Protein AF-A0A651GZD9-F1 (afdb_monomer)

Nearest PDB structures (foldseek):
  6je4-assembly2_E  TM=5.347E-01  e=6.891E-27  Neisseria meningitidis 8013
  6jdq-assembly1_A  TM=5.242E-01  e=1.307E-25  Neisseria meningitidis 8013
  6je9-assembly1_A  TM=5.170E-01  e=2.790E-25  Neisseria meningitidis 8013
  8hnw-assembly1_A  TM=6.959E-01  e=3.694E-13  Haemophilus parainfluenzae
  5vgb-assembly1_A  TM=7.397E-01  e=1.882E-05  Neisseria meningitidis

Foldseek 3Di:
DFWEWEWEFALFKIWIWIKDDDPDPPDDIDTPDIDMDGFDDDQQKWFADPVGDIDGDRPVSVSVLLVTAIDSCPVVVVVVVVVVVVVLLVVLLVVLVVLCVVLVLDDPPQDLDQDDDPSQCVLLVLLQCLLPAADRSSSVSNVLNVLLVAQFDDDLDLDDDPAFADQAPPLVVVVVCVVVVHALLLVVLVCVVVVQPDGGQDALVRLLVLLVLLLVQQCVVVVPQSDPVLVVQLRLFFLQSLQCCCCPVSNEHADDQDDDPSSSSSVLSVLSNCSNPHHDDSNSNSNNSSVSSLSSVSLDGNSSQQNVVLSVCVVVVHAPSNVVVVQCVVPVPDDPPPNGHHSVSSLVSLVSSLVNNVVPDVSSDPVSSCCSRDVRRNDDDDDDDPQVVFDAAPFDPPFGFAACLQLLNQLLLLLQLQLPKWKAFPPPGIDHDDLVLSVVVSVQLQQDQWDAQQVSCVSVVNNDPRGMDIPDGIRGGNPNLNLVVVLLQVVCSVVPDDLPPPPRSVVSLVVSLVVCVVVVWARQLSPSDFDLLDPCSCVRSVNVLSCLLVPDSDLVVQLVCRCVPTVDDSVSSNSSSSGDDDRDGDNHHSVLSSLLVVVSSVSDHRCVSQVNSVHHPVPDDDPVCLVVDDFDLAFDQDDPPPDPRRSLSSSLNSVRVVVNCQCPDPPNHFGQEYEYAAADPPDDDPVSVVVVVVVVVVVVVVLVVVQVCCCPVSVHPDADPQNSLLVLQCVLLVQAFLQQRHHNRPRCSPPPQKDWAQQQPSVQQVDPDSLRIHIHGPVLRVVCPRFHLLVSSVVVDDPVSSVVSLVSLVVLCPDPPDRSHDVSSSVSNVAGSVRRPPPSDPSSNVVSNVSRVVSQVSVSSRYSHYHYDYVVVVVVVCVVVVVVVVVCVVVVVVVVD

Mean predicted aligned error: 14.82 Å

Sequence (897 aa):
MKKILGLDLGSGSIGWAFVHEAETDSEQSRIVKSGVRVIHYGDNVVKKDAKGKISESREPIKDFEKGMGLSMNAGRTKMRGARRNLQRFKLRRQNLIDVLKKNGIITDNALLVEQGSGSTFETLKLRSQSATEPISLNDFARVLLMLNKKRGYKSNRRAQGEEAGTAIDAMGIAKLLYEQNTTPGAYSFDELKKGRKRLPDFYRSDLQNELERIWNFQSKNYPEHLTPENFEKITGATTKATDYIFRNEIGTEQAEIKGDSKAKRLKLYELRKRGLDEKLLLTEVASIMVDINRQIGSSSGYLGEISDRSKKLYFNNQTVGQYLYEQVKMNPHARLKKQVFYRQDYLDEFERVWSVQQKVHPQLTAELKEELRDVIIFYQRRLKSQKHLISECEFEKYHKAIPKPSPLYQEFRILQNLNNIVISTKEKGEFILGDDDRAYLNRWLRHVDGISDAEFLKLLGYEKKDQAKIKFKKIEGNRTFAAITDRCLKVLEYEGYDLSSISNPIERHVEIIKHFDHLGFETEMLRFEIDFSDNDFDKHPTYQFWHMLYSAEDIEKLKARLVEKYRFNDMAASVFAGTTFESTHGSLSAKAIRKILPNMYDGHIYDKACVLAGYNHSSSMTAEEIKNKALKNNLDLLPKNSLRNPIVEKILNQMINQINAILDHPEMGRPDEIRIEMMRELKSSADERKKMTEGIAKATEENEKIRKKLKSDFGMKKVSKNDIIRYKLWEESGHTSIYSGKPIQRADIFSPKYDIDHIIPQAKLFDDSFSNKVLCERSWNEEKSNDTAIEFLERKLSDSEFESFKARVEKHLKSKENNKMSKTKCRKLLMYSKDIPDDFIDRQLRESQYIARKAHGILNEVVRNVTPTIGRITDRLRDDWQIVDVMKELNWEKYDA

Radius of gyration: 33.98 Å; Cα contacts (8 Å, |Δi|>4): 1166; chains: 1; bounding box: 96×76×106 Å

Solvent-accessible surface area (backbone atoms only — not comparable to full-atom values): 50037 Å² total; per-residue (Å²): 106,47,38,34,35,41,38,40,74,53,92,47,34,36,40,38,36,36,30,38,39,47,81,47,97,88,47,78,61,44,79,76,48,70,52,71,51,75,58,84,84,68,79,69,31,21,30,25,50,97,90,64,54,76,45,82,29,94,48,56,55,60,43,44,44,55,55,33,49,66,30,67,53,55,59,57,48,53,52,49,50,54,51,50,53,52,51,51,50,50,53,41,51,49,53,50,52,53,53,34,38,77,61,68,44,38,62,96,82,58,79,74,67,83,69,75,91,86,33,81,62,44,68,39,47,48,36,31,43,30,55,80,42,77,67,54,54,53,55,48,50,38,34,51,54,46,41,54,74,56,50,49,51,73,87,89,69,83,61,87,56,92,85,40,49,64,76,69,89,37,66,71,56,54,50,50,29,60,78,66,73,44,39,67,37,36,51,48,29,56,42,44,73,75,65,46,86,76,77,82,75,68,54,43,64,52,42,49,49,41,51,50,49,27,46,64,44,46,20,76,80,34,60,92,54,50,36,73,69,59,46,59,65,42,59,92,26,32,37,51,50,33,47,45,44,30,45,74,73,51,66,40,54,62,53,86,72,71,73,55,79,64,52,34,53,48,51,50,21,45,48,46,40,43,29,52,83,46,93,69,55,70,27,47,50,41,41,42,54,23,50,44,25,44,55,32,55,69,36,57,34,69,36,22,56,23,44,44,50,53,50,51,28,60,76,69,74,40,36,62,36,36,59,54,33,53,47,37,74,77,34,80,82,54,79,66,80,87,72,62,46,42,29,62,52,46,49,54,31,50,53,42,24,48,62,46,37,40,78,79,37,82,77,61,41,72,66,58,47,48,46,48,45,58,65,43,46,68,47,70,84,76,82,79,84,63,69,86,73,53,53,59,14,80,86,42,82,96,36,53,30,30,50,44,52,37,67,69,47,33,52,51,51,34,43,52,50,56,42,65,44,50,42,38,31,85,86,77,42,75,45,68,76,51,71,67,59,46,54,52,50,54,60,56,28,46,54,26,56,49,44,43,41,67,56,52,38,41,76,73,73,42,84,51,80,84,54,51,47,59,90,53,72,58,49,67,24,18,54,51,48,25,54,51,48,53,42,50,53,51,44,37,50,74,77,71,49,82,67,83,82,51,81,50,52,67,63,38,49,53,52,49,46,55,54,39,44,74,71,60,27,66,50,66,53,69,50,85,80,74,60,68,84,49,90,61,38,70,71,37,51,30,48,42,49,52,47,51,65,69,68,56,87,53,60,67,66,44,26,55,47,34,29,72,76,34,49,35,52,74,67,46,16,52,52,53,58,66,56,74,74,67,89,52,60,53,62,44,18,64,71,54,45,55,53,26,44,62,42,32,74,75,52,36,38,63,68,59,13,27,46,77,51,75,39,74,85,80,76,70,74,50,75,66,53,53,72,69,50,84,61,44,90,66,69,80,74,75,60,92,80,74,47,98,46,68,64,55,49,50,51,53,37,51,47,39,53,53,50,38,55,40,42,71,30,93,90,66,31,75,48,63,32,39,39,35,54,31,50,84,78,88,74,69,50,74,64,55,51,48,54,50,52,52,50,52,51,51,53,50,53,51,51,50,53,48,47,50,46,40,34,69,80,64,64,38,93,71,78,52,75,64,57,54,50,47,52,52,38,32,63,35,48,72,36,24,19,69,77,82,62,45,74,51,52,90,38,44,65,86,36,86,62,35,37,82,36,47,33,42,22,51,96,77,58,50,47,87,50,74,57,33,49,41,48,33,51,31,69,56,48,66,70,36,61,82,40,26,41,37,57,36,39,61,73,71,43,54,73,70,57,36,52,52,36,50,51,56,43,48,53,57,57,69,54,91,64,91,63,68,51,55,60,69,27,37,51,42,47,70,34,43,78,90,66,56,67,89,71,53,56,85,50,35,39,60,54,43,32,53,46,37,58,53,47,51,62,58,50,51,42,60,28,84,40,69,46,78,42,44,54,72,58,57,53,48,51,36,56,79,65,44,50,61,58,56,55,45,62,79,41,38,80,74,74,78,110

Structure (mmCIF, N/CA/C/O backbone):
data_AF-A0A651GZD9-F1
#
_entry.id   AF-A0A651GZD9-F1
#
loop_
_atom_site.group_PDB
_atom_site.id
_atom_site.type_symbol
_atom_site.label_atom_id
_atom_site.label_alt_id
_atom_site.label_comp_id
_atom_site.label_asym_id
_atom_site.label_entity_id
_atom_site.label_seq_id
_atom_site.pdbx_PDB_ins_code
_atom_site.Cartn_x
_atom_site.Cartn_y
_atom_site.Cartn_z
_atom_site.occupancy
_atom_site.B_iso_or_equiv
_atom_site.auth_seq_id
_atom_site.auth_comp_id
_atom_site.auth_asym_id
_atom_site.auth_atom_id
_atom_site.pdbx_PDB_model_num
ATOM 1 N N . MET A 1 1 ? 11.936 3.324 -56.854 1.00 84.25 1 MET A N 1
ATOM 2 C CA . MET A 1 1 ? 11.084 4.133 -55.957 1.00 84.25 1 MET A CA 1
ATOM 3 C C . MET A 1 1 ? 10.497 3.273 -54.857 1.00 84.25 1 MET A C 1
ATOM 5 O O . MET A 1 1 ? 9.678 2.390 -55.114 1.00 84.25 1 MET A O 1
ATOM 9 N N . LYS A 1 2 ? 10.872 3.590 -53.626 1.00 91.56 2 LYS A N 1
ATOM 10 C CA . LYS A 1 2 ? 10.474 2.893 -52.409 1.00 91.56 2 LYS A CA 1
ATOM 11 C C . LYS A 1 2 ? 9.108 3.363 -51.914 1.00 91.56 2 LYS A C 1
ATOM 13 O O . LYS A 1 2 ? 8.854 4.566 -51.844 1.00 91.56 2 LYS A O 1
ATOM 18 N N . LYS A 1 3 ? 8.225 2.441 -51.527 1.00 94.44 3 LYS A N 1
ATOM 19 C CA . LYS A 1 3 ? 6.908 2.765 -50.958 1.00 94.44 3 LYS A CA 1
ATOM 20 C C . LYS A 1 3 ? 7.006 2.983 -49.455 1.00 94.44 3 LYS A C 1
ATOM 22 O O . LYS A 1 3 ? 7.332 2.062 -48.705 1.00 94.44 3 LYS A O 1
ATOM 27 N N . ILE A 1 4 ? 6.667 4.183 -49.002 1.00 94.62 4 ILE A N 1
ATOM 28 C CA . ILE A 1 4 ? 6.784 4.579 -47.600 1.00 94.62 4 ILE A CA 1
ATOM 29 C C . ILE A 1 4 ? 5.435 5.008 -47.062 1.00 94.62 4 ILE A C 1
ATOM 31 O O . ILE A 1 4 ? 4.770 5.869 -47.631 1.00 94.62 4 ILE A O 1
ATOM 35 N N . LEU A 1 5 ? 5.066 4.446 -45.915 1.00 95.56 5 LEU A N 1
ATOM 36 C CA . LEU A 1 5 ? 3.935 4.921 -45.134 1.00 95.56 5 LEU A CA 1
ATOM 37 C C . LEU A 1 5 ? 4.439 5.673 -43.900 1.00 95.56 5 LEU A C 1
ATOM 39 O O . LEU A 1 5 ? 4.995 5.073 -42.982 1.00 95.56 5 LEU A O 1
ATOM 43 N N . GLY A 1 6 ? 4.231 6.986 -43.874 1.00 93.12 6 GLY A N 1
ATOM 44 C CA . GLY A 1 6 ? 4.411 7.818 -42.689 1.00 93.12 6 GLY A CA 1
ATOM 45 C C . GLY A 1 6 ? 3.177 7.765 -41.790 1.00 93.12 6 GLY A C 1
ATOM 46 O O . GLY A 1 6 ? 2.056 7.874 -42.288 1.00 93.12 6 GLY A O 1
ATOM 47 N N . LEU A 1 7 ? 3.379 7.610 -40.480 1.00 91.56 7 LEU A N 1
ATOM 48 C CA . LEU A 1 7 ? 2.330 7.600 -39.460 1.00 91.56 7 LEU A CA 1
ATOM 49 C C . LEU A 1 7 ? 2.661 8.564 -38.320 1.00 91.56 7 LEU A C 1
ATOM 51 O O . LEU A 1 7 ? 3.723 8.465 -37.699 1.00 91.56 7 LEU A O 1
ATOM 55 N N . ASP A 1 8 ? 1.688 9.404 -37.990 1.00 87.12 8 ASP A N 1
ATOM 56 C CA . ASP A 1 8 ? 1.659 10.221 -36.782 1.00 87.12 8 ASP A CA 1
ATOM 57 C C . ASP A 1 8 ? 0.515 9.738 -35.878 1.00 87.12 8 ASP A C 1
ATOM 59 O O . ASP A 1 8 ? -0.667 9.847 -36.221 1.00 87.12 8 ASP A O 1
ATOM 63 N N . LEU A 1 9 ? 0.869 9.121 -34.746 1.00 81.25 9 LEU A N 1
ATOM 64 C CA . LEU A 1 9 ? -0.090 8.547 -33.802 1.00 81.25 9 LEU A CA 1
ATOM 65 C C . LEU A 1 9 ? -0.361 9.524 -32.658 1.00 81.25 9 LEU A C 1
ATOM 67 O O . LEU A 1 9 ? 0.319 9.514 -31.629 1.00 81.25 9 LEU A O 1
ATOM 71 N N . GLY A 1 10 ? -1.419 10.310 -32.821 1.00 72.56 10 GLY A N 1
ATOM 72 C CA . GLY A 1 10 ? -1.960 11.173 -31.786 1.00 72.56 10 GLY A CA 1
ATOM 73 C C . GLY A 1 10 ? -2.940 10.458 -30.855 1.00 72.56 10 GLY A C 1
ATOM 74 O O . GLY A 1 10 ? -3.396 9.333 -31.077 1.00 72.56 10 GLY A O 1
ATOM 75 N N . SER A 1 11 ? -3.311 11.158 -29.784 1.00 65.50 11 SER A N 1
ATOM 76 C CA . SER A 1 11 ? -4.310 10.666 -28.837 1.00 65.50 11 SER A CA 1
ATOM 77 C C . SER A 1 11 ? -5.741 10.765 -29.387 1.00 65.50 11 SER A C 1
ATOM 79 O O . SER A 1 11 ? -6.591 9.944 -29.054 1.00 65.50 11 SER A O 1
ATOM 81 N N . GLY A 1 12 ? -6.015 11.737 -30.260 1.00 71.19 12 GLY A N 1
ATOM 82 C CA . GLY A 1 12 ? -7.325 11.975 -30.877 1.00 71.19 12 GLY A CA 1
ATOM 83 C C . GLY A 1 12 ? -7.382 11.696 -32.379 1.00 71.19 12 GLY A C 1
ATOM 84 O O . GLY A 1 12 ? -8.465 11.724 -32.964 1.00 71.19 12 GLY A O 1
ATOM 85 N N . SER A 1 13 ? -6.245 11.424 -33.012 1.00 81.31 13 SER A N 1
ATOM 86 C CA . SER A 1 13 ? -6.130 11.318 -34.464 1.00 81.31 13 SER A CA 1
ATOM 87 C C . SER A 1 13 ? -4.950 10.445 -34.877 1.00 81.31 13 SER A C 1
ATOM 89 O O . SER A 1 13 ? -3.998 10.261 -34.124 1.00 81.31 13 SER A O 1
ATOM 91 N N . ILE A 1 14 ? -5.024 9.908 -36.091 1.00 88.31 14 ILE A N 1
ATOM 92 C CA . ILE A 1 14 ? -3.914 9.233 -36.761 1.00 88.31 14 ILE A CA 1
ATOM 93 C C . ILE A 1 14 ? -3.698 9.939 -38.094 1.00 88.31 14 ILE A C 1
ATOM 95 O O . ILE A 1 14 ? -4.534 9.818 -38.994 1.00 88.31 14 ILE A O 1
ATOM 99 N N . GLY A 1 15 ? -2.612 10.698 -38.197 1.00 90.69 15 GLY A N 1
ATOM 100 C CA . GLY A 1 15 ? -2.147 11.257 -39.460 1.00 90.69 15 GLY A CA 1
ATOM 101 C C . GLY A 1 15 ? -1.406 10.187 -40.253 1.00 90.69 15 GLY A C 1
ATOM 102 O O . GLY A 1 15 ? -0.636 9.413 -39.682 1.00 90.69 15 GLY A O 1
ATOM 103 N N . TRP A 1 16 ? -1.645 10.110 -41.558 1.00 94.56 16 TRP A N 1
ATOM 104 C CA . TRP A 1 16 ? -0.930 9.180 -42.423 1.00 94.56 16 TRP A CA 1
ATOM 105 C C . TRP A 1 16 ? -0.635 9.788 -43.793 1.00 94.56 16 TRP A C 1
ATOM 107 O O . TRP A 1 16 ? -1.418 10.579 -44.323 1.00 94.56 16 TRP A O 1
ATOM 117 N N . ALA A 1 17 ? 0.498 9.399 -44.371 1.00 95.38 17 ALA A N 1
ATOM 118 C CA . ALA A 1 17 ? 0.895 9.779 -45.722 1.00 95.38 17 ALA A CA 1
ATOM 119 C C . ALA A 1 17 ? 1.605 8.612 -46.409 1.00 95.38 17 ALA A C 1
ATOM 121 O O . ALA A 1 17 ? 2.551 8.049 -45.862 1.00 95.38 17 ALA A O 1
ATOM 122 N N . PHE A 1 18 ? 1.151 8.255 -47.606 1.00 96.38 18 PHE A N 1
ATOM 123 C CA . PHE A 1 18 ? 1.779 7.257 -48.459 1.00 96.38 18 PHE A CA 1
ATOM 124 C C . PHE A 1 18 ? 2.588 7.964 -49.548 1.00 96.38 18 PHE A C 1
ATOM 126 O O . PHE A 1 18 ? 2.049 8.764 -50.317 1.00 96.38 18 PHE A O 1
ATOM 133 N N . VAL A 1 19 ? 3.886 7.687 -49.594 1.00 95.44 19 VAL A N 1
ATOM 134 C CA . VAL A 1 19 ? 4.875 8.398 -50.408 1.00 95.44 19 VAL A CA 1
ATOM 135 C C . VAL A 1 19 ? 5.661 7.385 -51.228 1.00 95.44 19 VAL A C 1
ATOM 137 O O . VAL A 1 19 ? 6.044 6.331 -50.723 1.00 95.44 19 VAL A O 1
ATOM 140 N N . HIS A 1 20 ? 5.910 7.700 -52.494 1.00 94.56 20 HIS A N 1
ATOM 141 C CA . HIS A 1 20 ? 6.949 7.034 -53.268 1.00 94.56 20 HIS A CA 1
ATOM 142 C C . HIS A 1 20 ? 8.226 7.859 -53.112 1.00 94.56 20 HIS A C 1
ATOM 144 O O . HIS A 1 20 ? 8.269 9.002 -53.564 1.00 94.56 20 HIS A O 1
ATOM 150 N N . GLU A 1 21 ? 9.227 7.305 -52.434 1.00 92.50 21 GLU A N 1
ATOM 151 C CA . GLU A 1 21 ? 10.532 7.929 -52.203 1.00 92.50 21 GLU A CA 1
ATOM 152 C C . GLU A 1 21 ? 11.502 7.505 -53.312 1.00 92.50 21 GLU A C 1
ATOM 154 O O . GLU A 1 21 ? 11.583 6.324 -53.662 1.00 92.50 21 GLU A O 1
ATOM 159 N N . ALA A 1 22 ? 12.194 8.480 -53.896 1.00 90.56 22 ALA A N 1
ATOM 160 C CA . ALA A 1 22 ? 13.250 8.250 -54.872 1.00 90.56 22 ALA A CA 1
ATOM 161 C C . ALA A 1 22 ? 14.435 7.510 -54.230 1.00 90.56 22 ALA A C 1
ATOM 163 O O . ALA A 1 22 ? 14.873 7.869 -53.138 1.00 90.56 22 ALA A O 1
ATOM 164 N N . GLU A 1 23 ? 14.955 6.490 -54.911 1.00 88.38 23 GLU A N 1
ATOM 165 C CA . GLU A 1 23 ? 16.151 5.745 -54.478 1.00 88.38 23 GLU A CA 1
ATOM 166 C C . GLU A 1 23 ? 17.400 6.115 -55.289 1.00 88.38 23 GLU A C 1
ATOM 168 O O . GLU A 1 23 ? 18.517 5.791 -54.889 1.00 88.38 23 GLU A O 1
ATOM 173 N N . THR A 1 24 ? 17.215 6.809 -56.412 1.00 85.69 24 THR A N 1
ATOM 174 C CA . THR A 1 24 ? 18.276 7.282 -57.304 1.00 85.69 24 THR A CA 1
ATOM 175 C C . THR A 1 24 ? 18.050 8.745 -57.667 1.00 85.69 24 THR A C 1
ATOM 177 O O . THR A 1 24 ? 16.915 9.218 -57.678 1.00 85.69 24 THR A O 1
ATOM 180 N N . ASP A 1 25 ? 19.115 9.450 -58.051 1.00 82.00 25 ASP A N 1
ATOM 181 C CA . ASP A 1 25 ? 19.055 10.870 -58.448 1.00 82.00 25 ASP A CA 1
ATOM 182 C C . ASP A 1 25 ? 18.204 11.123 -59.714 1.00 82.00 25 ASP A C 1
ATOM 184 O O . ASP A 1 25 ? 17.868 12.261 -60.033 1.00 82.00 25 ASP A O 1
ATOM 188 N N . SER A 1 26 ? 17.848 10.061 -60.443 1.00 84.56 26 SER A N 1
ATOM 189 C CA . SER A 1 26 ? 16.961 10.080 -61.613 1.00 84.56 26 SER A CA 1
ATOM 190 C C . SER A 1 26 ? 15.469 9.938 -61.280 1.00 84.56 26 SER A C 1
ATOM 192 O O . SER A 1 26 ? 14.630 10.106 -62.166 1.00 84.56 26 SER A O 1
ATOM 194 N N . GLU A 1 27 ? 15.118 9.606 -60.035 1.00 88.56 27 GLU A N 1
ATOM 195 C CA . GLU A 1 27 ? 13.737 9.464 -59.571 1.00 88.56 27 GLU A CA 1
ATOM 196 C C . GLU A 1 27 ? 13.289 10.722 -58.805 1.00 88.56 27 GLU A C 1
ATOM 198 O O . GLU A 1 27 ? 14.070 11.338 -58.084 1.00 88.56 27 GLU A O 1
ATOM 203 N N . GLN A 1 28 ? 12.006 11.092 -58.903 1.00 89.06 28 GLN A N 1
ATOM 204 C CA . GLN A 1 28 ? 11.438 12.205 -58.133 1.00 89.06 28 GLN A CA 1
ATOM 205 C C . GLN A 1 28 ? 10.409 11.699 -57.122 1.00 89.06 28 GLN A C 1
ATOM 207 O O . GLN A 1 28 ? 9.405 11.089 -57.493 1.00 89.06 28 GLN A O 1
ATOM 212 N N . SER A 1 29 ? 10.642 11.983 -55.839 1.00 91.25 29 SER A N 1
ATOM 213 C CA . SER A 1 29 ? 9.718 11.628 -54.759 1.00 91.25 29 SER A CA 1
ATOM 214 C C . SER A 1 29 ? 8.343 12.275 -54.949 1.00 91.25 29 SER A C 1
ATOM 216 O O . SER A 1 29 ? 8.246 13.448 -55.308 1.00 91.25 29 SER A O 1
ATOM 218 N N . ARG A 1 30 ? 7.267 11.534 -54.657 1.00 93.00 30 ARG A N 1
ATOM 219 C CA . ARG A 1 30 ? 5.888 12.045 -54.744 1.00 93.00 30 ARG A CA 1
ATOM 220 C C . ARG A 1 30 ? 4.987 11.528 -53.632 1.00 93.00 30 ARG A C 1
ATOM 222 O O . ARG A 1 30 ? 5.067 10.365 -53.236 1.00 93.00 30 ARG A O 1
ATOM 229 N N . ILE A 1 31 ? 4.074 12.382 -53.179 1.00 93.31 31 ILE A N 1
ATOM 230 C CA . ILE A 1 31 ? 2.993 11.995 -52.270 1.00 93.31 31 ILE A CA 1
ATOM 231 C C . ILE A 1 31 ? 1.899 11.328 -53.106 1.00 93.31 31 ILE A C 1
ATOM 233 O O . ILE A 1 31 ? 1.374 11.930 -54.037 1.00 93.31 31 ILE A O 1
ATOM 237 N N . VAL A 1 32 ? 1.566 10.078 -52.787 1.00 94.56 32 VAL A N 1
ATOM 238 C CA . VAL A 1 32 ? 0.479 9.342 -53.450 1.00 94.56 32 VAL A CA 1
ATOM 239 C C . VAL A 1 32 ? -0.855 9.731 -52.830 1.00 94.56 32 VAL A C 1
ATOM 241 O O . VAL A 1 32 ? -1.799 10.076 -53.534 1.00 94.56 32 VAL A O 1
ATOM 244 N N . LYS A 1 33 ? -0.939 9.670 -51.498 1.00 95.06 33 LYS A N 1
ATOM 245 C CA . LYS A 1 33 ? -2.155 9.995 -50.752 1.00 95.06 33 LYS A CA 1
ATOM 246 C C . LYS A 1 33 ? -1.811 10.344 -49.313 1.00 95.06 33 LYS A C 1
ATOM 248 O O . LYS A 1 33 ? -0.841 9.828 -48.763 1.00 95.06 33 LYS A O 1
ATOM 253 N N . SER A 1 34 ? -2.619 11.184 -48.690 1.00 94.12 34 SER A N 1
ATOM 254 C CA . SER A 1 34 ? -2.513 11.504 -47.269 1.00 94.12 34 SER A CA 1
ATOM 255 C C . SER A 1 34 ? -3.900 11.665 -46.661 1.00 94.12 34 SER A C 1
ATOM 257 O O . SER A 1 34 ? -4.896 11.838 -47.369 1.00 94.12 34 SER A O 1
ATOM 259 N N . GLY A 1 35 ? -3.984 11.562 -45.340 1.00 93.25 35 GLY A N 1
ATOM 260 C CA . GLY A 1 35 ? -5.243 11.727 -44.635 1.00 93.25 35 GLY A CA 1
ATOM 261 C C . GLY A 1 35 ? -5.088 11.718 -43.124 1.00 93.25 35 GLY A C 1
ATOM 262 O O . GLY A 1 35 ? -4.020 11.448 -42.576 1.00 93.25 35 GLY A O 1
ATOM 263 N N . VAL A 1 36 ? -6.197 12.005 -42.445 1.00 92.06 36 VAL A N 1
ATOM 264 C CA . VAL A 1 36 ? -6.279 11.978 -40.984 1.00 92.06 36 VAL A CA 1
ATOM 265 C C . VAL A 1 36 ? -7.487 11.154 -40.567 1.00 92.06 36 VAL A C 1
ATOM 267 O O . VAL A 1 36 ? -8.620 11.423 -40.964 1.00 92.06 36 VAL A O 1
ATOM 270 N N . ARG A 1 37 ? -7.257 10.146 -39.729 1.00 89.44 37 ARG A N 1
ATOM 271 C CA . ARG A 1 37 ? -8.310 9.353 -39.095 1.00 89.44 37 ARG A CA 1
ATOM 272 C C . ARG A 1 37 ? -8.589 9.919 -37.707 1.00 89.44 37 ARG A C 1
ATOM 274 O O . ARG A 1 37 ? -7.774 9.755 -36.805 1.00 89.44 37 ARG A O 1
ATOM 281 N N . VAL A 1 38 ? -9.743 10.554 -37.517 1.00 86.12 38 VAL A N 1
ATOM 282 C CA . VAL A 1 38 ? -10.168 11.080 -36.207 1.00 86.12 38 VAL A CA 1
ATOM 283 C C . VAL A 1 38 ? -10.740 9.956 -35.336 1.00 86.12 38 VAL A C 1
ATOM 285 O O . VAL A 1 38 ? -11.534 9.135 -35.798 1.00 86.12 38 VAL A O 1
ATOM 288 N N . ILE A 1 39 ? -10.344 9.910 -34.063 1.00 79.62 39 ILE A N 1
ATOM 289 C CA . ILE A 1 39 ? -10.751 8.880 -33.103 1.00 79.62 39 ILE A CA 1
ATOM 290 C C . ILE A 1 39 ? -11.783 9.455 -32.132 1.00 79.62 39 ILE A C 1
ATOM 292 O O . ILE A 1 39 ? -11.467 10.258 -31.259 1.00 79.62 39 ILE A O 1
ATOM 296 N N . HIS A 1 40 ? -13.025 8.979 -32.224 1.00 75.62 40 HIS A N 1
ATOM 297 C CA . HIS A 1 40 ? -14.091 9.384 -31.306 1.00 75.62 40 HIS A CA 1
ATOM 298 C C . HIS A 1 40 ? -14.182 8.455 -30.088 1.00 75.62 40 HIS A C 1
ATOM 300 O O . HIS A 1 40 ? -14.348 7.243 -30.248 1.00 75.62 40 HIS A O 1
ATOM 306 N N . TYR A 1 41 ? -14.137 8.988 -28.862 1.00 68.44 41 TYR A N 1
ATOM 307 C CA . TYR A 1 41 ? -14.113 8.191 -27.622 1.00 68.44 41 TYR A CA 1
ATOM 308 C C . TYR A 1 41 ? -15.488 7.883 -27.005 1.00 68.44 41 TYR A C 1
ATOM 310 O O . TYR A 1 41 ? -15.585 6.908 -26.257 1.00 68.44 41 TYR A O 1
ATOM 318 N N . GLY A 1 42 ? -16.544 8.594 -27.413 1.00 66.12 42 GLY A N 1
ATOM 319 C CA . GLY A 1 42 ? -17.913 8.446 -26.895 1.00 66.12 42 GLY A CA 1
ATOM 320 C C . GLY A 1 42 ? -18.131 9.127 -25.537 1.00 66.12 42 GLY A C 1
ATOM 321 O O . GLY A 1 42 ? -17.170 9.482 -24.862 1.00 66.12 42 GLY A O 1
ATOM 322 N N . ASP A 1 43 ? -19.393 9.243 -25.111 1.00 63.31 43 ASP A N 1
ATOM 323 C CA . ASP A 1 43 ? -19.787 10.081 -23.955 1.00 63.31 43 ASP A CA 1
ATOM 324 C C . ASP A 1 43 ? -19.692 9.372 -22.592 1.00 63.31 43 ASP A C 1
ATOM 326 O O . ASP A 1 43 ? -19.863 9.969 -21.534 1.00 63.31 43 ASP A O 1
ATOM 330 N N . ASN A 1 44 ? -19.413 8.067 -22.587 1.00 64.62 44 ASN A N 1
ATOM 331 C CA . ASN A 1 44 ? -19.464 7.224 -21.385 1.00 64.62 44 ASN A CA 1
ATOM 332 C C . ASN A 1 44 ? -18.097 7.040 -20.697 1.00 64.62 44 ASN A C 1
ATOM 334 O O . ASN A 1 44 ? -17.867 6.039 -20.005 1.00 64.62 44 ASN A O 1
ATOM 338 N N . VAL A 1 45 ? -17.159 7.966 -20.903 1.00 68.50 45 VAL A N 1
ATOM 339 C CA . VAL A 1 45 ? -15.829 7.901 -20.289 1.00 68.50 45 VAL A CA 1
ATOM 340 C C . VAL A 1 45 ? -15.861 8.595 -18.926 1.00 68.50 45 VAL A C 1
ATOM 342 O O . VAL A 1 45 ? -16.381 9.697 -18.777 1.00 68.50 45 VAL A O 1
ATOM 345 N N . VAL A 1 46 ? -15.294 7.958 -17.898 1.00 71.62 46 VAL A N 1
ATOM 346 C CA . VAL A 1 46 ? -15.049 8.615 -16.606 1.00 71.62 46 VAL A CA 1
ATOM 347 C C . VAL A 1 46 ? -13.562 8.847 -16.405 1.00 71.62 46 VAL A C 1
ATOM 349 O O . VAL A 1 46 ? -12.739 8.011 -16.787 1.00 71.62 46 VAL A O 1
ATOM 352 N N . LYS A 1 47 ? -13.223 9.959 -15.762 1.00 65.75 47 LYS A N 1
ATOM 353 C CA . LYS A 1 47 ? -11.857 10.329 -15.409 1.00 65.75 47 LYS A CA 1
ATOM 354 C C . LYS A 1 47 ? -11.565 10.061 -13.945 1.00 65.75 47 LYS A C 1
ATOM 356 O O . LYS A 1 47 ? -12.443 10.159 -13.086 1.00 65.75 47 LYS A O 1
ATOM 361 N N . LYS A 1 48 ? -10.320 9.676 -13.684 1.00 60.91 48 LYS A N 1
ATOM 362 C CA . LYS A 1 48 ? -9.777 9.411 -12.358 1.00 60.91 48 LYS A CA 1
ATOM 363 C C . LYS A 1 48 ? -8.612 10.359 -12.095 1.00 60.91 48 LYS A C 1
ATOM 365 O O . LYS A 1 48 ? -7.632 10.337 -12.841 1.00 60.91 48 LYS A O 1
ATOM 370 N N . ASP A 1 49 ? -8.719 11.160 -11.040 1.00 58.91 49 ASP A N 1
ATOM 371 C CA . ASP A 1 49 ? -7.630 12.037 -10.592 1.00 58.91 49 ASP A CA 1
ATOM 372 C C . ASP A 1 49 ? -6.542 11.260 -9.819 1.00 58.91 49 ASP A C 1
ATOM 374 O O . ASP A 1 49 ? -6.678 10.058 -9.549 1.00 58.91 49 ASP A O 1
ATOM 378 N N . ALA A 1 50 ? -5.446 11.931 -9.444 1.00 45.75 50 ALA A N 1
ATOM 379 C CA . ALA A 1 50 ? -4.357 11.293 -8.698 1.00 45.75 50 ALA A CA 1
ATOM 380 C C . ALA A 1 50 ? -4.768 10.837 -7.284 1.00 45.75 50 ALA A C 1
ATOM 382 O O . ALA A 1 50 ? -4.184 9.892 -6.755 1.00 45.75 50 ALA A O 1
ATOM 383 N N . LYS A 1 51 ? -5.801 11.458 -6.691 1.00 46.91 51 LYS A N 1
ATOM 384 C CA . LYS A 1 51 ? -6.396 11.065 -5.398 1.00 46.91 51 LYS A CA 1
ATOM 385 C C . LYS A 1 51 ? -7.386 9.894 -5.547 1.00 46.91 51 LYS A C 1
ATOM 387 O O . LYS A 1 51 ? -7.911 9.374 -4.566 1.00 46.91 51 LYS A O 1
ATOM 392 N N . GLY A 1 52 ? -7.627 9.437 -6.776 1.00 52.97 52 GLY A N 1
ATOM 393 C CA . GLY A 1 52 ? -8.485 8.311 -7.112 1.00 52.97 52 GLY A CA 1
ATOM 394 C C . GLY A 1 52 ? -9.982 8.616 -7.167 1.00 52.97 52 GLY A C 1
ATOM 395 O O . GLY A 1 52 ? -10.778 7.673 -7.262 1.00 52.97 52 GLY A O 1
ATOM 396 N N . LYS A 1 53 ? -10.379 9.892 -7.138 1.00 63.53 53 LYS A N 1
ATOM 397 C CA . LYS A 1 53 ? -11.768 10.330 -7.310 1.00 63.53 53 LYS A CA 1
ATOM 398 C C . LYS A 1 53 ? -12.192 10.101 -8.757 1.00 63.53 53 LYS A C 1
ATOM 400 O O . LYS A 1 53 ? -11.443 10.383 -9.683 1.00 63.53 53 LYS A O 1
ATOM 405 N N . ILE A 1 54 ? -13.401 9.573 -8.934 1.00 68.50 54 ILE A N 1
ATOM 406 C CA . ILE A 1 54 ? -13.980 9.265 -10.247 1.00 68.50 54 ILE A CA 1
ATOM 407 C C . ILE A 1 54 ? -15.077 10.285 -10.551 1.00 68.50 54 ILE A C 1
ATOM 409 O O . ILE A 1 54 ? -16.018 10.398 -9.757 1.00 68.50 54 ILE A O 1
ATOM 413 N N . SER A 1 55 ? -14.983 10.956 -11.697 1.00 72.75 55 SER A N 1
ATOM 414 C CA . SER A 1 55 ? -15.988 11.882 -12.238 1.00 72.75 55 SER A CA 1
ATOM 415 C C . SER A 1 55 ? -16.201 11.658 -13.737 1.00 72.75 55 SER A C 1
ATOM 417 O O . SER A 1 55 ? -15.439 10.942 -14.381 1.00 72.75 55 SER A O 1
ATOM 419 N N . GLU A 1 56 ? -17.267 12.223 -14.294 1.00 75.75 56 GLU A N 1
ATOM 420 C CA . GLU A 1 56 ? -17.537 12.162 -15.734 1.00 75.75 56 GLU A CA 1
ATOM 421 C C . GLU A 1 56 ? -16.493 12.949 -16.538 1.00 75.75 56 GLU A C 1
ATOM 423 O O . GLU A 1 56 ? -15.952 13.958 -16.073 1.00 75.75 56 GLU A O 1
ATOM 428 N N . SER A 1 57 ? -16.199 12.460 -17.743 1.00 69.81 57 SER A N 1
ATOM 429 C CA . SER A 1 57 ? -15.330 13.109 -18.719 1.00 69.81 57 SER A CA 1
ATOM 430 C C . SER A 1 57 ? -16.179 13.578 -19.896 1.00 69.81 57 SER A C 1
ATOM 432 O O . SER A 1 57 ? -16.723 12.757 -20.626 1.00 69.81 57 SER A O 1
ATOM 434 N N . ARG A 1 58 ? -16.317 14.901 -20.052 1.00 73.06 58 ARG A N 1
ATOM 435 C CA . ARG A 1 58 ? -17.023 15.515 -21.192 1.00 73.06 58 ARG A CA 1
ATOM 436 C C . ARG A 1 58 ? -16.122 15.676 -22.416 1.00 73.06 58 ARG A C 1
ATOM 438 O O . ARG A 1 58 ? -16.615 15.724 -23.531 1.00 73.06 58 ARG A O 1
ATOM 445 N N . GLU A 1 59 ? -14.809 15.721 -22.204 1.00 70.75 59 GLU A N 1
ATOM 446 C CA . GLU A 1 59 ? -13.804 15.828 -23.262 1.00 70.75 59 GLU A CA 1
ATOM 447 C C . GLU A 1 59 ? -12.729 14.755 -23.035 1.00 70.75 59 GLU A C 1
ATOM 449 O O . GLU A 1 59 ? -11.665 15.057 -22.493 1.00 70.75 59 GLU A O 1
ATOM 454 N N . PRO A 1 60 ? -12.988 13.484 -23.400 1.00 67.88 60 PRO A N 1
ATOM 455 C CA . PRO A 1 60 ? -12.090 12.373 -23.088 1.00 67.88 60 PRO A CA 1
ATOM 456 C C . PRO A 1 60 ? -10.695 12.532 -23.677 1.00 67.88 60 PRO A C 1
ATOM 458 O O . PRO A 1 60 ? -9.737 12.132 -23.037 1.00 67.88 60 PRO A O 1
ATOM 461 N N . ILE A 1 61 ? -10.568 13.140 -24.857 1.00 65.75 61 ILE A N 1
ATOM 462 C CA . ILE A 1 61 ? -9.266 13.423 -25.475 1.00 65.75 61 ILE A CA 1
ATOM 463 C C . ILE A 1 61 ? -8.495 14.390 -24.584 1.00 65.75 61 ILE A C 1
ATOM 465 O O . ILE A 1 61 ? -7.460 14.021 -24.043 1.00 65.75 61 ILE A O 1
ATOM 469 N N . LYS A 1 62 ? -9.067 15.564 -24.296 1.00 63.22 62 LYS A N 1
ATOM 470 C CA . LYS A 1 62 ? -8.417 16.534 -23.413 1.00 63.22 62 LYS A CA 1
ATOM 471 C C . LYS A 1 62 ? -8.110 15.912 -22.062 1.00 63.22 62 LYS A C 1
ATOM 473 O O . LYS A 1 62 ? -6.985 15.994 -21.607 1.00 63.22 62 LYS A O 1
ATOM 478 N N . ASP A 1 63 ? -9.064 15.235 -21.429 1.00 60.84 63 ASP A N 1
ATOM 479 C CA . ASP A 1 63 ? -8.862 14.597 -20.128 1.00 60.84 63 ASP A CA 1
ATOM 480 C C . ASP A 1 63 ? -7.760 13.506 -20.157 1.00 60.84 63 ASP A C 1
ATOM 482 O O . ASP A 1 63 ? -7.080 13.308 -19.147 1.00 60.84 63 ASP A O 1
ATOM 486 N N . PHE A 1 64 ? -7.555 12.834 -21.295 1.00 59.22 64 PHE A N 1
ATOM 487 C CA . PHE A 1 64 ? -6.500 11.840 -21.519 1.00 59.22 64 PHE A CA 1
ATOM 488 C C . PHE A 1 64 ? -5.127 12.485 -21.671 1.00 59.22 64 PHE A C 1
ATOM 490 O O . PHE A 1 64 ? -4.156 12.012 -21.094 1.00 59.22 64 PHE A O 1
ATOM 497 N N . GLU A 1 65 ? -5.050 13.575 -22.425 1.00 53.75 65 GLU A N 1
ATOM 498 C CA . GLU A 1 65 ? -3.816 14.321 -22.705 1.00 53.75 65 GLU A CA 1
ATOM 499 C C . GLU A 1 65 ? -3.301 15.027 -21.453 1.00 53.75 65 GLU A C 1
ATOM 501 O O . GLU A 1 65 ? -2.119 15.012 -21.123 1.00 53.75 65 GLU A O 1
ATOM 506 N N . LYS A 1 66 ? -4.258 15.498 -20.665 1.00 51.94 66 LYS A N 1
ATOM 507 C CA . LYS A 1 66 ? -4.145 15.901 -19.270 1.00 51.94 66 LYS A CA 1
ATOM 508 C C . LYS A 1 66 ? -3.697 14.739 -18.350 1.00 51.94 66 LYS A C 1
ATOM 510 O O . LYS A 1 66 ? -3.351 14.891 -17.181 1.00 51.94 66 LYS A O 1
ATOM 515 N N . GLY A 1 67 ? -3.677 13.511 -18.848 1.00 49.75 67 GLY A N 1
ATOM 516 C CA . GLY A 1 67 ? -3.248 12.323 -18.125 1.00 49.75 67 GLY A CA 1
ATOM 517 C C . GLY A 1 67 ? -4.203 11.896 -17.018 1.00 49.75 67 GLY A C 1
ATOM 518 O O . GLY A 1 67 ? -3.846 11.121 -16.132 1.00 49.75 67 GLY A O 1
ATOM 519 N N . MET A 1 68 ? -5.445 12.360 -16.990 1.00 54.53 68 MET A N 1
ATOM 520 C CA . MET A 1 68 ? -6.381 11.728 -16.071 1.00 54.53 68 MET A CA 1
ATOM 521 C C . MET A 1 68 ? -6.546 10.259 -16.457 1.00 54.53 68 MET A C 1
ATOM 523 O O . MET A 1 68 ? -6.588 9.892 -17.629 1.00 54.53 68 MET A O 1
ATOM 527 N N . GLY A 1 69 ? -6.602 9.389 -15.448 1.00 57.12 69 GLY A N 1
ATOM 528 C CA . GLY A 1 69 ? -6.808 7.972 -15.694 1.00 57.12 69 GLY A CA 1
ATOM 529 C C . GLY A 1 69 ? -8.211 7.786 -16.246 1.00 57.12 69 GLY A C 1
ATOM 530 O O . GLY A 1 69 ? -9.178 7.853 -15.489 1.00 57.12 69 GLY A O 1
ATOM 531 N N . LEU A 1 70 ? -8.339 7.577 -17.549 1.00 61.50 70 LEU A N 1
ATOM 532 C CA . LEU A 1 70 ? -9.644 7.396 -18.157 1.00 61.50 70 LEU A CA 1
ATOM 533 C C . LEU A 1 70 ? -10.056 5.941 -18.113 1.00 61.50 70 LEU A C 1
ATOM 535 O O . LEU A 1 70 ? -9.279 5.007 -18.316 1.00 61.50 70 LEU A O 1
ATOM 539 N N . SER A 1 71 ? -11.327 5.741 -17.815 1.00 63.62 71 SER A N 1
ATOM 540 C CA . SER A 1 71 ? -11.908 4.421 -17.782 1.00 63.62 71 SER A CA 1
ATOM 541 C C . SER A 1 71 ? -13.326 4.488 -18.297 1.00 63.62 71 SER A C 1
ATOM 543 O O . SER A 1 71 ? -14.178 5.146 -17.717 1.00 63.62 71 SER A O 1
ATOM 545 N N . MET A 1 72 ? -13.619 3.707 -19.329 1.00 66.00 72 MET A N 1
ATOM 546 C CA . MET A 1 72 ? -15.004 3.478 -19.750 1.00 66.00 72 MET A CA 1
ATOM 547 C C . MET A 1 72 ? -15.774 2.631 -18.717 1.00 66.00 72 MET A C 1
ATOM 549 O O . MET A 1 72 ? -16.998 2.638 -18.646 1.00 66.00 72 MET A O 1
ATOM 553 N N . ASN A 1 73 ? -15.053 1.869 -17.884 1.00 68.69 73 ASN A N 1
ATOM 554 C CA . ASN A 1 73 ? -15.632 0.832 -17.030 1.00 68.69 73 ASN A CA 1
ATOM 555 C C . ASN A 1 73 ? -15.650 1.183 -15.537 1.00 68.69 73 ASN A C 1
ATOM 557 O O . ASN A 1 73 ? -16.360 0.514 -14.779 1.00 68.69 73 ASN A O 1
ATOM 561 N N . ALA A 1 74 ? -14.894 2.183 -15.074 1.00 65.62 74 ALA A N 1
ATOM 562 C CA . ALA A 1 74 ? -14.790 2.493 -13.647 1.00 65.62 74 ALA A CA 1
ATOM 563 C C . ALA A 1 74 ? -16.111 3.027 -13.074 1.00 65.62 74 ALA A C 1
ATOM 565 O O . ALA A 1 74 ? -16.564 2.530 -12.039 1.00 65.62 74 ALA A O 1
ATOM 566 N N . GLY A 1 75 ? -16.782 3.947 -13.778 1.00 68.44 75 GLY A N 1
ATOM 567 C CA . GLY A 1 75 ? -18.108 4.453 -13.404 1.00 68.44 75 GLY A CA 1
ATOM 568 C C . GLY A 1 75 ? -19.138 3.323 -13.351 1.00 68.44 75 GLY A C 1
ATOM 569 O O . GLY A 1 75 ? -19.768 3.082 -12.315 1.00 68.44 75 GLY A O 1
ATOM 570 N N . ARG A 1 76 ? -19.197 2.512 -14.418 1.00 76.88 76 ARG A N 1
ATOM 571 C CA . ARG A 1 76 ? -20.017 1.291 -14.475 1.00 76.88 76 ARG A CA 1
ATOM 572 C C . ARG A 1 76 ? -19.719 0.342 -13.312 1.00 76.88 76 ARG A C 1
ATOM 574 O O . ARG A 1 76 ? -20.644 -0.217 -12.725 1.00 76.88 76 ARG A O 1
ATOM 581 N N . THR A 1 77 ? -18.449 0.155 -12.953 1.00 75.69 77 THR A N 1
ATOM 582 C CA . THR A 1 77 ? -18.013 -0.740 -11.871 1.00 75.69 77 THR A CA 1
ATOM 583 C C . THR A 1 77 ? -18.415 -0.218 -10.496 1.00 75.69 77 THR A C 1
ATOM 585 O O . THR A 1 77 ? -18.951 -0.999 -9.706 1.00 75.69 77 THR A O 1
ATOM 588 N N . LYS A 1 78 ? -18.235 1.082 -10.229 1.00 75.06 78 LYS A N 1
ATOM 589 C CA . LYS A 1 78 ? -18.680 1.754 -8.997 1.00 75.06 78 LYS A CA 1
ATOM 590 C C . LYS A 1 78 ? -20.187 1.586 -8.810 1.00 75.06 78 LYS A C 1
ATOM 592 O O . LYS A 1 78 ? -20.630 1.070 -7.783 1.00 75.06 78 LYS A O 1
ATOM 597 N N . MET A 1 79 ? -20.966 1.914 -9.840 1.00 82.62 79 MET A N 1
ATOM 598 C CA . MET A 1 79 ? -22.426 1.808 -9.795 1.00 82.62 79 MET A CA 1
ATOM 599 C C . MET A 1 79 ? -22.901 0.353 -9.706 1.00 82.62 79 MET A C 1
ATOM 601 O O . MET A 1 79 ? -23.818 0.042 -8.949 1.00 82.62 79 MET A O 1
ATOM 605 N N . ARG A 1 80 ? -22.232 -0.584 -10.391 1.00 87.62 80 ARG A N 1
ATOM 606 C CA . ARG A 1 80 ? -22.478 -2.027 -10.236 1.00 87.62 80 ARG A CA 1
ATOM 607 C C . ARG A 1 80 ? -22.203 -2.500 -8.807 1.00 87.62 80 ARG A C 1
ATOM 609 O O . ARG A 1 80 ? -22.952 -3.329 -8.298 1.00 87.62 80 ARG A O 1
ATOM 616 N N . GLY A 1 81 ? -21.153 -1.993 -8.162 1.00 84.81 81 GLY A N 1
ATOM 617 C CA . GLY A 1 81 ? -20.852 -2.257 -6.755 1.00 84.81 81 GLY A CA 1
ATOM 618 C C . GLY A 1 81 ? -21.971 -1.778 -5.829 1.00 84.81 81 GLY A C 1
ATOM 619 O O . GLY A 1 81 ? -22.477 -2.565 -5.030 1.00 84.81 81 GLY A O 1
ATOM 620 N N . ALA A 1 82 ? -22.418 -0.530 -5.999 1.00 86.44 82 ALA A N 1
ATOM 621 C CA . ALA A 1 82 ? -23.529 0.044 -5.239 1.00 86.44 82 ALA A CA 1
ATOM 622 C C . ALA A 1 82 ? -24.833 -0.755 -5.421 1.00 86.44 82 ALA A C 1
ATOM 624 O O . ALA A 1 82 ? -25.446 -1.159 -4.432 1.00 86.44 82 ALA A O 1
ATOM 625 N N . ARG A 1 83 ? -25.201 -1.085 -6.668 1.00 93.94 83 ARG A N 1
ATOM 626 C CA . ARG A 1 83 ? -26.382 -1.912 -6.976 1.00 93.94 83 ARG A CA 1
ATOM 627 C C . ARG A 1 83 ? -26.304 -3.298 -6.343 1.00 93.94 83 ARG A C 1
ATOM 629 O O . ARG A 1 83 ? -27.268 -3.738 -5.730 1.00 93.94 83 ARG A O 1
ATOM 636 N N . ARG A 1 84 ? -25.149 -3.971 -6.424 1.00 92.06 84 ARG A N 1
ATOM 637 C CA . ARG A 1 84 ? -24.937 -5.277 -5.773 1.00 92.06 84 ARG A CA 1
ATOM 638 C C . ARG A 1 84 ? -25.085 -5.187 -4.258 1.00 92.06 84 ARG A C 1
ATOM 640 O O . ARG A 1 84 ? -25.671 -6.082 -3.662 1.00 92.06 84 ARG A O 1
ATOM 647 N N . ASN A 1 85 ? -24.556 -4.138 -3.631 1.00 89.56 85 ASN A N 1
ATOM 648 C CA . ASN A 1 85 ? -24.686 -3.944 -2.187 1.00 89.56 85 ASN A CA 1
ATOM 649 C C . ASN A 1 85 ? -26.148 -3.722 -1.782 1.00 89.56 85 ASN A C 1
ATOM 651 O O . ASN A 1 85 ? -26.607 -4.359 -0.836 1.00 89.56 85 ASN A O 1
ATOM 655 N N . LEU A 1 86 ? -26.884 -2.898 -2.535 1.00 93.31 86 LEU A N 1
ATOM 656 C CA . LEU A 1 86 ? -28.315 -2.682 -2.329 1.00 93.31 86 LEU A CA 1
ATOM 657 C C . LEU A 1 86 ? -29.117 -3.976 -2.517 1.00 93.31 86 LEU A C 1
ATOM 659 O O . LEU A 1 86 ? -29.897 -4.338 -1.644 1.00 93.31 86 LEU A O 1
ATOM 663 N N . GLN A 1 87 ? -28.889 -4.707 -3.610 1.00 94.88 87 GLN A N 1
ATOM 664 C CA . GLN A 1 87 ? -29.570 -5.974 -3.888 1.00 94.88 87 GLN A CA 1
ATOM 665 C C . GLN A 1 87 ? -29.298 -7.012 -2.794 1.00 94.88 87 GLN A C 1
ATOM 667 O O . GLN A 1 87 ? -30.221 -7.653 -2.311 1.00 94.88 87 GLN A O 1
ATOM 672 N N . ARG A 1 88 ? -28.043 -7.150 -2.349 1.00 92.44 88 ARG A N 1
ATOM 673 C CA . ARG A 1 88 ? -27.677 -8.062 -1.251 1.00 92.44 88 ARG A CA 1
ATOM 674 C C . ARG A 1 88 ? -28.317 -7.665 0.073 1.00 92.44 88 ARG A C 1
ATOM 676 O O . ARG A 1 88 ? -28.660 -8.545 0.849 1.00 92.44 88 ARG A O 1
ATOM 683 N N . PHE A 1 89 ? -28.441 -6.368 0.350 1.00 93.12 89 PHE A N 1
ATOM 684 C CA . PHE A 1 89 ? -29.175 -5.889 1.519 1.00 93.12 89 PHE A CA 1
ATOM 685 C C . PHE A 1 89 ? -30.660 -6.253 1.423 1.00 93.12 89 PHE A C 1
ATOM 687 O O . PHE A 1 89 ? -31.179 -6.826 2.371 1.00 93.12 89 PHE A O 1
ATOM 694 N N . LYS A 1 90 ? -31.309 -6.006 0.275 1.00 94.94 90 LYS A N 1
ATOM 695 C CA . LYS A 1 90 ? -32.715 -6.372 0.043 1.00 94.94 90 LYS A CA 1
ATOM 696 C C . LYS A 1 90 ? -32.952 -7.875 0.204 1.00 94.94 90 LYS A C 1
ATOM 698 O O . LYS A 1 90 ? -33.799 -8.252 0.996 1.00 94.94 90 LYS A O 1
ATOM 703 N N . LEU A 1 91 ? -32.153 -8.715 -0.460 1.00 94.94 91 LEU A N 1
ATOM 704 C CA . LEU A 1 91 ? -32.250 -10.177 -0.355 1.00 94.94 91 LEU A CA 1
ATOM 705 C C . LEU A 1 91 ? -32.058 -10.664 1.083 1.00 94.94 91 LEU A C 1
ATOM 707 O O . LEU A 1 91 ? -32.834 -11.474 1.567 1.00 94.94 91 LEU A O 1
ATOM 711 N N . ARG A 1 92 ? -31.047 -10.143 1.789 1.00 94.69 92 ARG A N 1
ATOM 712 C CA . ARG A 1 92 ? -30.805 -10.507 3.190 1.00 94.69 92 ARG A CA 1
ATOM 713 C C . ARG A 1 92 ? -31.953 -10.062 4.100 1.00 94.69 92 ARG A C 1
ATOM 715 O O . ARG A 1 92 ? -32.273 -10.762 5.051 1.00 94.69 92 ARG A O 1
ATOM 722 N N . ARG A 1 93 ? -32.530 -8.883 3.858 1.00 94.75 93 ARG A N 1
ATOM 723 C CA . ARG A 1 93 ? -33.666 -8.370 4.634 1.00 94.75 93 ARG A CA 1
ATOM 724 C C . ARG A 1 93 ? -34.934 -9.175 4.360 1.00 94.75 93 ARG A C 1
ATOM 726 O O . ARG A 1 93 ? -35.639 -9.473 5.309 1.00 94.75 93 ARG A O 1
ATOM 733 N N . GLN A 1 94 ? -35.179 -9.546 3.105 1.00 95.31 94 GLN A N 1
ATOM 734 C CA . GLN A 1 94 ? -36.296 -10.407 2.725 1.00 95.31 94 GLN A CA 1
ATOM 735 C C . GLN A 1 94 ? -36.169 -11.777 3.391 1.00 95.31 94 GLN A C 1
ATOM 737 O O . GLN A 1 94 ? -37.060 -12.158 4.132 1.00 95.31 94 GLN A O 1
ATOM 742 N N . ASN A 1 95 ? -35.010 -12.431 3.257 1.00 96.38 95 ASN A N 1
ATOM 743 C CA . ASN A 1 95 ? -34.767 -13.729 3.887 1.00 96.38 95 ASN A CA 1
ATOM 744 C C . ASN A 1 95 ? -34.942 -13.678 5.413 1.00 96.38 95 ASN A C 1
ATOM 746 O O . ASN A 1 95 ? -35.504 -14.587 6.005 1.00 96.38 95 ASN A O 1
ATOM 750 N N . LEU A 1 96 ? -34.494 -12.590 6.055 1.00 96.56 96 LEU A N 1
ATOM 751 C CA . LEU A 1 96 ? -34.738 -12.378 7.481 1.00 96.56 96 LEU A CA 1
ATOM 752 C C . LEU A 1 96 ? -36.242 -12.336 7.792 1.00 96.56 96 LEU A C 1
ATOM 754 O O . LEU A 1 96 ? -36.681 -13.009 8.710 1.00 96.56 96 LEU A O 1
ATOM 758 N N . ILE A 1 97 ? -37.028 -11.566 7.037 1.00 95.50 97 ILE A N 1
ATOM 759 C CA . ILE A 1 97 ? -38.483 -11.472 7.235 1.00 95.50 97 ILE A CA 1
ATOM 760 C C . ILE A 1 97 ? -39.151 -12.835 7.016 1.00 95.50 97 ILE A C 1
ATOM 762 O O . ILE A 1 97 ? -39.977 -13.231 7.831 1.00 95.50 97 ILE A O 1
ATOM 766 N N . ASP A 1 98 ? -38.770 -13.563 5.967 1.00 95.62 98 ASP A N 1
ATOM 767 C CA . ASP A 1 98 ? -39.349 -14.868 5.632 1.00 95.62 98 ASP A CA 1
ATOM 768 C C . ASP A 1 98 ? -39.078 -15.902 6.735 1.00 95.62 98 ASP A C 1
ATOM 770 O O . ASP A 1 98 ? -39.994 -16.598 7.172 1.00 95.62 98 ASP A O 1
ATOM 774 N N . VAL A 1 99 ? -37.844 -15.955 7.251 1.00 96.56 99 VAL A N 1
ATOM 775 C CA . VAL A 1 99 ? -37.476 -16.838 8.370 1.00 96.56 99 VAL A CA 1
ATOM 776 C C . VAL A 1 99 ? -38.203 -16.443 9.656 1.00 96.56 99 VAL A C 1
ATOM 778 O O . VAL A 1 99 ? -38.678 -17.320 10.377 1.00 96.56 99 VAL A O 1
ATOM 781 N N . LEU A 1 100 ? -38.361 -15.145 9.937 1.00 95.94 100 LEU A N 1
ATOM 782 C CA . LEU A 1 100 ? -39.120 -14.685 11.105 1.00 95.94 100 LEU A CA 1
ATOM 783 C C . LEU A 1 100 ? -40.608 -15.059 11.009 1.00 95.94 100 LEU A C 1
ATOM 785 O O . LEU A 1 100 ? -41.183 -15.478 12.010 1.00 95.94 100 LEU A O 1
ATOM 789 N N . LYS A 1 101 ? -41.220 -14.970 9.821 1.00 95.06 101 LYS A N 1
ATOM 790 C CA . LYS A 1 101 ? -42.604 -15.420 9.584 1.00 95.06 101 LYS A CA 1
ATOM 791 C C . LYS A 1 101 ? -42.747 -16.930 9.737 1.00 95.06 101 LYS A C 1
ATOM 793 O O . LYS A 1 101 ? -43.628 -17.394 10.452 1.00 95.06 101 LYS A O 1
ATOM 798 N N . LYS A 1 102 ? -41.849 -17.698 9.109 1.00 95.06 102 LYS A N 1
ATOM 799 C CA . LYS A 1 102 ? -41.854 -19.169 9.148 1.00 95.06 102 LYS A CA 1
ATOM 800 C C . LYS A 1 102 ? -41.786 -19.714 10.577 1.00 95.06 102 LYS A C 1
ATOM 802 O O . LYS A 1 102 ? -42.416 -20.722 10.868 1.00 95.06 102 LYS A O 1
ATOM 807 N N . ASN A 1 103 ? -41.043 -19.042 11.454 1.00 94.44 103 ASN A N 1
ATOM 808 C CA . ASN A 1 103 ? -40.891 -19.425 12.859 1.00 94.44 103 ASN A CA 1
ATOM 809 C C . ASN A 1 103 ? -41.910 -18.739 13.791 1.00 94.44 103 ASN A C 1
ATOM 811 O O . ASN A 1 103 ? -41.741 -18.765 15.007 1.00 94.44 103 ASN A O 1
ATOM 815 N N . GLY A 1 104 ? -42.951 -18.095 13.246 1.00 92.06 104 GLY A N 1
ATOM 816 C CA . GLY A 1 104 ? -44.027 -17.488 14.035 1.00 92.06 104 GLY A CA 1
ATOM 817 C C . GLY A 1 104 ? -43.607 -16.284 14.887 1.00 92.06 104 GLY A C 1
ATOM 818 O O . GLY A 1 104 ? -44.317 -15.929 15.822 1.00 92.06 104 GLY A O 1
ATOM 819 N N . ILE A 1 105 ? -42.469 -15.647 14.587 1.00 93.38 105 ILE A N 1
ATOM 820 C CA . ILE A 1 105 ? -41.993 -14.456 15.310 1.00 93.38 105 ILE A CA 1
ATOM 821 C C . ILE A 1 105 ? -42.801 -13.217 14.907 1.00 93.38 105 ILE A C 1
ATOM 823 O O . ILE A 1 105 ? -43.052 -12.339 15.728 1.00 93.38 105 ILE A O 1
ATOM 827 N N . ILE A 1 106 ? -43.210 -13.134 13.639 1.00 94.19 106 ILE A N 1
ATOM 828 C CA . ILE A 1 106 ? -44.029 -12.039 13.109 1.00 94.19 106 ILE A CA 1
ATOM 829 C C . ILE A 1 106 ? -45.133 -12.574 12.202 1.00 94.19 106 ILE A C 1
ATOM 831 O O . ILE A 1 106 ? -44.979 -13.615 11.565 1.00 94.19 106 ILE A O 1
ATOM 835 N N . THR A 1 107 ? -46.223 -11.819 12.098 1.00 91.31 107 THR A N 1
ATOM 836 C CA . THR A 1 107 ? -47.317 -12.073 11.153 1.00 91.31 107 THR A CA 1
ATOM 837 C C . THR A 1 107 ? -47.142 -11.257 9.868 1.00 91.31 107 THR A C 1
ATOM 839 O O . THR A 1 107 ? -46.293 -10.364 9.786 1.00 91.31 107 THR A O 1
ATOM 842 N N . ASP A 1 108 ? -47.959 -11.528 8.846 1.00 86.19 108 ASP A N 1
ATOM 843 C CA . ASP A 1 108 ? -47.929 -10.772 7.585 1.00 86.19 108 ASP A CA 1
ATOM 844 C C . ASP A 1 108 ? -48.258 -9.282 7.751 1.00 86.19 108 ASP A C 1
ATOM 846 O O . ASP A 1 108 ? -47.727 -8.455 7.010 1.00 86.19 108 ASP A O 1
ATOM 850 N N . ASN A 1 109 ? -49.052 -8.943 8.770 1.00 85.31 109 ASN A N 1
ATOM 851 C CA . ASN A 1 109 ? -49.479 -7.577 9.082 1.00 85.31 109 ASN A CA 1
ATOM 852 C C . ASN A 1 109 ? -48.600 -6.896 10.147 1.00 85.31 109 ASN A C 1
ATOM 854 O O . ASN A 1 109 ? -48.953 -5.829 10.650 1.00 85.31 109 ASN A O 1
ATOM 858 N N . ALA A 1 110 ? -47.47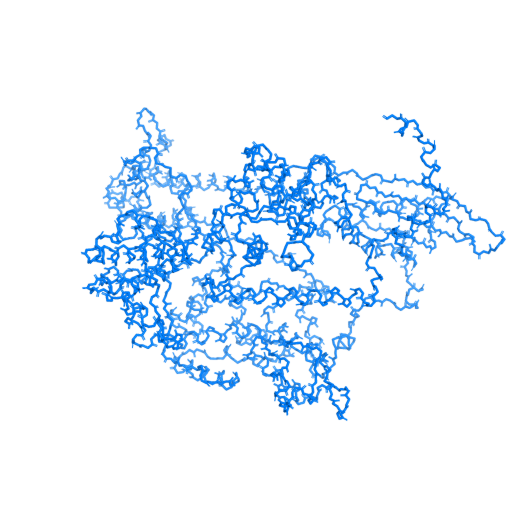0 -7.502 10.529 1.00 84.31 110 ALA A N 1
ATOM 859 C CA . ALA A 1 110 ? -46.597 -6.947 11.556 1.00 84.31 110 ALA A CA 1
ATOM 860 C C . ALA A 1 110 ? -46.024 -5.581 11.139 1.00 84.31 110 ALA A C 1
ATOM 862 O O . ALA A 1 110 ? -45.453 -5.412 10.057 1.00 84.31 110 ALA A O 1
ATOM 863 N N . LEU A 1 111 ? -46.125 -4.593 12.031 1.00 83.56 111 LEU A N 1
ATOM 864 C CA . LEU A 1 111 ? -45.604 -3.250 11.796 1.00 83.56 111 LEU A CA 1
ATOM 865 C C . LEU A 1 111 ? -44.092 -3.206 12.073 1.00 83.56 111 LEU A C 1
ATOM 867 O O . LEU A 1 111 ? -43.661 -3.096 13.218 1.00 83.56 111 LEU A O 1
ATOM 871 N N . LEU A 1 112 ? -43.268 -3.270 11.025 1.00 84.50 112 LEU A N 1
ATOM 872 C CA . LEU A 1 112 ? -41.801 -3.404 11.131 1.00 84.50 112 LEU A CA 1
ATOM 873 C C . LEU A 1 112 ? -41.019 -2.078 11.036 1.00 84.50 112 LEU A C 1
ATOM 875 O O . LEU A 1 112 ? -39.798 -2.086 10.843 1.00 84.50 112 LEU A O 1
ATOM 879 N N . VAL A 1 113 ? -41.712 -0.942 11.107 1.00 83.69 113 VAL A N 1
ATOM 880 C CA . VAL A 1 113 ? -41.143 0.409 10.984 1.00 83.69 113 VAL A CA 1
ATOM 881 C C . VAL A 1 113 ? -41.714 1.333 12.058 1.00 83.69 113 VAL A C 1
ATOM 883 O O . VAL A 1 113 ? -42.814 1.093 12.548 1.00 83.69 113 VAL A O 1
ATOM 886 N N . GLU A 1 114 ? -40.965 2.385 12.387 1.00 84.50 114 GLU A N 1
ATOM 887 C CA . GLU A 1 114 ? -41.414 3.480 13.260 1.00 84.50 114 GLU A CA 1
ATOM 888 C C . GLU A 1 114 ? -42.592 4.209 12.585 1.00 84.50 114 GLU A C 1
ATOM 890 O O . GLU A 1 114 ? -42.506 4.544 11.399 1.00 84.50 114 GLU A O 1
ATOM 895 N N . GLN A 1 115 ? -43.692 4.422 13.310 1.00 79.94 115 GLN A N 1
ATOM 896 C CA . GLN A 1 115 ? -44.904 5.090 12.817 1.00 79.94 115 GLN A CA 1
ATOM 897 C C . GLN A 1 115 ? -45.479 6.018 13.889 1.00 79.94 115 GLN A C 1
ATOM 899 O O . GLN A 1 115 ? -45.466 5.688 15.072 1.00 79.94 115 GLN A O 1
ATOM 904 N N . GLY A 1 116 ? -46.056 7.138 13.450 1.00 79.12 116 GLY A N 1
ATOM 905 C CA . GLY A 1 116 ? -46.754 8.090 14.316 1.00 79.12 116 GLY A CA 1
ATOM 906 C C . GLY A 1 116 ? -45.882 9.221 14.874 1.00 79.12 116 GLY A C 1
ATOM 907 O O . GLY A 1 116 ? -44.669 9.288 14.678 1.00 79.12 116 GLY A O 1
ATOM 908 N N . SER A 1 117 ? -46.531 10.159 15.562 1.00 73.69 117 SER A N 1
ATOM 909 C CA . SER A 1 117 ? -45.873 11.273 16.248 1.00 73.69 117 SER A CA 1
ATOM 910 C C . SER A 1 117 ? -45.142 10.777 17.499 1.00 73.69 117 SER A C 1
ATOM 912 O O . SER A 1 117 ? -45.755 10.151 18.359 1.00 73.69 117 SER A O 1
ATOM 914 N N . GLY A 1 118 ? -43.846 11.078 17.621 1.00 73.31 118 GLY A N 1
ATOM 915 C CA . GLY A 1 118 ? -43.035 10.695 18.787 1.00 73.31 118 GLY A CA 1
ATOM 916 C C . GLY A 1 118 ? -42.301 9.353 18.665 1.00 73.31 118 GLY A C 1
ATOM 917 O O . GLY A 1 118 ? -41.610 8.963 19.601 1.00 73.31 118 GLY A O 1
ATOM 918 N N . SER A 1 119 ? -42.371 8.677 17.512 1.00 83.31 119 SER A N 1
ATOM 919 C CA . SER A 1 119 ? -41.628 7.432 17.251 1.00 83.31 119 SER A CA 1
ATOM 920 C C . SER A 1 119 ? -40.140 7.653 16.934 1.00 83.31 119 SER A C 1
ATOM 922 O O . SER A 1 119 ? -39.406 6.703 16.660 1.00 83.31 119 SER A O 1
ATOM 924 N N . THR A 1 120 ? -39.671 8.905 16.930 1.00 83.69 120 THR A N 1
ATOM 925 C CA . THR A 1 120 ? -38.281 9.251 16.621 1.00 83.69 120 THR A CA 1
ATOM 926 C C . THR A 1 120 ? -37.339 8.526 17.583 1.00 83.69 120 THR A C 1
ATOM 928 O O . THR A 1 120 ? -37.394 8.735 18.792 1.00 83.69 120 THR A O 1
ATOM 931 N N . PHE A 1 121 ? -36.448 7.693 17.037 1.00 89.12 121 PHE A N 1
ATOM 932 C CA . PHE A 1 121 ? -35.491 6.861 17.785 1.00 89.12 121 PHE A CA 1
ATOM 933 C C . PHE A 1 121 ? -36.091 5.661 18.536 1.00 89.12 121 PHE A C 1
ATOM 935 O O . PHE A 1 121 ? -35.361 5.000 19.280 1.00 89.12 121 PHE A O 1
ATOM 942 N N . GLU A 1 122 ? -37.364 5.321 18.317 1.00 91.00 122 GLU A N 1
ATOM 943 C CA . GLU A 1 122 ? -38.027 4.164 18.934 1.00 91.00 122 GLU A CA 1
ATOM 944 C C . GLU A 1 122 ? -37.229 2.874 18.716 1.00 91.00 122 GLU A C 1
ATOM 946 O O . GLU A 1 122 ? -36.945 2.149 19.667 1.00 91.00 122 GLU A O 1
ATOM 951 N N . THR A 1 123 ? -36.742 2.610 17.501 1.00 91.25 123 THR A N 1
ATOM 952 C CA . THR A 1 123 ? -35.986 1.376 17.246 1.00 91.25 123 THR A CA 1
ATOM 953 C C . THR A 1 123 ? -34.637 1.361 17.968 1.00 91.25 123 THR A C 1
ATOM 955 O O . THR A 1 123 ? -34.101 0.300 18.287 1.00 91.25 123 THR A O 1
ATOM 958 N N . LEU A 1 124 ? -34.055 2.535 18.227 1.00 92.31 124 LEU A N 1
ATOM 959 C CA . LEU A 1 124 ? -32.817 2.650 18.995 1.00 92.31 124 LEU A CA 1
ATOM 960 C C . LEU A 1 124 ? -33.070 2.398 20.485 1.00 92.31 124 LEU A C 1
ATOM 962 O O . LEU A 1 124 ? -32.296 1.681 21.118 1.00 92.31 124 LEU A O 1
ATOM 966 N N . LYS A 1 125 ? -34.188 2.917 21.005 1.00 94.44 125 LYS A N 1
ATOM 967 C CA . LYS A 1 125 ? -34.687 2.620 22.350 1.00 94.44 125 LYS A CA 1
ATOM 968 C C . LYS A 1 125 ? -34.933 1.120 22.521 1.00 94.44 125 LYS A C 1
ATOM 970 O O . LYS A 1 125 ? -34.406 0.535 23.460 1.00 94.44 125 LYS A O 1
ATOM 975 N N . LEU A 1 126 ? -35.636 0.487 21.580 1.00 95.56 126 LEU A N 1
ATOM 976 C CA . LEU A 1 126 ? -35.916 -0.952 21.603 1.00 95.56 126 LEU A CA 1
ATOM 977 C C . LEU A 1 126 ? -34.634 -1.789 21.596 1.00 95.56 126 LEU A C 1
ATOM 979 O O . LEU A 1 126 ? -34.520 -2.728 22.376 1.00 95.56 126 LEU A O 1
ATOM 983 N N . ARG A 1 127 ? -33.629 -1.422 20.787 1.00 95.94 127 ARG A N 1
ATOM 984 C CA . ARG A 1 127 ? -32.308 -2.080 20.828 1.00 95.94 127 ARG A CA 1
ATOM 985 C C . ARG A 1 127 ? -31.689 -2.014 22.220 1.00 95.94 127 ARG A C 1
ATOM 987 O O . ARG A 1 127 ? -31.209 -3.028 22.714 1.00 95.94 127 ARG A O 1
ATOM 994 N N . SER A 1 128 ? -31.736 -0.843 22.855 1.00 96.50 128 SER A N 1
ATOM 995 C CA . SER A 1 128 ? -31.237 -0.658 24.218 1.00 96.50 128 SER A CA 1
ATOM 996 C C . SER A 1 128 ? -32.004 -1.504 25.239 1.00 96.50 128 SER A C 1
ATOM 998 O O . SER A 1 128 ? -31.375 -2.182 26.045 1.00 96.50 128 SER A O 1
ATOM 1000 N N . GLN A 1 129 ? -33.340 -1.478 25.198 1.00 96.75 129 GLN A N 1
ATOM 1001 C CA . GLN A 1 129 ? -34.212 -2.202 26.133 1.00 96.75 129 GLN A CA 1
ATOM 1002 C C . GLN A 1 129 ? -34.089 -3.721 25.980 1.00 96.75 129 GLN A C 1
ATOM 1004 O O . GLN A 1 129 ? -33.951 -4.432 26.967 1.00 96.75 129 GLN A O 1
ATOM 1009 N N . SER A 1 130 ? -34.035 -4.224 24.745 1.00 96.69 130 SER A N 1
ATOM 1010 C CA . SER A 1 130 ? -33.964 -5.662 24.446 1.00 96.69 130 SER A CA 1
ATOM 1011 C C . SER A 1 130 ? -32.714 -6.372 24.988 1.00 96.69 130 SER A C 1
ATOM 1013 O O . SER A 1 130 ? -32.677 -7.599 25.061 1.00 96.69 130 SER A O 1
ATOM 1015 N N . ALA A 1 131 ? -31.682 -5.611 25.367 1.00 95.31 131 ALA A N 1
ATOM 1016 C CA . ALA A 1 131 ? -30.453 -6.123 25.968 1.00 95.31 131 ALA A CA 1
ATOM 1017 C C . ALA A 1 131 ? -30.544 -6.310 27.496 1.00 95.31 131 ALA A C 1
ATOM 1019 O O . ALA A 1 131 ? -29.593 -6.819 28.103 1.00 95.31 131 ALA A O 1
ATOM 1020 N N . THR A 1 132 ? -31.638 -5.868 28.122 1.00 95.69 132 THR A N 1
ATOM 1021 C CA . THR A 1 132 ? -31.864 -5.928 29.577 1.00 95.69 132 THR A CA 1
ATOM 1022 C C . THR A 1 132 ? -33.230 -6.491 29.944 1.00 95.69 132 THR A C 1
ATOM 1024 O O . THR A 1 132 ? -33.338 -7.193 30.943 1.00 95.69 132 THR A O 1
ATOM 1027 N N . GLU A 1 133 ? -34.253 -6.222 29.137 1.00 95.94 133 GLU A N 1
ATOM 1028 C CA . GLU A 1 133 ? -35.649 -6.542 29.423 1.00 95.94 133 GLU A CA 1
ATOM 1029 C C . GLU A 1 133 ? -36.289 -7.311 28.254 1.00 95.94 133 GLU A C 1
ATOM 1031 O O . GLU A 1 133 ? -35.920 -7.093 27.090 1.00 95.94 133 GLU A O 1
ATOM 1036 N N . PRO A 1 134 ? -37.255 -8.207 28.525 1.00 95.81 134 PRO A N 1
ATOM 1037 C CA . PRO A 1 134 ? -38.064 -8.827 27.484 1.00 95.81 134 PRO A CA 1
ATOM 1038 C C . PRO A 1 134 ? -38.883 -7.782 26.721 1.00 95.81 134 PRO A C 1
ATOM 1040 O O . PRO A 1 134 ? -39.480 -6.887 27.313 1.00 95.81 134 PRO A O 1
ATOM 1043 N N . ILE A 1 135 ? -38.943 -7.923 25.402 1.00 96.19 135 ILE A N 1
ATOM 1044 C CA . ILE A 1 135 ? -39.778 -7.110 24.513 1.00 96.19 135 ILE A CA 1
ATOM 1045 C C . ILE A 1 135 ? -40.704 -8.013 23.695 1.00 96.19 135 ILE A C 1
ATOM 1047 O O . ILE A 1 135 ? -40.532 -9.233 23.668 1.00 96.19 135 ILE A O 1
ATOM 1051 N N . SER A 1 136 ? -41.701 -7.431 23.027 1.00 93.94 136 SER A N 1
ATOM 1052 C CA . SER A 1 136 ? -42.604 -8.198 22.162 1.00 93.94 136 SER A CA 1
ATOM 1053 C C . SER A 1 136 ? -41.842 -8.858 21.000 1.00 93.94 136 SER A C 1
ATOM 1055 O O . SER A 1 136 ? -40.823 -8.336 20.542 1.00 93.94 136 SER A O 1
ATOM 1057 N N . LEU A 1 137 ? -42.346 -9.978 20.466 1.00 93.69 137 LEU A N 1
ATOM 1058 C CA . LEU A 1 137 ? -41.739 -10.638 19.297 1.00 93.69 137 LEU A CA 1
ATOM 1059 C C . LEU A 1 137 ? -41.680 -9.713 18.064 1.00 93.69 137 LEU A C 1
ATOM 1061 O O . LEU A 1 137 ? -40.696 -9.720 17.320 1.00 93.69 137 LEU A O 1
ATOM 1065 N N . ASN A 1 138 ? -42.684 -8.847 17.894 1.00 92.38 138 ASN A N 1
ATOM 1066 C CA . ASN A 1 138 ? -42.701 -7.831 16.840 1.00 92.38 138 ASN A CA 1
ATOM 1067 C C . ASN A 1 138 ? -41.578 -6.797 17.021 1.00 92.38 138 ASN A C 1
ATOM 1069 O O . ASN A 1 138 ? -40.887 -6.457 16.058 1.00 92.38 138 ASN A O 1
ATOM 1073 N N . ASP A 1 139 ? -41.346 -6.322 18.245 1.00 93.38 139 ASP A N 1
ATOM 1074 C CA . ASP A 1 139 ? -40.254 -5.389 18.529 1.00 93.38 139 ASP A CA 1
ATOM 1075 C C . ASP A 1 139 ? -38.885 -6.063 18.424 1.00 93.38 139 ASP A C 1
ATOM 1077 O O . ASP A 1 139 ? -37.932 -5.469 17.911 1.00 93.38 139 ASP A O 1
ATOM 1081 N N . PHE A 1 140 ? -38.785 -7.332 18.823 1.00 95.19 140 PHE A N 1
ATOM 1082 C CA . PHE A 1 140 ? -37.582 -8.134 18.630 1.00 95.19 140 PHE A CA 1
ATOM 1083 C C . PHE A 1 140 ? -37.236 -8.248 17.139 1.00 95.19 140 PHE A C 1
ATOM 1085 O O . PHE A 1 140 ? -36.090 -8.020 16.741 1.00 95.19 140 PHE A O 1
ATOM 1092 N N . ALA A 1 141 ? -38.232 -8.467 16.276 1.00 95.31 141 ALA A N 1
ATOM 1093 C CA . ALA A 1 141 ? -38.036 -8.431 14.831 1.00 95.31 141 ALA A CA 1
ATOM 1094 C C . ALA A 1 141 ? -37.537 -7.059 14.334 1.00 95.31 141 ALA A C 1
ATOM 1096 O O . ALA A 1 141 ? -36.635 -7.006 13.490 1.00 95.31 141 ALA A O 1
ATOM 1097 N N . ARG A 1 142 ? -38.042 -5.938 14.873 1.00 94.81 142 ARG A N 1
ATOM 1098 C CA . ARG A 1 142 ? -37.532 -4.586 14.549 1.00 94.81 142 ARG A CA 1
ATOM 1099 C C . ARG A 1 142 ? -36.057 -4.424 14.937 1.00 94.81 142 ARG A C 1
ATOM 1101 O O . ARG A 1 142 ? -35.272 -3.892 14.143 1.00 94.81 142 ARG A O 1
ATOM 1108 N N . VAL A 1 143 ? -35.657 -4.937 16.103 1.00 95.94 143 VAL A N 1
ATOM 1109 C CA . VAL A 1 143 ? -34.256 -4.961 16.562 1.00 95.94 143 VAL A CA 1
ATOM 1110 C C . VAL A 1 143 ? -33.373 -5.750 15.589 1.00 95.94 143 VAL A C 1
ATOM 1112 O O . VAL A 1 143 ? -32.375 -5.217 15.086 1.00 95.94 143 VAL A O 1
ATOM 1115 N N . LEU A 1 144 ? -33.773 -6.972 15.221 1.00 96.12 144 LEU A N 1
ATOM 1116 C CA . LEU A 1 144 ? -33.041 -7.803 14.256 1.00 96.12 144 LEU A CA 1
ATOM 1117 C C . LEU A 1 144 ? -32.921 -7.137 12.878 1.00 96.12 144 LEU A C 1
ATOM 1119 O O . LEU A 1 144 ? -31.863 -7.179 12.240 1.00 96.12 144 LEU A O 1
ATOM 1123 N N . LEU A 1 145 ? -33.972 -6.456 12.416 1.00 94.88 145 LEU A N 1
ATOM 1124 C CA . LEU A 1 145 ? -33.962 -5.707 11.158 1.00 94.88 145 LEU A CA 1
ATOM 1125 C C . LEU A 1 145 ? -33.001 -4.513 11.184 1.00 94.88 145 LEU A C 1
ATOM 1127 O O . LEU A 1 145 ? -32.476 -4.125 10.128 1.00 94.88 145 LEU A O 1
ATOM 1131 N N . MET A 1 146 ? -32.743 -3.935 12.357 1.00 93.19 146 MET A N 1
ATOM 1132 C CA . MET A 1 146 ? -31.736 -2.891 12.523 1.00 93.19 146 MET A CA 1
ATOM 1133 C C . MET A 1 146 ? -30.318 -3.444 12.533 1.00 93.19 146 MET A C 1
ATOM 1135 O O . MET A 1 146 ? -29.472 -2.888 11.825 1.00 93.19 146 MET A O 1
ATOM 1139 N N . LEU A 1 147 ? -30.067 -4.566 13.211 1.00 93.88 147 LEU A N 1
ATOM 1140 C CA . LEU A 1 147 ? -28.784 -5.279 13.137 1.00 93.88 147 LEU A CA 1
ATOM 1141 C C . LEU A 1 147 ? -28.481 -5.728 11.697 1.00 93.88 147 LEU A C 1
ATOM 1143 O O . LEU A 1 147 ? -27.380 -5.537 11.181 1.00 93.88 147 LEU A O 1
ATOM 1147 N N . ASN A 1 148 ? -29.496 -6.192 10.964 1.00 94.50 148 ASN A N 1
ATOM 1148 C CA . ASN A 1 148 ? -29.398 -6.522 9.539 1.00 94.50 148 ASN A CA 1
ATOM 1149 C C . ASN A 1 148 ? -28.965 -5.326 8.665 1.00 94.50 148 ASN A C 1
ATOM 1151 O O . ASN A 1 148 ? -28.190 -5.482 7.706 1.00 94.50 148 ASN A O 1
ATOM 1155 N N . LYS A 1 149 ? -29.461 -4.123 8.991 1.00 91.25 149 LYS A N 1
ATOM 1156 C CA . LYS A 1 149 ? -29.127 -2.858 8.316 1.00 91.25 149 LYS A CA 1
ATOM 1157 C C . LYS A 1 149 ? -27.743 -2.343 8.722 1.00 91.25 149 LYS A C 1
ATOM 1159 O O . LYS A 1 149 ? -27.025 -1.801 7.877 1.00 91.25 149 LYS A O 1
ATOM 1164 N N . LYS A 1 150 ? -27.364 -2.495 9.992 1.00 90.38 150 LYS A N 1
ATOM 1165 C CA . LYS A 1 150 ? -26.132 -1.986 10.609 1.00 90.38 150 LYS A CA 1
ATOM 1166 C C . LYS A 1 150 ? -25.404 -3.133 11.319 1.00 90.38 150 LYS A C 1
ATOM 1168 O O . LYS A 1 150 ? -25.616 -3.365 12.492 1.00 90.38 150 LYS A O 1
ATOM 1173 N N . ARG A 1 151 ? -24.522 -3.825 10.592 1.00 90.19 151 ARG A N 1
ATOM 1174 C CA . ARG A 1 151 ? -23.832 -5.057 11.047 1.00 90.19 151 ARG A CA 1
ATOM 1175 C C . ARG A 1 151 ? -22.320 -4.911 11.270 1.00 90.19 151 ARG A C 1
ATOM 1177 O O . ARG A 1 151 ? -21.556 -5.857 11.062 1.00 90.19 151 ARG A O 1
ATOM 1184 N N . GLY A 1 152 ? -21.878 -3.688 11.547 1.00 89.38 152 GLY A N 1
ATOM 1185 C CA . GLY A 1 152 ? -20.476 -3.361 11.821 1.00 89.38 152 GLY A CA 1
ATOM 1186 C C . GLY A 1 152 ? -19.487 -3.517 10.659 1.00 89.38 152 GLY A C 1
ATOM 1187 O O . GLY A 1 152 ? -19.774 -4.080 9.590 1.00 89.38 152 GLY A O 1
ATOM 1188 N N . TYR A 1 153 ? -18.286 -2.988 10.887 1.00 86.00 153 TYR A N 1
ATOM 1189 C CA . TYR A 1 153 ? -17.127 -3.118 10.011 1.00 86.00 153 TYR A CA 1
ATOM 1190 C C . TYR A 1 153 ? -16.383 -4.430 10.297 1.00 86.00 153 TYR A C 1
ATOM 1192 O O . TYR A 1 153 ? -16.065 -4.740 11.440 1.00 86.00 153 TYR A O 1
ATOM 1200 N N . LYS A 1 154 ? -16.080 -5.200 9.247 1.00 80.62 154 LYS A N 1
ATOM 1201 C CA . LYS A 1 154 ? -15.189 -6.366 9.321 1.00 80.62 154 LYS A CA 1
ATOM 1202 C C . LYS A 1 154 ? -13.981 -6.085 8.442 1.00 80.62 154 LYS A C 1
ATOM 1204 O O . LYS A 1 154 ? -14.144 -5.865 7.239 1.00 80.62 154 LYS A O 1
ATOM 1209 N N . SER A 1 155 ? -12.795 -6.068 9.043 1.00 69.00 155 SER A N 1
ATOM 1210 C CA . SER A 1 155 ? -11.553 -5.933 8.288 1.00 69.00 155 SER A CA 1
ATOM 1211 C C . SER A 1 155 ? -11.350 -7.171 7.415 1.00 69.00 155 SER A C 1
ATOM 1213 O O . SER A 1 155 ? -11.469 -8.295 7.890 1.00 69.00 155 SER A O 1
ATOM 1215 N N . ASN A 1 156 ? -11.038 -6.958 6.136 1.00 61.28 156 ASN A N 1
ATOM 1216 C CA . ASN A 1 156 ? -10.615 -8.020 5.215 1.00 61.28 156 ASN A CA 1
ATOM 1217 C C . ASN A 1 156 ? -9.093 -7.966 4.954 1.00 61.28 156 ASN A C 1
ATOM 1219 O O . ASN A 1 156 ? -8.612 -8.581 4.005 1.00 61.28 156 ASN A O 1
ATOM 1223 N N . ARG A 1 157 ? -8.337 -7.145 5.699 1.00 54.62 157 ARG A N 1
ATOM 1224 C CA . ARG A 1 157 ? -6.904 -6.913 5.459 1.00 54.62 157 ARG A CA 1
ATOM 1225 C C . ARG A 1 157 ? -6.058 -7.820 6.353 1.00 54.62 157 ARG A C 1
ATOM 1227 O O . ARG A 1 157 ? -6.190 -7.747 7.567 1.00 54.62 157 ARG A O 1
ATOM 1234 N N . ARG A 1 158 ? -5.138 -8.582 5.747 1.00 48.62 158 ARG A N 1
ATOM 1235 C CA . ARG A 1 158 ? -3.989 -9.212 6.434 1.00 48.62 158 ARG A CA 1
ATOM 1236 C C . ARG A 1 158 ? -2.810 -8.253 6.613 1.00 48.62 158 ARG A C 1
ATOM 1238 O O . ARG A 1 158 ? -2.059 -8.360 7.570 1.00 48.62 158 ARG A O 1
ATOM 1245 N N . ALA A 1 159 ? -2.668 -7.292 5.696 1.00 38.12 159 ALA A N 1
ATOM 1246 C CA . ALA A 1 159 ? -1.593 -6.305 5.692 1.00 38.12 159 ALA A CA 1
ATOM 1247 C C . ALA A 1 159 ? -2.083 -4.907 6.108 1.00 38.12 159 ALA A C 1
ATOM 1249 O O . ALA A 1 159 ? -3.130 -4.427 5.661 1.00 38.12 159 ALA A O 1
ATOM 1250 N N . GLN A 1 160 ? -1.269 -4.236 6.924 1.00 42.38 160 GLN A N 1
ATOM 1251 C CA . GLN A 1 160 ? -1.444 -2.852 7.370 1.00 42.38 160 GLN A CA 1
ATOM 1252 C C . GLN A 1 160 ? -1.330 -1.881 6.178 1.00 42.38 160 GLN A C 1
ATOM 1254 O O . GLN A 1 160 ? -0.228 -1.565 5.714 1.00 42.38 160 GLN A O 1
ATOM 1259 N N . GLY A 1 161 ? -2.473 -1.428 5.656 1.00 35.97 161 GLY A N 1
ATOM 1260 C CA . GLY A 1 161 ? -2.524 -0.356 4.655 1.00 35.97 161 GLY A CA 1
ATOM 1261 C C . GLY A 1 161 ? -2.140 0.998 5.262 1.00 35.97 161 GLY A C 1
ATOM 1262 O O . GLY A 1 161 ? -2.439 1.246 6.426 1.00 35.97 161 GLY A O 1
ATOM 1263 N N . GLU A 1 162 ? -1.504 1.860 4.465 1.00 34.66 162 GLU A N 1
ATOM 1264 C CA . GLU A 1 162 ? -0.866 3.118 4.904 1.00 34.66 162 GLU A CA 1
ATOM 1265 C C . GLU A 1 162 ? -1.825 4.144 5.543 1.00 34.66 162 GLU A C 1
ATOM 1267 O O . GLU A 1 162 ? -1.386 4.955 6.345 1.00 34.66 162 GLU A O 1
ATOM 1272 N N . GLU A 1 163 ? -3.131 4.087 5.253 1.00 32.44 163 GLU A N 1
ATOM 1273 C CA . GLU A 1 163 ? -4.097 5.125 5.666 1.00 32.44 163 GLU A CA 1
ATOM 1274 C C . GLU A 1 163 ? -4.983 4.769 6.879 1.00 32.44 163 GLU A C 1
ATOM 1276 O O . GLU A 1 163 ? -5.755 5.608 7.332 1.00 32.44 163 GLU A O 1
ATOM 1281 N N . ALA A 1 164 ? -4.947 3.533 7.399 1.00 34.16 164 ALA A N 1
ATOM 1282 C CA . ALA A 1 164 ? -5.995 3.047 8.318 1.00 34.16 164 ALA A CA 1
ATOM 1283 C C . ALA A 1 164 ? -5.614 2.978 9.814 1.00 34.16 164 ALA A C 1
ATOM 1285 O O . ALA A 1 164 ? -6.499 2.741 10.640 1.00 34.16 164 ALA A O 1
ATOM 1286 N N . GLY A 1 165 ? -4.346 3.202 10.176 1.00 41.75 165 GLY A N 1
ATOM 1287 C CA . GLY A 1 165 ? -3.840 2.973 11.539 1.00 41.75 165 GLY A CA 1
ATOM 1288 C C . GLY A 1 165 ? -3.681 1.482 11.886 1.00 41.75 165 GLY A C 1
ATOM 1289 O O . GLY A 1 165 ? -4.029 0.604 11.091 1.00 41.75 165 GLY A O 1
ATOM 1290 N N . THR A 1 166 ? -3.118 1.186 13.060 1.00 41.84 166 THR A N 1
ATOM 1291 C CA . THR A 1 166 ? -2.925 -0.188 13.562 1.00 41.84 166 THR A CA 1
ATOM 1292 C C . THR A 1 166 ? -4.186 -0.637 14.301 1.00 41.84 166 THR A C 1
ATOM 1294 O O . THR A 1 166 ? -4.664 0.083 15.171 1.00 41.84 166 THR A O 1
ATOM 1297 N N . ALA A 1 167 ? -4.739 -1.808 13.971 1.00 40.59 167 ALA A N 1
ATOM 1298 C CA . ALA A 1 167 ? -5.749 -2.430 14.827 1.00 40.59 167 ALA A CA 1
ATOM 1299 C C . ALA A 1 167 ? -5.047 -2.918 16.102 1.00 40.59 167 ALA A C 1
ATOM 1301 O O . ALA A 1 167 ? -4.136 -3.742 16.015 1.00 40.59 167 ALA A O 1
ATOM 1302 N N . ILE A 1 168 ? -5.425 -2.364 17.252 1.00 48.25 168 ILE A N 1
ATOM 1303 C CA . ILE A 1 168 ? -4.921 -2.790 18.557 1.00 48.25 168 ILE A CA 1
ATOM 1304 C C . ILE A 1 168 ? -5.850 -3.903 19.035 1.00 48.25 168 ILE A C 1
ATOM 1306 O O . ILE A 1 168 ? -7.005 -3.641 19.359 1.00 48.25 168 ILE A O 1
ATOM 1310 N N . ASP A 1 169 ? -5.359 -5.139 19.020 1.00 50.47 169 ASP A N 1
ATOM 1311 C CA . ASP A 1 169 ? -6.038 -6.303 19.594 1.00 50.47 169 ASP A CA 1
ATOM 1312 C C . ASP A 1 169 ? -5.433 -6.596 20.975 1.00 50.47 169 ASP A C 1
ATOM 1314 O O . ASP A 1 169 ? -4.660 -7.531 21.162 1.00 50.47 169 ASP A O 1
ATOM 1318 N N . ALA A 1 170 ? -5.672 -5.682 21.921 1.00 59.12 170 ALA A N 1
ATOM 1319 C CA . ALA A 1 170 ? -5.078 -5.708 23.262 1.00 59.12 170 ALA A CA 1
ATOM 1320 C C . ALA A 1 170 ? -6.144 -5.716 24.368 1.00 59.12 170 ALA A C 1
ATOM 1322 O O . ALA A 1 170 ? -5.907 -5.204 25.462 1.00 59.12 170 ALA A O 1
ATOM 1323 N N . MET A 1 171 ? -7.341 -6.259 24.100 1.00 64.06 171 MET A N 1
ATOM 1324 C CA . MET A 1 171 ? -8.436 -6.275 25.084 1.00 64.06 171 MET A CA 1
ATOM 1325 C C . MET A 1 171 ? -8.023 -6.960 26.398 1.00 64.06 171 MET A C 1
ATOM 1327 O O . MET A 1 171 ? -8.358 -6.468 27.471 1.00 64.06 171 MET A O 1
ATOM 1331 N N . GLY A 1 172 ? -7.221 -8.031 26.327 1.00 63.41 172 GLY A N 1
ATOM 1332 C CA . GLY A 1 172 ? -6.693 -8.710 27.517 1.00 63.41 172 GLY A CA 1
ATOM 1333 C C . GLY A 1 172 ? -5.821 -7.811 28.401 1.00 63.41 172 GLY A C 1
ATOM 1334 O O . GLY A 1 172 ? -5.946 -7.841 29.620 1.00 63.41 172 GLY A O 1
ATOM 1335 N N . ILE A 1 173 ? -4.995 -6.949 27.799 1.00 71.81 173 ILE A N 1
ATOM 1336 C CA . ILE A 1 173 ? -4.176 -5.984 28.547 1.00 71.81 173 ILE A CA 1
ATOM 1337 C C . ILE A 1 173 ? -5.051 -4.885 29.127 1.00 71.81 173 ILE A C 1
ATOM 1339 O O . ILE A 1 173 ? -4.899 -4.564 30.296 1.00 71.81 173 ILE A O 1
ATOM 1343 N N . ALA A 1 174 ? -6.000 -4.348 28.356 1.00 70.06 174 ALA A N 1
ATOM 1344 C CA . ALA A 1 174 ? -6.922 -3.344 28.877 1.00 70.06 174 ALA A CA 1
ATOM 1345 C C . ALA A 1 174 ? -7.692 -3.867 30.102 1.00 70.06 174 ALA A C 1
ATOM 1347 O O . ALA A 1 174 ? -7.836 -3.143 31.084 1.00 70.06 174 ALA A O 1
ATOM 1348 N N . LYS A 1 175 ? -8.151 -5.129 30.069 1.00 66.69 175 LYS A N 1
ATOM 1349 C CA . LYS A 1 175 ? -8.818 -5.785 31.204 1.00 66.69 175 LYS A CA 1
ATOM 1350 C C . LYS A 1 175 ? -7.907 -5.831 32.431 1.00 66.69 175 LYS A C 1
ATOM 1352 O O . LYS A 1 175 ? -8.323 -5.410 33.504 1.00 66.69 175 LYS A O 1
ATOM 1357 N N . LEU A 1 176 ? -6.660 -6.259 32.246 1.00 71.38 176 LEU A N 1
ATOM 1358 C CA . LEU A 1 176 ? -5.666 -6.312 33.314 1.00 71.38 176 LEU A CA 1
ATOM 1359 C C . LEU A 1 176 ? -5.356 -4.923 33.896 1.00 71.38 176 LEU A C 1
ATOM 1361 O O . LEU A 1 176 ? -5.285 -4.786 35.114 1.00 71.38 176 LEU A O 1
ATOM 1365 N N . LEU A 1 177 ? -5.229 -3.892 33.050 1.00 76.12 177 LEU A N 1
ATOM 1366 C CA . LEU A 1 177 ? -5.035 -2.507 33.497 1.00 76.12 177 LEU A CA 1
ATOM 1367 C C . LEU A 1 177 ? -6.184 -2.049 34.405 1.00 76.12 177 LEU A C 1
ATOM 1369 O O . LEU A 1 177 ? -5.948 -1.486 35.472 1.00 76.12 177 LEU A O 1
ATOM 1373 N N . TYR A 1 178 ? -7.422 -2.335 34.001 1.00 73.19 178 TYR A N 1
ATOM 1374 C CA . TYR A 1 178 ? -8.621 -1.977 34.753 1.00 73.19 178 TYR A CA 1
ATOM 1375 C C . TYR A 1 178 ? -8.740 -2.742 36.080 1.00 73.19 178 TYR A C 1
ATOM 1377 O O . TYR A 1 178 ? -8.920 -2.123 37.123 1.00 73.19 178 TYR A O 1
ATOM 1385 N N . GLU A 1 179 ? -8.600 -4.073 36.062 1.00 69.50 179 GLU A N 1
ATOM 1386 C CA . GLU A 1 179 ? -8.726 -4.930 37.255 1.00 69.50 179 GLU A CA 1
ATOM 1387 C C . GLU A 1 179 ? -7.671 -4.617 38.317 1.00 69.50 179 GLU A C 1
ATOM 1389 O O . GLU A 1 179 ? -7.965 -4.621 39.509 1.00 69.50 179 GLU A O 1
ATOM 1394 N N . GLN A 1 180 ? -6.446 -4.313 37.889 1.00 78.62 180 GLN A N 1
ATOM 1395 C CA . GLN A 1 180 ? -5.345 -3.958 38.785 1.00 78.62 180 GLN A CA 1
ATOM 1396 C C . GLN A 1 180 ? -5.297 -2.455 39.103 1.00 78.62 180 GLN A C 1
ATOM 1398 O O . GLN A 1 180 ? -4.379 -2.011 39.789 1.00 78.62 180 GLN A O 1
ATOM 1403 N N . ASN A 1 181 ? -6.245 -1.663 38.582 1.00 78.69 181 ASN A N 1
ATOM 1404 C CA . ASN A 1 181 ? -6.271 -0.199 38.668 1.00 78.69 181 ASN A CA 1
ATOM 1405 C C . ASN A 1 181 ? -4.926 0.472 38.295 1.00 78.69 181 ASN A C 1
ATOM 1407 O O . ASN A 1 181 ? -4.541 1.516 38.836 1.00 78.69 181 ASN A O 1
ATOM 1411 N N . THR A 1 182 ? -4.199 -0.139 37.362 1.00 86.62 182 THR A N 1
ATOM 1412 C CA . THR A 1 182 ? -2.860 0.277 36.941 1.00 86.62 182 THR A CA 1
ATOM 1413 C C . THR A 1 182 ? -2.922 1.021 35.609 1.00 86.62 182 THR A C 1
ATOM 1415 O O . THR A 1 182 ? -3.843 0.846 34.811 1.00 86.62 182 THR A O 1
ATOM 1418 N N . THR A 1 183 ? -1.951 1.894 35.355 1.00 91.44 183 THR A N 1
ATOM 1419 C CA . THR A 1 183 ? -1.865 2.645 34.096 1.00 91.44 183 THR A CA 1
ATOM 1420 C C . THR A 1 183 ? -0.948 1.937 33.099 1.00 91.44 183 THR A C 1
ATOM 1422 O O . THR A 1 183 ? -0.084 1.154 33.508 1.00 91.44 183 THR A O 1
ATOM 1425 N N . PRO A 1 184 ? -1.060 2.224 31.787 1.00 91.25 184 PRO A N 1
ATOM 1426 C CA . PRO A 1 184 ? -0.112 1.736 30.793 1.00 91.25 184 PRO A CA 1
ATOM 1427 C C . PRO A 1 184 ? 1.349 1.931 31.190 1.00 91.25 184 PRO A C 1
ATOM 1429 O O . PRO A 1 184 ? 2.152 1.026 30.976 1.00 91.25 184 PRO A O 1
ATOM 1432 N N . GLY A 1 185 ? 1.711 3.073 31.783 1.00 91.94 185 GLY A N 1
ATOM 1433 C CA . GLY A 1 185 ? 3.085 3.333 32.190 1.00 91.94 185 GLY A CA 1
ATOM 1434 C C . GLY A 1 185 ? 3.534 2.542 33.407 1.00 91.94 185 GLY A C 1
ATOM 1435 O O . GLY A 1 185 ? 4.640 2.007 33.385 1.00 91.94 185 GLY A O 1
ATOM 1436 N N . ALA A 1 186 ? 2.677 2.405 34.422 1.00 91.00 186 ALA A N 1
ATOM 1437 C CA . ALA A 1 186 ? 2.974 1.591 35.597 1.00 91.00 186 ALA A CA 1
ATOM 1438 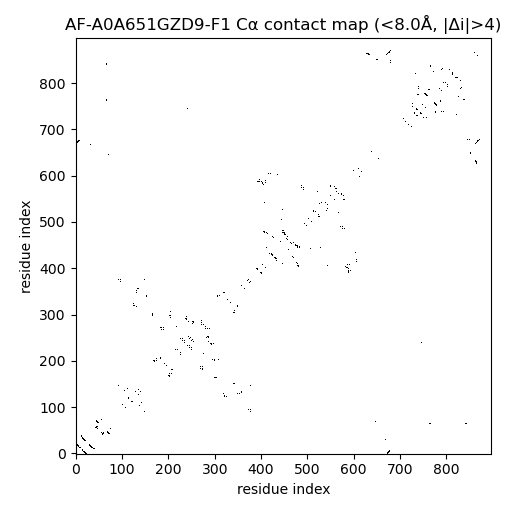C C . ALA A 1 186 ? 3.124 0.106 35.230 1.00 91.00 186 ALA A C 1
ATOM 1440 O O . ALA A 1 186 ? 4.139 -0.507 35.561 1.00 91.00 186 ALA A O 1
ATOM 1441 N N . TYR A 1 187 ? 2.186 -0.433 34.447 1.00 89.88 187 TYR A N 1
ATOM 1442 C CA . TYR A 1 187 ? 2.283 -1.784 33.892 1.00 89.88 187 TYR A CA 1
ATOM 1443 C C . TYR A 1 187 ? 3.555 -1.967 33.055 1.00 89.88 187 TYR A C 1
ATOM 1445 O O . TYR A 1 187 ? 4.297 -2.931 33.225 1.00 89.88 187 TYR A O 1
ATOM 1453 N N . SER A 1 188 ? 3.842 -1.010 32.170 1.00 90.81 188 SER A N 1
ATOM 1454 C CA . SER A 1 188 ? 5.031 -1.051 31.320 1.00 90.81 188 SER A CA 1
ATOM 1455 C C . SER A 1 188 ? 6.329 -1.060 32.121 1.00 90.81 188 SER A C 1
ATOM 1457 O O . SER A 1 188 ? 7.259 -1.774 31.756 1.00 90.81 188 SER A O 1
ATOM 1459 N N . PHE A 1 189 ? 6.407 -0.294 33.208 1.00 92.88 189 PHE A N 1
ATOM 1460 C CA . PHE A 1 189 ? 7.561 -0.307 34.100 1.00 92.88 189 PHE A CA 1
ATOM 1461 C C . PHE A 1 189 ? 7.758 -1.679 34.750 1.00 92.88 189 PHE A C 1
ATOM 1463 O O . PHE A 1 189 ? 8.869 -2.213 34.727 1.00 92.88 189 PHE A O 1
ATOM 1470 N N . ASP A 1 190 ? 6.683 -2.261 35.283 1.00 88.62 190 ASP A N 1
ATOM 1471 C CA . ASP A 1 190 ? 6.739 -3.552 35.971 1.00 88.62 190 ASP A CA 1
ATOM 1472 C C . ASP A 1 190 ? 7.134 -4.684 35.012 1.00 88.62 190 ASP A C 1
ATOM 1474 O O . ASP A 1 190 ? 7.965 -5.525 35.352 1.00 88.62 190 ASP A O 1
ATOM 1478 N N . GLU A 1 191 ? 6.630 -4.668 33.777 1.00 83.12 191 GLU A N 1
ATOM 1479 C CA . GLU A 1 191 ? 7.016 -5.639 32.748 1.00 83.12 191 GLU A CA 1
ATOM 1480 C C . GLU A 1 191 ? 8.469 -5.465 32.285 1.00 83.12 191 GLU A C 1
ATOM 1482 O O . GLU A 1 191 ? 9.191 -6.454 32.145 1.00 83.12 191 GLU A O 1
ATOM 1487 N N . LEU A 1 192 ? 8.939 -4.224 32.100 1.00 84.31 192 LEU A N 1
ATOM 1488 C CA . LEU A 1 192 ? 10.345 -3.966 31.770 1.00 84.31 192 LEU A CA 1
ATOM 1489 C C . LEU A 1 192 ? 11.281 -4.434 32.900 1.00 84.31 192 LEU A C 1
ATOM 1491 O O . LEU A 1 192 ? 12.346 -4.980 32.612 1.00 84.31 192 LEU A O 1
ATOM 1495 N N . LYS A 1 193 ? 10.886 -4.272 34.173 1.00 85.50 193 LYS A N 1
ATOM 1496 C CA . LYS A 1 193 ? 11.649 -4.765 35.335 1.00 85.50 193 LYS A CA 1
ATOM 1497 C C . LYS A 1 193 ? 11.746 -6.287 35.388 1.00 85.50 193 LYS A C 1
ATOM 1499 O O . LYS A 1 193 ? 12.784 -6.805 35.783 1.00 85.50 193 LYS A O 1
ATOM 1504 N N . LYS A 1 194 ? 10.707 -6.997 34.943 1.00 79.44 194 LYS A N 1
ATOM 1505 C CA . LYS A 1 194 ? 10.719 -8.462 34.788 1.00 79.44 194 LYS A CA 1
ATOM 1506 C C . LYS A 1 194 ? 11.567 -8.941 33.598 1.00 79.44 194 LYS A C 1
ATOM 1508 O O . LYS A 1 194 ? 11.566 -10.125 33.288 1.00 79.44 194 LYS A O 1
ATOM 1513 N N . GLY A 1 195 ? 12.268 -8.039 32.906 1.00 71.00 195 GLY A N 1
ATOM 1514 C CA . GLY A 1 195 ? 13.128 -8.363 31.765 1.00 71.00 195 GLY A CA 1
ATOM 1515 C C . GLY A 1 195 ? 12.401 -8.395 30.419 1.00 71.00 195 GLY A C 1
ATOM 1516 O O . GLY A 1 195 ? 13.023 -8.681 29.393 1.00 71.00 195 GLY A O 1
ATOM 1517 N N . ARG A 1 196 ? 11.104 -8.060 30.372 1.00 68.31 196 ARG A N 1
ATOM 1518 C CA . ARG A 1 196 ? 10.330 -8.072 29.128 1.00 68.31 196 ARG A CA 1
ATOM 1519 C C . ARG A 1 196 ? 10.753 -6.912 28.236 1.00 68.31 196 ARG A C 1
ATOM 1521 O O . ARG A 1 196 ? 10.553 -5.753 28.569 1.00 68.31 196 ARG A O 1
ATOM 1528 N N . LYS A 1 197 ? 11.319 -7.197 27.066 1.00 64.12 197 LYS A N 1
ATOM 1529 C CA . LYS A 1 197 ? 11.877 -6.162 26.172 1.00 64.12 197 LYS A CA 1
ATOM 1530 C C . LYS A 1 197 ? 10.821 -5.429 25.340 1.00 64.12 197 LYS A C 1
ATOM 1532 O O . LYS A 1 197 ? 10.932 -4.219 25.079 1.00 64.12 197 LYS A O 1
ATOM 1537 N N . ARG A 1 198 ? 9.771 -6.142 24.928 1.00 62.50 198 ARG A N 1
ATOM 1538 C CA . ARG A 1 198 ? 8.694 -5.609 24.093 1.00 62.50 198 ARG A CA 1
ATOM 1539 C C . ARG A 1 198 ? 7.423 -5.399 24.904 1.00 62.50 198 ARG A C 1
ATOM 1541 O O . ARG A 1 198 ? 6.893 -6.325 25.505 1.00 62.50 198 ARG A O 1
ATOM 1548 N N . LEU A 1 199 ? 6.926 -4.167 24.859 1.00 74.06 199 LEU A N 1
ATOM 1549 C CA . LEU A 1 199 ? 5.674 -3.777 25.497 1.00 74.06 199 LEU A CA 1
ATOM 1550 C C . LEU A 1 199 ? 4.529 -3.886 24.490 1.00 74.06 199 LEU A C 1
ATOM 1552 O O . LEU A 1 199 ? 4.774 -3.729 23.284 1.00 74.06 199 LEU A O 1
ATOM 1556 N N . PRO A 1 200 ? 3.306 -4.167 24.955 1.00 70.62 200 PRO A N 1
ATOM 1557 C CA . PRO A 1 200 ? 2.147 -4.162 24.085 1.00 70.62 200 PRO A CA 1
ATOM 1558 C C . PRO A 1 200 ? 1.767 -2.748 23.629 1.00 70.62 200 PRO A C 1
ATOM 1560 O O . PRO A 1 200 ? 2.240 -1.750 24.169 1.00 70.62 200 PRO A O 1
ATOM 1563 N N . ASP A 1 201 ? 0.893 -2.683 22.626 1.00 72.25 201 ASP A N 1
ATOM 1564 C CA . ASP A 1 201 ? 0.241 -1.436 22.231 1.00 72.25 201 ASP A CA 1
ATOM 1565 C C . ASP A 1 201 ? -0.977 -1.185 23.134 1.00 72.25 201 ASP A C 1
ATOM 1567 O O . ASP A 1 201 ? -1.718 -2.117 23.453 1.00 72.25 201 ASP A O 1
ATOM 1571 N N . PHE A 1 202 ? -1.183 0.070 23.537 1.00 80.25 202 PHE A N 1
ATOM 1572 C CA . PHE A 1 202 ? -2.258 0.478 24.446 1.00 80.25 202 PHE A CA 1
ATOM 1573 C C . PHE A 1 202 ? -3.341 1.261 23.710 1.00 80.25 202 PHE A C 1
ATOM 1575 O O . PHE A 1 202 ? -3.055 1.985 22.755 1.00 80.25 202 PHE A O 1
ATOM 1582 N N . TYR A 1 203 ? -4.586 1.152 24.173 1.00 77.31 203 TYR A N 1
ATOM 1583 C CA . TYR A 1 203 ? -5.673 1.957 23.628 1.00 77.31 203 TYR A CA 1
ATOM 1584 C C . TYR A 1 203 ? -5.431 3.442 23.902 1.00 77.31 203 TYR A C 1
ATOM 1586 O O . TYR A 1 203 ? -4.881 3.820 24.940 1.00 77.31 203 TYR A O 1
ATOM 1594 N N . ARG A 1 204 ? -5.892 4.306 22.991 1.00 81.19 204 ARG A N 1
ATOM 1595 C CA . ARG A 1 204 ? -5.760 5.761 23.147 1.00 81.19 204 ARG A CA 1
ATOM 1596 C C . ARG A 1 204 ? -6.420 6.225 24.440 1.00 81.19 204 ARG A C 1
ATOM 1598 O O . ARG A 1 204 ? -5.855 7.050 25.145 1.00 81.19 204 ARG A O 1
ATOM 1605 N N . SER A 1 205 ? -7.588 5.667 24.749 1.00 80.31 205 SER A N 1
ATOM 1606 C CA . SER A 1 205 ? -8.321 5.955 25.981 1.00 80.31 205 SER A CA 1
ATOM 1607 C C . SER A 1 205 ? -7.542 5.603 27.255 1.00 80.31 205 SER A C 1
ATOM 1609 O O . SER A 1 205 ? -7.623 6.363 28.211 1.00 80.31 205 SER A O 1
ATOM 1611 N N . ASP A 1 206 ? -6.758 4.512 27.282 1.00 84.31 206 ASP A N 1
ATOM 1612 C CA . ASP A 1 206 ? -5.922 4.173 28.455 1.00 84.31 206 ASP A CA 1
ATOM 1613 C C . ASP A 1 206 ? -4.797 5.182 28.650 1.00 84.31 206 ASP A C 1
ATOM 1615 O O . ASP A 1 206 ? -4.537 5.637 29.759 1.00 84.31 206 ASP A O 1
ATOM 1619 N N . LEU A 1 207 ? -4.132 5.542 27.553 1.00 89.56 207 LEU A N 1
ATOM 1620 C CA . LEU A 1 207 ? -3.046 6.515 27.577 1.00 89.56 207 LEU A CA 1
ATOM 1621 C C . LEU A 1 207 ? -3.557 7.908 27.957 1.00 89.56 207 LEU A C 1
ATOM 1623 O O . LEU A 1 207 ? -2.867 8.653 28.643 1.00 89.56 207 LEU A O 1
ATOM 1627 N N . GLN A 1 208 ? -4.770 8.259 27.531 1.00 88.00 208 GLN A N 1
ATOM 1628 C CA . GLN A 1 208 ? -5.398 9.525 27.883 1.00 88.00 208 GLN A CA 1
ATOM 1629 C C . GLN A 1 208 ? -5.837 9.550 29.354 1.00 88.00 208 GLN A C 1
ATOM 1631 O O . GLN A 1 208 ? -5.605 10.544 30.031 1.00 88.00 208 GLN A O 1
ATOM 1636 N N . ASN A 1 209 ? -6.344 8.434 29.887 1.00 86.62 209 ASN A N 1
ATOM 1637 C CA . ASN A 1 209 ? -6.606 8.299 31.320 1.00 86.62 209 ASN A CA 1
A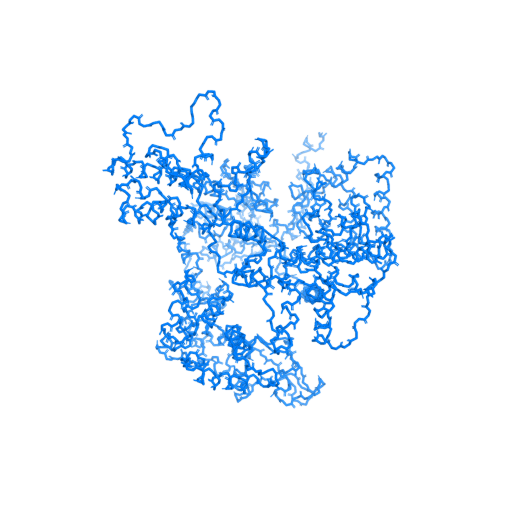TOM 1638 C C . ASN A 1 209 ? -5.318 8.393 32.158 1.00 86.62 209 ASN A C 1
ATOM 1640 O O . ASN A 1 209 ? -5.305 9.045 33.196 1.00 86.62 209 ASN A O 1
ATOM 1644 N N . GLU A 1 210 ? -4.218 7.788 31.700 1.00 94.25 210 GLU A N 1
ATOM 1645 C CA . GLU A 1 210 ? -2.907 7.937 32.339 1.00 94.25 210 GLU A CA 1
ATOM 1646 C C . GLU A 1 210 ? -2.443 9.399 32.361 1.00 94.25 210 GLU A C 1
ATOM 1648 O O . GLU A 1 210 ? -2.013 9.881 33.408 1.00 94.25 210 GLU A O 1
ATOM 1653 N N . LEU A 1 211 ? -2.570 10.103 31.228 1.00 93.50 211 LEU A N 1
ATOM 1654 C CA . LEU A 1 211 ? -2.281 11.537 31.113 1.00 93.50 211 LEU A CA 1
ATOM 1655 C C . LEU A 1 211 ? -3.073 12.342 32.152 1.00 93.50 211 LEU A C 1
ATOM 1657 O O . LEU A 1 211 ? -2.489 13.123 32.898 1.00 93.50 211 LEU A O 1
ATOM 1661 N N . GLU A 1 212 ? -4.386 12.112 32.223 1.00 93.31 212 GLU A N 1
ATOM 1662 C CA . GLU A 1 212 ? -5.304 12.775 33.154 1.00 93.31 212 GLU A CA 1
ATOM 1663 C C . GLU A 1 212 ? -4.958 12.482 34.618 1.00 93.31 212 GLU A C 1
ATOM 1665 O O . GLU A 1 212 ? -4.896 13.405 35.428 1.00 93.31 212 GLU A O 1
ATOM 1670 N N . ARG A 1 213 ? -4.695 11.219 34.979 1.00 93.62 213 ARG A N 1
ATOM 1671 C CA . ARG A 1 213 ? -4.359 10.830 36.360 1.00 93.62 213 ARG A CA 1
ATOM 1672 C C . ARG A 1 213 ? -3.074 11.495 36.836 1.00 93.62 213 ARG A C 1
ATOM 1674 O O . ARG A 1 213 ? -3.062 12.072 37.922 1.00 93.62 213 ARG A O 1
ATOM 1681 N N . ILE A 1 214 ? -2.024 11.445 36.017 1.00 95.50 214 ILE A N 1
ATOM 1682 C CA . ILE A 1 214 ? -0.743 12.076 36.348 1.00 95.50 214 ILE A CA 1
ATOM 1683 C C . ILE A 1 214 ? -0.930 13.593 36.430 1.00 95.50 214 ILE A C 1
ATOM 1685 O O . ILE A 1 214 ? -0.483 14.206 37.394 1.00 95.50 214 ILE A O 1
ATOM 1689 N N . TRP A 1 215 ? -1.643 14.210 35.482 1.00 94.38 215 TRP A N 1
ATOM 1690 C CA . TRP A 1 215 ? -1.888 15.652 35.519 1.00 94.38 215 TRP A CA 1
ATOM 1691 C C . TRP A 1 215 ? -2.632 16.077 36.785 1.00 94.38 215 TRP A C 1
ATOM 1693 O O . TRP A 1 215 ? -2.183 16.980 37.481 1.00 94.38 215 TRP A O 1
ATOM 1703 N N . ASN A 1 216 ? -3.729 15.396 37.121 1.00 93.44 216 ASN A N 1
ATOM 1704 C CA . ASN A 1 216 ? -4.562 15.717 38.280 1.00 93.44 216 ASN A CA 1
ATOM 1705 C C . ASN A 1 216 ? -3.826 15.560 39.615 1.00 93.44 216 ASN A C 1
ATOM 1707 O O . ASN A 1 216 ? -4.160 16.244 40.583 1.00 93.44 216 ASN A O 1
ATOM 1711 N N . PHE A 1 217 ? -2.854 14.650 39.701 1.00 95.50 217 PHE A N 1
ATOM 1712 C CA . PHE A 1 217 ? -2.013 14.532 40.888 1.00 95.50 217 PHE A CA 1
ATOM 1713 C C . PHE A 1 217 ? -0.947 15.634 40.929 1.00 95.50 217 PHE A C 1
ATOM 1715 O O . PHE A 1 217 ? -0.786 16.313 41.945 1.00 95.50 217 PHE A O 1
ATOM 1722 N N . GLN A 1 218 ? -0.233 15.857 39.822 1.00 95.75 218 GLN A N 1
ATOM 1723 C CA . GLN A 1 218 ? 0.841 16.851 39.775 1.00 95.75 218 GLN A CA 1
ATOM 1724 C C . GLN A 1 218 ? 0.306 18.288 39.884 1.00 95.75 218 GLN A C 1
ATOM 1726 O O . GLN A 1 218 ? 0.958 19.126 40.501 1.00 95.75 218 GLN A O 1
ATOM 1731 N N . SER A 1 219 ? -0.896 18.585 39.380 1.00 93.06 219 SER A N 1
ATOM 1732 C CA . SER A 1 219 ? -1.493 19.926 39.451 1.00 93.06 219 SER A CA 1
ATOM 1733 C C . SER A 1 219 ? -1.809 20.376 40.873 1.00 93.06 219 SER A C 1
ATOM 1735 O O . SER A 1 219 ? -1.675 21.556 41.179 1.00 93.06 219 SER A O 1
ATOM 1737 N N . LYS A 1 220 ? -2.105 19.442 41.785 1.00 93.12 220 LYS A N 1
ATOM 1738 C CA . LYS A 1 220 ? -2.225 19.738 43.224 1.00 93.12 220 LYS A CA 1
ATOM 1739 C C . LYS A 1 220 ? -0.909 20.232 43.826 1.00 93.12 220 LYS A C 1
ATOM 1741 O O . LYS A 1 220 ? -0.922 21.006 44.775 1.00 93.12 220 LYS A O 1
ATOM 1746 N N . ASN A 1 221 ? 0.218 19.781 43.276 1.00 90.88 221 ASN A N 1
ATOM 1747 C CA . ASN A 1 221 ? 1.558 20.156 43.720 1.00 90.88 221 ASN A CA 1
ATOM 1748 C C . ASN A 1 221 ? 2.096 21.414 43.012 1.00 90.88 221 ASN A C 1
ATOM 1750 O O . ASN A 1 221 ? 3.026 22.035 43.525 1.00 90.88 221 ASN A O 1
ATOM 1754 N N . TYR A 1 222 ? 1.525 21.774 41.855 1.00 91.00 222 TYR A N 1
ATOM 1755 C CA . TYR A 1 222 ? 1.934 22.899 41.005 1.00 91.00 222 TYR A CA 1
ATOM 1756 C C . TYR A 1 222 ? 0.723 23.690 40.457 1.00 91.00 222 TYR A C 1
ATOM 1758 O O . TYR A 1 222 ? 0.573 23.801 39.237 1.00 91.00 222 TYR A O 1
ATOM 1766 N N . PRO A 1 223 ? -0.153 24.247 41.316 1.00 87.69 223 PRO A N 1
ATOM 1767 C CA . PRO A 1 223 ? -1.423 24.845 40.885 1.00 87.69 223 PRO A CA 1
ATOM 1768 C C . PRO A 1 223 ? -1.257 26.097 40.010 1.00 87.69 223 PRO A C 1
ATOM 1770 O O . PRO A 1 223 ? -2.098 26.357 39.155 1.00 87.69 223 PRO A O 1
ATOM 1773 N N . GLU A 1 224 ? -0.162 26.842 40.180 1.00 85.88 224 GLU A N 1
ATOM 1774 C CA . GLU A 1 224 ? 0.143 28.048 39.391 1.00 85.88 224 GLU A CA 1
ATOM 1775 C C . GLU A 1 224 ? 0.650 27.726 37.975 1.00 85.88 224 GLU A C 1
ATOM 1777 O O . GLU A 1 224 ? 0.490 28.526 37.058 1.00 85.88 224 GLU A O 1
ATOM 1782 N N . HIS A 1 225 ? 1.228 26.537 37.777 1.00 86.88 225 HIS A N 1
ATOM 1783 C CA . HIS A 1 225 ? 1.834 26.124 36.508 1.00 86.88 225 HIS A CA 1
ATOM 1784 C C . HIS A 1 225 ? 0.927 25.170 35.711 1.00 86.88 225 HIS A C 1
ATOM 1786 O O . HIS A 1 225 ? 0.780 25.289 34.491 1.00 86.88 225 HIS A O 1
ATOM 1792 N N . LEU A 1 226 ? 0.303 24.205 36.392 1.00 90.44 226 LEU A N 1
ATOM 1793 C CA . LEU A 1 226 ? -0.491 23.133 35.788 1.00 90.44 226 LEU A CA 1
ATOM 1794 C C . LEU A 1 226 ? -1.992 23.437 35.889 1.00 90.44 226 LEU A C 1
ATOM 1796 O O . LEU A 1 226 ? -2.743 22.775 36.607 1.00 90.44 226 LEU A O 1
ATOM 1800 N N . THR A 1 227 ? -2.430 24.453 35.147 1.00 90.06 227 THR A N 1
ATOM 1801 C CA . THR A 1 227 ? -3.820 24.931 35.143 1.00 90.06 227 THR A CA 1
ATOM 1802 C C . THR A 1 227 ? -4.744 24.075 34.257 1.00 90.06 227 THR A C 1
ATOM 1804 O O . THR A 1 227 ? -4.277 23.415 33.322 1.00 90.06 227 THR A O 1
ATOM 1807 N N . PRO A 1 228 ? -6.075 24.097 34.479 1.00 88.44 228 PRO A N 1
ATOM 1808 C CA . PRO A 1 228 ? -7.035 23.426 33.597 1.00 88.44 228 PRO A CA 1
ATOM 1809 C C . PRO A 1 228 ? -6.950 23.875 32.129 1.00 88.44 228 PRO A C 1
ATOM 1811 O O . PRO A 1 228 ? -7.074 23.047 31.231 1.00 88.44 228 PRO A O 1
ATOM 1814 N N . GLU A 1 229 ? -6.672 25.159 31.878 1.00 87.62 229 GLU A N 1
ATOM 1815 C CA . GLU A 1 229 ? -6.511 25.703 30.523 1.00 87.62 229 GLU A CA 1
ATOM 1816 C C . GLU A 1 229 ? -5.305 25.076 29.803 1.00 87.62 229 GLU A C 1
ATOM 1818 O O . GLU A 1 229 ? -5.404 24.636 28.655 1.00 87.62 229 GLU A O 1
ATOM 1823 N N . ASN A 1 230 ? -4.170 24.959 30.501 1.00 87.25 230 ASN A N 1
ATOM 1824 C CA . ASN A 1 230 ? -2.976 24.306 29.964 1.00 87.25 230 ASN A CA 1
ATOM 1825 C C . ASN A 1 230 ? -3.230 22.816 29.705 1.00 87.25 230 ASN A C 1
ATOM 1827 O O . ASN A 1 230 ? -2.751 22.267 28.709 1.00 87.25 230 ASN A O 1
ATOM 1831 N N . PHE A 1 231 ? -4.030 22.164 30.553 1.00 89.44 231 PHE A N 1
ATOM 1832 C CA . PHE A 1 231 ? -4.398 20.767 30.352 1.00 89.44 231 PHE A CA 1
ATOM 1833 C C . PHE A 1 231 ? -5.257 20.551 29.107 1.00 89.44 231 PHE A C 1
ATOM 1835 O O . PHE A 1 231 ? -5.004 19.617 28.343 1.00 89.44 231 PHE A O 1
ATOM 1842 N N . GLU A 1 232 ? -6.240 21.419 28.862 1.00 86.06 232 GLU A N 1
ATOM 1843 C CA . GLU A 1 232 ? -7.089 21.348 27.671 1.00 86.06 232 GLU A CA 1
ATOM 1844 C C . GLU A 1 232 ? -6.257 21.498 26.388 1.00 86.06 232 GLU A C 1
ATOM 1846 O O . GLU A 1 232 ? -6.429 20.727 25.442 1.00 86.06 232 GLU A O 1
ATOM 1851 N N . LYS A 1 233 ? -5.267 22.404 26.391 1.00 83.50 233 LYS A N 1
ATOM 1852 C CA . LYS A 1 233 ? -4.314 22.575 25.280 1.00 83.50 233 LYS A CA 1
ATOM 1853 C C . LYS A 1 233 ? -3.401 21.361 25.081 1.00 83.50 233 LYS A C 1
ATOM 1855 O O . LYS A 1 233 ? -3.047 21.054 23.944 1.00 83.50 233 LYS A O 1
ATOM 1860 N N . ILE A 1 234 ? -3.004 20.674 26.157 1.00 83.19 234 ILE A N 1
ATOM 1861 C CA . ILE A 1 234 ? -2.133 19.482 26.118 1.00 83.19 234 ILE A CA 1
ATOM 1862 C C . ILE A 1 234 ? -2.907 18.220 25.714 1.00 83.19 234 ILE A C 1
ATOM 1864 O O . ILE A 1 234 ? -2.342 17.301 25.110 1.00 83.19 234 ILE A O 1
ATOM 1868 N N . THR A 1 235 ? -4.197 18.157 26.024 1.00 81.06 235 THR A N 1
ATOM 1869 C CA . THR A 1 235 ? -5.029 16.976 25.807 1.00 81.06 235 THR A CA 1
ATOM 1870 C C . THR A 1 235 ? -5.254 16.726 24.315 1.00 81.06 235 THR A C 1
ATOM 1872 O O . THR A 1 235 ? -5.872 17.512 23.604 1.00 81.06 235 THR A O 1
ATOM 1875 N N . GLY A 1 236 ? -4.743 15.600 23.804 1.00 69.62 236 GLY A N 1
ATOM 1876 C CA . GLY A 1 236 ? -4.793 15.292 22.369 1.00 69.62 236 GLY A CA 1
ATOM 1877 C C . GLY A 1 236 ? -3.829 16.126 21.517 1.00 69.62 236 GLY A C 1
ATOM 1878 O O . GLY A 1 236 ? -3.878 16.041 20.285 1.00 69.62 236 GLY A O 1
ATOM 1879 N N . ALA A 1 237 ? -2.942 16.891 22.157 1.00 76.19 237 ALA A N 1
ATOM 1880 C CA . ALA A 1 237 ? -1.842 17.559 21.494 1.00 76.19 237 ALA A CA 1
ATOM 1881 C C . ALA A 1 237 ? -0.798 16.551 21.015 1.00 76.19 237 ALA A C 1
ATOM 1883 O O . ALA A 1 237 ? -0.634 15.436 21.507 1.00 76.19 237 ALA A O 1
ATOM 1884 N N . THR A 1 238 ? -0.056 16.972 20.013 1.00 80.19 238 THR A N 1
ATOM 1885 C CA . THR A 1 238 ? 1.071 16.243 19.448 1.00 80.19 238 THR A CA 1
ATOM 1886 C C . THR A 1 238 ? 2.318 16.507 20.299 1.00 80.19 238 THR A C 1
ATOM 1888 O O . THR A 1 238 ? 2.435 17.557 20.923 1.00 80.19 238 THR A O 1
ATOM 1891 N N . THR A 1 239 ? 3.286 15.582 20.307 1.00 78.62 239 THR A N 1
ATOM 1892 C CA . THR A 1 239 ? 4.501 15.626 21.162 1.00 78.62 239 THR A CA 1
ATOM 1893 C C . THR A 1 239 ? 5.148 17.002 21.275 1.00 78.62 239 THR A C 1
ATOM 1895 O O . THR A 1 239 ? 5.573 17.407 22.348 1.00 78.62 239 THR A O 1
ATOM 1898 N N . LYS A 1 240 ? 5.230 17.727 20.158 1.00 75.31 240 LYS A N 1
ATOM 1899 C CA . LYS A 1 240 ? 5.928 19.016 20.092 1.00 75.31 240 LYS A CA 1
ATOM 1900 C C . LYS A 1 240 ? 5.042 20.192 20.462 1.00 75.31 240 LYS A C 1
ATOM 1902 O O . LYS A 1 240 ? 5.570 21.195 20.904 1.00 75.31 240 LYS A O 1
ATOM 1907 N N . ALA A 1 241 ? 3.728 20.067 20.292 1.00 77.88 241 ALA A N 1
ATOM 1908 C CA . ALA A 1 241 ? 2.788 21.039 20.827 1.00 77.88 241 ALA A CA 1
ATOM 1909 C C . ALA A 1 241 ? 2.772 20.937 22.357 1.00 77.88 241 ALA A C 1
ATOM 1911 O O . ALA A 1 241 ? 2.878 21.952 23.027 1.00 77.88 241 ALA A O 1
ATOM 1912 N N . THR A 1 242 ? 2.772 19.717 22.907 1.00 84.94 242 THR A N 1
ATOM 1913 C CA . THR A 1 242 ? 2.926 19.495 24.353 1.00 84.94 242 THR A CA 1
ATOM 1914 C C . THR A 1 242 ? 4.220 20.108 24.879 1.00 84.94 242 THR A C 1
ATOM 1916 O O . THR A 1 242 ? 4.190 20.902 25.807 1.00 84.94 242 THR A O 1
ATOM 1919 N N . ASP A 1 243 ? 5.347 19.806 24.238 1.00 88.62 243 ASP A N 1
ATOM 1920 C CA . ASP A 1 243 ? 6.656 20.365 24.588 1.00 88.62 243 ASP A CA 1
ATOM 1921 C C . ASP A 1 243 ? 6.706 21.901 24.455 1.00 88.62 243 ASP A C 1
ATOM 1923 O O . ASP A 1 243 ? 7.263 22.582 25.309 1.00 88.62 243 ASP A O 1
ATOM 1927 N N . TYR A 1 244 ? 6.073 22.467 23.422 1.00 86.44 244 TYR A N 1
ATOM 1928 C CA . TYR A 1 244 ? 5.954 23.916 23.244 1.00 86.44 244 TYR A CA 1
ATOM 1929 C C . TYR A 1 244 ? 5.167 24.578 24.380 1.00 86.44 244 TYR A C 1
ATOM 1931 O O . TYR A 1 244 ? 5.618 25.600 24.892 1.00 86.44 244 TYR A O 1
ATOM 1939 N N . ILE A 1 245 ? 4.030 23.999 24.782 1.00 86.75 245 ILE A N 1
ATOM 1940 C CA . ILE A 1 245 ? 3.203 24.505 25.889 1.00 86.75 245 ILE A CA 1
ATOM 1941 C C . ILE A 1 245 ? 4.010 24.472 27.189 1.00 86.75 245 ILE A C 1
ATOM 1943 O O . ILE A 1 245 ? 4.049 25.463 27.914 1.00 86.75 245 ILE A O 1
ATOM 1947 N N . PHE A 1 246 ? 4.730 23.375 27.454 1.00 91.25 246 PHE A N 1
ATOM 1948 C CA . PHE A 1 246 ? 5.588 23.292 28.634 1.00 91.25 246 PHE A CA 1
ATOM 1949 C C . PHE A 1 246 ? 6.667 24.379 28.643 1.00 91.25 246 PHE A C 1
ATOM 1951 O O . PHE A 1 246 ? 6.818 25.069 29.647 1.00 91.25 246 PHE A O 1
ATOM 1958 N N . ARG A 1 247 ? 7.350 24.604 27.515 1.00 89.81 247 ARG A N 1
ATOM 1959 C CA . ARG A 1 247 ? 8.437 25.587 27.438 1.00 89.81 247 ARG A CA 1
ATOM 1960 C C . ARG A 1 247 ? 7.979 27.040 27.480 1.00 89.81 247 ARG A C 1
ATOM 1962 O O . ARG A 1 247 ? 8.620 27.843 28.145 1.00 89.81 247 ARG A O 1
ATOM 1969 N N . ASN A 1 248 ? 6.906 27.381 26.771 1.00 86.31 248 ASN A N 1
ATOM 1970 C CA . ASN A 1 248 ? 6.529 28.781 26.542 1.00 86.31 248 ASN A CA 1
ATOM 1971 C C . ASN A 1 248 ? 5.356 29.261 27.402 1.00 86.31 248 ASN A C 1
ATOM 1973 O O . ASN A 1 248 ? 5.279 30.452 27.675 1.00 86.31 248 ASN A O 1
ATOM 1977 N N . GLU A 1 249 ? 4.452 28.370 27.817 1.00 88.12 249 GLU A N 1
ATOM 1978 C CA . GLU A 1 249 ? 3.276 28.745 28.621 1.00 88.12 249 GLU A CA 1
ATOM 1979 C C . GLU A 1 249 ? 3.447 28.343 30.092 1.00 88.12 249 GLU A C 1
ATOM 1981 O O . GLU A 1 249 ? 3.132 29.124 30.982 1.00 88.12 249 GLU A O 1
ATOM 1986 N N . ILE A 1 250 ? 3.986 27.149 30.364 1.00 89.38 250 ILE A N 1
ATOM 1987 C CA . ILE A 1 250 ? 4.198 26.645 31.737 1.00 89.38 250 ILE A CA 1
ATOM 1988 C C . ILE A 1 250 ? 5.562 27.096 32.298 1.00 89.38 250 ILE A C 1
ATOM 1990 O O . ILE A 1 250 ? 5.719 27.226 33.514 1.00 89.38 250 ILE A O 1
ATOM 1994 N N . GLY A 1 251 ? 6.537 27.360 31.420 1.00 88.38 251 GLY A N 1
ATOM 1995 C CA . GLY A 1 251 ? 7.868 27.862 31.771 1.00 88.38 251 GLY A CA 1
ATOM 1996 C C . GLY A 1 251 ? 8.866 26.782 32.206 1.00 88.38 251 GLY A C 1
ATOM 1997 O O . GLY A 1 251 ? 9.704 27.034 33.067 1.00 88.38 251 GLY A O 1
ATOM 1998 N N . THR A 1 252 ? 8.785 25.565 31.658 1.00 91.31 252 THR A N 1
ATOM 1999 C CA . THR A 1 252 ? 9.704 24.463 31.992 1.00 91.31 252 THR A CA 1
ATOM 2000 C C . THR A 1 252 ? 10.127 23.638 30.772 1.00 91.31 252 THR A C 1
ATOM 2002 O O . THR A 1 252 ? 9.400 23.531 29.786 1.00 91.31 252 THR A O 1
ATOM 2005 N N . GLU A 1 253 ? 11.305 23.020 30.834 1.00 91.56 253 GLU A N 1
ATOM 2006 C CA . GLU A 1 253 ? 11.829 22.145 29.779 1.00 91.56 253 GLU A CA 1
ATOM 2007 C C . GLU A 1 253 ? 11.733 20.663 30.162 1.00 91.56 253 GLU A C 1
ATOM 2009 O O . GLU A 1 253 ? 11.514 20.314 31.316 1.00 91.56 253 GLU A O 1
ATOM 2014 N N . GLN A 1 254 ? 11.918 19.760 29.200 1.00 92.25 254 GLN A N 1
ATOM 2015 C CA . GLN A 1 254 ? 11.990 18.325 29.486 1.00 92.25 254 GLN A CA 1
ATOM 2016 C C . GLN A 1 254 ? 13.248 17.975 30.293 1.00 92.25 254 GLN A C 1
ATOM 2018 O O . GLN A 1 254 ? 14.340 18.465 30.012 1.00 92.25 254 GLN A O 1
ATOM 2023 N N . ALA A 1 255 ? 13.112 17.061 31.253 1.00 89.50 255 ALA A N 1
ATOM 2024 C CA . ALA A 1 255 ? 14.243 16.517 31.995 1.00 89.50 255 ALA A CA 1
ATOM 2025 C C . ALA A 1 255 ? 15.229 15.765 31.079 1.00 89.50 255 ALA A C 1
ATOM 2027 O O . ALA A 1 255 ? 14.833 14.938 30.249 1.00 89.50 255 ALA A O 1
ATOM 2028 N N . GLU A 1 256 ? 16.531 15.989 31.283 1.00 86.19 256 GLU A N 1
ATOM 2029 C CA . GLU A 1 256 ? 17.595 15.259 30.593 1.00 86.19 256 GLU A CA 1
ATOM 2030 C C . GLU A 1 256 ? 17.744 13.839 31.174 1.00 86.19 256 GLU A C 1
ATOM 2032 O O . GLU A 1 256 ? 18.357 13.622 32.219 1.00 86.19 256 GLU A O 1
ATOM 2037 N N . ILE A 1 257 ? 17.189 12.834 30.489 1.00 85.50 257 ILE A N 1
ATOM 2038 C CA . ILE A 1 257 ? 17.306 11.430 30.910 1.00 85.50 257 ILE A CA 1
ATOM 2039 C C . ILE A 1 257 ? 18.601 10.832 30.340 1.00 85.50 257 ILE A C 1
ATOM 2041 O O . ILE A 1 257 ? 18.707 10.597 29.135 1.00 85.50 257 ILE A O 1
ATOM 2045 N N . LYS A 1 258 ? 19.591 10.557 31.197 1.00 80.56 258 LYS A N 1
ATOM 2046 C CA . LYS A 1 258 ? 20.882 9.949 30.816 1.00 80.56 258 LYS A CA 1
ATOM 2047 C C . LYS A 1 258 ? 20.781 8.421 30.671 1.00 80.56 258 LYS A C 1
ATOM 2049 O O . LYS A 1 258 ? 19.924 7.786 31.278 1.00 80.56 258 LYS A O 1
ATOM 2054 N N . GLY A 1 259 ? 21.663 7.831 29.859 1.00 82.50 259 GLY A N 1
ATOM 2055 C CA . GLY A 1 259 ? 21.759 6.378 29.643 1.00 82.50 259 GLY A CA 1
ATOM 2056 C C . GLY A 1 259 ? 21.520 5.924 28.198 1.00 82.50 259 GLY A C 1
ATOM 2057 O O . GLY A 1 259 ? 21.239 6.729 27.302 1.00 82.50 259 GLY A O 1
ATOM 2058 N N . ASP A 1 260 ? 21.649 4.615 27.970 1.00 76.25 260 ASP A N 1
ATOM 2059 C CA . ASP A 1 260 ? 21.340 3.981 26.687 1.00 76.25 260 ASP A CA 1
ATOM 2060 C C . ASP A 1 260 ? 19.818 3.974 26.406 1.00 76.25 260 ASP A C 1
ATOM 2062 O O . ASP A 1 260 ? 18.996 4.364 27.240 1.00 76.25 260 ASP A O 1
ATOM 2066 N N . SER A 1 261 ? 19.400 3.555 25.207 1.00 72.38 261 SER A N 1
ATOM 2067 C CA . SER A 1 261 ? 17.977 3.582 24.826 1.00 72.38 261 SER A CA 1
ATOM 2068 C C . SER A 1 261 ? 17.081 2.724 25.733 1.00 72.38 261 SER A C 1
ATOM 2070 O O . SER A 1 261 ? 15.885 3.009 25.827 1.00 72.38 261 SER A O 1
ATOM 2072 N N . LYS A 1 262 ? 17.620 1.675 26.369 1.00 76.12 262 LYS A N 1
ATOM 2073 C CA . LYS A 1 262 ? 16.858 0.782 27.253 1.00 76.12 262 LYS A CA 1
ATOM 2074 C C . LYS A 1 262 ? 16.692 1.421 28.629 1.00 76.12 262 LYS A C 1
ATOM 2076 O O . LYS A 1 262 ? 15.566 1.504 29.113 1.00 76.12 262 LYS A O 1
ATOM 2081 N N . ALA A 1 263 ? 17.776 1.948 29.194 1.00 82.44 263 ALA A N 1
ATOM 2082 C CA . ALA A 1 263 ? 17.784 2.673 30.457 1.00 82.44 263 ALA A CA 1
ATOM 2083 C C . ALA A 1 263 ? 16.886 3.915 30.398 1.00 82.44 263 ALA A C 1
ATOM 2085 O O . ALA A 1 263 ? 16.048 4.105 31.277 1.00 82.44 263 ALA A O 1
ATOM 2086 N N . LYS A 1 264 ? 16.963 4.700 29.312 1.00 85.38 264 LYS A N 1
ATOM 2087 C CA . LYS A 1 264 ? 16.083 5.860 29.087 1.00 85.38 264 LYS A CA 1
ATOM 2088 C C . LYS A 1 264 ? 14.606 5.475 29.084 1.00 85.38 264 LYS A C 1
ATOM 2090 O O . LYS A 1 264 ? 13.786 6.135 29.716 1.00 85.38 264 LYS A O 1
ATOM 2095 N N . ARG A 1 265 ? 14.265 4.389 28.383 1.00 86.00 265 ARG A N 1
ATOM 2096 C CA . ARG A 1 265 ? 12.888 3.886 28.297 1.00 86.00 265 ARG A CA 1
ATOM 2097 C C . ARG A 1 265 ? 12.387 3.395 29.653 1.00 86.00 265 ARG A C 1
ATOM 2099 O O . ARG A 1 265 ? 11.279 3.753 30.035 1.00 86.00 265 ARG A O 1
ATOM 2106 N N . LEU A 1 266 ? 13.190 2.613 30.375 1.00 89.62 266 LEU A N 1
ATOM 2107 C CA . LEU A 1 266 ? 12.847 2.137 31.715 1.00 89.62 266 LEU A CA 1
ATOM 2108 C C . LEU A 1 266 ? 12.618 3.311 32.674 1.00 89.62 266 LEU A C 1
ATOM 2110 O O . LEU A 1 266 ? 11.593 3.343 33.350 1.00 89.62 266 LEU A O 1
ATOM 2114 N N . LYS A 1 267 ? 13.516 4.304 32.668 1.00 92.25 267 LYS A N 1
ATOM 2115 C CA . LYS A 1 267 ? 13.410 5.485 33.530 1.00 92.25 267 LYS A CA 1
ATOM 2116 C C . LYS A 1 267 ? 12.155 6.307 33.244 1.00 92.25 267 LYS A C 1
ATOM 2118 O O . LYS A 1 267 ? 11.505 6.780 34.164 1.00 92.25 267 LYS A O 1
ATOM 2123 N N . LEU A 1 268 ? 11.771 6.447 31.980 1.00 92.94 268 LEU A N 1
ATOM 2124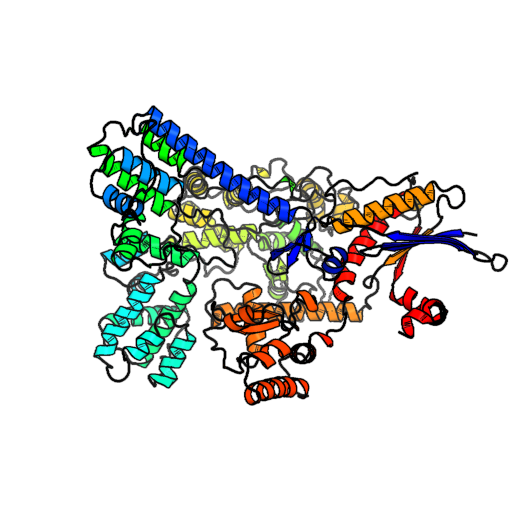 C CA . LEU A 1 268 ? 10.564 7.185 31.607 1.00 92.94 268 LEU A CA 1
ATOM 2125 C C . LEU A 1 268 ? 9.279 6.502 32.101 1.00 92.94 268 LEU A C 1
ATOM 2127 O O . LEU A 1 268 ? 8.359 7.174 32.563 1.00 92.94 268 LEU A O 1
ATOM 2131 N N . TYR A 1 269 ? 9.225 5.169 32.055 1.00 94.69 269 TYR A N 1
ATOM 2132 C CA . TYR A 1 269 ? 8.109 4.409 32.623 1.00 94.69 269 TYR A CA 1
ATOM 2133 C C . TYR A 1 269 ? 8.112 4.400 34.156 1.00 94.69 269 TYR A C 1
ATOM 2135 O O . TYR A 1 269 ? 7.046 4.463 34.763 1.00 94.69 269 TYR A O 1
ATOM 2143 N N . GLU A 1 270 ? 9.289 4.401 34.784 1.00 94.81 270 GLU A N 1
ATOM 2144 C CA . GLU A 1 270 ? 9.434 4.613 36.229 1.00 94.81 270 GLU A CA 1
ATOM 2145 C C . GLU A 1 270 ? 8.831 5.960 36.646 1.00 94.81 270 GLU A C 1
ATOM 2147 O O . GLU A 1 270 ? 8.029 6.019 37.574 1.00 94.81 270 GLU A O 1
ATOM 2152 N N . LEU A 1 271 ? 9.169 7.032 35.921 1.00 95.69 271 LEU A N 1
ATOM 2153 C CA . LEU A 1 271 ? 8.641 8.375 36.156 1.00 95.69 271 LEU A CA 1
ATOM 2154 C C . LEU A 1 271 ? 7.121 8.430 35.953 1.00 95.69 271 LEU A C 1
ATOM 2156 O O . LEU A 1 271 ? 6.423 8.999 36.784 1.00 95.69 271 LEU A O 1
ATOM 2160 N N . ARG A 1 272 ? 6.582 7.779 34.914 1.00 96.12 272 ARG A N 1
ATOM 2161 C CA . ARG A 1 272 ? 5.125 7.642 34.715 1.00 96.12 272 ARG A CA 1
ATOM 2162 C C . ARG A 1 272 ? 4.435 6.942 35.890 1.00 96.12 272 ARG A C 1
ATOM 2164 O O . ARG A 1 272 ? 3.361 7.376 36.290 1.00 96.12 272 ARG A O 1
ATOM 2171 N N . LYS A 1 273 ? 5.044 5.888 36.450 1.00 95.81 273 LYS A N 1
ATOM 2172 C CA . LYS A 1 273 ? 4.518 5.177 37.627 1.00 95.81 273 LYS A CA 1
ATOM 2173 C C . LYS A 1 273 ? 4.545 6.062 38.874 1.00 95.81 273 LYS A C 1
ATOM 2175 O O . LYS A 1 273 ? 3.525 6.200 39.534 1.00 95.81 273 LYS A O 1
ATOM 2180 N N . ARG A 1 274 ? 5.691 6.684 39.162 1.00 95.56 274 ARG A N 1
ATOM 2181 C CA . ARG A 1 274 ? 5.877 7.569 40.324 1.00 95.56 274 ARG A CA 1
ATOM 2182 C C . ARG A 1 274 ? 4.986 8.807 40.249 1.00 95.56 274 ARG A C 1
ATOM 2184 O O . ARG A 1 274 ? 4.414 9.207 41.250 1.00 95.56 274 ARG A O 1
ATOM 2191 N N . GLY A 1 275 ? 4.790 9.363 39.055 1.00 93.75 275 GLY A N 1
ATOM 2192 C CA . GLY A 1 275 ? 3.993 10.571 38.835 1.00 93.75 275 GLY A CA 1
ATOM 2193 C C . GLY A 1 275 ? 2.504 10.448 39.164 1.00 93.75 275 GLY A C 1
ATOM 2194 O O . GLY A 1 275 ? 1.811 11.465 39.142 1.00 93.75 275 GLY A O 1
ATOM 2195 N N . LEU A 1 276 ? 2.016 9.241 39.462 1.00 92.94 276 LEU A N 1
ATOM 2196 C CA . LEU A 1 276 ? 0.653 9.015 39.937 1.00 92.94 276 LEU A CA 1
ATOM 2197 C C . LEU A 1 276 ? 0.464 9.422 41.400 1.00 92.94 276 LEU A C 1
ATOM 2199 O O . LEU A 1 276 ? -0.611 9.917 41.724 1.00 92.94 276 LEU A O 1
ATOM 2203 N N . ASP A 1 277 ? 1.493 9.235 42.235 1.00 93.25 277 ASP A N 1
ATOM 2204 C CA . ASP A 1 277 ? 1.372 9.310 43.698 1.00 93.25 277 ASP A CA 1
ATOM 2205 C C . ASP A 1 277 ? 2.539 10.064 44.383 1.00 93.25 277 ASP A C 1
ATOM 2207 O O . ASP A 1 277 ? 2.483 10.349 45.579 1.00 93.25 277 ASP A O 1
ATOM 2211 N N . GLU A 1 278 ? 3.595 10.425 43.648 1.00 94.62 278 GLU A N 1
ATOM 2212 C CA . GLU A 1 278 ? 4.756 11.174 44.145 1.00 94.62 278 GLU A CA 1
ATOM 2213 C C . GLU A 1 278 ? 4.875 12.542 43.466 1.00 94.62 278 GLU A C 1
ATOM 2215 O O . GLU A 1 278 ? 4.640 12.684 42.263 1.00 94.62 278 GLU A O 1
ATOM 2220 N N . LYS A 1 279 ? 5.300 13.567 44.216 1.00 94.94 279 LYS A N 1
ATOM 2221 C CA . LYS A 1 279 ? 5.647 14.874 43.642 1.00 94.94 279 LYS A CA 1
ATOM 2222 C C . LYS A 1 279 ? 6.914 14.736 42.793 1.00 94.94 279 LYS A C 1
ATOM 2224 O O . LYS A 1 279 ? 7.975 14.407 43.321 1.00 94.94 279 LYS A O 1
ATOM 2229 N N . LEU A 1 280 ? 6.803 15.011 41.495 1.00 94.88 280 LEU A N 1
ATOM 2230 C CA . LEU A 1 280 ? 7.926 14.988 40.554 1.00 94.88 280 LEU A CA 1
ATOM 2231 C C . LEU A 1 280 ? 8.418 16.396 40.240 1.00 94.88 280 LEU A C 1
ATOM 2233 O O . LEU A 1 280 ? 7.698 17.369 40.450 1.00 94.88 280 LEU A O 1
ATOM 2237 N N . LEU A 1 281 ? 9.629 16.515 39.693 1.00 94.44 281 LEU A N 1
ATOM 2238 C CA . LEU A 1 281 ? 10.094 17.795 39.165 1.00 94.44 281 LEU A CA 1
ATOM 2239 C C . LEU A 1 281 ? 9.242 18.199 37.959 1.00 94.44 281 LEU A C 1
ATOM 2241 O O . LEU A 1 281 ? 8.897 17.365 37.122 1.00 94.44 281 LEU A O 1
ATOM 2245 N N . LEU A 1 282 ? 8.960 19.496 37.815 1.00 92.69 282 LEU A N 1
ATOM 2246 C CA . LEU A 1 282 ? 8.144 20.004 36.705 1.00 92.69 282 LEU A CA 1
ATOM 2247 C C . LEU A 1 282 ? 8.740 19.633 35.329 1.00 92.69 282 LEU A C 1
ATOM 2249 O O . LEU A 1 282 ? 8.004 19.343 34.387 1.00 92.69 282 LEU A O 1
ATOM 2253 N N . THR A 1 283 ? 10.070 19.522 35.249 1.00 94.56 283 THR A N 1
ATOM 2254 C CA . THR A 1 283 ? 10.795 19.058 34.058 1.00 94.56 283 THR A CA 1
ATOM 2255 C C . THR A 1 283 ? 10.571 17.571 33.751 1.00 94.56 283 THR A C 1
ATOM 2257 O O . THR A 1 283 ? 10.489 17.165 32.589 1.00 94.56 283 THR A O 1
ATOM 2260 N N . GLU A 1 284 ? 10.430 16.731 34.779 1.00 94.69 284 GLU A N 1
ATOM 2261 C CA . GLU A 1 284 ? 10.083 15.313 34.639 1.00 94.69 284 GLU A CA 1
ATOM 2262 C C . GLU A 1 284 ? 8.620 15.156 34.211 1.00 94.69 284 GLU A C 1
ATOM 2264 O O . GLU A 1 284 ? 8.325 14.335 33.339 1.00 94.69 284 GLU A O 1
ATOM 2269 N N . VAL A 1 285 ? 7.717 15.984 34.754 1.00 94.38 285 VAL A N 1
ATOM 2270 C CA . VAL A 1 285 ? 6.309 16.043 34.328 1.00 94.38 285 VAL A CA 1
ATOM 2271 C C . VAL A 1 285 ? 6.215 16.400 32.844 1.00 94.38 285 VAL A C 1
ATOM 2273 O O . VAL A 1 285 ? 5.512 15.712 32.102 1.00 94.38 285 VAL A O 1
ATOM 2276 N N . ALA A 1 286 ? 6.980 17.392 32.375 1.00 94.12 286 ALA A N 1
ATOM 2277 C CA . ALA A 1 286 ? 7.050 17.741 30.956 1.00 94.12 286 ALA A CA 1
ATOM 2278 C C . ALA A 1 286 ? 7.467 16.537 30.086 1.00 94.12 286 ALA A C 1
ATOM 2280 O O . ALA A 1 286 ? 6.789 16.214 29.106 1.00 94.12 286 ALA A O 1
ATOM 2281 N N . SER A 1 287 ? 8.523 15.810 30.476 1.00 93.31 287 SER A N 1
ATOM 2282 C CA . SER A 1 287 ? 8.980 14.599 29.771 1.00 93.31 287 SER A CA 1
ATOM 2283 C C . SER A 1 287 ? 7.918 13.495 29.731 1.00 93.31 287 SER A C 1
ATOM 2285 O O . SER A 1 287 ? 7.719 12.864 28.688 1.00 93.31 287 SER A O 1
ATOM 2287 N N . ILE A 1 288 ? 7.209 13.271 30.842 1.00 95.06 288 ILE A N 1
ATOM 2288 C CA . ILE A 1 288 ? 6.122 12.288 30.931 1.00 95.06 288 ILE A CA 1
ATOM 2289 C C . ILE A 1 288 ? 4.985 12.643 29.964 1.00 95.06 288 ILE A C 1
ATOM 2291 O O . ILE A 1 288 ? 4.561 11.789 29.180 1.00 95.06 288 ILE A O 1
ATOM 2295 N N . MET A 1 289 ? 4.504 13.890 29.989 1.00 94.00 289 MET A N 1
ATOM 2296 C CA . MET A 1 289 ? 3.367 14.330 29.170 1.00 94.00 289 MET A CA 1
ATOM 2297 C C . MET A 1 289 ? 3.682 14.250 27.675 1.00 94.00 289 MET A C 1
ATOM 2299 O O . MET A 1 289 ? 2.868 13.758 26.887 1.00 94.00 289 MET A O 1
ATOM 2303 N N . VAL A 1 290 ? 4.890 14.664 27.279 1.00 91.00 290 VAL A N 1
ATOM 2304 C CA . VAL A 1 290 ? 5.381 14.540 25.900 1.00 91.00 290 VAL A CA 1
ATOM 2305 C C . VAL A 1 290 ? 5.408 13.070 25.470 1.00 91.00 290 VAL A C 1
ATOM 2307 O O . VAL A 1 290 ? 4.929 12.740 24.381 1.00 91.00 290 VAL A O 1
ATOM 2310 N N . ASP A 1 291 ? 5.901 12.162 26.316 1.00 91.88 291 ASP A N 1
ATOM 2311 C CA . ASP A 1 291 ? 5.930 10.734 25.992 1.00 91.88 291 ASP A CA 1
ATOM 2312 C C . ASP A 1 291 ? 4.531 10.119 25.868 1.00 91.88 291 ASP A C 1
ATOM 2314 O O . ASP A 1 291 ? 4.258 9.423 24.887 1.00 91.88 291 ASP A O 1
ATOM 2318 N N . ILE A 1 292 ? 3.618 10.411 26.804 1.00 91.94 292 ILE A N 1
ATOM 2319 C CA . ILE A 1 292 ? 2.230 9.929 26.740 1.00 91.94 292 ILE A CA 1
ATOM 2320 C C . ILE A 1 292 ? 1.554 10.394 25.450 1.00 91.94 292 ILE A C 1
ATOM 2322 O O . ILE A 1 292 ? 1.019 9.566 24.706 1.00 91.94 292 ILE A O 1
ATOM 2326 N N . ASN A 1 293 ? 1.663 11.677 25.108 1.00 87.50 293 ASN A N 1
ATOM 2327 C CA . ASN A 1 293 ? 1.092 12.199 23.870 1.00 87.50 293 ASN A CA 1
ATOM 2328 C C . ASN A 1 293 ? 1.759 11.622 22.609 1.00 87.50 293 ASN A C 1
ATOM 2330 O O . ASN A 1 293 ? 1.093 11.444 21.583 1.00 87.50 293 ASN A O 1
ATOM 2334 N N . ARG A 1 294 ? 3.041 11.223 22.669 1.00 87.44 294 ARG A N 1
ATOM 2335 C CA . ARG A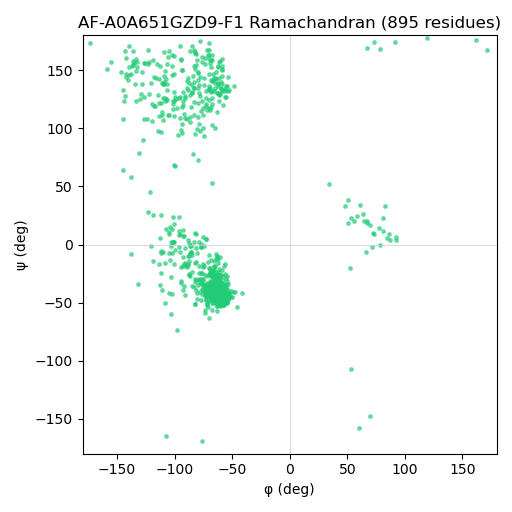 1 294 ? 3.685 10.451 21.587 1.00 87.44 294 ARG A CA 1
ATOM 2336 C C . ARG A 1 294 ? 2.961 9.131 21.354 1.00 87.44 294 ARG A C 1
ATOM 2338 O O . ARG A 1 294 ? 2.672 8.774 20.210 1.00 87.44 294 ARG A O 1
ATOM 2345 N N . GLN A 1 295 ? 2.688 8.403 22.435 1.00 83.56 295 GLN A N 1
ATOM 2346 C CA . GLN A 1 295 ? 2.027 7.102 22.375 1.00 83.56 295 GLN A CA 1
ATOM 2347 C C . GLN A 1 295 ? 0.569 7.239 21.908 1.00 83.56 295 GLN A C 1
ATOM 2349 O O . GLN A 1 295 ? 0.137 6.474 21.040 1.00 83.56 295 GLN A O 1
ATOM 2354 N N . ILE A 1 296 ? -0.151 8.265 22.379 1.00 80.62 296 ILE A N 1
ATOM 2355 C CA . ILE A 1 296 ? -1.513 8.614 21.931 1.00 80.62 296 ILE A CA 1
ATOM 2356 C C . ILE A 1 296 ? -1.531 8.880 20.424 1.00 80.62 296 ILE A C 1
ATOM 2358 O O . ILE A 1 296 ? -2.335 8.287 19.703 1.00 80.62 296 ILE A O 1
ATOM 2362 N N . GLY A 1 297 ? -0.611 9.713 19.928 1.00 73.81 297 GLY A N 1
ATOM 2363 C CA . GLY A 1 297 ? -0.497 10.023 18.503 1.00 73.81 297 GLY A CA 1
ATOM 2364 C C . GLY A 1 297 ? -0.256 8.776 17.649 1.00 73.81 297 GLY A C 1
ATOM 2365 O O . GLY A 1 297 ? -0.888 8.610 16.607 1.00 73.81 297 GLY A O 1
ATOM 2366 N N . SER A 1 298 ? 0.579 7.846 18.121 1.00 69.31 298 SER A N 1
ATOM 2367 C CA . SER A 1 298 ? 0.841 6.583 17.413 1.00 69.31 298 SER A CA 1
ATOM 2368 C C . SER A 1 298 ? -0.366 5.633 17.354 1.00 69.31 298 SER A C 1
ATOM 2370 O O . SER A 1 298 ? -0.451 4.801 16.448 1.00 69.31 298 SER A O 1
ATOM 2372 N N . SER A 1 299 ? -1.305 5.791 18.288 1.00 65.75 299 SER A N 1
ATOM 2373 C CA . SER A 1 299 ? -2.540 5.005 18.398 1.00 65.75 299 SER A CA 1
ATOM 2374 C C . SER A 1 299 ? -3.743 5.698 17.736 1.00 65.75 299 SER A C 1
ATOM 2376 O O . SER A 1 299 ? -4.839 5.141 17.689 1.00 65.75 299 SER A O 1
ATOM 2378 N N . SER A 1 300 ? -3.551 6.908 17.195 1.00 57.84 300 SER A N 1
ATOM 2379 C CA . SER A 1 300 ? -4.600 7.700 16.552 1.00 57.84 300 SER A CA 1
ATOM 2380 C C . SER A 1 300 ? -4.815 7.281 15.088 1.00 57.84 300 SER A C 1
ATOM 2382 O O . SER A 1 300 ? -3.897 7.259 14.270 1.00 57.84 300 SER A O 1
ATOM 2384 N N . GLY A 1 301 ? -6.045 6.895 14.741 1.00 65.06 301 GLY A N 1
ATOM 2385 C CA . GLY A 1 301 ? -6.413 6.468 13.391 1.00 65.06 301 GLY A CA 1
ATOM 2386 C C . GLY A 1 301 ? -7.822 5.884 13.335 1.00 65.06 301 GLY A C 1
ATOM 2387 O O . GLY A 1 301 ? -8.411 5.572 14.367 1.00 65.06 301 GLY A O 1
ATOM 2388 N N . TYR A 1 302 ? -8.357 5.702 12.123 1.00 66.88 302 TYR A N 1
ATOM 2389 C CA . TYR A 1 302 ? -9.721 5.196 11.917 1.00 66.88 302 TYR A CA 1
ATOM 2390 C C . TYR A 1 302 ? -9.983 3.869 12.647 1.00 66.88 302 TYR A C 1
ATOM 2392 O O . TYR A 1 302 ? -11.039 3.705 13.247 1.00 66.88 302 TYR A O 1
ATOM 2400 N N . LEU A 1 303 ? -9.026 2.934 12.625 1.00 66.69 303 LEU A N 1
ATOM 2401 C CA . LEU A 1 303 ? -9.148 1.663 13.347 1.00 66.69 303 LEU A CA 1
ATOM 2402 C C . LEU A 1 303 ? -8.972 1.817 14.863 1.00 66.69 303 LEU A C 1
ATOM 2404 O O . LEU A 1 303 ? -9.682 1.148 15.607 1.00 66.69 303 LEU A O 1
ATOM 2408 N N . GLY A 1 304 ? -8.096 2.722 15.312 1.00 69.31 304 GLY A N 1
ATOM 2409 C CA . GLY A 1 304 ? -7.915 3.033 16.733 1.00 69.31 304 GLY A CA 1
ATOM 2410 C C . GLY A 1 304 ? -9.200 3.567 17.367 1.00 69.31 304 GLY A C 1
ATOM 2411 O O . GLY A 1 304 ? -9.629 3.062 18.396 1.00 69.31 304 GLY A O 1
ATOM 2412 N N . GLU A 1 305 ? -9.899 4.487 16.691 1.00 75.25 305 GLU A N 1
ATOM 2413 C CA . GLU A 1 305 ? -11.191 5.001 17.166 1.00 75.25 305 GLU A CA 1
ATOM 2414 C C . GLU A 1 305 ? -12.279 3.925 17.260 1.00 75.25 305 GLU A C 1
ATOM 2416 O O . GLU A 1 305 ? -13.134 3.985 18.142 1.00 75.25 305 GLU A O 1
ATOM 2421 N N . ILE A 1 306 ? -12.304 2.969 16.323 1.00 78.06 306 ILE A N 1
ATOM 2422 C CA . ILE A 1 306 ? -13.251 1.849 16.388 1.00 78.06 306 ILE A CA 1
ATOM 2423 C C . ILE A 1 306 ? -12.896 0.963 17.590 1.00 78.06 306 ILE A C 1
ATOM 2425 O O . ILE A 1 306 ? -13.780 0.654 18.381 1.00 78.06 306 ILE A O 1
ATOM 2429 N N . SER A 1 307 ? -11.611 0.637 17.764 1.00 76.88 307 SER A N 1
ATOM 2430 C CA . SER A 1 307 ? -11.090 -0.139 18.896 1.00 76.88 307 SER A CA 1
ATOM 2431 C C . SER A 1 307 ? -11.393 0.505 20.259 1.00 76.88 307 SER A C 1
ATOM 2433 O O . SER A 1 307 ? -11.851 -0.190 21.162 1.00 76.88 307 SER A O 1
ATOM 2435 N N . ASP A 1 308 ? -11.220 1.822 20.417 1.00 78.69 308 ASP A N 1
ATOM 2436 C CA . ASP A 1 308 ? -11.580 2.534 21.655 1.00 78.69 308 ASP A CA 1
ATOM 2437 C C . ASP A 1 308 ? -13.083 2.470 21.959 1.00 78.69 308 ASP A C 1
ATOM 2439 O O . ASP A 1 308 ? -13.474 2.327 23.118 1.00 78.69 308 ASP A O 1
ATOM 2443 N N . ARG A 1 309 ? -13.948 2.556 20.935 1.00 85.88 309 ARG A N 1
ATOM 2444 C CA . ARG A 1 309 ? -15.398 2.390 21.134 1.00 85.88 309 ARG A CA 1
ATOM 2445 C C . ARG A 1 309 ? -15.719 0.979 21.618 1.00 85.88 309 ARG A C 1
ATOM 2447 O O . ARG A 1 309 ? -16.454 0.854 22.590 1.00 85.88 309 ARG A O 1
ATOM 2454 N N . SER A 1 310 ? -15.149 -0.054 20.996 1.00 82.81 310 SER A N 1
ATOM 2455 C CA . SER A 1 310 ? -15.324 -1.452 21.423 1.00 82.81 310 SER A CA 1
ATOM 2456 C C . SER A 1 310 ? -14.882 -1.664 22.868 1.00 82.81 310 SER A C 1
ATOM 2458 O O . SER A 1 310 ? -15.594 -2.276 23.660 1.00 82.81 310 SER A O 1
ATOM 2460 N N . LYS A 1 311 ? -13.746 -1.077 23.251 1.00 81.44 311 LYS A N 1
ATOM 2461 C CA . LYS A 1 311 ? -13.276 -1.080 24.634 1.00 81.44 311 LYS A CA 1
ATOM 2462 C C . LYS A 1 311 ? -14.282 -0.424 25.587 1.00 81.44 311 LYS A C 1
ATOM 2464 O O . LYS A 1 311 ? -14.607 -1.000 26.622 1.00 81.44 311 LYS A O 1
ATOM 2469 N N . LYS A 1 312 ? -14.793 0.764 25.244 1.00 85.12 312 LYS A N 1
ATOM 2470 C CA . LYS A 1 312 ? -15.788 1.472 26.065 1.00 85.12 312 LYS A CA 1
ATOM 2471 C C . LYS A 1 312 ? -17.061 0.644 26.263 1.00 85.12 312 LYS A C 1
ATOM 2473 O O . LYS A 1 312 ? -17.575 0.593 27.374 1.00 85.12 312 LYS A O 1
ATOM 2478 N N . LEU A 1 313 ? -17.538 -0.022 25.210 1.00 84.06 313 LEU A N 1
ATOM 2479 C CA . LEU A 1 313 ? -18.684 -0.932 25.285 1.00 84.06 313 LEU A CA 1
ATOM 2480 C C . LEU A 1 313 ? -18.437 -2.070 26.280 1.00 84.06 313 LEU A C 1
ATOM 2482 O O . LEU A 1 313 ? -19.265 -2.301 27.157 1.00 84.06 313 LEU A O 1
ATOM 2486 N N . TYR A 1 314 ? -17.278 -2.726 26.181 1.00 81.44 314 TYR A N 1
ATOM 2487 C CA . TYR A 1 314 ? -16.909 -3.835 27.058 1.00 81.44 314 TYR A CA 1
ATOM 2488 C C . TYR A 1 314 ? -16.872 -3.422 28.538 1.00 81.44 314 TYR A C 1
ATOM 2490 O O . TYR A 1 314 ? -17.553 -4.033 29.358 1.00 81.44 314 TYR A O 1
ATOM 2498 N N . PHE A 1 315 ? -16.142 -2.354 28.884 1.00 76.50 315 PHE A N 1
ATOM 2499 C CA . PHE A 1 315 ? -16.000 -1.918 30.283 1.00 76.50 315 PHE A CA 1
ATOM 2500 C C . PHE A 1 315 ? -17.286 -1.379 30.894 1.00 76.50 315 PHE A C 1
ATOM 2502 O O . PHE A 1 315 ? -17.569 -1.643 32.058 1.00 76.50 315 PHE A O 1
ATOM 2509 N N . ASN A 1 316 ? -18.098 -0.675 30.106 1.00 83.69 316 ASN A N 1
ATOM 2510 C CA . ASN A 1 316 ? -19.396 -0.206 30.577 1.00 83.69 316 ASN A CA 1
ATOM 2511 C C . ASN A 1 316 ? -20.448 -1.327 30.599 1.00 83.69 316 ASN A C 1
ATOM 2513 O O . ASN A 1 316 ? -21.593 -1.075 30.969 1.00 83.69 316 ASN A O 1
ATOM 2517 N N . ASN A 1 317 ? -20.094 -2.546 30.171 1.00 82.94 317 ASN A N 1
ATOM 2518 C CA . ASN A 1 317 ? -21.017 -3.660 29.970 1.00 82.94 317 ASN A CA 1
ATOM 2519 C C . ASN A 1 317 ? -22.237 -3.263 29.108 1.00 82.94 317 ASN A C 1
ATOM 2521 O O . ASN A 1 317 ? -23.377 -3.658 29.374 1.00 82.94 317 ASN A O 1
ATOM 2525 N N . GLN A 1 318 ? -21.984 -2.437 28.090 1.00 92.31 318 GLN A N 1
ATOM 2526 C CA . GLN A 1 318 ? -22.976 -1.853 27.196 1.00 92.31 318 GLN A CA 1
ATOM 2527 C C . GLN A 1 318 ? -22.918 -2.502 25.814 1.00 92.31 318 GLN A C 1
ATOM 2529 O O . GLN A 1 318 ? -21.856 -2.761 25.256 1.00 92.31 318 GLN A O 1
ATOM 2534 N N . THR A 1 319 ? -24.083 -2.683 25.207 1.00 94.94 319 THR A N 1
ATOM 2535 C CA . THR A 1 319 ? -24.211 -3.014 23.783 1.00 94.94 319 THR A CA 1
ATOM 2536 C C . THR A 1 319 ? -24.105 -1.764 22.906 1.00 94.94 319 THR A C 1
ATOM 2538 O O . THR A 1 319 ? -24.310 -0.637 23.367 1.00 94.94 319 THR A O 1
ATOM 2541 N N . VAL A 1 320 ? -23.873 -1.943 21.598 1.00 95.81 320 VAL A N 1
ATOM 2542 C CA . VAL A 1 320 ? -23.900 -0.826 20.632 1.00 95.81 320 VAL A CA 1
ATOM 2543 C C . VAL A 1 320 ? -25.256 -0.104 20.657 1.00 95.81 320 VAL A C 1
ATOM 2545 O O . VAL A 1 320 ? -25.308 1.119 20.522 1.00 95.81 320 VAL A O 1
ATOM 2548 N N . GLY A 1 321 ? -26.358 -0.843 20.829 1.00 95.44 321 GLY A N 1
ATOM 2549 C CA . GLY A 1 321 ? -27.706 -0.290 20.974 1.00 95.44 321 GLY A CA 1
ATOM 2550 C C . GLY A 1 321 ? -27.836 0.645 22.177 1.00 95.44 321 GLY A C 1
ATOM 2551 O O . GLY A 1 321 ? -28.253 1.791 22.004 1.00 95.44 321 GLY A O 1
ATOM 2552 N N . GLN A 1 322 ? -27.412 0.188 23.359 1.00 96.50 322 GLN A N 1
ATOM 2553 C CA . GLN A 1 322 ? -27.424 0.983 24.595 1.00 96.50 322 GLN A CA 1
ATOM 2554 C C . GLN A 1 322 ? -26.566 2.246 24.467 1.00 96.50 322 GLN A C 1
ATOM 2556 O O . GLN A 1 322 ? -27.051 3.347 24.714 1.00 96.50 322 GLN A O 1
ATOM 2561 N N . TYR A 1 323 ? -25.331 2.106 23.981 1.00 95.31 323 TYR A N 1
ATOM 2562 C CA . TYR A 1 323 ? -24.397 3.225 23.832 1.00 95.31 323 TYR A CA 1
ATOM 2563 C C . TYR A 1 323 ? -24.897 4.320 22.879 1.00 95.31 323 TYR A C 1
ATOM 2565 O O . TYR A 1 323 ? -24.715 5.513 23.122 1.00 95.31 323 TYR A O 1
ATOM 2573 N N . LEU A 1 324 ? -25.523 3.933 21.765 1.00 95.19 324 LEU A N 1
ATOM 2574 C CA . LEU A 1 324 ? -26.082 4.900 20.821 1.00 95.19 324 LEU A CA 1
ATOM 2575 C C . LEU A 1 324 ? -27.358 5.554 21.366 1.00 95.19 324 LEU A C 1
ATOM 2577 O O . LEU A 1 324 ? -27.567 6.743 21.128 1.00 95.19 324 LEU A O 1
ATOM 2581 N N . TYR A 1 325 ? -28.209 4.800 22.071 1.00 95.19 325 TYR A N 1
ATOM 2582 C CA . TYR A 1 325 ? -29.434 5.341 22.661 1.00 95.19 325 TYR A CA 1
ATOM 2583 C C . TYR A 1 325 ? -29.135 6.342 23.780 1.00 95.19 325 TYR A C 1
ATOM 2585 O O . TYR A 1 325 ? -29.765 7.394 23.843 1.00 95.19 325 TYR A O 1
ATOM 2593 N N . GLU A 1 326 ? -28.128 6.062 24.608 1.00 94.88 326 GLU A N 1
ATOM 2594 C CA . GLU A 1 326 ? -27.683 6.954 25.678 1.00 94.88 326 GLU A CA 1
ATOM 2595 C C . GLU A 1 326 ? -27.272 8.338 25.147 1.00 94.88 326 GLU A C 1
ATOM 2597 O O . GLU A 1 326 ? -27.707 9.356 25.681 1.00 94.88 326 GLU A O 1
ATOM 2602 N N . GLN A 1 327 ? -26.533 8.393 24.033 1.00 94.25 327 GLN A N 1
ATOM 2603 C CA . GLN A 1 327 ? -26.162 9.665 23.395 1.00 94.25 327 GLN A CA 1
ATOM 2604 C C . GLN A 1 327 ? -27.380 10.477 22.949 1.00 94.25 327 GLN A C 1
ATOM 2606 O O . GLN A 1 327 ? -27.405 11.692 23.119 1.00 94.25 327 GLN A O 1
ATOM 2611 N N . VAL A 1 328 ? -28.386 9.810 22.378 1.00 93.12 328 VAL A N 1
ATOM 2612 C CA . VAL A 1 328 ? -29.625 10.460 21.928 1.00 93.12 328 VAL A CA 1
ATOM 2613 C C . VAL A 1 328 ? -30.460 10.931 23.114 1.00 93.12 328 VAL A C 1
ATOM 2615 O O . VAL A 1 328 ? -31.058 12.001 23.053 1.00 93.12 328 VAL A O 1
ATOM 2618 N N . LYS A 1 329 ? -30.478 10.159 24.206 1.00 93.31 329 LYS A N 1
ATOM 2619 C CA . LYS A 1 329 ? -31.157 10.537 25.448 1.00 93.31 329 LYS A CA 1
ATOM 2620 C C . LYS A 1 329 ? -30.536 11.795 26.064 1.00 93.31 329 LYS A C 1
ATOM 2622 O O . LYS A 1 329 ? -31.272 12.638 26.561 1.00 93.31 329 LYS A O 1
ATOM 2627 N N . MET A 1 330 ? -29.208 11.928 26.010 1.00 93.12 330 MET A N 1
ATOM 2628 C CA . MET A 1 330 ? -28.497 13.129 26.467 1.00 93.12 330 MET A CA 1
ATOM 2629 C C . MET A 1 330 ? -28.680 14.316 25.513 1.00 93.12 330 MET A C 1
ATOM 2631 O O . MET A 1 330 ? -28.852 15.446 25.956 1.00 93.12 330 MET A O 1
ATOM 2635 N N . ASN A 1 331 ? -28.627 14.071 24.203 1.00 91.88 331 ASN A N 1
ATOM 2636 C CA . ASN A 1 331 ? -28.802 15.090 23.176 1.00 91.88 331 ASN A CA 1
ATOM 2637 C C . ASN A 1 331 ? -29.531 14.497 21.955 1.00 91.88 331 ASN A C 1
ATOM 2639 O O . ASN A 1 331 ? -28.909 13.778 21.165 1.00 91.88 331 ASN A O 1
ATOM 2643 N N . PRO A 1 332 ? -30.809 14.850 21.720 1.00 89.00 332 PRO A N 1
ATOM 2644 C CA . PRO A 1 332 ? -31.575 14.359 20.570 1.00 89.00 332 PRO A CA 1
ATOM 2645 C C . PRO A 1 332 ? -30.954 14.688 19.201 1.00 89.00 332 PRO A C 1
ATOM 2647 O O . PRO A 1 332 ? -31.219 14.000 18.216 1.00 89.00 332 PRO A O 1
ATOM 2650 N N . HIS A 1 333 ? -30.093 15.708 19.124 1.00 89.12 333 HIS A N 1
ATOM 2651 C CA . HIS A 1 333 ? -29.369 16.100 17.911 1.00 89.12 333 HIS A CA 1
ATOM 2652 C C . HIS A 1 333 ? -27.980 15.448 17.789 1.00 89.12 333 HIS A C 1
ATOM 2654 O O . HIS A 1 333 ? -27.215 15.781 16.876 1.00 89.12 333 HIS A O 1
ATOM 2660 N N . ALA A 1 334 ? -27.637 14.502 18.671 1.00 88.94 334 ALA A N 1
ATOM 2661 C CA . ALA A 1 334 ? -26.370 13.786 18.628 1.00 88.94 334 ALA A CA 1
ATOM 2662 C C . ALA A 1 334 ? -26.144 13.118 17.261 1.00 88.94 334 ALA A C 1
ATOM 2664 O O . ALA A 1 334 ? -26.948 12.334 16.744 1.00 88.94 334 ALA A O 1
ATOM 2665 N N . ARG A 1 335 ? -24.991 13.401 16.650 1.00 88.06 335 ARG A N 1
ATOM 2666 C CA . ARG A 1 335 ? -24.644 12.856 15.337 1.00 88.06 335 ARG A CA 1
ATOM 2667 C C . ARG A 1 335 ? -24.176 11.404 15.457 1.00 88.06 335 ARG A C 1
ATOM 2669 O O . ARG A 1 335 ? -22.992 11.131 15.636 1.00 88.06 335 ARG A O 1
ATOM 2676 N N . LEU A 1 336 ? -25.083 10.461 15.207 1.00 89.06 336 LEU A N 1
ATOM 2677 C CA . LEU A 1 336 ? -24.745 9.027 15.149 1.00 89.06 336 LEU A CA 1
ATOM 2678 C C . LEU A 1 336 ? -24.082 8.611 13.817 1.00 89.06 336 LEU A C 1
ATOM 2680 O O . LEU A 1 336 ? -23.448 7.561 13.696 1.00 89.06 336 LEU A O 1
ATOM 2684 N N . LYS A 1 337 ? -24.221 9.426 12.761 1.00 83.00 337 LYS A N 1
ATOM 2685 C CA . LYS A 1 337 ? -23.644 9.140 11.435 1.00 83.00 337 LYS A CA 1
ATOM 2686 C C . LYS A 1 337 ? -22.117 9.258 11.478 1.00 83.00 337 LYS A C 1
ATOM 2688 O O . LYS A 1 337 ? -21.603 10.287 11.894 1.00 83.00 337 LYS A O 1
ATOM 2693 N N . LYS A 1 338 ? -21.425 8.269 10.894 1.00 79.75 338 LYS A N 1
ATOM 2694 C CA . LYS A 1 338 ? -19.954 8.084 10.882 1.00 79.75 338 LYS A CA 1
ATOM 2695 C C . LYS A 1 338 ? -19.356 7.500 12.172 1.00 79.75 338 LYS A C 1
ATOM 2697 O O . LYS A 1 338 ? -18.164 7.224 12.172 1.00 79.75 338 LYS A O 1
ATOM 2702 N N . GLN A 1 339 ? -20.158 7.211 13.198 1.00 88.81 339 GLN A N 1
ATOM 2703 C CA . GLN A 1 339 ? -19.714 6.359 14.303 1.00 88.81 339 GLN A CA 1
ATOM 2704 C C . GLN A 1 339 ? -19.697 4.901 13.825 1.00 88.81 339 GLN A C 1
ATOM 2706 O O . GLN A 1 339 ? -20.738 4.337 13.478 1.00 88.81 339 GLN A O 1
ATOM 2711 N N . VAL A 1 340 ? -18.506 4.316 13.706 1.00 87.50 340 VAL A N 1
ATOM 2712 C CA . VAL A 1 340 ? -18.317 2.947 13.207 1.00 87.50 340 VAL A CA 1
ATOM 2713 C C . VAL A 1 340 ? -17.881 2.047 14.360 1.00 87.50 340 VAL A C 1
ATOM 2715 O O . VAL A 1 340 ? -17.067 2.457 15.181 1.00 87.50 340 VAL A O 1
ATOM 2718 N N . PHE A 1 341 ? -18.427 0.834 14.389 1.00 90.00 341 PHE A N 1
ATOM 2719 C CA . PHE A 1 341 ? -18.126 -0.224 15.358 1.00 90.00 341 PHE A CA 1
ATOM 2720 C C . PHE A 1 341 ? -17.639 -1.466 14.611 1.00 90.00 341 PHE A C 1
ATOM 2722 O O . PHE A 1 341 ? -17.951 -1.631 13.415 1.00 90.00 341 PHE A O 1
ATOM 2729 N N . TYR A 1 342 ? -16.898 -2.339 15.289 1.00 86.81 342 TYR A N 1
ATOM 2730 C CA . TYR A 1 342 ? -16.516 -3.621 14.716 1.00 86.81 342 TYR A CA 1
ATOM 2731 C C . TYR A 1 342 ? -17.736 -4.522 14.561 1.00 86.81 342 TYR A C 1
ATOM 2733 O O . TYR A 1 342 ? -18.787 -4.333 15.168 1.00 86.81 342 TYR A O 1
ATOM 2741 N N . ARG A 1 343 ? -17.621 -5.514 13.676 1.00 88.62 343 ARG A N 1
ATOM 2742 C CA . ARG A 1 343 ? -18.649 -6.548 13.548 1.00 88.62 343 ARG A CA 1
ATOM 2743 C C . ARG A 1 343 ? -18.810 -7.348 14.839 1.00 88.62 343 ARG A C 1
ATOM 2745 O O . ARG A 1 343 ? -19.932 -7.749 15.112 1.00 88.62 343 ARG A O 1
ATOM 2752 N N . GLN A 1 344 ? -17.725 -7.541 15.591 1.00 84.69 344 GLN A N 1
ATOM 2753 C CA . GLN A 1 344 ? -17.763 -8.254 16.863 1.00 84.69 344 GLN A CA 1
ATOM 2754 C C . GLN A 1 344 ? -18.695 -7.560 17.863 1.00 84.69 344 GLN A C 1
ATOM 2756 O O . GLN A 1 344 ? -19.607 -8.205 18.345 1.00 84.69 344 GLN A O 1
ATOM 2761 N N . ASP A 1 345 ? -18.615 -6.234 18.015 1.00 89.94 345 ASP A N 1
ATOM 2762 C CA . ASP A 1 345 ? -19.504 -5.488 18.927 1.00 89.94 345 ASP A CA 1
ATOM 2763 C C . ASP A 1 345 ? -21.005 -5.695 18.627 1.00 89.94 345 ASP A C 1
ATOM 2765 O O . ASP A 1 345 ? -21.843 -5.737 19.525 1.00 89.94 345 ASP A O 1
ATOM 2769 N N . TYR A 1 346 ? -21.365 -5.817 17.344 1.00 94.69 346 TYR A N 1
ATOM 2770 C CA . TYR A 1 346 ? -22.744 -6.105 16.935 1.00 94.69 346 TYR A CA 1
ATOM 2771 C C . TYR A 1 346 ? -23.126 -7.579 17.118 1.00 94.69 346 TYR A C 1
ATOM 2773 O O . TYR A 1 346 ? -24.305 -7.869 17.314 1.00 94.69 346 TYR A O 1
ATOM 2781 N N . LEU A 1 347 ? -22.165 -8.502 17.009 1.00 93.25 347 LEU A N 1
ATOM 2782 C CA . LEU A 1 347 ? -22.372 -9.907 17.364 1.00 93.25 347 LEU A CA 1
ATOM 2783 C C . LEU A 1 347 ? -22.622 -10.023 18.870 1.00 93.25 347 LEU A C 1
ATOM 2785 O O . LEU A 1 347 ? -23.594 -10.654 19.257 1.00 93.25 347 LEU A O 1
ATOM 2789 N N . ASP A 1 348 ? -21.833 -9.337 19.694 1.00 90.81 348 ASP A N 1
ATOM 2790 C CA . ASP A 1 348 ? -21.990 -9.331 21.150 1.00 90.81 348 ASP A CA 1
ATOM 2791 C C . ASP A 1 348 ? -23.344 -8.720 21.565 1.00 90.81 348 ASP A C 1
ATOM 2793 O O . ASP A 1 348 ? -24.039 -9.262 22.425 1.00 90.81 348 ASP A O 1
ATOM 2797 N N . GLU A 1 349 ? -23.787 -7.640 20.900 1.00 96.69 349 GLU A N 1
ATOM 2798 C CA . GLU A 1 349 ? -25.156 -7.119 21.055 1.00 96.69 349 GLU A CA 1
ATOM 2799 C C . GLU A 1 349 ? -26.208 -8.168 20.679 1.00 96.69 349 GLU A C 1
ATOM 2801 O O . GLU A 1 349 ? -27.152 -8.370 21.439 1.00 96.69 349 GLU A O 1
ATOM 2806 N N . PHE A 1 350 ? -26.060 -8.841 19.533 1.00 97.56 350 PHE A N 1
ATOM 2807 C CA . PHE A 1 350 ? -26.994 -9.886 19.109 1.00 97.56 350 PHE A CA 1
ATOM 2808 C C . PHE A 1 350 ? -27.078 -11.015 20.144 1.00 97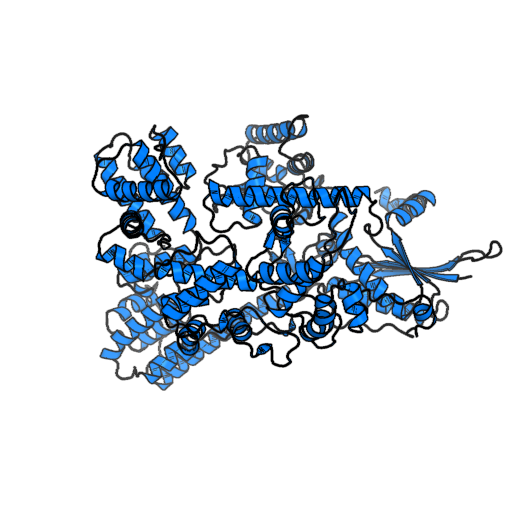.56 350 PHE A C 1
ATOM 2810 O O . PHE A 1 350 ? -28.179 -11.411 20.514 1.00 97.56 350 PHE A O 1
ATOM 2817 N N . GLU A 1 351 ? -25.940 -11.502 20.638 1.00 96.06 351 GLU A N 1
ATOM 2818 C CA . GLU A 1 351 ? -25.858 -12.561 21.648 1.00 96.06 351 GLU A CA 1
ATOM 2819 C C . GLU A 1 351 ? -26.544 -12.161 22.955 1.00 96.06 351 GLU A C 1
ATOM 2821 O O . GLU A 1 351 ? -27.334 -12.926 23.520 1.00 96.06 351 GLU A O 1
ATOM 2826 N N . ARG A 1 352 ? -26.298 -10.931 23.415 1.00 96.44 352 ARG A N 1
ATOM 2827 C CA . ARG A 1 352 ? -26.928 -10.414 24.628 1.00 96.44 352 ARG A CA 1
ATOM 2828 C C . ARG A 1 352 ? -28.433 -10.276 24.463 1.00 96.44 352 ARG A C 1
ATOM 2830 O O . ARG A 1 352 ? -29.173 -10.764 25.310 1.00 96.44 352 ARG A O 1
ATOM 2837 N N . VAL A 1 353 ? -28.889 -9.668 23.370 1.00 97.25 353 VAL A N 1
ATOM 2838 C CA . VAL A 1 353 ? -30.322 -9.538 23.089 1.00 97.25 353 VAL A CA 1
ATOM 2839 C C . VAL A 1 353 ? -30.960 -10.926 23.000 1.00 97.25 353 VAL A C 1
ATOM 2841 O O . VAL A 1 353 ? -31.948 -11.182 23.678 1.00 97.25 353 VAL A O 1
ATOM 2844 N N . TRP A 1 354 ? -30.366 -11.855 22.245 1.00 97.25 354 TRP A N 1
ATOM 2845 C CA . TRP A 1 354 ? -30.877 -13.219 22.105 1.00 97.25 354 TRP A CA 1
ATOM 2846 C C . TRP A 1 354 ? -31.035 -13.920 23.455 1.00 97.25 354 TRP A C 1
ATOM 2848 O O . TRP A 1 354 ? -32.108 -14.435 23.752 1.00 97.25 354 TRP A O 1
ATOM 2858 N N . SER A 1 355 ? -29.994 -13.905 24.292 1.00 96.12 355 SER A N 1
ATOM 2859 C CA . SER A 1 355 ? -30.016 -14.585 25.594 1.00 96.12 355 SER A CA 1
ATOM 2860 C C . SER A 1 355 ? -31.051 -14.011 26.567 1.00 96.12 355 SER A C 1
ATOM 2862 O O . SER A 1 355 ? -31.609 -14.757 27.368 1.00 96.12 355 SER A O 1
ATOM 2864 N N . VAL A 1 356 ? -31.342 -12.706 26.503 1.00 97.06 356 VAL A N 1
ATOM 2865 C CA . VAL A 1 356 ? -32.404 -12.078 27.308 1.00 97.06 356 VAL A CA 1
ATOM 2866 C C . VAL A 1 356 ? -33.782 -12.468 26.783 1.00 97.06 356 VAL A C 1
ATOM 2868 O O . VAL A 1 356 ? -34.630 -12.894 27.564 1.00 97.06 356 VAL A O 1
ATOM 2871 N N . GLN A 1 357 ? -34.000 -12.370 25.469 1.00 96.94 357 GLN A N 1
ATOM 2872 C CA . GLN A 1 357 ? -35.305 -12.646 24.865 1.00 96.94 357 GLN A CA 1
ATOM 2873 C C . GLN A 1 357 ? -35.679 -14.135 24.925 1.00 96.94 357 GLN A C 1
ATOM 2875 O O . GLN A 1 357 ? -36.842 -14.468 25.144 1.00 96.94 357 GLN A O 1
ATOM 2880 N N . GLN A 1 358 ? -34.704 -15.040 24.801 1.00 96.31 358 GLN A N 1
ATOM 2881 C CA . GLN A 1 358 ? -34.921 -16.491 24.836 1.00 96.31 358 GLN A CA 1
ATOM 2882 C C . GLN A 1 358 ? -35.540 -16.976 26.156 1.00 96.31 358 GLN A C 1
ATOM 2884 O O . GLN A 1 358 ? -36.245 -17.979 26.168 1.00 96.31 358 GLN A O 1
ATOM 2889 N N . LYS A 1 359 ? -35.331 -16.250 27.263 1.00 95.12 359 LYS A N 1
ATOM 2890 C CA . LYS A 1 359 ? -35.914 -16.593 28.572 1.00 95.12 359 LYS A CA 1
ATOM 2891 C C . LYS A 1 359 ? -37.442 -16.530 28.587 1.00 95.12 359 LYS A C 1
ATOM 2893 O O . LYS A 1 359 ? -38.059 -17.193 29.409 1.00 95.12 359 LYS A O 1
ATOM 2898 N N . VAL A 1 360 ? -38.029 -15.703 27.722 1.00 95.19 360 VAL A N 1
ATOM 2899 C CA . VAL A 1 360 ? -39.477 -15.439 27.681 1.00 95.19 360 VAL A CA 1
ATOM 2900 C C . VAL A 1 360 ? -40.123 -15.998 26.418 1.00 95.19 360 VAL A C 1
ATOM 2902 O O . VAL A 1 360 ? -41.311 -16.303 26.433 1.00 95.19 360 VAL A O 1
ATOM 2905 N N . HIS A 1 361 ? -39.349 -16.169 25.345 1.00 93.88 361 HIS A N 1
ATOM 2906 C CA . HIS A 1 361 ? -39.844 -16.579 24.031 1.00 93.88 361 HIS A CA 1
ATOM 2907 C C . HIS A 1 361 ? -39.311 -17.969 23.641 1.00 93.88 361 HIS A C 1
ATOM 2909 O O . HIS A 1 361 ? -38.197 -18.065 23.117 1.00 93.88 361 HIS A O 1
ATOM 2915 N N . PRO A 1 362 ? -40.090 -19.053 23.843 1.00 92.00 362 PRO A N 1
ATOM 2916 C CA . PRO A 1 362 ? -39.671 -20.428 23.541 1.00 92.00 362 PRO A CA 1
ATOM 2917 C C . PRO A 1 362 ? -39.360 -20.686 22.063 1.00 92.00 362 PRO A C 1
ATOM 2919 O O . PRO A 1 362 ? -38.639 -21.621 21.734 1.00 92.00 362 PRO A O 1
ATOM 2922 N N . GLN A 1 363 ? -39.885 -19.850 21.163 1.00 92.25 363 GLN A N 1
ATOM 2923 C CA . GLN A 1 363 ? -39.649 -19.937 19.720 1.00 92.25 363 GLN A CA 1
ATOM 2924 C C . GLN A 1 363 ? -38.181 -19.659 19.339 1.00 92.25 363 GLN A C 1
ATOM 2926 O O . GLN A 1 363 ? -37.769 -19.932 18.213 1.00 92.25 363 GLN A O 1
ATOM 2931 N N . LEU A 1 364 ? -37.378 -19.097 20.250 1.00 94.25 364 LEU A N 1
ATOM 2932 C CA . LEU A 1 364 ? -35.975 -18.758 20.017 1.00 94.25 364 LEU A CA 1
ATOM 2933 C C . LEU A 1 364 ? -35.054 -19.969 20.245 1.00 94.25 364 LEU A C 1
ATOM 2935 O O . LEU A 1 364 ? -34.372 -20.072 21.268 1.00 94.25 364 LEU A O 1
ATOM 2939 N N . THR A 1 365 ? -35.012 -20.880 19.270 1.00 95.06 365 THR A N 1
ATOM 2940 C CA . THR A 1 365 ? -34.181 -22.099 19.320 1.00 95.06 365 THR A CA 1
ATOM 2941 C C . THR A 1 365 ? -32.719 -21.856 18.918 1.00 95.06 365 THR A C 1
ATOM 2943 O O . THR A 1 365 ? -32.369 -20.820 18.345 1.00 95.06 365 THR A O 1
ATOM 2946 N N . ALA A 1 366 ? -31.835 -22.815 19.213 1.00 94.06 366 ALA A N 1
ATOM 2947 C CA . ALA A 1 366 ? -30.419 -22.730 18.848 1.00 94.06 366 ALA A CA 1
ATOM 2948 C C . ALA A 1 366 ? -30.208 -22.754 17.323 1.00 94.06 366 ALA A C 1
ATOM 2950 O O . ALA A 1 366 ? -29.390 -21.997 16.800 1.00 94.06 366 ALA A O 1
ATOM 2951 N N . GLU A 1 367 ? -30.997 -23.554 16.608 1.00 95.12 367 GLU A N 1
ATOM 2952 C CA . GLU A 1 367 ? -30.969 -23.657 15.147 1.00 95.12 367 GLU A CA 1
ATOM 2953 C C . GLU A 1 367 ? -31.396 -22.331 14.510 1.00 95.12 367 GLU A C 1
ATOM 2955 O O . GLU A 1 367 ? -30.729 -21.819 13.607 1.00 95.12 367 GLU A O 1
ATOM 2960 N N . LEU A 1 368 ? -32.467 -21.719 15.035 1.00 95.62 368 LEU A N 1
ATOM 2961 C CA . LEU A 1 368 ? -32.930 -20.415 14.572 1.00 95.62 368 LEU A CA 1
ATOM 2962 C C . LEU A 1 368 ? -31.877 -19.329 14.828 1.00 95.62 368 LEU A C 1
ATOM 2964 O O . LEU A 1 368 ? -31.654 -18.462 13.980 1.00 95.62 368 LEU A O 1
ATOM 2968 N N . LYS A 1 369 ? -31.194 -19.377 15.977 1.00 96.88 369 LYS A N 1
ATOM 2969 C CA . LYS A 1 369 ? -30.098 -18.457 16.296 1.00 96.88 369 LYS A CA 1
ATOM 2970 C C . LYS A 1 369 ? -28.980 -18.539 15.261 1.00 96.88 369 LYS A C 1
ATOM 2972 O O . LYS A 1 369 ? -28.544 -17.498 14.770 1.00 96.88 369 LYS A O 1
ATOM 2977 N N . GLU A 1 370 ? -28.518 -19.746 14.936 1.00 94.19 370 GLU A N 1
ATOM 2978 C CA . GLU A 1 370 ? -27.445 -19.969 13.962 1.00 94.19 370 GLU A CA 1
ATOM 2979 C C . GLU A 1 370 ? -27.846 -19.464 12.569 1.00 94.19 370 GLU A C 1
ATOM 2981 O O . GLU A 1 370 ? -27.101 -18.705 11.937 1.00 94.19 370 GLU A O 1
ATOM 2986 N N . GLU A 1 371 ? -29.062 -19.786 12.120 1.00 96.00 371 GLU A N 1
ATOM 2987 C CA . GLU A 1 371 ? -29.591 -19.313 10.841 1.00 96.00 371 GLU A CA 1
ATOM 2988 C C . GLU A 1 371 ? -29.639 -17.774 10.788 1.00 96.00 371 GLU A C 1
ATOM 2990 O O . GLU A 1 371 ? -29.096 -17.142 9.870 1.00 96.00 371 GLU A O 1
ATOM 2995 N N . LEU A 1 372 ? -30.223 -17.134 11.806 1.00 95.81 372 LEU A N 1
ATOM 2996 C CA . LEU A 1 372 ? -30.349 -15.678 11.861 1.00 95.81 372 LEU A CA 1
ATOM 2997 C C . LEU A 1 372 ? -28.984 -14.980 11.971 1.00 95.81 372 LEU A C 1
ATOM 2999 O O . LEU A 1 372 ? -28.731 -14.006 11.249 1.00 95.81 372 LEU A O 1
ATOM 3003 N N . ARG A 1 373 ? -28.092 -15.465 12.840 1.00 94.88 373 ARG A N 1
ATOM 3004 C CA . ARG A 1 373 ? -26.786 -14.853 13.124 1.00 94.88 373 ARG A CA 1
ATOM 3005 C C . ARG A 1 373 ? -25.802 -15.063 11.976 1.00 94.88 373 ARG A C 1
ATOM 3007 O O . ARG A 1 373 ? -25.317 -14.086 11.392 1.00 94.88 373 ARG A O 1
ATOM 3014 N N . ASP A 1 374 ? -25.529 -16.317 11.635 1.00 89.44 374 ASP A N 1
ATOM 3015 C CA . ASP A 1 374 ? -24.351 -16.707 10.855 1.00 89.44 374 ASP A CA 1
ATOM 3016 C C . ASP A 1 374 ? -24.636 -16.804 9.361 1.00 89.44 374 ASP A C 1
ATOM 3018 O O . ASP A 1 374 ? -23.765 -16.477 8.547 1.00 89.44 374 ASP A O 1
ATOM 3022 N N . VAL A 1 375 ? -25.865 -17.177 8.994 1.00 91.69 375 VAL A N 1
ATOM 3023 C CA . VAL A 1 375 ? -26.289 -17.333 7.595 1.00 91.69 375 VAL A CA 1
ATOM 3024 C C . VAL A 1 375 ? -26.908 -16.044 7.056 1.00 91.69 375 VAL A C 1
ATOM 3026 O O . VAL A 1 375 ? -26.641 -15.649 5.914 1.00 91.69 375 VAL A O 1
ATOM 3029 N N . ILE A 1 376 ? -27.695 -15.339 7.874 1.00 94.06 376 ILE A N 1
ATOM 3030 C CA . ILE A 1 376 ? -28.447 -14.163 7.428 1.00 94.06 376 ILE A CA 1
ATOM 3031 C C . ILE A 1 376 ? -27.721 -12.865 7.782 1.00 94.06 376 ILE A C 1
ATOM 3033 O O . ILE A 1 376 ? -27.192 -12.202 6.885 1.00 94.06 376 ILE A O 1
ATOM 3037 N N . ILE A 1 377 ? -27.697 -12.458 9.055 1.00 94.38 377 ILE A N 1
ATOM 3038 C CA . ILE A 1 377 ? -27.319 -11.094 9.463 1.00 94.38 377 ILE A CA 1
ATOM 3039 C C . ILE A 1 377 ? -25.832 -10.823 9.199 1.00 94.38 377 ILE A C 1
ATOM 3041 O O . ILE A 1 377 ? -25.489 -9.877 8.465 1.00 94.38 377 ILE A O 1
ATOM 3045 N N . PHE A 1 378 ? -24.943 -11.653 9.749 1.00 92.69 378 PHE A N 1
ATOM 3046 C CA . PHE A 1 378 ? -23.500 -11.395 9.758 1.00 92.69 378 PHE A CA 1
ATOM 3047 C C . PHE A 1 378 ? -22.731 -12.064 8.616 1.00 92.69 378 PHE A C 1
ATOM 3049 O O . PHE A 1 378 ? -21.570 -11.707 8.371 1.00 92.69 378 PHE A O 1
ATOM 3056 N N . TYR A 1 379 ? -23.395 -12.907 7.819 1.00 89.62 379 TYR A N 1
ATOM 3057 C CA . TYR A 1 379 ? -22.804 -13.518 6.634 1.00 89.62 379 TYR A CA 1
ATOM 3058 C C . TYR A 1 379 ? -22.259 -12.481 5.642 1.00 89.62 379 TYR A C 1
ATOM 3060 O O . TYR A 1 379 ? -22.924 -11.521 5.216 1.00 89.62 379 TYR A O 1
ATOM 3068 N N . GLN A 1 380 ? -21.029 -12.701 5.188 1.00 83.12 380 GLN A N 1
ATOM 3069 C CA . GLN A 1 380 ? -20.410 -11.925 4.124 1.00 83.12 380 GLN A CA 1
ATOM 3070 C C . GLN A 1 380 ? -19.760 -12.871 3.120 1.00 83.12 380 GLN A C 1
ATOM 3072 O O . GLN A 1 380 ? -18.876 -13.647 3.468 1.00 83.12 380 GLN A O 1
ATOM 3077 N N . ARG A 1 381 ? -20.159 -12.750 1.847 1.00 83.25 381 ARG A N 1
ATOM 3078 C CA . ARG A 1 381 ? -19.514 -13.480 0.749 1.00 83.25 381 ARG A CA 1
ATOM 3079 C C . ARG A 1 381 ? -18.014 -13.186 0.737 1.00 83.25 381 ARG A C 1
ATOM 3081 O O . ARG A 1 381 ? -17.619 -12.020 0.840 1.00 83.25 381 ARG A O 1
ATOM 3088 N N . ARG A 1 382 ? -17.209 -14.231 0.545 1.00 78.69 382 ARG A N 1
ATOM 3089 C CA . ARG A 1 382 ? -15.758 -14.111 0.372 1.00 78.69 382 ARG A CA 1
ATOM 3090 C C . ARG A 1 382 ? -15.423 -13.221 -0.825 1.00 78.69 382 ARG A C 1
ATOM 3092 O O . ARG A 1 382 ? -16.219 -13.074 -1.763 1.00 78.69 382 ARG A O 1
ATOM 3099 N N . LEU A 1 383 ? -14.249 -12.596 -0.774 1.00 78.12 383 LEU A N 1
ATOM 3100 C CA . LEU A 1 383 ? -13.742 -11.832 -1.907 1.00 78.12 383 LEU A CA 1
ATOM 3101 C C . LEU A 1 383 ? -13.500 -12.783 -3.081 1.00 78.12 383 LEU A C 1
ATOM 3103 O O . LEU A 1 383 ? -13.086 -13.924 -2.905 1.00 78.12 383 LEU A O 1
ATOM 3107 N N . LYS A 1 384 ? -13.798 -12.322 -4.299 1.00 77.88 384 LYS A N 1
ATOM 3108 C CA . LYS A 1 384 ? -13.494 -13.116 -5.490 1.00 77.88 384 LYS A CA 1
ATOM 3109 C C . LYS A 1 384 ? -11.992 -13.105 -5.720 1.00 77.88 384 LYS A C 1
ATOM 3111 O O . LYS A 1 384 ? -11.402 -12.023 -5.773 1.00 77.88 384 LYS A O 1
ATOM 3116 N N . SER A 1 385 ? -11.428 -14.285 -5.952 1.00 76.50 385 SER A N 1
ATOM 3117 C CA . SER A 1 385 ? -10.041 -14.422 -6.376 1.00 76.50 385 SER A CA 1
ATOM 3118 C C . SER A 1 385 ? -9.767 -13.575 -7.623 1.00 76.50 385 SER A C 1
ATOM 3120 O O . SER A 1 385 ? -10.529 -13.599 -8.592 1.00 76.50 385 SER A O 1
ATOM 3122 N N . GLN A 1 386 ? -8.673 -12.817 -7.589 1.00 77.69 386 GLN A N 1
ATOM 3123 C CA . GLN A 1 386 ? -8.188 -12.018 -8.715 1.00 77.69 386 GLN A CA 1
ATOM 3124 C C . GLN A 1 386 ? -7.018 -12.707 -9.435 1.00 77.69 386 GLN A C 1
ATOM 3126 O O . GLN A 1 386 ? -6.236 -12.041 -10.100 1.00 77.69 386 GLN A O 1
ATOM 3131 N N . LYS A 1 387 ? -6.894 -14.041 -9.328 1.00 79.88 387 LYS A N 1
ATOM 3132 C CA . LYS A 1 387 ? -5.813 -14.821 -9.966 1.00 79.88 387 LYS A CA 1
ATOM 3133 C C . LYS A 1 387 ? -5.700 -14.583 -11.479 1.00 79.88 387 LYS A C 1
ATOM 3135 O O . LYS A 1 387 ? -4.604 -14.602 -12.018 1.00 79.88 387 LYS A O 1
ATOM 3140 N N . HIS A 1 388 ? -6.815 -14.295 -12.151 1.00 80.25 388 HIS A N 1
ATOM 3141 C CA . HIS A 1 388 ? -6.843 -13.965 -13.581 1.00 80.25 388 HIS A CA 1
ATOM 3142 C C . HIS A 1 388 ? -6.135 -12.643 -13.936 1.00 80.25 388 HIS A C 1
ATOM 3144 O O . HIS A 1 388 ? -5.787 -12.452 -15.094 1.00 80.25 388 HIS A O 1
ATOM 3150 N N . LEU A 1 389 ? -5.920 -11.743 -12.966 1.00 80.12 389 LEU A N 1
ATOM 3151 C CA . LEU A 1 389 ? -5.170 -10.495 -13.155 1.00 80.12 389 LEU A CA 1
ATOM 3152 C C . LEU A 1 389 ? -3.654 -10.679 -13.000 1.00 80.12 389 LEU A C 1
ATOM 3154 O O . LEU A 1 389 ? -2.905 -9.736 -13.255 1.00 80.12 389 LEU A O 1
ATOM 3158 N N . ILE A 1 390 ? -3.198 -11.853 -12.551 1.00 84.56 390 ILE A N 1
ATOM 3159 C CA . ILE A 1 390 ? -1.770 -12.172 -12.497 1.00 84.56 390 ILE A CA 1
ATOM 3160 C C . ILE A 1 390 ? -1.274 -12.289 -13.939 1.00 84.56 390 ILE A C 1
ATOM 3162 O O . ILE A 1 390 ? -1.899 -12.964 -14.765 1.00 84.56 390 ILE A O 1
ATOM 3166 N N . SER A 1 391 ? -0.164 -11.611 -14.233 1.00 82.50 391 SER A N 1
ATOM 3167 C CA . SER A 1 391 ? 0.469 -11.652 -15.548 1.00 82.50 391 SER A CA 1
ATOM 3168 C C . SER A 1 391 ? 0.863 -13.075 -15.924 1.00 82.50 391 SER A C 1
ATOM 3170 O O . SER A 1 391 ? 1.168 -13.910 -15.069 1.00 82.50 391 SER A O 1
ATOM 3172 N N . GLU A 1 392 ? 0.850 -13.350 -17.220 1.00 87.44 392 GLU A N 1
ATOM 3173 C CA . GLU A 1 392 ? 1.418 -14.588 -17.744 1.00 87.44 392 GLU A CA 1
ATOM 3174 C C . GLU A 1 392 ? 2.940 -14.500 -17.751 1.00 87.44 392 GLU A C 1
ATOM 3176 O O . GLU A 1 392 ? 3.513 -13.409 -17.712 1.00 87.44 392 GLU A O 1
ATOM 3181 N N . CYS A 1 393 ? 3.578 -15.662 -17.737 1.00 90.06 393 CYS A N 1
ATOM 3182 C CA . CYS A 1 393 ? 5.011 -15.784 -17.878 1.00 90.06 393 CYS A CA 1
ATOM 3183 C C . CYS A 1 393 ? 5.440 -15.347 -19.275 1.00 90.06 393 CYS A C 1
ATOM 3185 O O . CYS A 1 393 ? 4.808 -15.707 -20.263 1.00 90.06 393 CYS A O 1
ATOM 3187 N N . GLU A 1 394 ? 6.567 -14.648 -19.343 1.00 84.56 394 GLU A N 1
ATOM 3188 C CA . GLU A 1 394 ? 7.172 -14.219 -20.605 1.00 84.56 394 GLU A CA 1
ATOM 3189 C C . GLU A 1 394 ? 7.591 -15.399 -21.501 1.00 84.56 394 GLU A C 1
ATOM 3191 O O . GLU A 1 394 ? 7.325 -15.385 -22.697 1.00 84.56 394 GLU A O 1
ATOM 3196 N N . PHE A 1 395 ? 8.181 -16.448 -20.916 1.00 87.62 395 PHE A N 1
ATOM 3197 C CA . PHE A 1 395 ? 8.694 -17.603 -21.664 1.00 87.62 395 PHE A CA 1
ATOM 3198 C C . PHE A 1 395 ? 7.731 -18.793 -21.789 1.00 87.62 395 PHE A C 1
ATOM 3200 O O . PHE A 1 395 ? 7.741 -19.505 -22.788 1.00 87.62 395 PHE A O 1
ATOM 3207 N N . GLU A 1 396 ? 6.895 -19.035 -20.780 1.00 90.12 396 GLU A N 1
ATOM 3208 C CA . GLU A 1 396 ? 6.043 -20.226 -20.691 1.00 90.12 396 GLU A CA 1
ATOM 3209 C C . GLU A 1 396 ? 4.570 -19.821 -20.846 1.00 90.12 396 GLU A C 1
ATOM 3211 O O . GLU A 1 396 ? 3.921 -19.402 -19.881 1.00 90.12 396 GLU A O 1
ATOM 3216 N N . LYS A 1 397 ? 4.034 -19.939 -22.068 1.00 82.88 397 LYS A N 1
ATOM 3217 C CA . LYS A 1 397 ? 2.632 -19.599 -22.378 1.00 82.88 397 LYS A CA 1
ATOM 3218 C C . LYS A 1 397 ? 1.666 -20.332 -21.437 1.00 82.88 397 LYS A C 1
ATOM 3220 O O . LYS A 1 397 ? 1.913 -21.471 -21.051 1.00 82.88 397 LYS A O 1
ATOM 3225 N N . TYR A 1 398 ? 0.566 -19.673 -21.064 1.00 85.69 398 TYR A N 1
ATOM 3226 C CA . TYR A 1 398 ? -0.468 -20.177 -20.141 1.00 85.69 398 TYR A CA 1
ATOM 3227 C C . TYR A 1 398 ? -0.036 -20.383 -18.679 1.00 85.69 398 TYR A C 1
ATOM 3229 O O . TYR A 1 398 ? -0.886 -20.621 -17.817 1.00 85.69 398 TYR A O 1
ATOM 3237 N N . HIS A 1 399 ? 1.248 -20.231 -18.345 1.00 90.81 399 HIS A N 1
ATOM 3238 C CA . HIS A 1 399 ? 1.706 -20.264 -16.961 1.00 90.81 399 HIS A CA 1
ATOM 3239 C C . HIS A 1 399 ? 1.665 -18.863 -16.343 1.00 90.81 399 HIS A C 1
ATOM 3241 O O . HIS A 1 399 ? 2.101 -17.883 -16.942 1.00 90.81 399 HIS A O 1
ATOM 3247 N N . LYS A 1 400 ? 1.151 -18.749 -15.113 1.00 91.56 400 LYS A N 1
ATOM 3248 C CA . LYS A 1 400 ? 1.116 -17.471 -14.385 1.00 91.56 400 LYS A CA 1
ATOM 3249 C C . LYS A 1 400 ? 2.471 -17.144 -13.764 1.00 91.56 400 LYS A C 1
ATOM 3251 O O . LYS A 1 400 ? 3.216 -18.039 -13.361 1.00 91.56 400 LYS A O 1
ATOM 3256 N N . ALA A 1 401 ? 2.769 -15.851 -13.678 1.00 93.69 401 ALA A N 1
ATOM 3257 C CA . ALA A 1 401 ? 3.965 -15.358 -13.022 1.00 93.69 401 ALA A CA 1
ATOM 3258 C C . ALA A 1 401 ? 3.983 -15.732 -11.532 1.00 93.69 401 ALA A C 1
ATOM 3260 O O . ALA A 1 401 ? 2.946 -15.738 -10.863 1.00 93.69 401 ALA A O 1
ATOM 3261 N N . ILE A 1 402 ? 5.168 -16.045 -11.012 1.00 94.88 402 ILE A N 1
ATOM 3262 C CA . ILE A 1 402 ? 5.351 -16.488 -9.631 1.00 94.88 402 ILE A CA 1
ATOM 3263 C C . ILE A 1 402 ? 5.216 -15.309 -8.647 1.00 94.88 402 ILE A C 1
ATOM 3265 O O . ILE A 1 402 ? 5.667 -14.195 -8.949 1.00 94.88 402 ILE A O 1
ATOM 3269 N N . PRO A 1 403 ? 4.628 -15.511 -7.453 1.00 94.62 403 PRO A N 1
ATOM 3270 C CA . PRO A 1 403 ? 4.689 -14.526 -6.381 1.00 94.62 403 PRO A CA 1
ATOM 3271 C C . PRO A 1 403 ? 6.137 -14.238 -5.987 1.00 94.62 403 PRO A C 1
ATOM 3273 O O . PRO A 1 403 ? 6.903 -15.169 -5.735 1.00 94.62 403 PRO A O 1
ATOM 3276 N N . LYS A 1 404 ? 6.498 -12.958 -5.837 1.00 95.38 404 LYS A N 1
ATOM 3277 C CA . LYS A 1 404 ? 7.835 -12.598 -5.358 1.00 95.38 404 LYS A CA 1
ATOM 3278 C C . LYS A 1 404 ? 8.207 -13.219 -4.011 1.00 95.38 404 LYS A C 1
ATOM 3280 O O . LYS A 1 404 ? 9.363 -13.593 -3.877 1.00 95.38 404 LYS A O 1
ATOM 3285 N N . PRO A 1 405 ? 7.315 -13.369 -3.012 1.00 95.38 405 PRO A N 1
ATOM 3286 C CA . PRO A 1 405 ? 7.725 -13.977 -1.753 1.00 95.38 405 PRO A CA 1
ATOM 3287 C C . PRO A 1 405 ? 7.923 -15.497 -1.836 1.00 95.38 405 PRO A C 1
ATOM 3289 O O . PRO A 1 405 ? 8.290 -16.089 -0.830 1.00 95.38 405 PRO A O 1
ATOM 3292 N N . SER A 1 406 ? 7.697 -16.147 -2.983 1.00 96.88 406 SER A N 1
ATOM 3293 C CA . SER A 1 406 ? 7.992 -17.576 -3.118 1.00 96.88 406 SER A CA 1
ATOM 3294 C C . SER A 1 406 ? 9.475 -17.852 -2.851 1.00 96.88 406 SER A C 1
ATOM 3296 O O . SER A 1 406 ? 10.304 -17.168 -3.456 1.00 96.88 406 SER A O 1
ATOM 3298 N N . PRO A 1 407 ? 9.828 -18.851 -2.016 1.00 96.62 407 PRO A N 1
ATOM 3299 C CA . PRO A 1 407 ? 11.219 -19.242 -1.795 1.00 96.62 407 PRO A CA 1
ATOM 3300 C C . PRO A 1 407 ? 11.988 -19.485 -3.100 1.00 96.62 407 PRO A C 1
ATOM 3302 O O . PRO A 1 407 ? 13.101 -18.995 -3.245 1.00 96.62 407 PRO A O 1
ATOM 3305 N N . LEU A 1 408 ? 11.343 -20.110 -4.093 1.00 96.75 408 LEU A N 1
ATOM 3306 C CA . LEU A 1 408 ? 11.908 -20.334 -5.429 1.00 96.75 408 LEU A CA 1
ATOM 3307 C C . LEU A 1 408 ? 12.266 -19.020 -6.146 1.00 96.75 408 LEU A C 1
ATOM 3309 O O . LEU A 1 408 ? 13.312 -18.911 -6.779 1.00 96.75 408 LEU A O 1
ATOM 3313 N N . TYR A 1 409 ? 11.405 -18.001 -6.051 1.00 96.81 409 TYR A N 1
ATOM 3314 C CA . TYR A 1 409 ? 11.691 -16.694 -6.644 1.00 96.81 409 TYR A CA 1
ATOM 3315 C C . TYR A 1 409 ? 12.804 -15.960 -5.890 1.00 96.81 409 TYR A C 1
ATOM 3317 O O . TYR A 1 409 ? 13.625 -15.298 -6.520 1.00 96.81 409 TYR A O 1
ATOM 3325 N N . GLN A 1 410 ? 12.825 -16.046 -4.555 1.00 96.50 410 GLN A N 1
ATOM 3326 C CA . GLN A 1 410 ? 13.879 -15.426 -3.748 1.00 96.50 410 GLN A CA 1
ATOM 3327 C C . GLN A 1 410 ? 15.249 -16.014 -4.103 1.00 96.50 410 GLN A C 1
ATOM 3329 O O . GLN A 1 410 ? 16.166 -15.248 -4.376 1.00 96.50 410 GLN A O 1
ATOM 3334 N N . GLU A 1 411 ? 15.356 -17.341 -4.201 1.00 96.12 411 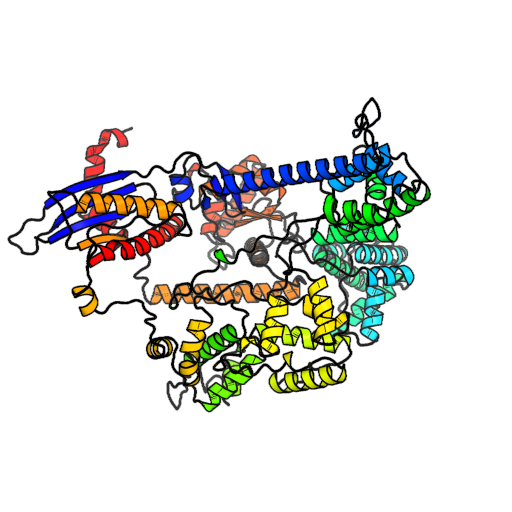GLU A N 1
ATOM 3335 C CA . GLU A 1 411 ? 16.581 -18.036 -4.615 1.00 96.12 411 GLU A CA 1
ATOM 3336 C C . GLU A 1 411 ? 17.046 -17.596 -6.011 1.00 96.12 411 GLU A C 1
ATOM 3338 O O . GLU A 1 411 ? 18.181 -17.157 -6.187 1.00 96.12 411 GLU A O 1
ATOM 3343 N N . PHE A 1 412 ? 16.136 -17.609 -6.992 1.00 96.50 412 PHE A N 1
ATOM 3344 C CA . PHE A 1 412 ? 16.406 -17.121 -8.347 1.00 96.50 412 PHE A CA 1
ATOM 3345 C C . PHE A 1 412 ? 16.966 -15.694 -8.358 1.00 96.50 412 PHE A C 1
ATOM 3347 O O . PHE A 1 412 ? 17.916 -15.393 -9.080 1.00 96.50 412 PHE A O 1
ATOM 3354 N N . ARG A 1 413 ? 16.400 -14.798 -7.541 1.00 95.69 413 ARG A N 1
ATOM 3355 C CA . ARG A 1 413 ? 16.853 -13.405 -7.457 1.00 95.69 413 ARG A CA 1
ATOM 3356 C C . ARG A 1 413 ? 18.202 -13.248 -6.772 1.00 95.69 413 ARG A C 1
ATOM 3358 O O . ARG A 1 413 ? 18.957 -12.372 -7.191 1.00 95.69 413 ARG A O 1
ATOM 3365 N N . ILE A 1 414 ? 18.503 -14.062 -5.764 1.00 95.69 414 ILE A N 1
ATOM 3366 C CA . ILE A 1 414 ? 19.814 -14.061 -5.107 1.00 95.69 414 ILE A CA 1
ATOM 3367 C C . ILE A 1 414 ? 20.887 -14.469 -6.116 1.00 95.69 414 ILE A C 1
ATOM 3369 O O . ILE A 1 414 ? 21.815 -13.695 -6.341 1.00 95.69 414 ILE A O 1
ATOM 3373 N N . LEU A 1 415 ? 20.716 -15.604 -6.800 1.00 95.50 415 LEU A N 1
ATOM 3374 C CA . LEU A 1 415 ? 21.674 -16.075 -7.807 1.00 95.50 415 LEU A CA 1
ATOM 3375 C C . LEU A 1 415 ? 21.813 -15.095 -8.973 1.00 95.50 415 LEU A C 1
ATOM 3377 O O . LEU A 1 415 ? 22.921 -14.811 -9.416 1.00 95.50 415 LEU A O 1
ATOM 3381 N N . GLN A 1 416 ? 20.707 -14.500 -9.428 1.00 94.31 416 GLN A N 1
ATOM 3382 C CA . GLN A 1 416 ? 20.758 -13.458 -10.451 1.00 94.31 416 GLN A CA 1
ATOM 3383 C C . GLN A 1 416 ? 21.602 -12.259 -10.021 1.00 94.31 416 GLN A C 1
ATOM 3385 O O . GLN A 1 416 ? 22.322 -11.696 -10.842 1.00 94.31 416 GLN A O 1
ATOM 3390 N N . ASN A 1 417 ? 21.504 -11.840 -8.761 1.00 93.56 417 ASN A N 1
ATOM 3391 C CA . ASN A 1 417 ? 22.320 -10.747 -8.255 1.00 93.56 417 ASN A CA 1
ATOM 3392 C C . ASN A 1 417 ? 23.783 -11.183 -8.129 1.00 93.56 417 ASN A C 1
ATOM 3394 O O . ASN A 1 417 ? 24.640 -10.480 -8.649 1.00 93.56 417 ASN A O 1
ATOM 3398 N N . LEU A 1 418 ? 24.059 -12.337 -7.509 1.00 94.81 418 LEU A N 1
ATOM 3399 C CA . LEU A 1 418 ? 25.417 -12.848 -7.297 1.00 94.81 418 LEU A CA 1
ATOM 3400 C C . LEU A 1 418 ? 26.180 -13.042 -8.612 1.00 94.81 418 LEU A C 1
ATOM 3402 O O . LEU A 1 418 ? 27.293 -12.543 -8.737 1.00 94.81 418 LEU A O 1
ATOM 3406 N N . ASN A 1 419 ? 25.566 -13.667 -9.619 1.00 94.69 419 ASN A N 1
ATOM 3407 C CA . ASN A 1 419 ? 26.225 -13.938 -10.903 1.00 94.69 419 ASN A CA 1
ATOM 3408 C C . ASN A 1 419 ? 26.537 -12.655 -11.688 1.00 94.69 419 ASN A C 1
ATOM 3410 O O . ASN A 1 419 ? 27.433 -12.645 -12.523 1.00 94.69 419 ASN A O 1
ATOM 3414 N N . ASN A 1 420 ? 25.821 -11.560 -11.412 1.00 92.31 420 ASN A N 1
ATOM 3415 C CA . ASN A 1 420 ? 26.064 -10.256 -12.032 1.00 92.31 420 ASN A CA 1
ATOM 3416 C C . ASN A 1 420 ? 27.141 -9.428 -11.307 1.00 92.31 420 ASN A C 1
ATOM 3418 O O . ASN A 1 420 ? 27.477 -8.332 -11.769 1.00 92.31 420 ASN A O 1
ATOM 3422 N N . ILE A 1 421 ? 27.645 -9.880 -10.154 1.00 92.06 421 ILE A N 1
ATOM 3423 C CA . ILE A 1 421 ? 28.664 -9.143 -9.403 1.00 92.06 421 ILE A CA 1
ATOM 3424 C C . ILE A 1 421 ? 30.019 -9.307 -10.087 1.00 92.06 421 ILE A C 1
ATOM 3426 O O . ILE A 1 421 ? 30.536 -10.409 -10.241 1.00 92.06 421 ILE A O 1
ATOM 3430 N N . VAL A 1 422 ? 30.614 -8.165 -10.425 1.00 91.12 422 VAL A N 1
ATOM 3431 C CA . VAL A 1 422 ? 32.013 -8.050 -10.840 1.00 91.12 422 VAL A CA 1
ATOM 3432 C C . VAL A 1 422 ? 32.772 -7.339 -9.728 1.00 91.12 422 VAL A C 1
ATOM 3434 O O . VAL A 1 422 ? 32.367 -6.252 -9.293 1.00 91.12 422 VAL A O 1
ATOM 3437 N N . ILE A 1 423 ? 33.852 -7.965 -9.267 1.00 90.69 423 ILE A N 1
ATOM 3438 C CA . ILE A 1 423 ? 34.741 -7.455 -8.226 1.00 90.69 423 ILE A CA 1
ATOM 3439 C C . ILE A 1 423 ? 35.961 -6.850 -8.910 1.00 90.69 423 ILE A C 1
ATOM 3441 O O . ILE A 1 423 ? 36.612 -7.495 -9.725 1.00 90.69 423 ILE A O 1
ATOM 3445 N N . SER A 1 424 ? 36.271 -5.601 -8.579 1.00 89.19 424 SER A N 1
ATOM 3446 C CA . SER A 1 424 ? 37.457 -4.898 -9.058 1.00 89.19 424 SER A CA 1
ATOM 3447 C C . SER A 1 424 ? 38.455 -4.748 -7.918 1.00 89.19 424 SER A C 1
ATOM 3449 O O . SER A 1 424 ? 38.123 -4.179 -6.877 1.00 89.19 424 SER A O 1
ATOM 3451 N N . THR A 1 425 ? 39.676 -5.239 -8.115 1.00 87.44 425 THR A N 1
ATOM 3452 C CA . THR A 1 425 ? 40.797 -5.085 -7.173 1.00 87.44 425 THR A CA 1
ATOM 3453 C C . THR A 1 425 ? 41.978 -4.414 -7.866 1.00 87.44 425 THR A C 1
ATOM 3455 O O . THR A 1 425 ? 42.116 -4.501 -9.087 1.00 87.44 425 THR A O 1
ATOM 3458 N N . LYS A 1 426 ? 42.857 -3.755 -7.099 1.00 81.75 426 LYS A N 1
ATOM 3459 C CA . LYS A 1 426 ? 44.068 -3.129 -7.664 1.00 81.75 426 LYS A CA 1
ATOM 3460 C C . LYS A 1 426 ? 45.063 -4.152 -8.227 1.00 81.75 426 LYS A C 1
ATOM 3462 O O . LYS A 1 426 ? 45.791 -3.821 -9.151 1.00 81.75 426 LYS A O 1
ATOM 3467 N N . GLU A 1 427 ? 45.087 -5.363 -7.670 1.00 77.38 427 GLU A N 1
ATOM 3468 C CA . GLU A 1 427 ? 46.072 -6.403 -8.001 1.00 77.38 427 GLU A CA 1
ATOM 3469 C C . GLU A 1 427 ? 45.611 -7.335 -9.130 1.00 77.38 427 GLU A C 1
ATOM 3471 O O . GLU A 1 427 ? 46.394 -7.637 -10.024 1.00 77.38 427 GLU A O 1
ATOM 3476 N N . LYS A 1 428 ? 44.346 -7.786 -9.113 1.00 74.00 428 LYS A N 1
ATOM 3477 C CA . LYS A 1 428 ? 43.818 -8.784 -10.067 1.00 74.00 428 LYS A CA 1
ATOM 3478 C C . LYS A 1 428 ? 42.947 -8.196 -11.181 1.00 74.00 428 LYS A C 1
ATOM 3480 O O . LYS A 1 428 ? 42.456 -8.942 -12.022 1.00 74.00 428 LYS A O 1
ATOM 3485 N N . GLY A 1 429 ? 42.716 -6.883 -11.191 1.00 84.88 429 GLY A N 1
ATOM 3486 C CA . GLY A 1 429 ? 41.769 -6.261 -12.119 1.00 84.88 429 GLY A CA 1
ATOM 3487 C C . GLY A 1 429 ? 40.313 -6.625 -11.798 1.00 84.88 429 GLY A C 1
ATOM 3488 O O . GLY A 1 429 ? 39.953 -6.760 -10.624 1.00 84.88 429 GLY A O 1
ATOM 3489 N N . GLU A 1 430 ? 39.468 -6.724 -12.830 1.00 89.94 430 GLU A N 1
ATOM 3490 C CA . GLU A 1 430 ? 38.057 -7.123 -12.714 1.00 89.94 430 GLU A CA 1
ATOM 3491 C C . GLU A 1 430 ? 37.892 -8.645 -12.872 1.00 89.94 430 GLU A C 1
ATOM 3493 O O . GLU A 1 430 ? 38.339 -9.218 -13.862 1.00 89.94 430 GLU A O 1
ATOM 3498 N N . PHE A 1 431 ? 37.217 -9.295 -11.921 1.00 89.31 431 PHE A N 1
ATOM 3499 C CA . PHE A 1 431 ? 36.912 -10.729 -11.958 1.00 89.31 431 PHE A CA 1
ATOM 3500 C C . PHE A 1 431 ? 35.521 -11.036 -11.376 1.00 89.31 431 PHE A C 1
ATOM 3502 O O . PHE A 1 431 ? 34.884 -10.182 -10.750 1.00 89.31 431 PHE A O 1
ATOM 3509 N N . ILE A 1 432 ? 35.033 -12.257 -11.610 1.00 90.62 432 ILE A N 1
ATOM 3510 C CA . ILE A 1 432 ? 33.743 -12.764 -11.112 1.00 90.62 432 ILE A CA 1
ATOM 3511 C C . ILE A 1 432 ? 33.932 -13.653 -9.877 1.00 90.62 432 ILE A C 1
ATOM 3513 O O . ILE A 1 432 ? 35.025 -14.152 -9.629 1.00 90.62 432 ILE A O 1
ATOM 3517 N N . LEU A 1 433 ? 32.861 -13.871 -9.113 1.00 89.94 433 LEU A N 1
ATOM 3518 C CA . LEU A 1 433 ? 32.873 -14.778 -7.961 1.00 89.94 433 LEU A CA 1
ATOM 3519 C C . LEU A 1 433 ? 33.246 -16.214 -8.360 1.00 89.94 433 LEU A C 1
ATOM 3521 O O . LEU A 1 433 ? 32.674 -16.755 -9.308 1.00 89.94 433 LEU A O 1
ATOM 3525 N N . GLY A 1 434 ? 34.139 -16.835 -7.584 1.00 89.69 434 GLY A N 1
ATOM 3526 C CA . GLY A 1 434 ? 34.389 -18.274 -7.655 1.00 89.69 434 GLY A CA 1
ATOM 3527 C C . GLY A 1 434 ? 33.188 -19.088 -7.165 1.00 89.69 434 GLY A C 1
ATOM 3528 O O . GLY A 1 434 ? 32.299 -18.562 -6.489 1.00 89.69 434 GLY A O 1
ATOM 3529 N N . ASP A 1 435 ? 33.154 -20.375 -7.505 1.00 90.44 435 ASP A N 1
ATOM 3530 C CA . ASP A 1 435 ? 32.010 -21.246 -7.205 1.00 90.44 435 ASP A CA 1
ATOM 3531 C C . ASP A 1 435 ? 31.801 -21.442 -5.695 1.00 90.44 435 ASP A C 1
ATOM 3533 O O . ASP A 1 435 ? 30.669 -21.332 -5.216 1.00 90.44 435 ASP A O 1
ATOM 3537 N N . ASP A 1 436 ? 32.884 -21.621 -4.932 1.00 91.94 436 ASP A N 1
ATOM 3538 C CA . ASP A 1 436 ? 32.834 -21.779 -3.472 1.00 91.94 436 ASP A CA 1
ATOM 3539 C C . ASP A 1 436 ? 32.325 -20.512 -2.774 1.00 91.94 436 ASP A C 1
ATOM 3541 O O . ASP A 1 436 ? 31.398 -20.567 -1.958 1.00 91.94 436 ASP A O 1
ATOM 3545 N N . ASP A 1 437 ? 32.869 -19.351 -3.151 1.00 92.25 437 ASP A N 1
ATOM 3546 C CA . ASP A 1 437 ? 32.438 -18.048 -2.636 1.00 92.25 437 ASP A CA 1
ATOM 3547 C C . ASP A 1 437 ? 30.966 -17.789 -2.966 1.00 92.25 437 ASP A C 1
ATOM 3549 O O . ASP A 1 437 ? 30.192 -17.345 -2.114 1.00 92.25 437 ASP A O 1
ATOM 3553 N N . ARG A 1 438 ? 30.548 -18.104 -4.200 1.00 93.81 438 ARG A N 1
ATOM 3554 C CA . ARG A 1 438 ? 29.155 -17.975 -4.640 1.00 93.81 438 ARG A CA 1
ATOM 3555 C C . ARG A 1 438 ? 28.234 -18.867 -3.810 1.00 93.81 438 ARG A C 1
ATOM 3557 O O . ARG A 1 438 ? 27.193 -18.391 -3.353 1.00 93.81 438 ARG A O 1
ATOM 3564 N N . ALA A 1 439 ? 28.601 -20.128 -3.586 1.00 92.44 439 ALA A N 1
ATOM 3565 C CA . ALA A 1 439 ? 27.817 -21.065 -2.786 1.00 92.44 439 ALA A CA 1
ATOM 3566 C C . ALA A 1 439 ? 27.725 -20.630 -1.312 1.00 92.44 439 ALA A C 1
ATOM 3568 O O . ALA A 1 439 ? 26.644 -20.678 -0.711 1.00 92.44 439 ALA A O 1
ATOM 3569 N N . TYR A 1 440 ? 28.832 -20.160 -0.734 1.00 93.88 440 TYR A N 1
ATOM 3570 C CA . TYR A 1 440 ? 28.874 -19.620 0.624 1.00 93.88 440 TYR A CA 1
ATOM 3571 C C . TYR A 1 440 ? 27.983 -18.380 0.774 1.00 93.88 440 TYR A C 1
ATOM 3573 O O . TYR A 1 440 ? 27.109 -18.340 1.645 1.00 93.88 440 TYR A O 1
ATOM 3581 N N . LEU A 1 441 ? 28.133 -17.397 -0.117 1.00 94.56 441 LEU A N 1
ATOM 3582 C CA . LEU A 1 441 ? 27.335 -16.171 -0.110 1.00 94.56 441 LEU A CA 1
ATOM 3583 C C . LEU A 1 441 ? 25.849 -16.445 -0.347 1.00 94.56 441 LEU A C 1
ATOM 3585 O O . LEU A 1 441 ? 25.009 -15.833 0.312 1.00 94.56 441 LEU A O 1
ATOM 3589 N N . ASN A 1 442 ? 25.504 -17.377 -1.242 1.00 94.12 442 ASN A N 1
ATOM 3590 C CA . ASN A 1 442 ? 24.115 -17.774 -1.468 1.00 94.12 442 ASN A CA 1
ATOM 3591 C C . ASN A 1 442 ? 23.487 -18.327 -0.179 1.00 94.12 442 ASN A C 1
ATOM 3593 O O . ASN A 1 442 ? 22.402 -17.901 0.218 1.00 94.12 442 ASN A O 1
ATOM 3597 N N . ARG A 1 443 ? 24.207 -19.202 0.536 1.00 93.00 443 ARG A N 1
ATOM 3598 C CA . ARG A 1 443 ? 23.775 -19.739 1.835 1.00 93.00 443 ARG A CA 1
ATOM 3599 C C . ARG A 1 443 ? 23.591 -18.633 2.869 1.00 93.00 443 ARG A C 1
ATOM 3601 O O . ARG A 1 443 ? 22.553 -18.582 3.518 1.00 93.00 443 ARG A O 1
ATOM 3608 N N . TRP A 1 444 ? 24.544 -17.708 2.977 1.00 94.81 444 TRP A N 1
ATOM 3609 C CA . TRP A 1 444 ? 24.449 -16.567 3.890 1.00 94.81 444 TRP A CA 1
ATOM 3610 C C . TRP A 1 444 ? 23.217 -15.697 3.601 1.00 94.81 444 TRP A C 1
ATOM 3612 O O . TRP A 1 444 ? 22.439 -15.374 4.502 1.00 94.81 444 TRP A O 1
ATOM 3622 N N . LEU A 1 445 ? 22.998 -15.355 2.328 1.00 95.62 445 LEU A N 1
ATOM 3623 C CA . LEU A 1 445 ? 21.901 -14.497 1.878 1.00 95.62 445 LEU A CA 1
ATOM 3624 C C . LEU A 1 445 ? 20.512 -15.110 2.097 1.00 95.62 445 LEU A C 1
ATOM 3626 O O . LEU A 1 445 ? 19.534 -14.363 2.150 1.00 95.62 445 LEU A O 1
ATOM 3630 N N . ARG A 1 446 ? 20.394 -16.429 2.297 1.00 94.44 446 ARG A N 1
ATOM 3631 C CA . ARG A 1 446 ? 19.124 -17.070 2.683 1.00 94.44 446 ARG A CA 1
ATOM 3632 C C . ARG A 1 446 ? 18.641 -16.674 4.082 1.00 94.44 446 ARG A C 1
ATOM 3634 O O . ARG A 1 446 ? 17.440 -16.745 4.331 1.00 94.44 446 ARG A O 1
ATOM 3641 N N . HIS A 1 447 ? 19.529 -16.225 4.969 1.00 94.12 447 HIS A N 1
ATOM 3642 C CA . HIS A 1 447 ? 19.203 -15.910 6.369 1.00 94.12 447 HIS A CA 1
ATOM 3643 C C . HIS A 1 447 ? 19.078 -14.407 6.662 1.00 94.12 447 HIS A C 1
ATOM 3645 O O . HIS A 1 447 ? 18.839 -14.016 7.805 1.00 94.12 447 HIS A O 1
ATOM 3651 N N . VAL A 1 448 ? 19.225 -13.547 5.650 1.00 93.19 448 VAL A N 1
ATOM 3652 C CA . VAL A 1 448 ? 19.177 -12.083 5.795 1.00 93.19 448 VAL A CA 1
ATOM 3653 C C . VAL A 1 448 ? 18.342 -11.438 4.691 1.00 93.19 448 VAL A C 1
ATOM 3655 O O . VAL A 1 448 ? 18.151 -12.007 3.621 1.00 93.19 448 VAL A O 1
ATOM 3658 N N . ASP A 1 449 ? 17.840 -10.223 4.923 1.00 92.00 449 ASP A N 1
ATOM 3659 C CA . ASP A 1 449 ? 17.104 -9.462 3.900 1.00 92.00 449 ASP A CA 1
ATOM 3660 C C . ASP A 1 449 ? 18.037 -8.854 2.831 1.00 92.00 449 ASP A C 1
ATOM 3662 O O . ASP A 1 449 ? 17.601 -8.495 1.732 1.00 92.00 449 ASP A O 1
ATOM 3666 N N . GLY A 1 450 ? 19.324 -8.740 3.151 1.00 93.94 450 GLY A N 1
ATOM 3667 C CA . GLY A 1 450 ? 20.415 -8.343 2.275 1.00 93.94 450 GLY A CA 1
ATOM 3668 C C . GLY A 1 450 ? 21.632 -7.897 3.077 1.00 93.94 450 GLY A C 1
ATOM 3669 O O . GLY A 1 450 ? 21.579 -7.798 4.299 1.00 93.94 450 GLY A O 1
ATOM 3670 N N . ILE A 1 451 ? 22.718 -7.596 2.375 1.00 93.69 451 ILE A N 1
ATOM 3671 C CA . ILE A 1 451 ? 23.982 -7.131 2.960 1.00 93.69 451 ILE A CA 1
ATOM 3672 C C . ILE A 1 451 ? 24.502 -5.913 2.201 1.00 93.69 451 ILE A C 1
ATOM 3674 O O . ILE A 1 451 ? 24.192 -5.710 1.021 1.00 93.69 451 ILE A O 1
ATOM 3678 N N . SER A 1 452 ? 25.260 -5.071 2.893 1.00 91.44 452 SER A N 1
ATOM 3679 C CA . SER A 1 452 ? 25.982 -3.958 2.273 1.00 91.44 452 SER A CA 1
ATOM 3680 C C . SER A 1 452 ? 27.156 -4.448 1.420 1.00 91.44 452 SER A C 1
ATOM 3682 O O . SER A 1 452 ? 27.621 -5.578 1.563 1.00 91.44 452 SER A O 1
ATOM 3684 N N . ASP A 1 453 ? 27.658 -3.578 0.546 1.00 89.00 453 ASP A N 1
ATOM 3685 C CA . ASP A 1 453 ? 28.901 -3.807 -0.198 1.00 89.00 453 ASP A CA 1
ATOM 3686 C C . ASP A 1 453 ? 30.096 -4.073 0.728 1.00 89.00 453 ASP A C 1
ATOM 3688 O O . ASP A 1 453 ? 30.883 -4.981 0.481 1.00 89.00 453 ASP A O 1
ATOM 3692 N N . ALA A 1 454 ? 30.196 -3.333 1.832 1.00 88.75 454 ALA A N 1
ATOM 3693 C CA . ALA A 1 454 ? 31.245 -3.515 2.827 1.00 88.75 454 ALA A CA 1
ATOM 3694 C C . ALA A 1 454 ? 31.169 -4.883 3.525 1.00 88.75 454 ALA A C 1
ATOM 3696 O O . ALA A 1 454 ? 32.186 -5.555 3.665 1.00 88.75 454 ALA A O 1
ATOM 3697 N N . GLU A 1 455 ? 29.976 -5.311 3.949 1.00 90.31 455 GLU A N 1
ATOM 3698 C CA . GLU A 1 455 ? 29.786 -6.632 4.567 1.00 90.31 455 GLU A CA 1
ATOM 3699 C C . GLU A 1 455 ? 30.067 -7.761 3.576 1.00 90.31 455 GLU A C 1
ATOM 3701 O O . GLU A 1 455 ? 30.719 -8.734 3.935 1.00 90.31 455 GLU A O 1
ATOM 3706 N N . PHE A 1 456 ? 29.631 -7.615 2.325 1.00 92.06 456 PHE A N 1
ATOM 3707 C CA . PHE A 1 456 ? 29.920 -8.570 1.258 1.00 92.06 456 PHE A CA 1
ATOM 3708 C C . PHE A 1 456 ? 31.418 -8.739 1.020 1.00 92.06 456 PHE A C 1
ATOM 3710 O O . PHE A 1 456 ? 31.916 -9.859 0.995 1.00 92.06 456 PHE A O 1
ATOM 3717 N N . LEU A 1 457 ? 32.148 -7.629 0.895 1.00 91.06 457 LEU A N 1
ATOM 3718 C CA . LEU A 1 457 ? 33.597 -7.658 0.715 1.00 91.06 457 LEU A CA 1
ATOM 3719 C C . LEU A 1 457 ? 34.301 -8.273 1.931 1.00 91.06 457 LEU A C 1
ATOM 3721 O O . LEU A 1 457 ? 35.210 -9.080 1.757 1.00 91.06 457 LEU A O 1
ATOM 3725 N N . LYS A 1 458 ? 33.825 -7.979 3.147 1.00 91.00 458 LYS A N 1
ATOM 3726 C CA . LYS A 1 458 ? 34.337 -8.593 4.377 1.00 91.00 458 LYS A CA 1
ATOM 3727 C C . LYS A 1 458 ? 34.126 -10.111 4.401 1.00 91.00 458 LYS A C 1
ATOM 3729 O O . LYS A 1 458 ? 35.022 -10.830 4.826 1.00 91.00 458 LYS A O 1
ATOM 3734 N N . LEU A 1 459 ? 32.976 -10.602 3.931 1.00 91.06 459 LEU A N 1
ATOM 3735 C CA . LEU A 1 459 ? 32.693 -12.042 3.832 1.00 91.06 459 LEU A CA 1
ATOM 3736 C C . LEU A 1 459 ? 33.618 -12.766 2.843 1.00 91.06 459 LEU A C 1
ATOM 3738 O O . LEU A 1 459 ? 33.833 -13.960 3.004 1.00 91.06 459 LEU A O 1
ATOM 3742 N N . LEU A 1 460 ? 34.181 -12.044 1.871 1.00 89.38 460 LEU A N 1
ATOM 3743 C CA . LEU A 1 460 ? 35.190 -12.538 0.927 1.00 89.38 460 LEU A CA 1
ATOM 3744 C C . LEU A 1 460 ? 36.638 -12.313 1.405 1.00 89.38 460 LEU A C 1
ATOM 3746 O O . LEU A 1 460 ? 37.579 -12.521 0.646 1.00 89.38 460 LEU A O 1
ATOM 3750 N N . GLY A 1 461 ? 36.836 -11.845 2.643 1.00 87.94 461 GLY A N 1
ATOM 3751 C CA . GLY A 1 461 ? 38.163 -11.612 3.223 1.00 87.94 461 GLY A CA 1
ATOM 3752 C C . GLY A 1 461 ? 38.791 -10.246 2.915 1.00 87.94 461 GLY A C 1
ATOM 3753 O O . GLY A 1 461 ? 39.953 -10.023 3.249 1.00 87.94 461 GLY A O 1
ATOM 3754 N N . TYR A 1 462 ? 38.052 -9.304 2.319 1.00 86.50 462 TYR A N 1
ATOM 3755 C CA . TYR A 1 462 ? 38.532 -7.939 2.078 1.00 86.50 462 TYR A CA 1
ATOM 3756 C C . TYR A 1 462 ? 38.125 -7.001 3.223 1.00 86.50 462 TYR A C 1
ATOM 3758 O O . TYR A 1 462 ? 36.979 -6.557 3.309 1.00 86.50 462 TYR A O 1
ATOM 3766 N N . GLU A 1 463 ? 39.066 -6.663 4.107 1.00 75.06 463 GLU A N 1
ATOM 3767 C CA . GLU A 1 463 ? 38.789 -5.820 5.280 1.00 75.06 463 GLU A CA 1
ATOM 3768 C C . GLU A 1 463 ? 38.879 -4.311 5.004 1.00 75.06 463 GLU A C 1
ATOM 3770 O O . GLU A 1 463 ? 38.217 -3.514 5.675 1.00 75.06 463 GLU A O 1
ATOM 3775 N N . LYS A 1 464 ? 39.679 -3.884 4.014 1.00 71.69 464 LYS A N 1
ATOM 3776 C CA . LYS A 1 464 ? 39.872 -2.459 3.685 1.00 71.69 464 LYS A CA 1
ATOM 3777 C C . LYS A 1 464 ? 39.153 -2.093 2.385 1.00 71.69 464 LYS A C 1
ATOM 3779 O O . LYS A 1 464 ? 39.344 -2.736 1.358 1.00 71.69 464 LYS A O 1
ATOM 3784 N N . LYS A 1 465 ? 38.407 -0.978 2.390 1.00 61.78 465 LYS A N 1
ATOM 3785 C CA . LYS A 1 465 ? 37.650 -0.457 1.224 1.00 61.78 465 LYS A CA 1
ATOM 3786 C C . LYS A 1 465 ? 38.491 -0.189 -0.032 1.00 61.78 465 LYS A C 1
ATOM 3788 O O . LYS A 1 465 ? 37.939 -0.077 -1.124 1.00 61.78 465 LYS A O 1
ATOM 3793 N N . ASP A 1 466 ? 39.806 -0.075 0.116 1.00 69.56 466 ASP A N 1
ATOM 3794 C CA . ASP A 1 466 ? 40.724 0.196 -0.992 1.00 69.56 466 ASP A CA 1
ATOM 3795 C C . ASP A 1 466 ? 41.220 -1.076 -1.696 1.00 69.56 466 ASP A C 1
ATOM 3797 O O . ASP A 1 466 ? 41.851 -0.967 -2.750 1.00 69.56 466 ASP A O 1
ATOM 3801 N N . GLN A 1 467 ? 40.946 -2.259 -1.128 1.00 79.25 467 GLN A N 1
ATOM 3802 C CA . GLN A 1 467 ? 41.376 -3.557 -1.663 1.00 79.25 467 GLN A CA 1
ATOM 3803 C C . GLN A 1 467 ? 40.470 -4.038 -2.799 1.00 79.25 467 GLN A C 1
ATOM 3805 O O . GLN A 1 467 ? 40.970 -4.524 -3.812 1.00 79.25 467 GLN A O 1
ATOM 3810 N N . ALA A 1 468 ? 39.155 -3.867 -2.650 1.00 84.25 468 ALA A N 1
ATOM 3811 C CA . ALA A 1 468 ? 38.157 -4.375 -3.581 1.00 84.25 468 ALA A CA 1
ATOM 3812 C C . ALA A 1 468 ? 36.946 -3.437 -3.682 1.00 84.25 468 ALA A C 1
ATOM 3814 O O . ALA A 1 468 ? 36.574 -2.772 -2.714 1.00 84.25 468 ALA A O 1
ATOM 3815 N N . LYS A 1 469 ? 36.315 -3.386 -4.857 1.00 86.81 469 LYS A N 1
ATOM 3816 C CA . LYS A 1 469 ? 35.096 -2.608 -5.122 1.00 86.81 469 LYS A CA 1
ATOM 3817 C C . LYS A 1 469 ? 34.114 -3.414 -5.959 1.00 86.81 469 LYS A C 1
ATOM 3819 O O . LYS A 1 469 ? 34.515 -4.150 -6.854 1.00 86.81 469 LYS A O 1
ATOM 3824 N N . ILE A 1 470 ? 32.824 -3.202 -5.713 1.00 88.56 470 ILE A N 1
ATOM 3825 C CA . ILE A 1 470 ? 31.728 -3.746 -6.520 1.00 88.56 470 ILE A CA 1
ATOM 3826 C C . ILE A 1 470 ? 30.798 -2.620 -6.978 1.00 88.56 470 ILE A C 1
ATOM 3828 O O . ILE A 1 470 ? 30.710 -1.565 -6.349 1.00 88.56 470 ILE A O 1
ATOM 3832 N N . LYS A 1 471 ? 30.075 -2.842 -8.080 1.00 82.94 471 LYS A N 1
ATOM 3833 C CA . LYS A 1 471 ? 29.119 -1.859 -8.629 1.00 82.94 471 LYS A CA 1
ATOM 3834 C C . LYS A 1 471 ? 27.810 -1.771 -7.825 1.00 82.94 471 LYS A C 1
ATOM 3836 O O . LYS A 1 471 ? 27.068 -0.798 -7.961 1.00 82.94 471 LYS A O 1
ATOM 3841 N N . PHE A 1 472 ? 27.523 -2.759 -6.978 1.00 78.88 472 PHE A N 1
ATOM 3842 C CA . PHE A 1 472 ? 26.300 -2.832 -6.177 1.00 78.88 472 PHE A CA 1
ATOM 3843 C C . PHE A 1 472 ? 26.526 -2.264 -4.775 1.00 78.88 472 PHE A C 1
ATOM 3845 O O . PHE A 1 472 ? 27.406 -2.727 -4.069 1.00 78.88 472 PHE A O 1
ATOM 3852 N N . LYS A 1 473 ? 25.692 -1.314 -4.330 1.00 79.06 473 LYS A N 1
ATOM 3853 C CA . LYS A 1 473 ? 25.752 -0.782 -2.949 1.00 79.06 473 LYS A CA 1
ATOM 3854 C C . LYS A 1 473 ? 25.100 -1.698 -1.903 1.00 79.06 473 LYS A C 1
ATOM 3856 O O . LYS A 1 473 ? 25.384 -1.587 -0.715 1.00 79.06 473 LYS A O 1
ATOM 3861 N N . LYS A 1 474 ? 24.161 -2.541 -2.334 1.00 87.31 474 LYS A N 1
ATOM 3862 C CA . LYS A 1 474 ? 23.441 -3.509 -1.500 1.00 87.31 474 LYS A CA 1
ATOM 3863 C C . LYS A 1 474 ? 23.185 -4.758 -2.333 1.00 87.31 474 LYS A C 1
ATOM 3865 O O . LYS A 1 474 ? 22.706 -4.635 -3.461 1.00 87.31 474 LYS A O 1
ATOM 3870 N N . ILE A 1 475 ? 23.459 -5.924 -1.763 1.00 91.88 475 ILE A N 1
ATOM 3871 C CA . ILE A 1 475 ? 23.086 -7.218 -2.332 1.00 91.88 475 ILE A CA 1
ATOM 3872 C C . ILE A 1 475 ? 21.831 -7.700 -1.611 1.00 91.88 475 ILE A C 1
ATOM 3874 O O . ILE A 1 475 ? 21.794 -7.763 -0.382 1.00 91.88 475 ILE A O 1
ATOM 3878 N N . GLU A 1 476 ? 20.767 -7.967 -2.366 1.00 91.94 476 GLU A N 1
ATOM 3879 C CA . GLU A 1 476 ? 19.498 -8.433 -1.799 1.00 91.94 476 GLU A CA 1
ATOM 3880 C C . GLU A 1 476 ? 19.597 -9.899 -1.362 1.00 91.94 476 GLU A C 1
ATOM 3882 O O . GLU A 1 476 ? 20.134 -10.724 -2.099 1.00 91.94 476 GLU A O 1
ATOM 3887 N N . GLY A 1 477 ? 19.049 -10.205 -0.185 1.00 94.25 477 GLY A N 1
ATOM 3888 C CA . GLY A 1 477 ? 18.923 -11.561 0.349 1.00 94.25 477 GLY A CA 1
ATOM 3889 C C . GLY A 1 477 ? 17.484 -12.077 0.311 1.00 94.25 477 GLY A C 1
ATOM 3890 O O . GLY A 1 477 ? 16.608 -11.516 -0.360 1.00 94.25 477 GLY A O 1
ATOM 3891 N N . ASN A 1 478 ? 17.219 -13.153 1.049 1.00 96.06 478 ASN A N 1
ATOM 3892 C CA . ASN A 1 478 ? 15.914 -13.796 1.102 1.00 96.06 478 ASN A CA 1
ATOM 3893 C C . ASN A 1 478 ? 14.986 -13.081 2.090 1.00 96.06 478 ASN A C 1
ATOM 3895 O O . ASN A 1 478 ? 14.938 -13.355 3.290 1.00 96.06 478 ASN A O 1
ATOM 3899 N N . ARG A 1 479 ? 14.169 -12.175 1.556 1.00 94.38 479 ARG A N 1
ATOM 3900 C CA . ARG A 1 479 ? 13.236 -11.361 2.348 1.00 94.38 479 ARG A CA 1
ATOM 3901 C C . ARG A 1 479 ? 12.101 -12.185 2.958 1.00 94.38 479 ARG A C 1
ATOM 3903 O O . ARG A 1 479 ? 11.524 -11.775 3.963 1.00 94.38 479 ARG A O 1
ATOM 3910 N N . THR A 1 480 ? 11.763 -13.327 2.361 1.00 95.25 480 THR A N 1
ATOM 3911 C CA . THR A 1 480 ? 10.727 -14.233 2.879 1.00 95.25 480 THR A CA 1
ATOM 3912 C C . THR A 1 480 ? 11.209 -14.942 4.133 1.00 95.25 480 THR A C 1
ATOM 3914 O O . THR A 1 480 ? 10.526 -14.909 5.154 1.00 95.25 480 THR A O 1
ATOM 3917 N N . PHE A 1 481 ? 12.393 -15.544 4.067 1.00 96.12 481 PHE A N 1
ATOM 3918 C CA . PHE A 1 481 ? 13.001 -16.233 5.196 1.00 96.12 481 PHE A CA 1
ATOM 3919 C C . PHE A 1 481 ? 13.384 -15.255 6.299 1.00 96.12 481 PHE A C 1
ATOM 3921 O O . PHE A 1 481 ? 13.021 -15.496 7.441 1.00 96.12 481 PHE A O 1
ATOM 3928 N N . ALA A 1 482 ? 13.929 -14.081 5.967 1.00 93.12 482 ALA A N 1
ATOM 3929 C CA . ALA A 1 482 ? 14.166 -13.026 6.952 1.00 93.12 482 ALA A CA 1
ATOM 3930 C C . ALA A 1 482 ? 12.885 -12.615 7.712 1.00 93.12 482 ALA A C 1
ATOM 3932 O O . ALA A 1 482 ? 12.921 -12.406 8.924 1.00 93.12 482 ALA A O 1
ATOM 3933 N N . ALA A 1 483 ? 11.732 -12.539 7.032 1.00 90.88 483 ALA A N 1
ATOM 3934 C CA . ALA A 1 483 ? 10.453 -12.253 7.685 1.00 90.88 483 ALA A CA 1
ATOM 3935 C C . ALA A 1 483 ? 9.979 -13.399 8.597 1.00 90.88 483 ALA A C 1
ATOM 3937 O O . ALA A 1 483 ? 9.385 -13.134 9.640 1.00 90.88 483 ALA A O 1
ATOM 3938 N N . ILE A 1 484 ? 10.241 -14.657 8.229 1.00 95.12 484 ILE A N 1
ATOM 3939 C CA . ILE A 1 484 ? 9.971 -15.826 9.082 1.00 95.12 484 ILE A CA 1
ATOM 3940 C C . ILE A 1 484 ? 10.904 -15.815 10.301 1.00 95.12 484 ILE A C 1
ATOM 3942 O O . ILE A 1 484 ? 10.434 -15.976 11.424 1.00 95.12 484 ILE A O 1
ATOM 3946 N N . THR A 1 485 ? 12.195 -15.541 10.112 1.00 94.50 485 THR A N 1
ATOM 3947 C CA . THR A 1 485 ? 13.190 -15.424 11.185 1.00 94.50 485 THR A CA 1
ATOM 3948 C C . THR A 1 485 ? 12.837 -14.308 12.171 1.00 94.50 485 THR A C 1
ATOM 3950 O O . THR A 1 485 ? 12.901 -14.535 13.374 1.00 94.50 485 THR A O 1
ATOM 3953 N N . ASP A 1 486 ? 12.375 -13.137 11.709 1.00 89.81 486 ASP A N 1
ATOM 3954 C CA . ASP A 1 486 ? 11.873 -12.061 12.590 1.00 89.81 486 ASP A CA 1
ATOM 3955 C C . ASP A 1 486 ? 10.727 -12.543 13.493 1.00 89.81 486 ASP A C 1
ATOM 3957 O O . ASP A 1 486 ? 10.671 -12.217 14.680 1.00 89.81 486 ASP A O 1
ATOM 3961 N N . ARG A 1 487 ? 9.819 -13.363 12.952 1.00 91.12 487 ARG A N 1
ATOM 3962 C CA . ARG A 1 487 ? 8.728 -13.961 13.731 1.00 91.12 487 ARG A CA 1
ATOM 3963 C C . ARG A 1 487 ? 9.238 -14.988 14.726 1.00 91.12 487 ARG A C 1
ATOM 3965 O O . ARG A 1 487 ? 8.778 -14.962 15.862 1.00 91.12 487 ARG A O 1
ATOM 3972 N N . CYS A 1 488 ? 10.215 -15.804 14.340 1.00 94.00 488 CYS A N 1
ATOM 3973 C CA . CYS A 1 488 ? 10.854 -16.748 15.250 1.00 94.00 488 CYS A CA 1
ATOM 3974 C C . CYS A 1 488 ? 11.507 -16.023 16.429 1.00 94.00 488 CYS A C 1
ATOM 3976 O O . CYS A 1 488 ? 11.213 -16.328 17.579 1.00 94.00 488 CYS A O 1
ATOM 3978 N N . LEU A 1 489 ? 12.310 -14.994 16.149 1.00 89.00 489 LEU A N 1
ATOM 3979 C CA . LEU A 1 489 ? 12.952 -14.172 17.174 1.00 89.00 489 LEU A CA 1
ATOM 3980 C C . LEU A 1 489 ? 11.930 -13.500 18.093 1.00 89.00 489 LEU A C 1
ATOM 3982 O O . LEU A 1 489 ? 12.145 -13.434 19.298 1.00 89.00 489 LEU A O 1
ATOM 3986 N N . LYS A 1 490 ? 10.796 -13.045 17.548 1.00 83.75 490 LYS A N 1
ATOM 3987 C CA . LYS A 1 490 ? 9.714 -12.465 18.348 1.00 83.75 490 LYS A CA 1
ATOM 3988 C C . LYS A 1 490 ? 9.050 -13.494 19.270 1.00 83.75 490 LYS A C 1
ATOM 3990 O O . LYS A 1 490 ? 8.716 -13.143 20.394 1.00 83.75 490 LYS A O 1
ATOM 3995 N N . VAL A 1 491 ? 8.835 -14.727 18.807 1.00 84.69 491 VAL A N 1
ATOM 3996 C CA . VAL A 1 491 ? 8.320 -15.823 19.649 1.00 84.69 491 VAL A CA 1
ATOM 3997 C C . VAL A 1 491 ? 9.308 -16.126 20.771 1.00 84.69 491 VAL A C 1
ATOM 3999 O O . VAL A 1 491 ? 8.924 -16.099 21.932 1.00 84.69 491 VAL A O 1
ATOM 4002 N N . LEU A 1 492 ? 10.588 -16.301 20.442 1.00 87.75 492 LEU A N 1
ATOM 4003 C CA . LEU A 1 492 ? 11.641 -16.566 21.423 1.00 87.75 492 LEU A CA 1
ATOM 4004 C C . LEU A 1 492 ? 11.779 -15.452 22.463 1.00 87.75 492 LEU A C 1
ATOM 4006 O O . LEU A 1 492 ? 11.915 -15.739 23.645 1.00 87.75 492 LEU A O 1
ATOM 4010 N N . GLU A 1 493 ? 11.656 -14.191 22.047 1.00 81.12 493 GLU A N 1
ATOM 4011 C CA . GLU A 1 493 ? 11.643 -13.043 22.958 1.00 81.12 493 GLU A CA 1
ATOM 4012 C C . GLU A 1 493 ? 10.467 -13.105 23.953 1.00 81.12 493 GLU A C 1
ATOM 4014 O O . GLU A 1 493 ? 10.629 -12.706 25.107 1.00 81.12 493 GLU A O 1
ATOM 4019 N N . TYR A 1 494 ? 9.291 -13.602 23.541 1.00 74.31 494 TYR A N 1
ATOM 4020 C CA . TYR A 1 494 ? 8.152 -13.798 24.449 1.00 74.31 494 TYR A CA 1
ATOM 4021 C C . TYR A 1 494 ? 8.351 -14.960 25.420 1.00 74.31 494 TYR A C 1
ATOM 4023 O O . TYR A 1 494 ? 7.891 -14.862 26.554 1.00 74.31 494 TYR A O 1
ATOM 4031 N N . GLU A 1 495 ? 9.045 -16.009 24.987 1.00 80.44 495 GLU A N 1
ATOM 4032 C CA . GLU A 1 495 ? 9.388 -17.177 25.808 1.00 80.44 495 GLU A CA 1
ATOM 4033 C C . GLU A 1 495 ? 10.648 -16.943 26.671 1.00 80.44 495 GLU A C 1
ATOM 4035 O O . GLU A 1 495 ? 11.078 -17.821 27.410 1.00 80.44 495 GLU A O 1
ATOM 4040 N N . GLY A 1 496 ? 11.241 -15.742 26.612 1.00 78.62 496 GLY A N 1
ATOM 4041 C CA . GLY A 1 496 ? 12.350 -15.324 27.475 1.00 78.62 496 GLY A CA 1
ATOM 4042 C C . GLY A 1 496 ? 13.758 -15.583 26.927 1.00 78.62 496 GLY A C 1
ATOM 4043 O O . GLY A 1 496 ? 14.733 -15.321 27.630 1.00 78.62 496 GLY A O 1
ATOM 4044 N N . TYR A 1 497 ? 13.898 -16.034 25.680 1.00 84.44 497 TYR A N 1
ATOM 4045 C CA . TYR A 1 497 ? 15.196 -16.256 25.037 1.00 84.44 497 TYR A CA 1
ATOM 4046 C C . TYR A 1 497 ? 15.716 -14.991 24.331 1.00 84.44 497 TYR A C 1
ATOM 4048 O O . TYR A 1 497 ? 14.961 -14.234 23.715 1.00 84.44 497 TYR A O 1
ATOM 4056 N N . ASP A 1 498 ? 17.035 -14.769 24.372 1.00 83.75 498 ASP A N 1
ATOM 4057 C CA . ASP A 1 498 ? 17.702 -13.647 23.703 1.00 83.75 498 ASP A CA 1
ATOM 4058 C C . ASP A 1 498 ? 18.842 -14.109 22.793 1.00 83.75 498 ASP A C 1
ATOM 4060 O O . ASP A 1 498 ? 19.917 -14.466 23.262 1.00 83.75 498 ASP A O 1
ATOM 4064 N N . LEU A 1 499 ? 18.627 -14.015 21.480 1.00 86.31 499 LEU A N 1
ATOM 4065 C CA . LEU A 1 499 ? 19.627 -14.353 20.460 1.00 86.31 499 LEU A CA 1
ATOM 4066 C C . LEU A 1 499 ? 20.267 -13.116 19.810 1.00 86.31 499 LEU A C 1
ATOM 4068 O O . LEU A 1 499 ? 20.878 -13.210 18.744 1.00 86.31 499 LEU A O 1
ATOM 4072 N N . SER A 1 500 ? 20.110 -11.932 20.414 1.00 79.25 500 SER A N 1
ATOM 4073 C CA . SER A 1 500 ? 20.622 -10.681 19.836 1.00 79.25 500 SER A CA 1
ATOM 4074 C C . SER A 1 500 ? 22.150 -10.557 19.855 1.00 79.25 500 SER A C 1
ATOM 4076 O O . SER A 1 500 ? 22.698 -9.797 19.058 1.00 79.25 500 SER A O 1
ATOM 4078 N N . SER A 1 501 ? 22.837 -11.312 20.715 1.00 82.12 501 SER A N 1
ATOM 4079 C CA . SER A 1 501 ? 24.304 -11.356 20.804 1.00 82.12 501 SER A CA 1
ATOM 4080 C C . SER A 1 501 ? 24.962 -12.115 19.646 1.00 82.12 501 SER A C 1
ATOM 4082 O O . SER A 1 501 ? 26.104 -11.823 19.287 1.00 82.12 501 SER A O 1
ATOM 4084 N N . ILE A 1 502 ? 24.252 -13.061 19.026 1.00 88.69 502 ILE A N 1
ATOM 4085 C CA . ILE A 1 502 ? 24.790 -13.896 17.949 1.00 88.69 502 ILE A CA 1
ATOM 4086 C C . ILE A 1 502 ? 24.788 -13.089 16.660 1.00 88.69 502 ILE A C 1
ATOM 4088 O O . ILE A 1 502 ? 23.738 -12.890 16.055 1.00 88.69 502 ILE A O 1
ATOM 4092 N N . SER A 1 503 ? 25.950 -12.603 16.227 1.00 87.12 503 SER A N 1
ATOM 4093 C CA . SER A 1 503 ? 26.053 -11.743 15.039 1.00 87.12 503 SER A CA 1
ATOM 4094 C C . SER A 1 503 ? 25.925 -12.517 13.726 1.00 87.12 503 SER A C 1
ATOM 4096 O O . SER A 1 503 ? 25.361 -11.987 12.769 1.00 87.12 503 SER A O 1
ATOM 4098 N N . ASN A 1 504 ? 26.400 -13.766 13.686 1.00 93.06 504 ASN A N 1
ATOM 4099 C CA . ASN A 1 504 ? 26.326 -14.619 12.505 1.00 93.06 504 ASN A CA 1
ATOM 4100 C C . ASN A 1 504 ? 24.874 -15.098 12.272 1.00 93.06 504 ASN A C 1
ATOM 4102 O O . ASN A 1 504 ? 24.309 -15.774 13.136 1.00 93.06 504 ASN A O 1
ATOM 4106 N N . PRO A 1 505 ? 24.246 -14.779 11.124 1.00 92.75 505 PRO A N 1
ATOM 4107 C CA . PRO A 1 505 ? 22.868 -15.171 10.833 1.00 92.75 505 PRO A CA 1
ATOM 4108 C C . PRO A 1 505 ? 22.648 -16.685 10.759 1.00 92.75 505 PRO A C 1
ATOM 4110 O O . PRO A 1 505 ? 21.575 -17.152 11.135 1.00 92.75 505 PRO A O 1
ATOM 4113 N N . ILE A 1 506 ? 23.643 -17.444 10.290 1.00 93.25 506 ILE A N 1
ATOM 4114 C CA . ILE A 1 506 ? 23.552 -18.903 10.138 1.00 93.25 506 ILE A CA 1
ATOM 4115 C C . ILE A 1 506 ? 23.574 -19.561 11.519 1.00 93.25 506 ILE A C 1
ATOM 4117 O O . ILE A 1 506 ? 22.682 -20.339 11.845 1.00 93.25 506 ILE A O 1
ATOM 4121 N N . GLU A 1 507 ? 24.536 -19.187 12.367 1.00 94.75 507 GLU A N 1
ATOM 4122 C CA . GLU A 1 507 ? 24.611 -19.668 13.756 1.00 94.75 507 GLU A CA 1
ATOM 4123 C C . GLU A 1 507 ? 23.350 -19.292 14.539 1.00 94.75 507 GLU A C 1
ATOM 4125 O O . GLU A 1 507 ? 22.769 -20.124 15.233 1.00 94.75 507 GLU A O 1
ATOM 4130 N N . ARG A 1 508 ? 22.862 -18.057 14.367 1.00 95.12 508 ARG A N 1
ATOM 4131 C CA . ARG A 1 508 ? 21.618 -17.611 15.001 1.00 95.12 508 ARG A CA 1
ATOM 4132 C C . ARG A 1 508 ? 20.433 -18.473 14.572 1.00 95.12 508 ARG A C 1
ATOM 4134 O O . ARG A 1 508 ? 19.583 -18.784 15.397 1.00 95.12 508 ARG A O 1
ATOM 4141 N N . HIS A 1 509 ? 20.362 -18.851 13.297 1.00 95.50 509 HIS A N 1
ATOM 4142 C CA . HIS A 1 509 ? 19.302 -19.716 12.779 1.00 95.50 509 HIS A CA 1
ATOM 4143 C C . HIS A 1 509 ? 19.351 -21.124 13.382 1.00 95.50 509 HIS A C 1
ATOM 4145 O O . HIS A 1 509 ? 18.306 -21.676 13.721 1.00 95.50 509 HIS A O 1
ATOM 4151 N N . VAL A 1 510 ? 20.549 -21.672 13.590 1.00 95.56 510 VAL A N 1
ATOM 4152 C CA . VAL A 1 510 ? 20.734 -22.951 14.294 1.00 95.56 510 VAL A CA 1
ATOM 4153 C C . VAL A 1 510 ? 20.217 -22.866 15.733 1.00 95.56 510 VAL A C 1
ATOM 4155 O O . VAL A 1 510 ? 19.464 -23.738 16.160 1.00 95.56 510 VAL A O 1
ATOM 4158 N N . GLU A 1 511 ? 20.548 -21.800 16.466 1.00 96.38 511 GLU A N 1
ATOM 4159 C CA . GLU A 1 511 ? 20.036 -21.599 17.830 1.00 96.38 511 GLU A CA 1
ATOM 4160 C C . GLU A 1 511 ? 18.515 -21.395 17.867 1.00 96.38 511 GLU A C 1
ATOM 4162 O O . GLU A 1 511 ? 17.845 -21.907 18.762 1.00 96.38 511 GLU A O 1
ATOM 4167 N N . ILE A 1 512 ? 17.933 -20.724 16.864 1.00 96.38 512 ILE A N 1
ATOM 4168 C CA . ILE A 1 512 ? 16.471 -20.622 16.734 1.00 96.38 512 ILE A CA 1
ATOM 4169 C C . ILE A 1 512 ? 15.841 -22.015 16.666 1.00 96.38 512 ILE A C 1
ATOM 4171 O O . ILE A 1 512 ? 14.888 -22.274 17.396 1.00 96.38 512 ILE A O 1
ATOM 4175 N N . ILE A 1 513 ? 16.365 -22.903 15.817 1.00 96.88 513 ILE A N 1
ATOM 4176 C CA . ILE A 1 513 ? 15.838 -24.266 15.665 1.00 96.88 513 ILE A CA 1
ATOM 4177 C C . ILE A 1 513 ? 15.924 -25.024 16.994 1.00 96.88 513 ILE A C 1
ATOM 4179 O O . ILE A 1 513 ? 14.927 -25.605 17.413 1.00 96.88 513 ILE A O 1
ATOM 4183 N N . LYS A 1 514 ? 17.066 -24.957 17.692 1.00 96.38 514 LYS A N 1
ATOM 4184 C CA . LYS A 1 514 ? 17.247 -25.609 19.002 1.00 96.38 514 LYS A CA 1
ATOM 4185 C C . LYS A 1 514 ? 16.232 -25.131 20.041 1.00 96.38 514 LYS A C 1
ATOM 4187 O O . LYS A 1 514 ? 15.643 -25.943 20.747 1.00 96.38 514 LYS A O 1
ATOM 4192 N N . HIS A 1 515 ? 16.005 -23.821 20.137 1.00 95.44 515 HIS A N 1
ATOM 4193 C CA . HIS A 1 515 ? 15.032 -23.285 21.088 1.00 95.44 515 HIS A CA 1
ATOM 4194 C C . HIS A 1 515 ? 13.586 -23.608 20.701 1.00 95.44 515 HIS A C 1
ATOM 4196 O O . HIS A 1 515 ? 12.771 -23.875 21.578 1.00 95.44 515 HIS A O 1
ATOM 4202 N N . PHE A 1 516 ? 13.257 -23.614 19.407 1.00 96.38 516 PHE A N 1
ATOM 4203 C CA . PHE A 1 516 ? 11.937 -24.038 18.936 1.00 96.38 516 PHE A CA 1
ATOM 4204 C C . PHE A 1 516 ? 11.661 -25.513 19.252 1.00 96.38 516 PHE A C 1
ATOM 4206 O O . PHE A 1 516 ? 10.561 -25.835 19.697 1.00 96.38 516 PHE A O 1
ATOM 4213 N N . ASP A 1 517 ? 12.660 -26.379 19.079 1.00 95.88 517 ASP A N 1
ATOM 4214 C CA . ASP A 1 517 ? 12.580 -27.796 19.441 1.00 95.88 517 ASP A CA 1
ATOM 4215 C C . ASP A 1 517 ? 12.355 -27.976 20.951 1.00 95.88 517 ASP A C 1
ATOM 4217 O O . ASP A 1 517 ? 11.450 -28.694 21.370 1.00 95.88 517 ASP A O 1
ATOM 4221 N N . HIS A 1 518 ? 13.085 -27.220 21.781 1.00 94.19 518 HIS A N 1
ATOM 4222 C CA . HIS A 1 518 ? 12.900 -27.223 23.237 1.00 94.19 518 HIS A CA 1
ATOM 4223 C C . HIS A 1 518 ? 11.493 -26.777 23.675 1.00 94.19 518 HIS A C 1
ATOM 4225 O O . HIS A 1 518 ? 10.969 -27.266 24.674 1.00 94.19 518 HIS A O 1
ATOM 4231 N N . LEU A 1 519 ? 10.861 -25.875 22.918 1.00 91.81 519 LEU A N 1
ATOM 4232 C CA . LEU A 1 519 ? 9.474 -25.446 23.133 1.00 91.81 519 LEU A CA 1
ATOM 4233 C C . LEU A 1 519 ? 8.437 -26.477 22.639 1.00 91.81 519 LEU A C 1
ATOM 4235 O O . LEU A 1 519 ? 7.236 -26.261 22.802 1.00 91.81 519 LEU A O 1
ATOM 4239 N N . GLY A 1 520 ? 8.875 -27.591 22.042 1.00 93.75 520 GLY A N 1
ATOM 4240 C CA . GLY A 1 520 ? 8.017 -28.657 21.521 1.00 93.75 520 GLY A CA 1
ATOM 4241 C C . GLY A 1 520 ? 7.355 -28.332 20.180 1.00 93.75 520 GLY A C 1
ATOM 4242 O O . GLY A 1 520 ? 6.397 -29.005 19.784 1.00 93.75 520 GLY A O 1
ATOM 4243 N N . PHE A 1 521 ? 7.832 -27.296 19.487 1.00 96.19 521 PHE A N 1
ATOM 4244 C CA . PHE A 1 521 ? 7.325 -26.920 18.173 1.00 96.19 521 PHE A CA 1
ATOM 4245 C C . PHE A 1 521 ? 7.920 -27.816 17.090 1.00 96.19 521 PHE A C 1
ATOM 4247 O O . PHE A 1 521 ? 9.066 -28.245 17.176 1.00 96.19 521 PHE A O 1
ATOM 4254 N N . GLU A 1 522 ? 7.147 -28.068 16.035 1.00 94.50 522 GLU A N 1
ATOM 4255 C CA . GLU A 1 522 ? 7.696 -28.669 14.815 1.00 94.50 522 GLU A CA 1
ATOM 4256 C C . GLU A 1 522 ? 8.804 -27.754 14.276 1.00 94.50 522 GLU A C 1
ATOM 4258 O O . GLU A 1 522 ? 8.616 -26.541 14.300 1.00 94.50 522 GLU A O 1
ATOM 4263 N N . THR A 1 523 ? 9.938 -28.287 13.809 1.00 96.06 523 THR A N 1
ATOM 4264 C CA . THR A 1 523 ? 11.094 -27.468 13.380 1.00 96.06 523 THR A CA 1
ATOM 4265 C C . THR A 1 523 ? 11.469 -27.643 11.913 1.00 96.06 523 THR A C 1
ATOM 4267 O O . THR A 1 523 ? 12.150 -26.784 11.345 1.00 96.06 523 THR A O 1
ATOM 4270 N N . GLU A 1 524 ? 10.954 -28.679 11.246 1.00 94.94 524 GLU A N 1
ATOM 4271 C CA . GLU A 1 524 ? 11.256 -28.973 9.841 1.00 94.94 524 GLU A CA 1
ATOM 4272 C C . GLU A 1 524 ? 10.899 -27.817 8.890 1.00 94.94 524 GLU A C 1
ATOM 4274 O O . GLU A 1 524 ? 11.541 -27.613 7.859 1.00 94.94 524 GLU A O 1
ATOM 4279 N N . MET A 1 525 ? 9.917 -26.983 9.248 1.00 95.00 525 MET A N 1
ATOM 4280 C CA . MET A 1 525 ? 9.539 -25.795 8.470 1.00 95.00 525 MET A CA 1
ATOM 4281 C C . MET A 1 525 ? 10.566 -24.654 8.491 1.00 95.00 525 MET A C 1
ATOM 4283 O O . MET A 1 525 ? 10.399 -23.675 7.758 1.00 95.00 525 MET A O 1
ATOM 4287 N N . LEU A 1 526 ? 11.594 -24.752 9.336 1.00 95.12 526 LEU A N 1
ATOM 4288 C CA . LEU A 1 526 ? 12.703 -23.802 9.420 1.00 95.12 526 LEU A CA 1
ATOM 4289 C C . LEU A 1 526 ? 13.956 -24.301 8.689 1.00 95.12 526 LEU A C 1
ATOM 4291 O O . LEU A 1 526 ? 14.963 -23.594 8.663 1.00 95.12 526 LEU A O 1
ATOM 4295 N N . ARG A 1 527 ? 13.914 -25.468 8.032 1.00 92.62 527 ARG A N 1
ATOM 4296 C CA . ARG A 1 527 ? 15.000 -25.918 7.151 1.00 92.62 527 ARG A CA 1
ATOM 4297 C C . ARG A 1 527 ? 14.962 -25.124 5.846 1.00 92.62 527 ARG A C 1
ATOM 4299 O O . ARG A 1 527 ? 14.213 -25.430 4.922 1.00 92.62 527 ARG A O 1
ATOM 4306 N N . PHE A 1 528 ? 15.727 -24.038 5.777 1.00 92.69 528 PHE A N 1
ATOM 4307 C CA . PHE A 1 528 ? 15.742 -23.113 4.630 1.00 92.69 528 PHE A CA 1
ATOM 4308 C C . PHE A 1 528 ? 16.500 -23.645 3.401 1.00 92.69 528 PHE A C 1
ATOM 4310 O O . PHE A 1 528 ? 16.665 -22.937 2.407 1.00 92.69 528 PHE A O 1
ATOM 4317 N N . GLU A 1 529 ? 16.933 -24.898 3.451 1.00 89.94 529 GLU A N 1
ATOM 4318 C CA . GLU A 1 529 ? 17.600 -25.609 2.370 1.00 89.94 529 GLU A CA 1
ATOM 4319 C C . GLU A 1 529 ? 16.559 -26.387 1.570 1.00 89.94 529 GLU A C 1
ATOM 4321 O O . GLU A 1 529 ? 16.148 -27.472 1.956 1.00 89.94 529 GLU A O 1
ATOM 4326 N N . ILE A 1 530 ? 16.098 -25.792 0.470 1.00 91.62 530 ILE A N 1
ATOM 4327 C CA . ILE A 1 530 ? 15.156 -26.428 -0.454 1.00 91.62 530 ILE A CA 1
ATOM 4328 C C . ILE A 1 530 ? 15.917 -26.764 -1.732 1.00 91.62 530 ILE A C 1
ATOM 4330 O O . ILE A 1 530 ? 16.511 -25.870 -2.342 1.00 91.62 530 ILE A O 1
ATOM 4334 N N . ASP A 1 531 ? 15.868 -28.025 -2.149 1.00 90.81 531 ASP A N 1
ATOM 4335 C CA . ASP A 1 531 ? 16.294 -28.418 -3.486 1.00 90.81 531 ASP A CA 1
ATOM 4336 C C . ASP A 1 531 ? 15.174 -28.105 -4.488 1.00 90.81 531 ASP A C 1
ATOM 4338 O O . ASP A 1 531 ? 14.108 -28.715 -4.480 1.00 90.81 531 ASP A O 1
ATOM 4342 N N . PHE A 1 532 ? 15.398 -27.106 -5.339 1.00 92.25 532 PHE A N 1
ATOM 4343 C CA . PHE A 1 532 ? 14.432 -26.695 -6.361 1.00 92.25 532 PHE A CA 1
ATOM 4344 C C . PHE A 1 532 ? 14.537 -27.500 -7.665 1.00 92.25 532 PHE A C 1
ATOM 4346 O O . PHE A 1 532 ? 13.709 -27.306 -8.570 1.00 92.25 532 PHE A O 1
ATOM 4353 N N . SER A 1 533 ? 15.546 -28.371 -7.780 1.00 86.44 533 SER A N 1
ATOM 4354 C CA . SER A 1 533 ? 15.648 -29.330 -8.879 1.00 86.44 533 SER A CA 1
ATOM 4355 C C . SER A 1 533 ? 14.627 -30.460 -8.710 1.00 86.44 533 SER A C 1
ATOM 4357 O O . SER A 1 533 ? 13.996 -30.851 -9.697 1.00 86.44 533 SER A O 1
ATOM 4359 N N . ASP A 1 534 ? 14.351 -30.859 -7.463 1.00 89.06 534 ASP A N 1
ATOM 4360 C CA . ASP A 1 534 ? 13.322 -31.835 -7.109 1.00 89.06 534 ASP A CA 1
ATOM 4361 C C . ASP A 1 534 ? 11.946 -31.439 -7.676 1.00 89.06 534 ASP A C 1
ATOM 4363 O O . ASP A 1 534 ? 11.514 -30.282 -7.636 1.00 89.06 534 ASP A O 1
ATOM 4367 N N . ASN A 1 535 ? 11.237 -32.419 -8.233 1.00 88.44 535 ASN A N 1
ATOM 4368 C CA . ASN A 1 535 ? 9.873 -32.251 -8.717 1.00 88.44 535 ASN A CA 1
ATOM 4369 C C . ASN A 1 535 ? 8.864 -32.043 -7.588 1.00 88.44 535 ASN A C 1
ATOM 4371 O O . ASN A 1 535 ? 7.854 -31.383 -7.830 1.00 88.44 535 ASN A O 1
ATOM 4375 N N . ASP A 1 536 ? 9.177 -32.526 -6.386 1.00 92.31 536 ASP A N 1
ATOM 4376 C CA . ASP A 1 536 ? 8.346 -32.434 -5.187 1.00 92.31 536 ASP A CA 1
ATOM 4377 C C . ASP A 1 536 ? 8.792 -31.316 -4.221 1.00 92.31 536 ASP A C 1
ATOM 4379 O O . ASP A 1 536 ? 8.372 -31.276 -3.061 1.00 92.31 536 ASP A O 1
ATOM 4383 N N . PHE A 1 537 ? 9.589 -30.344 -4.689 1.00 92.25 537 PHE A N 1
ATOM 4384 C CA . PHE A 1 537 ? 10.063 -29.213 -3.873 1.00 92.25 537 PHE A CA 1
ATOM 4385 C C . PHE A 1 537 ? 8.929 -28.424 -3.185 1.00 92.25 537 PHE A C 1
ATOM 4387 O O . PHE A 1 537 ? 9.130 -27.794 -2.145 1.00 92.25 537 PHE A O 1
ATOM 4394 N N . ASP A 1 538 ? 7.723 -28.420 -3.761 1.00 92.00 538 ASP A N 1
ATOM 4395 C CA . ASP A 1 538 ? 6.548 -27.741 -3.216 1.00 92.00 538 ASP A CA 1
ATOM 4396 C C . ASP A 1 538 ? 5.943 -28.474 -2.006 1.00 92.00 538 ASP A C 1
ATOM 4398 O O . ASP A 1 538 ? 5.228 -27.862 -1.201 1.00 92.00 538 ASP A O 1
ATOM 4402 N N . LYS A 1 539 ? 6.274 -29.760 -1.833 1.00 95.00 539 LYS A N 1
ATOM 4403 C CA . LYS A 1 539 ? 5.954 -30.557 -0.645 1.00 95.00 539 LYS A CA 1
ATOM 4404 C C . LYS A 1 539 ? 6.928 -30.321 0.507 1.00 95.00 539 LYS A C 1
ATOM 4406 O O . LYS A 1 539 ? 6.580 -30.654 1.639 1.00 95.00 539 LYS A O 1
ATOM 4411 N N . HIS A 1 540 ? 8.083 -29.699 0.256 1.00 96.12 540 HIS A N 1
ATOM 4412 C CA . HIS A 1 540 ? 9.065 -29.389 1.293 1.00 96.12 540 HIS A CA 1
ATOM 4413 C C . HIS A 1 540 ? 8.413 -28.610 2.462 1.00 96.12 540 HIS A C 1
ATOM 4415 O O . HIS A 1 540 ? 7.707 -27.622 2.207 1.00 96.12 540 HIS A O 1
ATOM 4421 N N . PRO A 1 541 ? 8.648 -28.980 3.742 1.00 96.00 541 PRO A N 1
ATOM 4422 C CA . PRO A 1 541 ? 7.976 -28.378 4.902 1.00 96.00 541 PRO A CA 1
ATOM 4423 C C . PRO A 1 541 ? 8.031 -26.845 4.934 1.00 96.00 541 PRO A C 1
ATOM 4425 O O . PRO A 1 541 ? 7.005 -26.185 5.113 1.00 96.00 541 PRO A O 1
ATOM 4428 N N . THR A 1 542 ? 9.204 -26.269 4.661 1.00 95.56 542 THR A N 1
ATOM 4429 C CA . THR A 1 542 ? 9.423 -24.816 4.550 1.00 95.56 542 THR A CA 1
ATOM 4430 C C . THR A 1 542 ? 8.589 -24.166 3.443 1.00 95.56 542 THR A C 1
ATOM 4432 O O . THR A 1 542 ? 8.011 -23.094 3.646 1.00 95.56 542 THR A O 1
ATOM 4435 N N . TYR A 1 543 ? 8.477 -24.809 2.274 1.00 96.44 543 TYR A N 1
ATOM 4436 C CA . TYR A 1 543 ? 7.681 -24.287 1.162 1.00 96.44 543 TYR A CA 1
ATOM 4437 C C . TYR A 1 543 ? 6.187 -24.321 1.498 1.00 96.44 543 TYR A C 1
ATOM 4439 O O . TYR A 1 543 ? 5.482 -23.327 1.299 1.00 96.44 543 TYR A O 1
ATOM 4447 N N . GLN A 1 544 ? 5.708 -25.423 2.086 1.00 95.94 544 GLN A N 1
ATOM 4448 C CA . GLN A 1 544 ? 4.325 -25.545 2.547 1.00 95.94 544 GLN A CA 1
ATOM 4449 C C . GLN A 1 544 ? 3.986 -24.538 3.648 1.00 95.94 544 GLN A C 1
ATOM 4451 O O . GLN A 1 544 ? 2.894 -23.964 3.638 1.00 95.94 544 GLN A O 1
ATOM 4456 N N . PHE A 1 545 ? 4.909 -24.303 4.582 1.00 96.62 545 PHE A N 1
ATOM 4457 C CA . PHE A 1 545 ? 4.731 -23.334 5.658 1.00 96.62 545 PHE A CA 1
ATOM 4458 C C . PHE A 1 545 ? 4.621 -21.914 5.113 1.00 96.62 545 PHE A C 1
ATOM 4460 O O . PHE A 1 545 ? 3.642 -21.216 5.390 1.00 96.62 545 PHE A O 1
ATOM 4467 N N . TRP A 1 546 ? 5.553 -21.517 4.239 1.00 95.94 546 TRP A N 1
ATOM 4468 C CA . TRP A 1 546 ? 5.452 -20.251 3.520 1.00 95.94 546 TRP A CA 1
ATOM 4469 C C . TRP A 1 546 ? 4.115 -20.133 2.775 1.00 95.94 546 TRP A C 1
ATOM 4471 O O . TRP A 1 546 ? 3.414 -19.129 2.924 1.00 95.94 546 TRP A O 1
ATOM 4481 N N . HIS A 1 547 ? 3.734 -21.155 2.002 1.00 94.62 547 HIS A N 1
ATOM 4482 C CA . HIS A 1 547 ? 2.506 -21.131 1.215 1.00 94.62 547 HIS A CA 1
ATOM 4483 C C . HIS A 1 547 ? 1.264 -21.013 2.107 1.00 94.62 547 HIS A C 1
ATOM 4485 O O . HIS A 1 547 ? 0.336 -20.281 1.764 1.00 94.62 547 HIS A O 1
ATOM 4491 N N . MET A 1 548 ? 1.242 -21.663 3.273 1.00 94.25 548 MET A N 1
ATOM 4492 C CA . MET A 1 548 ? 0.154 -21.546 4.246 1.00 94.25 548 MET A CA 1
ATOM 4493 C C . MET A 1 548 ? 0.017 -20.113 4.774 1.00 94.25 548 MET A C 1
ATOM 4495 O O . MET A 1 548 ? -1.083 -19.550 4.757 1.00 94.25 548 MET A O 1
ATOM 4499 N N . LEU A 1 549 ? 1.130 -19.501 5.188 1.00 92.00 549 LEU A N 1
ATOM 4500 C CA . LEU A 1 549 ? 1.154 -18.120 5.671 1.00 92.00 549 LEU A CA 1
ATOM 4501 C C . LEU A 1 549 ? 0.743 -17.132 4.564 1.00 92.00 549 LEU A C 1
ATOM 4503 O O . LEU A 1 549 ? -0.063 -16.228 4.798 1.00 92.00 549 LEU A O 1
ATOM 4507 N N . TYR A 1 550 ? 1.250 -17.334 3.346 1.00 90.25 550 TYR A N 1
ATOM 4508 C CA . TYR A 1 550 ? 1.000 -16.480 2.185 1.00 90.25 550 TYR A CA 1
ATOM 4509 C C . TYR A 1 550 ? -0.443 -16.569 1.660 1.00 90.25 550 TYR A C 1
ATOM 4511 O O . TYR A 1 550 ? -1.049 -15.540 1.358 1.00 90.25 550 TYR A O 1
ATOM 4519 N N . SER A 1 551 ? -0.991 -17.781 1.531 1.00 87.31 551 SER A N 1
ATOM 4520 C CA . SER A 1 551 ? -2.233 -18.042 0.784 1.00 87.31 551 SER A CA 1
ATOM 4521 C C . SER A 1 551 ? -3.504 -18.004 1.619 1.00 87.31 551 SER A C 1
ATOM 4523 O O . SER A 1 551 ? -4.597 -17.899 1.054 1.00 87.31 551 SER A O 1
ATOM 4525 N N . ALA A 1 552 ? -3.398 -18.125 2.943 1.00 84.19 552 ALA A N 1
ATOM 4526 C CA . ALA A 1 552 ? -4.591 -18.143 3.765 1.00 84.19 552 ALA A CA 1
ATOM 4527 C C . ALA A 1 552 ? -5.356 -16.802 3.622 1.00 84.19 552 ALA A C 1
ATOM 4529 O O . ALA A 1 552 ? -4.796 -15.758 3.288 1.00 84.19 552 ALA A O 1
ATOM 4530 N N . GLU A 1 553 ? -6.668 -16.816 3.847 1.00 74.38 553 GLU A N 1
ATOM 4531 C CA . GLU A 1 553 ? -7.503 -15.601 3.815 1.00 74.38 553 GLU A CA 1
ATOM 4532 C C . GLU A 1 553 ? -8.047 -15.275 5.208 1.00 74.38 553 GLU A C 1
ATOM 4534 O O . GLU A 1 553 ? -8.122 -14.112 5.600 1.00 74.38 553 GLU A O 1
ATOM 4539 N N . ASP A 1 554 ? -8.349 -16.316 5.983 1.00 77.38 554 ASP A N 1
ATOM 4540 C CA . ASP A 1 554 ? -8.923 -16.261 7.324 1.00 77.38 554 ASP A CA 1
ATOM 4541 C C . ASP A 1 554 ? -7.814 -16.434 8.371 1.00 77.38 554 ASP A C 1
ATOM 4543 O O . ASP A 1 554 ? -7.014 -17.365 8.272 1.00 77.38 554 ASP A O 1
ATOM 4547 N N . ILE A 1 555 ? -7.705 -15.487 9.303 1.00 77.00 555 ILE A N 1
ATOM 4548 C CA . ILE A 1 555 ? -6.652 -15.470 10.327 1.00 77.00 555 ILE A CA 1
ATOM 4549 C C . ILE A 1 555 ? -6.932 -16.526 11.396 1.00 77.00 555 ILE A C 1
ATOM 4551 O O . ILE A 1 555 ? -6.010 -17.232 11.781 1.00 77.00 555 ILE A O 1
ATOM 4555 N N . GLU A 1 556 ? -8.186 -16.705 11.806 1.00 77.38 556 GLU A N 1
ATOM 4556 C CA . GLU A 1 556 ? -8.533 -17.650 12.873 1.00 77.38 556 GLU A CA 1
ATOM 4557 C C . GLU A 1 556 ? -8.355 -19.094 12.405 1.00 77.38 556 GLU A C 1
ATOM 4559 O O . GLU A 1 556 ? -7.749 -19.914 13.090 1.00 77.38 556 GLU A O 1
ATOM 4564 N N . LYS A 1 557 ? -8.745 -19.393 11.159 1.00 85.19 557 LYS A N 1
ATOM 4565 C CA . LYS A 1 557 ? -8.444 -20.706 10.560 1.00 85.19 557 LYS A CA 1
ATOM 4566 C C . LYS A 1 557 ? -6.949 -20.941 10.368 1.00 85.19 557 LYS A C 1
ATOM 4568 O O . LYS A 1 557 ? -6.507 -22.085 10.419 1.00 85.19 557 LYS A O 1
ATOM 4573 N N . LEU A 1 558 ? -6.181 -19.883 10.097 1.00 89.19 558 LEU A N 1
ATOM 4574 C CA . LEU A 1 558 ? -4.729 -19.987 10.007 1.00 89.19 558 LEU A CA 1
ATOM 4575 C C . LEU A 1 558 ? -4.132 -20.297 11.382 1.00 89.19 558 LEU A C 1
ATOM 4577 O O . LEU A 1 558 ? -3.356 -21.238 11.469 1.00 89.19 558 LEU A O 1
ATOM 4581 N N . LYS A 1 559 ? -4.528 -19.577 12.440 1.00 87.81 559 LYS A N 1
ATOM 4582 C CA . LYS A 1 559 ? -4.086 -19.849 13.816 1.00 87.81 559 LYS A CA 1
ATOM 4583 C C . LYS A 1 559 ? -4.382 -21.292 14.220 1.00 87.81 559 LYS A C 1
ATOM 4585 O O . LYS A 1 559 ? -3.460 -21.993 14.611 1.00 87.81 559 LYS A O 1
ATOM 4590 N N . ALA A 1 560 ? -5.617 -21.761 14.018 1.00 89.81 560 ALA A N 1
ATOM 4591 C CA . ALA A 1 560 ? -5.998 -23.139 14.328 1.00 89.81 560 ALA A CA 1
ATOM 4592 C C . ALA A 1 560 ? -5.097 -24.167 13.620 1.00 89.81 560 ALA A C 1
ATOM 4594 O O . ALA A 1 560 ? -4.598 -25.092 14.251 1.00 89.81 560 ALA A O 1
ATOM 4595 N N . ARG A 1 561 ? -4.801 -23.958 12.329 1.00 93.88 561 ARG A N 1
ATOM 4596 C CA . ARG A 1 561 ? -3.883 -24.830 11.578 1.00 93.88 561 ARG A CA 1
ATOM 4597 C C . ARG A 1 561 ? -2.431 -24.739 12.030 1.00 93.88 561 ARG A C 1
ATOM 4599 O O . ARG A 1 561 ? -1.709 -25.721 11.905 1.00 93.88 561 ARG A O 1
ATOM 4606 N N . LEU A 1 562 ? -1.986 -23.573 12.491 1.00 94.31 562 LEU A N 1
ATOM 4607 C CA . LEU A 1 562 ? -0.636 -23.399 13.022 1.00 94.31 562 LEU A CA 1
ATOM 4608 C C . LEU A 1 562 ? -0.459 -24.174 14.334 1.00 94.31 562 LEU A C 1
ATOM 4610 O O . LEU A 1 562 ? 0.554 -24.848 14.499 1.00 94.31 562 LEU A O 1
ATOM 4614 N N . VAL A 1 563 ? -1.467 -24.130 15.210 1.00 94.19 563 VAL A N 1
ATOM 4615 C CA . VAL A 1 563 ? -1.518 -24.933 16.441 1.00 94.19 563 VAL A CA 1
ATOM 4616 C C . VAL A 1 563 ? -1.532 -26.425 16.102 1.00 94.19 563 VAL A C 1
ATOM 4618 O O . VAL A 1 563 ? -0.696 -27.174 16.591 1.00 94.19 563 VAL A O 1
ATOM 4621 N N . GLU A 1 564 ? -2.431 -26.852 15.212 1.00 94.94 564 GLU A N 1
ATOM 4622 C CA . GLU A 1 564 ? -2.609 -28.263 14.850 1.00 94.94 564 GLU A CA 1
ATOM 4623 C C . GLU A 1 564 ? -1.375 -28.864 14.157 1.00 94.94 564 GLU A C 1
ATOM 4625 O O . GLU A 1 564 ? -0.895 -29.923 14.552 1.00 94.94 564 GLU A O 1
ATOM 4630 N N . LYS A 1 565 ? -0.844 -28.199 13.120 1.00 95.00 565 LYS A N 1
ATOM 4631 C CA . LYS A 1 565 ? 0.210 -28.769 12.266 1.00 95.00 565 LYS A CA 1
ATOM 4632 C C . LYS A 1 565 ? 1.619 -28.569 12.821 1.00 95.00 565 LYS A C 1
ATOM 4634 O O . LYS A 1 565 ? 2.462 -29.431 12.612 1.00 95.00 565 LYS A O 1
ATOM 4639 N N . TYR A 1 566 ? 1.886 -27.436 13.473 1.00 95.19 566 TYR A N 1
ATOM 4640 C CA . TYR A 1 566 ? 3.237 -27.066 13.920 1.00 95.19 566 TYR A CA 1
ATOM 4641 C C . TYR A 1 566 ? 3.385 -27.044 15.443 1.00 95.19 566 TYR A C 1
ATOM 4643 O O . TYR A 1 566 ? 4.436 -26.652 15.948 1.00 95.19 566 TYR A O 1
ATOM 4651 N N . ARG A 1 567 ? 2.342 -27.468 16.173 1.00 95.75 567 ARG A N 1
ATOM 4652 C CA . ARG A 1 567 ? 2.304 -27.540 17.644 1.00 95.75 567 ARG A CA 1
ATOM 4653 C C . ARG A 1 567 ? 2.553 -26.197 18.330 1.00 95.75 567 ARG A C 1
ATOM 4655 O O . ARG A 1 567 ? 2.977 -26.149 19.478 1.00 95.75 567 ARG A O 1
ATOM 4662 N N . PHE A 1 568 ? 2.283 -25.091 17.637 1.00 92.31 568 PHE A N 1
ATOM 4663 C CA . PHE A 1 568 ? 2.434 -23.759 18.212 1.00 92.31 568 PHE A CA 1
ATOM 4664 C C . PHE A 1 568 ? 1.446 -23.537 19.356 1.00 92.31 568 PHE A C 1
ATOM 4666 O O . PHE A 1 568 ? 0.283 -23.928 19.272 1.00 92.31 568 PHE A O 1
ATOM 4673 N N . ASN A 1 569 ? 1.890 -22.825 20.390 1.00 86.81 569 ASN A N 1
ATOM 4674 C CA . ASN A 1 569 ? 0.982 -22.246 21.375 1.00 86.81 569 ASN A CA 1
ATOM 4675 C C . ASN A 1 569 ? 0.207 -21.052 20.768 1.00 86.81 569 ASN A C 1
ATOM 4677 O O . ASN A 1 569 ? 0.542 -20.555 19.687 1.00 86.81 569 ASN A O 1
ATOM 4681 N N . ASP A 1 570 ? -0.842 -20.577 21.448 1.00 77.81 570 ASP A N 1
ATOM 4682 C CA . ASP A 1 570 ? -1.704 -19.497 20.931 1.00 77.81 570 ASP A CA 1
ATOM 4683 C C . ASP A 1 570 ? -0.927 -18.194 20.646 1.00 77.81 570 ASP A C 1
ATOM 4685 O O . ASP A 1 570 ? -1.174 -17.505 19.648 1.00 77.81 570 ASP A O 1
ATOM 4689 N N . MET A 1 571 ? 0.083 -17.897 21.472 1.00 84.00 571 MET A N 1
ATOM 4690 C CA . MET A 1 571 ? 0.970 -16.748 21.293 1.00 84.00 571 MET A CA 1
ATOM 4691 C C . MET A 1 571 ? 1.775 -16.871 19.992 1.00 84.00 571 MET A C 1
ATOM 4693 O O . MET A 1 571 ? 1.719 -15.972 19.147 1.00 84.00 571 MET A O 1
ATOM 4697 N N . ALA A 1 572 ? 2.466 -17.993 19.783 1.00 83.06 572 ALA A N 1
ATOM 4698 C CA . ALA A 1 572 ? 3.260 -18.253 18.590 1.00 83.06 572 ALA A CA 1
ATOM 4699 C C . ALA A 1 572 ? 2.381 -18.294 17.332 1.00 83.06 572 ALA A C 1
ATOM 4701 O O . ALA A 1 572 ? 2.693 -17.635 16.334 1.00 83.06 572 ALA A O 1
ATOM 4702 N N . ALA A 1 573 ? 1.228 -18.968 17.393 1.00 86.75 573 ALA A N 1
ATOM 4703 C CA . ALA A 1 573 ? 0.252 -19.000 16.308 1.00 86.75 573 ALA A CA 1
ATOM 4704 C C . ALA A 1 573 ? -0.223 -17.588 15.933 1.00 86.75 573 ALA A C 1
ATOM 4706 O O . ALA A 1 573 ? -0.268 -17.240 14.750 1.00 86.75 573 ALA A O 1
ATOM 4707 N N . SER A 1 574 ? -0.499 -16.735 16.922 1.00 78.94 574 SER A N 1
ATOM 4708 C CA . SER A 1 574 ? -0.874 -15.336 16.704 1.00 78.94 574 SER A CA 1
ATOM 4709 C C . SER A 1 574 ? 0.263 -14.503 16.100 1.00 78.94 574 SER A C 1
ATOM 4711 O O . SER A 1 574 ? 0.026 -13.708 15.183 1.00 78.94 574 SER A O 1
ATOM 4713 N N . VAL A 1 575 ? 1.509 -14.705 16.544 1.00 79.69 575 VAL A N 1
ATOM 4714 C CA . VAL A 1 575 ? 2.693 -14.034 15.980 1.00 79.69 575 VAL A CA 1
ATOM 4715 C C . VAL A 1 575 ? 2.879 -14.396 14.505 1.00 79.69 575 VAL A C 1
ATOM 4717 O O . VAL A 1 575 ? 3.002 -13.495 13.666 1.00 79.69 575 VAL A O 1
ATOM 4720 N N . PHE A 1 576 ? 2.844 -15.686 14.163 1.00 87.44 576 PHE A N 1
ATOM 4721 C CA . PHE A 1 576 ? 3.008 -16.153 12.786 1.00 87.44 576 PHE A CA 1
ATOM 4722 C C . PHE A 1 576 ? 1.814 -15.809 11.892 1.00 87.44 576 PHE A C 1
ATOM 4724 O O . PHE A 1 576 ? 2.015 -15.431 10.735 1.00 87.44 576 PHE A O 1
ATOM 4731 N N . ALA A 1 577 ? 0.582 -15.830 12.404 1.00 84.12 577 ALA A N 1
ATOM 4732 C CA . ALA A 1 577 ? -0.593 -15.411 11.639 1.00 84.12 577 ALA A CA 1
ATOM 4733 C C . ALA A 1 577 ? -0.536 -13.922 11.234 1.00 84.12 577 ALA A C 1
ATOM 4735 O O . ALA A 1 577 ? -1.105 -13.531 10.213 1.00 84.12 577 ALA A O 1
ATOM 4736 N N . GLY A 1 578 ? 0.206 -13.103 11.989 1.00 77.00 578 GLY A N 1
ATOM 4737 C CA . GLY A 1 578 ? 0.514 -11.706 11.674 1.00 77.00 578 GLY A CA 1
ATOM 4738 C C . GLY A 1 578 ? 1.666 -11.499 10.678 1.00 77.00 578 GLY A C 1
ATOM 4739 O O . GLY A 1 578 ? 2.151 -10.372 10.527 1.00 77.00 578 GLY A O 1
ATOM 4740 N N . THR A 1 579 ? 2.176 -12.548 10.030 1.00 82.69 579 THR A N 1
ATOM 4741 C CA . THR A 1 579 ? 3.243 -12.431 9.019 1.00 82.69 579 THR A CA 1
ATOM 4742 C C . THR A 1 579 ? 2.728 -11.753 7.754 1.00 82.69 579 THR A C 1
ATOM 4744 O O . THR A 1 579 ? 1.657 -12.071 7.243 1.00 82.69 579 THR A O 1
ATOM 4747 N N . THR A 1 580 ? 3.505 -10.810 7.221 1.00 80.25 580 THR A N 1
ATOM 4748 C CA . THR A 1 580 ? 3.154 -10.080 5.997 1.00 80.25 580 THR A CA 1
ATOM 4749 C C . THR A 1 580 ? 4.277 -10.169 4.978 1.00 80.25 580 THR A C 1
ATOM 4751 O O . THR A 1 580 ? 5.405 -9.790 5.280 1.00 80.25 580 THR A O 1
ATOM 4754 N N . PHE A 1 581 ? 3.943 -10.590 3.760 1.00 85.38 581 PHE A N 1
ATOM 4755 C CA . PHE A 1 581 ? 4.879 -10.696 2.642 1.00 85.38 581 PHE A CA 1
ATOM 4756 C C . PHE A 1 581 ? 4.617 -9.639 1.557 1.00 85.38 581 PHE A C 1
ATOM 4758 O O . PHE A 1 581 ? 3.551 -9.017 1.518 1.00 85.38 581 PHE A O 1
ATOM 4765 N N . GLU A 1 582 ? 5.580 -9.449 0.648 1.00 81.19 582 GLU A N 1
ATOM 4766 C CA . GLU A 1 582 ? 5.387 -8.630 -0.556 1.00 81.19 582 GLU A CA 1
ATOM 4767 C C . GLU A 1 582 ? 4.254 -9.220 -1.418 1.00 81.19 582 GLU A C 1
ATOM 4769 O O . GLU A 1 582 ? 4.251 -10.405 -1.729 1.00 81.19 582 GLU A O 1
ATOM 4774 N N . SER A 1 583 ? 3.276 -8.405 -1.823 1.00 77.50 583 SER A N 1
ATOM 4775 C CA . SER A 1 583 ? 2.101 -8.875 -2.578 1.00 77.50 583 SER A CA 1
ATOM 4776 C C . SER A 1 583 ? 2.301 -8.922 -4.099 1.00 77.50 583 SER A C 1
ATOM 4778 O O . SER A 1 583 ? 1.383 -9.284 -4.838 1.00 77.50 583 SER A O 1
ATOM 4780 N N . THR A 1 584 ? 3.476 -8.527 -4.589 1.00 84.81 584 THR A N 1
ATOM 4781 C CA . THR A 1 584 ? 3.765 -8.436 -6.024 1.00 84.81 584 THR A CA 1
ATOM 4782 C C . THR A 1 584 ? 4.256 -9.771 -6.596 1.00 84.81 584 THR A C 1
ATOM 4784 O O . THR A 1 584 ? 4.587 -10.708 -5.867 1.00 84.81 584 THR A O 1
ATOM 4787 N N . HIS A 1 585 ? 4.270 -9.863 -7.924 1.00 90.31 585 HIS A N 1
ATOM 4788 C CA . HIS A 1 585 ? 4.705 -11.039 -8.678 1.00 90.31 585 HIS A CA 1
ATOM 4789 C C . HIS A 1 585 ? 5.909 -10.673 -9.560 1.00 90.31 585 HIS A C 1
ATOM 4791 O O . HIS A 1 585 ? 6.143 -9.489 -9.827 1.00 90.31 585 HIS A O 1
ATOM 4797 N N . GLY A 1 586 ? 6.689 -11.678 -9.960 1.00 89.75 586 GLY A N 1
ATOM 4798 C CA . GLY A 1 586 ? 7.751 -11.539 -10.960 1.00 89.75 586 GLY A CA 1
ATOM 4799 C C . GLY A 1 586 ? 7.206 -11.455 -12.393 1.00 89.75 586 GLY A C 1
ATOM 4800 O O . GLY A 1 586 ? 6.000 -11.326 -12.598 1.00 89.75 586 GLY A O 1
ATOM 4801 N N . SER A 1 587 ? 8.091 -11.546 -13.389 1.00 88.69 587 SER A N 1
ATOM 4802 C CA . SER A 1 587 ? 7.729 -11.684 -14.814 1.00 88.69 587 SER A CA 1
ATOM 4803 C C . SER A 1 587 ? 7.688 -13.142 -15.294 1.00 88.69 587 SER A C 1
ATOM 4805 O O . SER A 1 587 ? 7.051 -13.440 -16.301 1.00 88.69 587 SER A O 1
ATOM 4807 N N . LEU A 1 588 ? 8.339 -14.058 -14.569 1.00 94.06 588 LEU A N 1
ATOM 4808 C CA . LEU A 1 588 ? 8.474 -15.469 -14.937 1.00 94.06 588 LEU A CA 1
ATOM 4809 C C . LEU A 1 588 ? 7.596 -16.380 -14.070 1.00 94.06 588 LEU A C 1
ATOM 4811 O O . LEU A 1 588 ? 7.251 -16.038 -12.939 1.00 94.06 588 LEU A O 1
ATOM 4815 N N . SER A 1 589 ? 7.239 -17.553 -14.593 1.00 95.44 589 SER A N 1
ATOM 4816 C CA . SER A 1 589 ? 6.565 -18.623 -13.848 1.00 95.44 589 SER A CA 1
ATOM 4817 C C . SER A 1 589 ? 7.556 -19.473 -13.053 1.00 95.44 589 SER A C 1
ATOM 4819 O O . SER A 1 589 ? 8.753 -19.483 -13.338 1.00 95.44 589 SER A O 1
ATOM 4821 N N . ALA A 1 590 ? 7.042 -20.261 -12.103 1.00 94.69 590 ALA A N 1
ATOM 4822 C CA . ALA A 1 590 ? 7.837 -21.267 -11.394 1.00 94.69 590 ALA A CA 1
ATOM 4823 C C . ALA A 1 590 ? 8.508 -22.264 -12.356 1.00 94.69 590 ALA A C 1
ATOM 4825 O O . ALA A 1 590 ? 9.670 -22.604 -12.173 1.00 94.69 590 ALA A O 1
ATOM 4826 N N . LYS A 1 591 ? 7.805 -22.673 -13.421 1.00 94.31 591 LYS A N 1
ATOM 4827 C CA . LYS A 1 591 ? 8.326 -23.589 -14.446 1.00 94.31 591 LYS A CA 1
ATOM 4828 C C . LYS A 1 591 ? 9.512 -22.992 -15.206 1.00 94.31 591 LYS A C 1
ATOM 4830 O O . LYS A 1 591 ? 10.535 -23.651 -15.351 1.00 94.31 591 LYS A O 1
ATOM 4835 N N . ALA A 1 592 ? 9.387 -21.741 -15.657 1.00 95.19 592 ALA A N 1
ATOM 4836 C CA . ALA A 1 592 ? 10.472 -21.057 -16.354 1.00 95.19 592 ALA A CA 1
ATOM 4837 C C . ALA A 1 592 ? 11.699 -20.902 -15.449 1.00 95.19 592 ALA A C 1
ATOM 4839 O O . ALA A 1 592 ? 12.807 -21.232 -15.860 1.00 95.19 592 ALA A O 1
ATOM 4840 N N . ILE A 1 593 ? 11.486 -20.482 -14.197 1.00 96.50 593 ILE A N 1
ATOM 4841 C CA . ILE A 1 593 ? 12.567 -20.337 -13.218 1.00 96.50 593 ILE A CA 1
ATOM 4842 C C . ILE A 1 593 ? 13.264 -21.677 -12.968 1.00 96.50 593 ILE A C 1
ATOM 4844 O O . ILE A 1 593 ? 14.484 -21.709 -13.023 1.00 96.50 593 ILE A O 1
ATOM 4848 N N . ARG A 1 594 ? 12.534 -22.785 -12.778 1.00 95.19 594 ARG A N 1
ATOM 4849 C CA . ARG A 1 594 ? 13.139 -24.112 -12.547 1.00 95.19 594 ARG A CA 1
ATOM 4850 C C . ARG A 1 594 ? 14.025 -24.601 -13.696 1.00 95.19 594 ARG A C 1
ATOM 4852 O O . ARG A 1 594 ? 14.974 -25.324 -13.440 1.00 95.19 594 ARG A O 1
ATOM 4859 N N . LYS A 1 595 ? 13.756 -24.193 -14.941 1.00 94.88 595 LYS A N 1
ATOM 4860 C CA . LYS A 1 595 ? 14.628 -24.501 -16.091 1.00 94.88 595 LYS A CA 1
ATOM 4861 C C . LYS A 1 595 ? 15.881 -23.622 -16.144 1.00 94.88 595 LYS A C 1
ATOM 4863 O O . LYS A 1 595 ? 16.920 -24.064 -16.616 1.00 94.88 595 LYS A O 1
ATOM 4868 N N . ILE A 1 596 ? 15.782 -22.378 -15.676 1.00 96.06 596 ILE A N 1
ATOM 4869 C CA . ILE A 1 596 ? 16.893 -21.414 -15.686 1.00 96.06 596 ILE A CA 1
ATOM 4870 C C . ILE A 1 596 ? 17.834 -21.653 -14.498 1.00 96.06 596 ILE A C 1
ATOM 4872 O O . ILE A 1 596 ? 19.047 -21.550 -14.650 1.00 96.06 596 ILE A O 1
ATOM 4876 N N . LEU A 1 597 ? 17.280 -21.981 -13.328 1.00 95.12 597 LEU A N 1
ATOM 4877 C CA . LEU A 1 597 ? 17.991 -22.026 -12.049 1.00 95.12 597 LEU A CA 1
ATOM 4878 C C . LEU A 1 597 ? 19.233 -22.939 -12.033 1.00 95.12 597 LEU A C 1
ATOM 4880 O O . LEU A 1 597 ? 20.242 -22.473 -11.512 1.00 95.12 597 LEU A O 1
ATOM 4884 N N . PRO A 1 598 ? 19.229 -24.157 -12.623 1.00 94.25 598 PRO A N 1
ATOM 4885 C CA . PRO A 1 598 ? 20.419 -25.013 -12.671 1.00 94.25 598 PRO A CA 1
ATOM 4886 C C . PRO A 1 598 ? 21.625 -24.302 -13.296 1.00 94.25 598 PRO A C 1
ATOM 4888 O O . PRO A 1 598 ? 22.667 -24.182 -12.666 1.00 94.25 598 PRO A O 1
ATOM 4891 N N . ASN A 1 599 ? 21.428 -23.667 -14.454 1.00 95.06 599 ASN A N 1
ATOM 4892 C CA . ASN A 1 599 ? 22.476 -22.899 -15.133 1.00 95.06 599 ASN A CA 1
ATOM 4893 C C . ASN A 1 599 ? 22.967 -21.696 -14.303 1.00 95.06 599 ASN A C 1
ATOM 4895 O O . ASN A 1 599 ? 24.092 -21.230 -14.471 1.00 95.06 599 ASN A O 1
ATOM 4899 N N . MET A 1 600 ? 22.125 -21.150 -13.417 1.00 94.75 600 MET A N 1
ATOM 4900 C CA . MET A 1 600 ? 22.533 -20.069 -12.514 1.00 94.75 600 MET A CA 1
ATOM 4901 C C . MET A 1 600 ? 23.342 -20.586 -11.322 1.00 94.75 600 MET A C 1
ATOM 4903 O O . MET A 1 600 ? 24.217 -19.859 -10.848 1.00 94.75 600 MET A O 1
ATOM 4907 N N . TYR A 1 601 ? 23.097 -21.814 -10.853 1.00 92.81 601 TYR A N 1
ATOM 4908 C CA . TYR A 1 601 ? 23.972 -22.465 -9.874 1.00 92.81 601 TYR A CA 1
ATOM 4909 C C . TYR A 1 601 ? 25.380 -22.674 -10.442 1.00 92.81 601 TYR A C 1
ATOM 4911 O O . TYR A 1 601 ? 26.349 -22.411 -9.728 1.00 92.81 601 TYR A O 1
ATOM 4919 N N . ASP A 1 602 ? 25.487 -22.966 -11.742 1.00 91.56 602 ASP A N 1
ATOM 4920 C CA . ASP A 1 602 ? 26.752 -23.064 -12.494 1.00 91.56 602 ASP A CA 1
ATOM 4921 C C . ASP A 1 602 ? 27.425 -21.696 -12.754 1.00 91.56 602 ASP A C 1
ATOM 4923 O O . ASP A 1 602 ? 28.429 -21.592 -13.456 1.00 91.56 602 ASP A O 1
ATOM 4927 N N . GLY A 1 603 ? 26.870 -20.605 -12.210 1.00 91.25 603 GLY A N 1
ATOM 4928 C CA . GLY A 1 603 ? 27.469 -19.270 -12.274 1.00 91.25 603 GLY A CA 1
ATOM 4929 C C . GLY A 1 603 ? 27.169 -18.497 -13.551 1.00 91.25 603 GLY A C 1
ATOM 4930 O O . GLY A 1 603 ? 27.689 -17.397 -13.741 1.00 91.25 603 GLY A O 1
ATOM 4931 N N . HIS A 1 604 ? 26.315 -19.014 -14.438 1.00 93.75 604 HIS A N 1
ATOM 4932 C CA . HIS A 1 604 ? 25.931 -18.271 -15.631 1.00 93.75 604 HIS A CA 1
ATOM 4933 C C . HIS A 1 604 ? 25.047 -17.067 -15.282 1.00 93.75 604 HIS A C 1
ATOM 4935 O O . HIS A 1 604 ? 24.080 -17.157 -14.518 1.00 93.75 604 HIS A O 1
ATOM 4941 N N . ILE A 1 605 ? 25.372 -15.920 -15.880 1.00 93.38 605 ILE A N 1
ATOM 4942 C CA . ILE A 1 605 ? 24.524 -14.726 -15.857 1.00 93.38 605 ILE A CA 1
ATOM 4943 C C . ILE A 1 605 ? 23.174 -15.004 -16.530 1.00 93.38 605 ILE A C 1
ATOM 4945 O O . ILE A 1 605 ? 23.022 -15.943 -17.312 1.00 93.38 605 ILE A O 1
ATOM 4949 N N . TYR A 1 606 ? 22.162 -14.213 -16.172 1.00 92.75 606 TYR A N 1
ATOM 4950 C CA . TYR A 1 606 ? 20.758 -14.497 -16.491 1.00 92.75 606 TYR A CA 1
ATOM 4951 C C . TYR A 1 606 ? 20.473 -14.693 -17.986 1.00 92.75 606 TYR A C 1
ATOM 4953 O O . TYR A 1 606 ? 19.730 -15.600 -18.349 1.00 92.75 606 TYR A O 1
ATOM 4961 N N . ASP A 1 607 ? 21.048 -13.859 -18.845 1.00 89.19 607 ASP A N 1
ATOM 4962 C CA . ASP A 1 607 ? 20.930 -13.948 -20.301 1.00 89.19 607 ASP A CA 1
ATOM 4963 C C . ASP A 1 607 ? 21.479 -15.279 -20.831 1.00 89.19 607 ASP A C 1
ATOM 4965 O O . ASP A 1 607 ? 20.767 -15.988 -21.544 1.00 89.19 607 ASP A O 1
ATOM 4969 N N . LYS A 1 608 ? 22.690 -15.671 -20.413 1.00 92.31 608 LYS A N 1
ATOM 4970 C CA . LYS A 1 608 ? 23.292 -16.959 -20.785 1.00 92.31 608 LYS A CA 1
ATOM 4971 C C . LYS A 1 608 ? 22.491 -18.138 -20.228 1.00 92.31 608 LYS A C 1
ATOM 4973 O O . LYS A 1 608 ? 22.225 -19.092 -20.953 1.00 92.31 608 LYS A O 1
ATOM 4978 N N . ALA A 1 609 ? 22.054 -18.057 -18.971 1.00 94.38 609 ALA A N 1
ATOM 4979 C CA . ALA A 1 609 ? 21.228 -19.082 -18.338 1.00 94.38 609 ALA A CA 1
ATOM 4980 C C . ALA A 1 609 ? 19.870 -19.254 -19.046 1.00 94.38 609 ALA A C 1
ATOM 4982 O O . ALA A 1 609 ? 19.381 -20.374 -19.172 1.00 94.38 609 ALA A O 1
ATOM 4983 N N . CYS A 1 610 ? 19.277 -18.168 -19.555 1.00 93.25 610 CYS A N 1
ATOM 4984 C CA . CYS A 1 610 ? 18.074 -18.236 -20.385 1.00 93.25 610 CYS A CA 1
ATOM 4985 C C . CYS A 1 610 ? 18.338 -18.971 -21.700 1.00 93.25 610 CYS A C 1
ATOM 4987 O O . CYS A 1 610 ? 17.570 -19.865 -22.038 1.00 93.25 610 CYS A O 1
ATOM 4989 N N . VAL A 1 611 ? 19.425 -18.639 -22.406 1.00 91.81 611 VAL A N 1
ATOM 4990 C CA . VAL A 1 611 ? 19.785 -19.297 -23.674 1.00 91.81 611 VAL A CA 1
ATOM 4991 C C . VAL A 1 611 ? 19.998 -20.798 -23.471 1.00 91.81 611 VAL A C 1
ATOM 4993 O O . VAL A 1 611 ? 19.425 -21.596 -24.209 1.00 91.81 611 VAL A O 1
ATOM 4996 N N . LEU A 1 612 ? 20.737 -21.192 -22.430 1.00 92.94 612 LEU A N 1
ATOM 4997 C CA . LEU A 1 612 ? 20.962 -22.602 -22.085 1.00 92.94 612 LEU A CA 1
ATOM 4998 C C . LEU A 1 612 ? 19.672 -23.331 -21.681 1.00 92.94 612 LEU A C 1
ATOM 5000 O O . LEU A 1 612 ? 19.516 -24.516 -21.957 1.00 92.94 612 LEU A O 1
ATOM 5004 N N . ALA A 1 613 ? 18.713 -22.617 -21.089 1.00 92.38 613 ALA A N 1
ATOM 5005 C CA . ALA A 1 613 ? 17.378 -23.132 -20.790 1.00 92.38 613 ALA A CA 1
ATOM 5006 C C . ALA A 1 613 ? 16.431 -23.164 -22.012 1.00 92.38 613 ALA A C 1
ATOM 5008 O O . ALA A 1 613 ? 15.262 -23.537 -21.867 1.00 92.38 613 ALA A O 1
ATOM 5009 N N . GLY A 1 614 ? 16.905 -22.770 -23.200 1.00 91.12 614 GLY A N 1
ATOM 5010 C CA . GLY A 1 614 ? 16.126 -22.734 -24.440 1.00 91.12 614 GLY A CA 1
ATOM 5011 C C . GLY A 1 614 ? 15.233 -21.498 -24.595 1.00 91.12 614 GLY A C 1
ATOM 5012 O O . GLY A 1 614 ? 14.242 -21.544 -25.323 1.00 91.12 614 GLY A O 1
ATOM 5013 N N . TYR A 1 615 ? 15.544 -20.397 -23.907 1.00 89.75 615 TYR A N 1
ATOM 5014 C CA . TYR A 1 615 ? 14.779 -19.151 -23.952 1.00 89.75 615 TYR A CA 1
ATOM 5015 C C . TYR A 1 615 ? 15.531 -18.016 -24.646 1.00 89.75 615 TYR A C 1
ATOM 5017 O O . TYR A 1 615 ? 16.705 -17.761 -24.384 1.00 89.75 615 TYR A O 1
ATOM 5025 N N . ASN A 1 616 ? 14.803 -17.253 -25.464 1.00 81.31 616 ASN A N 1
ATOM 5026 C CA . ASN A 1 616 ? 15.279 -15.996 -26.034 1.00 81.31 616 ASN A CA 1
ATOM 5027 C C . ASN A 1 616 ? 14.819 -14.822 -25.153 1.00 81.31 616 ASN A C 1
ATOM 5029 O O . ASN A 1 616 ? 13.676 -14.375 -25.244 1.00 81.31 616 ASN A O 1
ATOM 5033 N N . HIS A 1 617 ? 15.711 -14.328 -24.288 1.00 73.50 617 HIS A N 1
ATOM 5034 C CA . HIS A 1 617 ? 15.390 -13.257 -23.339 1.00 73.50 617 HIS A CA 1
ATOM 5035 C C . HIS A 1 617 ? 15.206 -11.877 -23.996 1.00 73.50 617 HIS A C 1
ATOM 5037 O O . HIS A 1 617 ? 14.510 -11.032 -23.441 1.00 73.50 617 HIS A O 1
ATOM 5043 N N . SER A 1 618 ? 15.841 -11.622 -25.145 1.00 67.19 618 SER A N 1
ATOM 5044 C CA . SER A 1 618 ? 15.786 -10.323 -25.826 1.00 67.19 618 SER A CA 1
ATOM 5045 C C . SER A 1 618 ? 14.597 -10.215 -26.777 1.00 67.19 618 SER A C 1
ATOM 5047 O O . SER A 1 618 ? 14.278 -9.114 -27.225 1.00 67.19 618 SER A O 1
ATOM 5049 N N . SER A 1 619 ? 13.946 -11.341 -27.106 1.00 62.72 619 SER A N 1
ATOM 5050 C CA . SER A 1 619 ? 12.911 -11.436 -28.148 1.00 62.72 619 SER A CA 1
ATOM 5051 C C . SER A 1 619 ? 13.344 -10.830 -29.495 1.00 62.72 619 SER A C 1
ATOM 5053 O O . SER A 1 619 ? 12.506 -10.495 -30.331 1.00 62.72 619 SER A O 1
ATOM 5055 N N . SER A 1 620 ? 14.652 -10.652 -29.703 1.00 64.25 620 SER A N 1
ATOM 5056 C CA . SER A 1 620 ? 15.217 -10.066 -30.912 1.00 64.25 620 SER A CA 1
ATOM 5057 C C . SER A 1 620 ? 15.369 -11.149 -31.967 1.00 64.25 620 SER A C 1
ATOM 5059 O O . SER A 1 620 ? 15.928 -12.207 -31.673 1.00 64.25 620 SER A O 1
ATOM 5061 N N . MET A 1 621 ? 14.898 -10.858 -33.177 1.00 66.00 621 MET A N 1
ATOM 5062 C CA . MET A 1 621 ? 15.124 -11.703 -34.345 1.00 66.00 621 MET A CA 1
ATOM 5063 C C . MET A 1 621 ? 16.482 -11.369 -34.971 1.00 66.00 621 MET A C 1
ATOM 5065 O O . MET A 1 621 ? 16.896 -10.205 -34.968 1.00 66.00 621 MET A O 1
ATOM 5069 N N . THR A 1 622 ? 17.173 -12.366 -35.514 1.00 71.75 622 THR A N 1
ATOM 5070 C CA . THR A 1 622 ? 18.397 -12.147 -36.301 1.00 71.75 622 THR A CA 1
ATOM 5071 C C . THR A 1 622 ? 18.071 -11.495 -37.651 1.00 71.75 622 THR A C 1
ATOM 5073 O O . THR A 1 622 ? 16.928 -11.512 -38.112 1.00 71.75 622 THR A O 1
ATOM 5076 N N . ALA A 1 623 ? 19.071 -10.913 -38.324 1.00 70.38 623 ALA A N 1
ATOM 5077 C CA . ALA A 1 623 ? 18.875 -10.298 -39.643 1.00 70.38 623 ALA A CA 1
ATOM 5078 C C . ALA A 1 623 ? 18.320 -11.296 -40.682 1.00 70.38 623 ALA A C 1
ATOM 5080 O O . ALA A 1 623 ? 17.497 -10.940 -41.526 1.00 70.38 623 ALA A O 1
ATOM 5081 N N . GLU A 1 624 ? 18.731 -12.558 -40.580 1.00 70.75 624 GLU A N 1
ATOM 5082 C CA . GLU A 1 624 ? 18.289 -13.643 -41.452 1.00 70.75 624 GLU A CA 1
ATOM 5083 C C . GLU A 1 624 ? 16.849 -14.082 -41.138 1.00 70.75 624 GLU A C 1
ATOM 5085 O O . GLU A 1 624 ? 16.030 -14.231 -42.046 1.00 70.75 624 GLU A O 1
ATOM 5090 N N . GLU A 1 625 ? 16.486 -14.161 -39.854 1.00 75.44 625 GLU A N 1
ATOM 5091 C CA . GLU A 1 625 ? 15.105 -14.402 -39.419 1.00 75.44 625 GLU A CA 1
ATOM 5092 C C . GLU A 1 625 ? 14.152 -13.278 -39.852 1.00 75.44 625 GLU A C 1
ATOM 5094 O O . GLU A 1 625 ? 13.023 -13.555 -40.253 1.00 75.44 625 GLU A O 1
ATOM 5099 N N . ILE A 1 626 ? 14.585 -12.011 -39.816 1.00 75.88 626 ILE A N 1
ATOM 5100 C CA . ILE A 1 626 ? 13.785 -10.864 -40.288 1.00 75.88 626 ILE A CA 1
ATOM 5101 C C . ILE A 1 626 ? 13.547 -10.956 -41.799 1.00 75.88 626 ILE A C 1
ATOM 5103 O O . ILE A 1 626 ? 12.431 -10.710 -42.268 1.00 75.88 626 ILE A O 1
ATOM 5107 N N . LYS A 1 627 ? 14.574 -11.339 -42.568 1.00 76.69 627 LYS A N 1
ATOM 5108 C CA . LYS A 1 627 ? 14.466 -11.505 -44.024 1.00 76.69 627 LYS A CA 1
ATOM 5109 C C . LYS A 1 627 ? 13.468 -12.611 -44.381 1.00 76.69 627 LYS A C 1
ATOM 5111 O O . LYS A 1 627 ? 12.601 -12.397 -45.231 1.00 76.69 627 LYS A O 1
ATOM 5116 N N . ASN A 1 628 ? 13.531 -13.731 -43.660 1.00 80.06 628 ASN A N 1
ATOM 5117 C CA . ASN A 1 628 ? 12.696 -14.916 -43.874 1.00 80.06 628 ASN A CA 1
ATOM 5118 C C . ASN A 1 628 ? 11.332 -14.865 -43.159 1.00 80.06 628 ASN A C 1
ATOM 5120 O O . ASN A 1 628 ? 10.526 -15.785 -43.298 1.00 80.06 628 ASN A O 1
ATOM 5124 N N . LYS A 1 629 ? 11.038 -13.798 -42.406 1.00 80.31 629 LYS A N 1
ATOM 5125 C CA . LYS A 1 629 ? 9.774 -13.640 -41.679 1.00 80.31 629 LYS A CA 1
ATOM 5126 C C . LYS A 1 629 ? 8.583 -13.614 -42.642 1.00 80.31 629 LYS A C 1
ATOM 5128 O O . LYS A 1 629 ? 8.495 -12.746 -43.515 1.00 80.31 629 LYS A O 1
ATOM 5133 N N . ALA A 1 630 ? 7.631 -14.523 -42.429 1.00 84.94 630 ALA A N 1
ATOM 5134 C CA . ALA A 1 630 ? 6.338 -14.493 -43.102 1.00 84.94 630 ALA A CA 1
ATOM 5135 C C . ALA A 1 630 ? 5.542 -13.270 -42.627 1.00 84.94 630 ALA A C 1
ATOM 5137 O O . ALA A 1 630 ? 5.276 -13.111 -41.432 1.00 84.94 630 ALA A O 1
ATOM 5138 N N . LEU A 1 631 ? 5.183 -12.394 -43.563 1.00 88.44 631 LEU A N 1
ATOM 5139 C CA . LEU A 1 631 ? 4.376 -11.218 -43.271 1.00 88.44 631 LEU A CA 1
ATOM 5140 C C . LEU A 1 631 ? 2.897 -11.568 -43.402 1.00 88.44 631 LEU A C 1
ATOM 5142 O O . LEU A 1 631 ? 2.494 -12.264 -44.334 1.00 88.44 631 LEU A O 1
ATOM 5146 N N . LYS A 1 632 ? 2.072 -11.041 -42.502 1.00 89.69 632 LYS A N 1
ATOM 5147 C CA . LYS A 1 632 ? 0.620 -11.165 -42.617 1.00 89.69 632 LYS A CA 1
ATOM 5148 C C . LYS A 1 632 ? 0.112 -10.354 -43.803 1.00 89.69 632 LYS A C 1
ATOM 5150 O O . LYS A 1 632 ? 0.725 -9.353 -44.185 1.00 89.69 632 LYS A O 1
ATOM 5155 N N . ASN A 1 633 ? -1.010 -10.784 -44.375 1.00 87.38 633 ASN A N 1
ATOM 5156 C CA . ASN A 1 633 ? -1.743 -9.986 -45.356 1.00 87.38 633 ASN A CA 1
ATOM 5157 C C . ASN A 1 633 ? -2.404 -8.801 -44.663 1.00 87.38 633 ASN A C 1
ATOM 5159 O O . ASN A 1 633 ? -2.067 -7.679 -45.005 1.00 87.38 633 ASN A O 1
ATOM 5163 N N . ASN A 1 634 ? -3.196 -9.059 -43.615 1.00 90.25 634 ASN A N 1
ATOM 5164 C CA . ASN A 1 634 ? -3.864 -8.034 -42.812 1.00 90.25 634 ASN A CA 1
ATOM 5165 C C . ASN A 1 634 ? -3.539 -8.212 -41.319 1.00 90.25 634 ASN A C 1
ATOM 5167 O O . ASN A 1 634 ? -3.183 -9.303 -40.865 1.00 90.25 634 ASN A O 1
ATOM 5171 N N . LEU A 1 635 ? -3.656 -7.127 -40.556 1.00 92.06 635 LEU A N 1
ATOM 5172 C CA . LEU A 1 635 ? -3.486 -7.093 -39.106 1.00 92.06 635 LEU A CA 1
ATOM 5173 C C . LEU A 1 635 ? -4.782 -7.479 -38.385 1.00 92.06 635 LEU A C 1
ATOM 5175 O O . LEU A 1 635 ? -5.862 -6.984 -38.716 1.00 92.06 635 LEU A O 1
ATOM 5179 N N . ASP A 1 636 ? -4.656 -8.297 -37.342 1.00 92.31 636 ASP A N 1
ATOM 5180 C CA . ASP A 1 636 ? -5.764 -8.656 -36.459 1.00 92.31 636 ASP A CA 1
ATOM 5181 C C . ASP A 1 636 ? -6.035 -7.544 -35.442 1.00 92.31 636 ASP A C 1
ATOM 5183 O O . ASP A 1 636 ? -5.111 -6.950 -34.882 1.00 92.31 636 ASP A O 1
ATOM 5187 N N . LEU A 1 637 ? -7.312 -7.293 -35.143 1.00 91.69 637 LEU A N 1
ATOM 5188 C CA . LEU A 1 637 ? -7.676 -6.374 -34.067 1.00 91.69 637 LEU A CA 1
ATOM 5189 C C . LEU A 1 637 ? -7.216 -6.912 -32.710 1.00 91.69 637 LEU A C 1
ATOM 5191 O O . LEU A 1 637 ? -7.398 -8.086 -32.379 1.00 91.69 637 LEU A O 1
ATOM 5195 N N . LEU A 1 638 ? -6.696 -6.012 -31.877 1.00 87.06 638 LEU A N 1
ATOM 5196 C CA . LEU A 1 638 ? -6.331 -6.321 -30.505 1.00 87.06 638 LEU A CA 1
ATOM 5197 C C . LEU A 1 638 ? -7.576 -6.761 -29.717 1.00 87.06 638 LEU A C 1
ATOM 5199 O O . LEU A 1 638 ? -8.584 -6.037 -29.703 1.00 87.06 638 LEU A O 1
ATOM 5203 N N . PRO A 1 639 ? -7.513 -7.902 -29.003 1.00 84.19 639 PRO A N 1
ATOM 5204 C CA . PRO A 1 639 ? -8.600 -8.352 -28.148 1.00 84.19 639 PRO A CA 1
ATOM 5205 C C . PRO A 1 639 ? -8.938 -7.333 -27.058 1.00 84.19 639 PRO A C 1
ATOM 5207 O O . PRO A 1 639 ? -8.068 -6.615 -26.557 1.00 84.19 639 PRO A O 1
ATOM 5210 N N . LYS A 1 640 ? -10.205 -7.330 -26.629 1.00 75.38 640 LYS A N 1
ATOM 5211 C CA . LYS A 1 640 ? -10.690 -6.424 -25.580 1.00 75.38 640 LYS A CA 1
ATOM 5212 C C . LYS A 1 640 ? -9.960 -6.643 -24.252 1.00 75.38 640 LYS A C 1
ATOM 5214 O O . LYS A 1 640 ? -10.014 -7.741 -23.699 1.00 75.38 640 LYS A O 1
ATOM 5219 N N . ASN A 1 641 ? -9.433 -5.569 -23.664 1.00 68.06 641 ASN A N 1
ATOM 5220 C CA . ASN A 1 641 ? -8.627 -5.569 -22.431 1.00 68.06 641 ASN A CA 1
ATOM 5221 C C . ASN A 1 641 ? -7.292 -6.323 -22.556 1.00 68.06 641 ASN A C 1
ATOM 5223 O O . ASN A 1 641 ? -6.766 -6.817 -21.554 1.00 68.06 641 ASN A O 1
ATOM 5227 N N . SER A 1 642 ? -6.748 -6.423 -23.768 1.00 71.81 642 SER A N 1
ATOM 5228 C CA . SER A 1 642 ? -5.390 -6.934 -23.983 1.00 71.81 642 SER A CA 1
ATOM 5229 C C . SER A 1 642 ? -4.339 -5.964 -23.438 1.00 71.81 642 SER A C 1
ATOM 5231 O O . SER A 1 642 ? -3.261 -6.386 -23.015 1.00 71.81 642 SER A O 1
ATOM 5233 N N . LEU A 1 643 ? -4.665 -4.667 -23.376 1.00 72.25 643 LEU A N 1
ATOM 5234 C CA . LEU A 1 643 ? -3.808 -3.631 -22.808 1.00 72.25 643 LEU A CA 1
ATOM 5235 C C . LEU A 1 643 ? -4.406 -3.036 -21.529 1.00 72.25 643 LEU A C 1
ATOM 5237 O O . LEU A 1 643 ? -5.617 -3.001 -21.315 1.00 72.25 643 LEU A O 1
ATOM 5241 N N . ARG A 1 644 ? -3.531 -2.517 -20.657 1.00 63.66 644 ARG A N 1
ATOM 5242 C CA . ARG A 1 644 ? -3.943 -1.892 -19.384 1.00 63.66 644 ARG A CA 1
ATOM 5243 C C . ARG A 1 644 ? -4.777 -0.627 -19.583 1.00 63.66 644 ARG A C 1
ATOM 5245 O O . ARG A 1 644 ? -5.574 -0.294 -18.707 1.00 63.66 644 ARG A O 1
ATOM 5252 N N . ASN A 1 645 ? -4.558 0.084 -20.689 1.00 67.38 645 ASN A N 1
ATOM 5253 C CA . ASN A 1 645 ? -5.236 1.333 -20.992 1.00 67.38 645 ASN A CA 1
ATOM 5254 C C . ASN A 1 645 ? -6.205 1.139 -22.177 1.00 67.38 645 ASN A C 1
ATOM 5256 O O . ASN A 1 645 ? -5.741 0.912 -23.296 1.00 67.38 645 ASN A O 1
ATOM 5260 N N . PRO A 1 646 ? -7.530 1.253 -21.959 1.00 69.44 646 PRO A N 1
ATOM 5261 C CA . PRO A 1 646 ? -8.523 1.052 -23.014 1.00 69.44 646 PRO A CA 1
ATOM 5262 C C . PRO A 1 646 ? -8.458 2.112 -24.125 1.00 69.44 646 PRO A C 1
ATOM 5264 O O . PRO A 1 646 ? -8.922 1.850 -25.231 1.00 69.44 646 PRO A O 1
ATOM 5267 N N . ILE A 1 647 ? -7.892 3.294 -23.857 1.00 71.62 647 ILE A N 1
ATOM 5268 C CA . ILE A 1 647 ? -7.695 4.336 -24.875 1.00 71.62 647 ILE A CA 1
ATOM 5269 C C . ILE A 1 647 ? -6.578 3.936 -25.828 1.00 71.62 647 ILE A C 1
ATOM 5271 O O . ILE A 1 647 ? -6.782 3.948 -27.035 1.00 71.62 647 ILE A O 1
ATOM 5275 N N . VAL A 1 648 ? -5.447 3.476 -25.290 1.00 76.31 648 VAL A N 1
ATOM 5276 C CA . VAL A 1 648 ? -4.330 2.963 -26.097 1.00 76.31 648 VAL A CA 1
ATOM 5277 C C . VAL A 1 648 ? -4.781 1.794 -26.972 1.00 76.31 648 VAL A C 1
ATOM 5279 O O . VAL A 1 648 ? -4.480 1.765 -28.159 1.00 76.31 648 VAL A O 1
ATOM 5282 N N . GLU A 1 649 ? -5.552 0.858 -26.413 1.00 81.12 649 GLU A N 1
ATOM 5283 C CA . GLU A 1 649 ? -6.132 -0.257 -27.175 1.00 81.12 649 GLU A CA 1
ATOM 5284 C C . GLU A 1 649 ? -7.014 0.235 -28.332 1.00 81.12 649 GLU A C 1
ATOM 5286 O O . GLU A 1 649 ? -6.933 -0.286 -29.444 1.00 81.12 649 GLU A O 1
ATOM 5291 N N . LYS A 1 650 ? -7.821 1.278 -28.102 1.00 81.88 650 LYS A N 1
ATOM 5292 C CA . LYS A 1 650 ? -8.663 1.883 -29.137 1.00 81.88 650 LYS A CA 1
ATOM 5293 C C . LYS A 1 650 ? -7.845 2.584 -30.223 1.00 81.88 650 LYS A C 1
ATOM 5295 O O . LYS A 1 650 ? -8.168 2.399 -31.394 1.00 81.88 650 LYS A O 1
ATOM 5300 N N . ILE A 1 651 ? -6.801 3.331 -29.855 1.00 83.19 651 ILE A N 1
ATOM 5301 C CA . ILE A 1 651 ? -5.889 3.998 -30.800 1.00 83.19 651 ILE A CA 1
ATOM 5302 C C . ILE A 1 651 ? -5.220 2.964 -31.700 1.00 83.19 651 ILE A C 1
ATOM 5304 O O . ILE A 1 651 ? -5.311 3.059 -32.920 1.00 83.19 651 ILE A O 1
ATOM 5308 N N . LEU A 1 652 ? -4.627 1.926 -31.108 1.00 88.56 652 LEU A N 1
ATOM 5309 C CA . LEU A 1 652 ? -3.956 0.869 -31.862 1.00 88.56 652 LEU A CA 1
ATOM 5310 C C . LEU A 1 652 ? -4.928 0.097 -32.762 1.00 88.56 652 LEU A C 1
ATOM 5312 O O . LEU A 1 652 ? -4.575 -0.225 -33.888 1.00 88.56 652 LEU A O 1
ATOM 5316 N N . ASN A 1 653 ? -6.170 -0.136 -32.327 1.00 91.94 653 ASN A N 1
ATOM 5317 C CA . ASN A 1 653 ? -7.195 -0.739 -33.183 1.00 91.94 653 ASN A CA 1
ATOM 5318 C C . ASN A 1 653 ? -7.631 0.176 -34.339 1.00 91.94 653 ASN A C 1
ATOM 5320 O O . ASN A 1 653 ? -7.898 -0.316 -35.433 1.00 91.94 653 ASN A O 1
ATOM 5324 N N . GLN A 1 654 ? -7.698 1.498 -34.143 1.00 91.00 654 GLN A N 1
ATOM 5325 C CA . GLN A 1 654 ? -7.931 2.424 -35.259 1.00 91.00 654 GLN A CA 1
ATOM 5326 C C . GLN A 1 654 ? -6.738 2.468 -36.219 1.00 91.00 654 GLN A C 1
ATOM 5328 O O . GLN A 1 654 ? -6.957 2.501 -37.426 1.00 91.00 654 GLN A O 1
ATOM 5333 N N . MET A 1 655 ? -5.508 2.385 -35.706 1.00 93.00 655 MET A N 1
ATOM 5334 C CA . MET A 1 655 ? -4.305 2.237 -36.526 1.00 93.00 655 MET A CA 1
ATOM 5335 C C . MET A 1 655 ? -4.363 0.949 -37.350 1.00 93.00 655 MET A C 1
ATOM 5337 O O . MET A 1 655 ? -4.199 1.013 -38.558 1.00 93.00 655 MET A O 1
ATOM 5341 N N . ILE A 1 656 ? -4.673 -0.196 -36.733 1.00 94.62 656 ILE A N 1
ATOM 5342 C CA . ILE A 1 656 ? -4.835 -1.488 -37.423 1.00 94.62 656 ILE A CA 1
ATOM 5343 C C . ILE A 1 656 ? -5.842 -1.378 -38.574 1.00 94.62 656 ILE A C 1
ATOM 5345 O O . ILE A 1 656 ? -5.532 -1.770 -39.695 1.00 94.62 656 ILE A O 1
ATOM 5349 N N . ASN A 1 657 ? -7.012 -0.780 -38.329 1.00 94.56 657 ASN A N 1
ATOM 5350 C CA . ASN A 1 657 ? -8.010 -0.570 -39.380 1.00 94.56 657 ASN A CA 1
ATOM 5351 C C . ASN A 1 657 ? -7.484 0.318 -40.515 1.00 94.56 657 ASN A C 1
ATOM 5353 O O . ASN A 1 657 ? -7.729 0.025 -41.682 1.00 94.56 657 ASN A O 1
ATOM 5357 N N . GLN A 1 658 ? -6.765 1.394 -40.180 1.00 94.31 658 GLN A N 1
ATOM 5358 C CA . GLN A 1 658 ? -6.193 2.302 -41.172 1.00 94.31 658 GLN A CA 1
ATOM 5359 C C . GLN A 1 658 ? -5.111 1.615 -42.013 1.00 94.31 658 GLN A C 1
ATOM 5361 O O . GLN A 1 658 ? -5.071 1.817 -43.223 1.00 94.31 658 GLN A O 1
ATOM 5366 N N . ILE A 1 659 ? -4.268 0.786 -41.394 1.00 94.75 659 ILE A N 1
ATOM 5367 C CA . ILE A 1 659 ? -3.256 -0.009 -42.092 1.00 94.75 659 ILE A CA 1
ATOM 5368 C C . ILE A 1 659 ? -3.912 -1.020 -43.023 1.00 94.75 659 ILE A C 1
ATOM 5370 O O . ILE A 1 659 ? -3.569 -1.038 -44.197 1.00 94.75 659 ILE A O 1
ATOM 5374 N N . ASN A 1 660 ? -4.880 -1.802 -42.543 1.00 94.94 660 ASN A N 1
ATOM 5375 C CA . ASN A 1 660 ? -5.581 -2.777 -43.382 1.00 94.94 660 ASN A CA 1
ATOM 5376 C C . ASN A 1 660 ? -6.236 -2.100 -44.593 1.00 94.94 660 ASN A C 1
ATOM 5378 O O . ASN A 1 660 ? -6.063 -2.553 -45.716 1.00 94.94 660 ASN A O 1
ATOM 5382 N N . ALA A 1 661 ? -6.875 -0.943 -44.392 1.00 94.06 661 ALA A N 1
ATOM 5383 C CA . ALA A 1 661 ? -7.445 -0.171 -45.492 1.00 94.06 661 ALA A CA 1
ATOM 5384 C C . ALA A 1 661 ? -6.395 0.316 -46.512 1.00 94.06 661 ALA A C 1
ATOM 5386 O O . ALA A 1 661 ? -6.706 0.411 -47.694 1.00 94.06 661 ALA A O 1
ATOM 5387 N N . ILE A 1 662 ? -5.168 0.636 -46.078 1.00 93.56 662 ILE A N 1
ATOM 5388 C CA . ILE A 1 662 ? -4.064 1.016 -46.978 1.00 93.56 662 ILE A CA 1
ATOM 5389 C C . ILE A 1 662 ? -3.532 -0.207 -47.734 1.00 93.56 662 ILE A C 1
ATOM 5391 O O . ILE A 1 662 ? -3.289 -0.112 -48.935 1.00 93.56 662 ILE A O 1
ATOM 5395 N N . LEU A 1 663 ? -3.386 -1.345 -47.049 1.00 93.12 663 LEU A N 1
ATOM 5396 C CA . LEU A 1 663 ? -2.934 -2.608 -47.640 1.00 93.12 663 LEU A CA 1
ATOM 5397 C C . LEU A 1 663 ? -3.893 -3.096 -48.734 1.00 93.12 663 LEU A C 1
ATOM 5399 O O . LEU A 1 663 ? -3.429 -3.540 -49.782 1.00 93.12 663 LEU A O 1
ATOM 5403 N N . ASP A 1 664 ? -5.200 -2.945 -48.511 1.00 92.50 664 ASP A N 1
ATOM 5404 C CA . ASP A 1 664 ? -6.256 -3.327 -49.453 1.00 92.50 664 ASP A CA 1
ATOM 5405 C C . ASP A 1 664 ? -6.479 -2.279 -50.570 1.00 92.50 664 ASP A C 1
ATOM 5407 O O . ASP A 1 664 ? -7.244 -2.516 -51.507 1.00 92.50 664 ASP A O 1
ATOM 5411 N N . HIS A 1 665 ? -5.839 -1.103 -50.501 1.00 91.88 665 HIS A N 1
ATOM 5412 C CA . HIS A 1 665 ? -6.063 -0.028 -51.470 1.00 91.88 665 HIS A CA 1
ATOM 5413 C C . HIS A 1 665 ? -5.324 -0.297 -52.798 1.00 91.88 665 HIS A C 1
ATOM 5415 O O . HIS A 1 665 ? -4.096 -0.435 -52.776 1.00 91.88 665 HIS A O 1
ATOM 5421 N N . PRO A 1 666 ? -6.005 -0.242 -53.964 1.00 87.00 666 PRO A N 1
ATOM 5422 C CA . PRO A 1 666 ? -5.428 -0.615 -55.264 1.00 87.00 666 PRO A CA 1
ATOM 5423 C C . PRO A 1 666 ? -4.149 0.143 -55.649 1.00 87.00 666 PRO A C 1
ATOM 5425 O O . PRO A 1 666 ? -3.233 -0.429 -56.229 1.00 87.00 666 PRO A O 1
ATOM 5428 N N . GLU A 1 667 ? -4.075 1.434 -55.314 1.00 85.81 667 GLU A N 1
ATOM 5429 C CA . GLU A 1 667 ? -2.954 2.308 -55.705 1.00 85.81 667 GLU A CA 1
ATOM 5430 C C . GLU A 1 667 ? -1.786 2.340 -54.703 1.00 85.81 667 GLU A C 1
ATOM 5432 O O . GLU A 1 667 ? -0.692 2.769 -55.061 1.00 85.81 667 GLU A O 1
ATOM 5437 N N . MET A 1 668 ? -1.996 1.917 -53.451 1.00 89.88 668 MET A N 1
ATOM 5438 C CA . MET A 1 668 ? -0.969 1.989 -52.397 1.00 89.88 668 MET A CA 1
ATOM 5439 C C . MET A 1 668 ? -0.360 0.602 -52.166 1.00 89.88 668 MET A C 1
ATOM 5441 O O . MET A 1 668 ? 0.834 0.378 -52.413 1.00 89.88 668 MET A O 1
ATOM 5445 N N . GLY A 1 669 ? -1.207 -0.358 -51.783 1.00 88.31 669 GLY A N 1
ATOM 5446 C CA . GLY A 1 669 ? -0.800 -1.714 -51.437 1.00 88.31 669 GLY A CA 1
ATOM 5447 C C . GLY A 1 669 ? 0.173 -1.759 -50.254 1.00 88.31 669 GLY A C 1
ATOM 5448 O O . GLY A 1 669 ? 0.255 -0.839 -49.436 1.00 88.31 669 GLY A O 1
ATOM 5449 N N . ARG A 1 670 ? 0.941 -2.850 -50.155 1.00 92.88 670 ARG A N 1
ATOM 5450 C CA . ARG A 1 670 ? 1.922 -3.042 -49.078 1.00 92.88 670 ARG A CA 1
ATOM 5451 C C . ARG A 1 670 ? 3.091 -2.045 -49.193 1.00 92.88 670 ARG A C 1
ATOM 5453 O O . ARG A 1 670 ? 3.722 -2.012 -50.249 1.00 92.88 670 ARG A O 1
ATOM 5460 N N . PRO A 1 671 ? 3.406 -1.272 -48.135 1.00 94.00 671 PRO A N 1
ATOM 5461 C CA . PRO A 1 671 ? 4.601 -0.431 -48.110 1.00 94.00 671 PRO A CA 1
ATOM 5462 C C . PRO A 1 671 ? 5.879 -1.264 -47.922 1.00 94.00 671 PRO A C 1
ATOM 5464 O O . PRO A 1 671 ? 5.841 -2.342 -47.330 1.00 94.00 671 PRO A O 1
ATOM 5467 N N . ASP A 1 672 ? 7.017 -0.738 -48.373 1.00 91.94 672 ASP A N 1
ATOM 5468 C CA . ASP A 1 672 ? 8.346 -1.321 -48.138 1.00 91.94 672 ASP A CA 1
ATOM 5469 C C . ASP A 1 672 ? 8.884 -0.932 -46.751 1.00 91.94 672 ASP A C 1
ATOM 5471 O O . ASP A 1 672 ? 9.582 -1.704 -46.089 1.00 91.94 672 ASP A O 1
ATOM 5475 N N . GLU A 1 673 ? 8.521 0.268 -46.287 1.00 93.06 673 GLU A N 1
ATOM 5476 C CA . GLU A 1 673 ? 8.888 0.812 -44.983 1.00 93.06 673 GLU A CA 1
ATOM 5477 C C . GLU A 1 673 ? 7.719 1.574 -44.353 1.00 93.06 673 GLU A C 1
ATOM 5479 O O . GLU A 1 673 ? 6.994 2.313 -45.024 1.00 93.06 673 GLU A O 1
ATOM 5484 N N . ILE A 1 674 ? 7.567 1.435 -43.036 1.00 93.94 674 ILE A N 1
ATOM 5485 C CA . ILE A 1 674 ? 6.657 2.273 -42.251 1.00 93.94 674 ILE A CA 1
ATOM 5486 C C . ILE A 1 674 ? 7.487 3.173 -41.340 1.00 93.94 674 ILE A C 1
ATOM 5488 O O . ILE A 1 674 ? 8.257 2.683 -40.514 1.00 93.94 674 ILE A O 1
ATOM 5492 N N . ARG A 1 675 ? 7.317 4.490 -41.465 1.00 90.88 675 ARG A N 1
ATOM 5493 C CA . ARG A 1 675 ? 7.964 5.495 -40.613 1.00 90.88 675 ARG A CA 1
ATOM 5494 C C . ARG A 1 675 ? 6.963 5.986 -39.576 1.00 90.88 675 ARG A C 1
ATOM 5496 O O . ARG A 1 675 ? 5.943 6.563 -39.936 1.00 90.88 675 ARG A O 1
ATOM 5503 N N . ILE A 1 676 ? 7.240 5.751 -38.298 1.00 87.94 676 ILE A N 1
ATOM 5504 C CA . ILE A 1 676 ? 6.347 6.112 -37.188 1.00 87.94 676 ILE A CA 1
ATOM 5505 C C . ILE A 1 676 ? 6.993 7.175 -36.306 1.00 87.94 676 ILE A C 1
ATOM 5507 O O . ILE A 1 676 ? 8.122 7.004 -35.842 1.00 87.94 676 ILE A O 1
ATOM 5511 N N . GLU A 1 677 ? 6.286 8.269 -36.038 1.00 79.75 677 GLU A N 1
ATOM 5512 C CA . GLU A 1 677 ? 6.764 9.264 -35.081 1.00 79.75 677 GLU A CA 1
ATOM 5513 C C . GLU A 1 677 ? 6.704 8.713 -33.641 1.00 79.75 677 GLU A C 1
ATOM 5515 O O . GLU A 1 677 ? 5.673 8.252 -33.152 1.00 79.75 677 GLU A O 1
ATOM 5520 N N . MET A 1 678 ? 7.844 8.733 -32.950 1.00 61.22 678 MET A N 1
ATOM 5521 C CA . MET A 1 678 ? 8.034 8.299 -31.570 1.00 61.22 678 MET A CA 1
ATOM 5522 C C . MET A 1 678 ? 8.547 9.455 -30.710 1.00 61.22 678 MET A C 1
ATOM 5524 O O . MET A 1 678 ? 9.451 10.201 -31.078 1.00 61.22 678 MET A O 1
ATOM 5528 N N . MET A 1 679 ? 8.032 9.583 -29.492 1.00 51.25 679 MET A N 1
ATOM 5529 C CA . MET A 1 679 ? 8.378 10.711 -28.629 1.00 51.25 679 MET A CA 1
ATOM 5530 C C . MET A 1 679 ? 9.568 10.422 -27.672 1.00 51.25 679 MET A C 1
ATOM 5532 O O . MET A 1 679 ? 9.560 9.492 -26.873 1.00 51.25 679 MET A O 1
ATOM 5536 N N . ARG A 1 680 ? 10.598 11.274 -27.760 1.00 41.25 680 ARG A N 1
ATOM 5537 C CA . ARG A 1 680 ? 11.719 11.640 -26.846 1.00 41.25 680 ARG A CA 1
ATOM 5538 C C . ARG A 1 680 ? 12.697 10.662 -26.161 1.00 41.25 680 ARG A C 1
ATOM 5540 O O . ARG A 1 680 ? 13.765 11.159 -25.827 1.00 41.25 680 ARG A O 1
ATOM 5547 N N . GLU A 1 681 ? 12.497 9.361 -25.961 1.00 40.31 681 GLU A N 1
ATOM 5548 C CA . GLU A 1 681 ? 13.439 8.608 -25.076 1.00 40.31 681 GLU A CA 1
ATOM 5549 C C . GLU A 1 681 ? 14.184 7.415 -25.692 1.00 40.31 681 GLU A C 1
ATOM 5551 O O . GLU A 1 681 ? 14.320 6.372 -25.059 1.00 40.31 681 GLU A O 1
ATOM 5556 N N . LEU A 1 682 ? 14.733 7.545 -26.902 1.00 35.19 682 LEU A N 1
ATOM 5557 C CA . LEU A 1 682 ? 15.670 6.526 -27.417 1.00 35.19 682 LEU A CA 1
ATOM 5558 C C . LEU A 1 682 ? 17.130 6.970 -27.535 1.00 35.19 682 LEU A C 1
ATOM 5560 O O . LEU A 1 682 ? 17.990 6.124 -27.759 1.00 35.19 682 LEU A O 1
ATOM 5564 N N . LYS A 1 683 ? 17.452 8.248 -27.299 1.00 38.00 683 LYS A N 1
ATOM 5565 C CA . LYS A 1 683 ? 18.845 8.726 -27.251 1.00 38.00 683 LYS A CA 1
ATOM 5566 C C . LYS A 1 683 ? 19.042 9.833 -26.211 1.00 38.00 683 LYS A C 1
ATOM 5568 O O . LYS A 1 683 ? 19.386 10.954 -26.560 1.00 38.00 683 LYS A O 1
ATOM 5573 N N . SER A 1 684 ? 18.850 9.525 -24.930 1.00 41.31 684 SER A N 1
ATOM 5574 C CA . SER A 1 684 ? 19.496 10.330 -23.885 1.00 41.31 684 SER A CA 1
ATOM 5575 C C . SER A 1 684 ? 21.007 10.103 -23.977 1.00 41.31 684 SER A C 1
ATOM 5577 O O . SER A 1 684 ? 21.454 8.949 -24.062 1.00 41.31 684 SER A O 1
ATOM 5579 N N . SER A 1 685 ? 21.804 11.173 -23.971 1.00 44.25 685 SER A N 1
ATOM 5580 C CA . SER A 1 685 ? 23.268 11.047 -24.002 1.00 44.25 685 SER A CA 1
ATOM 5581 C C . SER A 1 685 ? 23.766 10.232 -22.795 1.00 44.25 685 SER A C 1
ATOM 5583 O O . SER A 1 685 ? 23.051 10.046 -21.804 1.00 44.25 685 SER A O 1
ATOM 5585 N N . ALA A 1 686 ? 24.980 9.674 -22.864 1.00 42.41 686 ALA A N 1
ATOM 5586 C CA . ALA A 1 686 ? 25.549 8.942 -21.727 1.00 42.41 686 ALA A CA 1
ATOM 5587 C C . ALA A 1 686 ? 25.575 9.809 -20.449 1.00 42.41 686 ALA A C 1
ATOM 5589 O O . ALA A 1 686 ? 25.220 9.328 -19.372 1.00 42.41 686 ALA A O 1
ATOM 5590 N N . ASP A 1 687 ? 25.870 11.102 -20.595 1.00 49.75 687 ASP A N 1
ATOM 5591 C CA . ASP A 1 687 ? 25.879 12.072 -19.500 1.00 49.75 687 ASP A CA 1
ATOM 5592 C C . ASP A 1 687 ? 24.485 12.387 -18.951 1.00 49.75 687 ASP A C 1
ATOM 5594 O O . ASP A 1 687 ? 24.315 12.499 -17.737 1.00 49.75 687 ASP A O 1
ATOM 5598 N N . GLU A 1 688 ? 23.463 12.493 -19.802 1.00 46.50 688 GLU A N 1
ATOM 5599 C CA . GLU A 1 688 ? 22.078 12.684 -19.352 1.00 46.50 688 GLU A CA 1
ATOM 5600 C C . GLU A 1 688 ? 21.571 11.472 -18.565 1.00 46.50 688 GLU A C 1
ATOM 5602 O O . GLU A 1 688 ? 20.970 11.631 -17.500 1.00 46.50 688 GLU A O 1
ATOM 5607 N N . ARG A 1 689 ? 21.875 10.253 -19.034 1.00 47.41 689 ARG A N 1
ATOM 5608 C CA . ARG A 1 689 ? 21.539 9.008 -18.321 1.00 47.41 689 ARG A CA 1
ATOM 5609 C C . ARG A 1 689 ? 22.270 8.907 -16.989 1.00 47.41 689 ARG A C 1
ATOM 5611 O O . ARG A 1 689 ? 21.661 8.521 -15.987 1.00 47.41 689 ARG A O 1
ATOM 5618 N N . LYS A 1 690 ? 23.549 9.289 -16.956 1.00 62.47 690 LYS A N 1
ATOM 5619 C CA . LYS A 1 690 ? 24.351 9.339 -15.730 1.00 62.47 690 LYS A CA 1
ATOM 5620 C C . LYS A 1 690 ? 23.762 10.333 -14.726 1.00 62.47 690 LYS A C 1
ATOM 5622 O O . LYS A 1 690 ? 23.440 9.924 -13.614 1.00 62.47 690 LYS A O 1
ATOM 5627 N N . LYS A 1 691 ? 23.501 11.582 -15.132 1.00 66.56 691 LYS A N 1
ATOM 5628 C CA . LYS A 1 691 ? 22.879 12.615 -14.279 1.00 66.56 691 LYS A CA 1
ATOM 5629 C C . LYS A 1 691 ? 21.500 12.199 -13.765 1.00 66.56 691 LYS A C 1
ATOM 5631 O O . LYS A 1 691 ? 21.193 12.414 -12.594 1.00 66.56 691 LYS A O 1
ATOM 5636 N N . MET A 1 692 ? 20.674 11.574 -14.608 1.00 56.12 692 MET A N 1
ATOM 5637 C CA . MET A 1 692 ? 19.368 11.050 -14.196 1.00 56.12 692 MET A CA 1
ATOM 5638 C C . MET A 1 692 ? 19.521 9.944 -13.142 1.00 56.12 692 MET A C 1
ATOM 5640 O O . MET A 1 692 ? 18.858 9.985 -12.105 1.00 56.12 692 MET A O 1
ATOM 5644 N N . THR A 1 693 ? 20.420 8.985 -13.375 1.00 63.56 693 THR A N 1
ATOM 5645 C CA . THR A 1 693 ? 20.680 7.869 -12.451 1.00 63.56 693 THR A CA 1
ATOM 5646 C C . THR A 1 693 ? 21.218 8.369 -11.110 1.00 63.56 693 THR A C 1
ATOM 5648 O O . THR A 1 693 ? 20.725 7.970 -10.055 1.00 63.56 693 THR A O 1
ATOM 5651 N N . GLU A 1 694 ? 22.176 9.297 -11.135 1.00 72.56 694 GLU A N 1
ATOM 5652 C CA . GLU A 1 694 ? 22.721 9.955 -9.944 1.00 72.56 694 GLU A CA 1
ATOM 5653 C C . GLU A 1 694 ? 21.642 10.743 -9.188 1.00 72.56 694 GLU A C 1
ATOM 5655 O O . GLU A 1 694 ? 21.551 10.647 -7.963 1.00 72.56 694 GLU A O 1
ATOM 5660 N N . GLY A 1 695 ? 20.769 11.459 -9.905 1.00 71.19 695 GLY A N 1
ATOM 5661 C CA . GLY A 1 695 ? 19.628 12.168 -9.328 1.00 71.19 695 GLY A CA 1
ATOM 5662 C C . GLY A 1 695 ? 18.644 11.233 -8.617 1.00 71.19 695 GLY A C 1
ATOM 5663 O O . GLY A 1 695 ? 18.242 11.507 -7.484 1.00 71.19 695 GLY A O 1
ATOM 5664 N N . ILE A 1 696 ? 18.302 10.096 -9.235 1.00 66.69 696 ILE A N 1
ATOM 5665 C CA . ILE A 1 696 ? 17.436 9.066 -8.636 1.00 66.69 696 ILE A CA 1
ATOM 5666 C C . ILE A 1 696 ? 18.099 8.456 -7.397 1.00 66.69 696 ILE A C 1
ATOM 5668 O O . ILE A 1 696 ? 17.445 8.313 -6.359 1.00 66.69 696 ILE A O 1
ATOM 5672 N N . ALA A 1 697 ? 19.389 8.121 -7.476 1.00 71.31 697 ALA A N 1
ATOM 5673 C CA . ALA A 1 697 ? 20.135 7.561 -6.355 1.00 71.31 697 ALA A CA 1
ATOM 5674 C C . ALA A 1 697 ? 20.182 8.538 -5.169 1.00 71.31 697 ALA A C 1
ATOM 5676 O O . ALA A 1 697 ? 19.856 8.152 -4.046 1.00 71.31 697 ALA A O 1
ATOM 5677 N N . LYS A 1 698 ? 20.488 9.818 -5.425 1.00 77.31 698 LYS A N 1
ATOM 5678 C CA . LYS A 1 698 ? 20.519 10.879 -4.408 1.00 77.31 698 LYS A CA 1
ATOM 5679 C C . LYS A 1 698 ? 19.148 11.093 -3.764 1.00 77.31 698 LYS A C 1
ATOM 5681 O O . LYS A 1 698 ? 19.053 11.155 -2.541 1.00 77.31 698 LYS A O 1
ATOM 5686 N N . ALA A 1 699 ? 18.080 11.143 -4.563 1.00 74.81 699 ALA A N 1
ATOM 5687 C CA . ALA A 1 699 ? 16.716 11.264 -4.051 1.00 74.81 699 ALA A CA 1
ATOM 5688 C C . ALA A 1 699 ? 16.302 10.046 -3.207 1.00 74.81 699 ALA A C 1
ATOM 5690 O O . ALA A 1 699 ? 15.612 10.195 -2.198 1.00 74.81 699 ALA A O 1
ATOM 5691 N N . THR A 1 700 ? 16.726 8.842 -3.601 1.00 73.19 700 THR A N 1
ATOM 5692 C CA . THR A 1 700 ? 16.461 7.601 -2.859 1.00 73.19 700 THR A CA 1
ATOM 5693 C C . THR A 1 700 ? 17.182 7.603 -1.514 1.00 73.19 700 THR A C 1
ATOM 5695 O O . THR A 1 700 ? 16.564 7.328 -0.487 1.00 73.19 700 THR A O 1
ATOM 5698 N N . GLU A 1 701 ? 18.459 7.984 -1.498 1.00 80.38 701 GLU A N 1
ATOM 5699 C CA . GLU A 1 701 ? 19.252 8.103 -0.275 1.00 80.38 701 GLU A CA 1
ATOM 5700 C C . GLU A 1 701 ? 18.673 9.155 0.683 1.00 80.38 701 GLU A C 1
ATOM 5702 O O . GLU A 1 701 ? 18.525 8.902 1.878 1.00 80.38 701 GLU A O 1
ATOM 5707 N N . GLU A 1 702 ? 18.292 10.322 0.163 1.00 82.25 702 GLU A N 1
ATOM 5708 C CA . GLU A 1 702 ? 17.644 11.376 0.942 1.00 82.25 702 GLU A CA 1
ATOM 5709 C C . GLU A 1 702 ? 16.306 10.903 1.530 1.00 82.25 702 GLU A C 1
ATOM 5711 O O . GLU A 1 702 ? 16.036 11.116 2.712 1.00 82.25 702 GLU A O 1
ATOM 5716 N N . ASN A 1 703 ? 15.482 10.207 0.741 1.00 83.62 703 ASN A N 1
ATOM 5717 C CA . ASN A 1 703 ? 14.220 9.643 1.218 1.00 83.62 703 ASN A CA 1
ATOM 5718 C C . ASN A 1 703 ? 14.441 8.616 2.337 1.00 83.62 703 ASN A C 1
ATOM 5720 O O . ASN A 1 703 ? 13.668 8.596 3.293 1.00 83.62 703 ASN A O 1
ATOM 5724 N N . GLU A 1 704 ? 15.489 7.793 2.258 1.00 79.06 704 GLU A N 1
ATOM 5725 C CA . GLU A 1 704 ? 15.844 6.847 3.323 1.00 79.06 704 GLU A CA 1
ATOM 5726 C C . GLU A 1 704 ? 16.391 7.547 4.575 1.00 79.06 704 GLU A C 1
ATOM 5728 O O . GLU A 1 704 ? 16.042 7.167 5.696 1.00 79.06 704 GLU A O 1
ATOM 5733 N N . LYS A 1 705 ? 17.171 8.624 4.424 1.00 84.75 705 LYS A N 1
ATOM 5734 C CA . LYS A 1 705 ? 17.582 9.484 5.549 1.00 84.75 705 LYS A CA 1
ATOM 5735 C C . LYS A 1 705 ? 16.369 10.103 6.243 1.00 84.75 705 LYS A C 1
ATOM 5737 O O . LYS A 1 705 ? 16.252 10.010 7.464 1.00 84.75 705 LYS A O 1
ATOM 5742 N N . ILE A 1 706 ? 15.427 10.652 5.476 1.00 81.50 706 ILE A N 1
ATOM 5743 C CA . ILE A 1 706 ? 14.162 11.180 6.003 1.00 81.50 706 ILE A CA 1
ATOM 5744 C C . ILE A 1 706 ? 13.361 10.066 6.671 1.00 81.50 706 ILE A C 1
ATOM 5746 O O . ILE A 1 706 ? 12.871 10.255 7.776 1.00 81.50 706 ILE A O 1
ATOM 5750 N N . ARG A 1 707 ? 13.272 8.880 6.063 1.00 77.50 707 ARG A N 1
ATOM 5751 C CA . ARG A 1 707 ? 12.582 7.726 6.650 1.00 77.50 707 ARG A CA 1
ATOM 5752 C C . ARG A 1 707 ? 13.149 7.376 8.023 1.00 77.50 707 ARG A C 1
ATOM 5754 O O . ARG A 1 707 ? 12.373 7.173 8.954 1.00 77.50 707 ARG A O 1
ATOM 5761 N N . LYS A 1 708 ? 14.476 7.320 8.164 1.00 74.62 708 LYS A N 1
ATOM 5762 C CA . LYS A 1 708 ? 15.138 7.097 9.458 1.00 74.62 708 LYS A CA 1
ATOM 5763 C C . LYS A 1 708 ? 14.805 8.217 10.446 1.00 74.62 708 LYS A C 1
ATOM 5765 O O . LYS A 1 708 ? 14.367 7.907 11.547 1.00 74.62 708 LYS A O 1
ATOM 5770 N N . LYS A 1 709 ? 14.892 9.481 10.016 1.00 71.81 709 LYS A N 1
ATOM 5771 C CA . LYS A 1 709 ? 14.563 10.664 10.829 1.00 71.81 709 LYS A CA 1
ATOM 5772 C C . LYS A 1 709 ? 13.103 10.690 11.300 1.00 71.81 709 LYS A C 1
ATOM 5774 O O . LYS A 1 709 ? 12.817 11.060 12.430 1.00 71.81 709 LYS A O 1
ATOM 5779 N N . LEU A 1 710 ? 12.162 10.264 10.460 1.00 65.56 710 LEU A N 1
ATOM 5780 C CA . LEU A 1 710 ? 10.746 10.145 10.819 1.00 65.56 710 LEU A CA 1
ATOM 5781 C C . LEU A 1 710 ? 10.503 8.999 11.816 1.00 65.56 710 LEU A C 1
ATOM 5783 O O . LEU A 1 710 ? 9.667 9.117 12.710 1.00 65.56 710 LEU A O 1
ATOM 5787 N N . LYS A 1 711 ? 11.263 7.903 11.727 1.00 59.19 711 LYS A N 1
ATOM 5788 C CA . LYS A 1 711 ? 11.207 6.834 12.733 1.00 59.19 711 LYS A CA 1
ATOM 5789 C C . LYS A 1 711 ? 11.774 7.289 14.080 1.00 59.19 711 LYS A C 1
ATOM 5791 O O . LYS A 1 711 ? 11.122 7.075 15.097 1.00 59.19 711 LYS A O 1
ATOM 5796 N N . SER A 1 712 ? 12.949 7.920 14.086 1.00 57.28 712 SER A N 1
ATOM 5797 C CA . SER A 1 712 ? 13.627 8.358 15.313 1.00 57.28 712 SER A CA 1
ATOM 5798 C C . SER A 1 712 ? 12.960 9.582 15.940 1.00 57.28 712 SER A C 1
ATOM 5800 O O . SER A 1 712 ? 12.516 9.529 17.082 1.00 57.28 712 SER A O 1
ATOM 5802 N N . ASP A 1 713 ? 12.827 10.669 15.183 1.00 58.31 713 ASP A N 1
ATOM 5803 C CA . ASP A 1 713 ? 12.504 11.993 15.723 1.00 58.31 713 ASP A CA 1
ATOM 5804 C C . ASP A 1 713 ? 10.996 12.296 15.730 1.00 58.31 713 ASP A C 1
ATOM 5806 O O . ASP A 1 713 ? 10.558 13.325 16.263 1.00 58.31 713 ASP A O 1
ATOM 5810 N N . PHE A 1 714 ? 10.200 11.456 15.062 1.00 54.72 714 PHE A N 1
ATOM 5811 C CA . PHE A 1 714 ? 8.736 11.534 15.037 1.00 54.72 714 PHE A CA 1
ATOM 5812 C C . PHE A 1 714 ? 8.066 10.264 15.585 1.00 54.72 714 PHE A C 1
ATOM 5814 O O . PHE A 1 714 ? 6.841 10.222 15.665 1.00 54.72 714 PHE A O 1
ATOM 5821 N N . GLY A 1 715 ? 8.837 9.246 15.992 1.00 50.81 715 GLY A N 1
ATOM 5822 C CA . GLY A 1 715 ? 8.310 8.020 16.602 1.00 50.81 715 GLY A CA 1
ATOM 5823 C C . GLY A 1 715 ? 7.430 7.175 15.672 1.00 50.81 715 GLY A C 1
ATOM 5824 O O . GLY A 1 715 ? 6.627 6.370 16.145 1.00 50.81 715 GLY A O 1
ATOM 5825 N N . MET A 1 716 ? 7.534 7.356 14.351 1.00 52.25 716 MET A N 1
ATOM 5826 C CA . MET A 1 716 ? 6.695 6.642 13.389 1.00 52.25 716 MET A CA 1
ATOM 5827 C C . MET A 1 716 ? 7.150 5.184 13.239 1.00 52.25 716 MET A C 1
ATOM 5829 O O . MET A 1 716 ? 8.244 4.922 12.749 1.00 52.25 716 MET A O 1
ATOM 5833 N N . LYS A 1 717 ? 6.298 4.204 13.579 1.00 45.19 717 LYS A N 1
ATOM 5834 C CA . LYS A 1 717 ? 6.602 2.767 13.378 1.00 45.19 717 LYS A CA 1
ATOM 5835 C C . LYS A 1 717 ? 6.754 2.403 11.892 1.00 45.19 717 LYS A C 1
ATOM 5837 O O . LYS A 1 717 ? 7.611 1.602 11.516 1.00 45.19 717 LYS A O 1
ATOM 5842 N N . LYS A 1 718 ? 5.937 3.017 11.033 1.00 47.75 718 LYS A N 1
ATOM 5843 C CA . LYS A 1 718 ? 5.944 2.851 9.575 1.00 47.75 718 LYS A CA 1
ATOM 5844 C C . LYS A 1 718 ? 5.850 4.228 8.926 1.00 47.75 718 LYS A C 1
ATOM 5846 O O . LYS A 1 718 ? 5.093 5.067 9.389 1.00 47.75 718 LYS A O 1
ATOM 5851 N N . VAL A 1 719 ? 6.625 4.438 7.867 1.00 53.91 719 VAL A N 1
ATOM 5852 C CA . VAL A 1 719 ? 6.711 5.716 7.149 1.00 53.91 719 VAL A CA 1
ATOM 5853 C C . VAL A 1 719 ? 6.241 5.485 5.719 1.00 53.91 719 VAL A C 1
ATOM 5855 O O . VAL A 1 719 ? 6.826 4.663 5.005 1.00 53.91 719 VAL A O 1
ATOM 5858 N N . SER A 1 720 ? 5.185 6.173 5.301 1.00 59.97 720 SER A N 1
ATOM 5859 C CA . SER A 1 720 ? 4.680 6.115 3.929 1.00 59.97 720 SER A CA 1
ATOM 5860 C C . SER A 1 720 ? 5.459 7.058 3.007 1.00 59.97 720 SER A C 1
ATOM 5862 O O . SER A 1 720 ? 6.196 7.944 3.449 1.00 59.97 720 SER A O 1
ATOM 5864 N N . LYS A 1 721 ? 5.273 6.905 1.691 1.00 68.00 721 LYS A N 1
ATOM 5865 C CA . LYS A 1 721 ? 5.786 7.883 0.715 1.00 68.00 721 LYS A CA 1
ATOM 5866 C C . LYS A 1 721 ? 5.173 9.271 0.946 1.00 68.00 721 LYS A C 1
ATOM 5868 O O . LYS A 1 721 ? 5.851 10.274 0.744 1.00 68.00 721 LYS A O 1
ATOM 5873 N N . ASN A 1 722 ? 3.915 9.322 1.385 1.00 71.50 722 ASN A N 1
ATOM 5874 C CA . ASN A 1 722 ? 3.212 10.569 1.661 1.00 71.50 722 ASN A CA 1
ATOM 5875 C C . ASN A 1 722 ? 3.821 11.315 2.857 1.00 71.50 722 ASN A C 1
ATOM 5877 O O . ASN A 1 722 ? 3.992 12.528 2.803 1.00 71.50 722 ASN A O 1
ATOM 5881 N N . ASP A 1 723 ? 4.234 10.585 3.896 1.00 75.31 723 ASP A N 1
ATOM 5882 C CA . ASP A 1 723 ? 4.876 11.178 5.075 1.00 75.31 723 ASP A CA 1
ATOM 5883 C C . ASP A 1 723 ? 6.218 11.831 4.718 1.00 75.31 723 ASP A C 1
ATOM 5885 O O . ASP A 1 723 ? 6.521 12.942 5.150 1.00 75.31 723 ASP A O 1
ATOM 5889 N N . ILE A 1 724 ? 6.995 11.183 3.846 1.00 78.56 724 ILE A N 1
ATOM 5890 C CA . ILE A 1 724 ? 8.245 11.750 3.322 1.00 78.56 724 ILE A CA 1
ATOM 5891 C C . ILE A 1 724 ? 7.959 13.042 2.544 1.00 78.56 724 ILE A C 1
ATOM 5893 O O . ILE A 1 724 ? 8.671 14.028 2.719 1.00 78.56 724 ILE A O 1
ATOM 5897 N N . ILE A 1 725 ? 6.909 13.066 1.714 1.00 83.75 725 ILE A N 1
ATOM 5898 C CA . ILE A 1 725 ? 6.528 14.262 0.946 1.00 83.75 725 ILE A CA 1
ATOM 5899 C C . ILE A 1 725 ? 6.103 15.398 1.883 1.00 83.75 725 ILE A C 1
ATOM 5901 O O . ILE A 1 725 ? 6.601 16.509 1.724 1.00 83.75 725 ILE A O 1
ATOM 5905 N N . ARG A 1 726 ? 5.246 15.131 2.878 1.00 86.69 726 ARG A N 1
ATOM 5906 C CA . ARG A 1 726 ? 4.830 16.132 3.878 1.00 86.69 726 ARG A CA 1
ATOM 5907 C C . ARG A 1 726 ? 6.027 16.738 4.601 1.00 86.69 726 ARG A C 1
ATOM 5909 O O . ARG A 1 726 ? 6.120 17.957 4.703 1.00 86.69 726 ARG A O 1
ATOM 5916 N N . TYR A 1 727 ? 6.963 15.897 5.042 1.00 86.81 727 TYR A N 1
ATOM 5917 C CA . TYR A 1 727 ? 8.182 16.355 5.704 1.00 86.81 727 TYR A CA 1
ATOM 5918 C C . TYR A 1 727 ? 9.041 17.236 4.788 1.00 86.81 727 TYR A C 1
ATOM 5920 O O . TYR A 1 727 ? 9.474 18.307 5.203 1.00 86.81 727 TYR A O 1
ATOM 5928 N N . LYS A 1 728 ? 9.247 16.822 3.529 1.00 90.94 728 LYS A N 1
ATOM 5929 C CA . LYS A 1 728 ? 10.007 17.611 2.548 1.00 90.94 728 LYS A CA 1
ATOM 5930 C C . LYS A 1 728 ? 9.373 18.978 2.289 1.00 90.94 728 LYS A C 1
ATOM 5932 O O . LYS A 1 728 ? 10.089 19.969 2.269 1.00 90.94 728 LYS A O 1
ATOM 5937 N N . LEU A 1 729 ? 8.051 19.032 2.117 1.00 91.38 729 LEU A N 1
ATOM 5938 C CA . LEU A 1 729 ? 7.321 20.284 1.885 1.00 91.38 729 LEU A CA 1
ATOM 5939 C C . LEU A 1 729 ? 7.401 21.228 3.089 1.00 91.38 729 LEU A C 1
ATOM 5941 O O . LEU A 1 729 ? 7.560 22.430 2.913 1.00 91.38 729 LEU A O 1
ATOM 5945 N N . TRP A 1 730 ? 7.326 20.679 4.301 1.00 90.44 730 TRP A N 1
ATOM 5946 C CA . TRP A 1 730 ? 7.452 21.442 5.540 1.00 90.44 730 TRP A CA 1
ATOM 5947 C C . TRP A 1 730 ? 8.862 22.019 5.741 1.00 90.44 730 TRP A C 1
ATOM 5949 O O . TRP A 1 730 ? 9.010 23.180 6.110 1.00 90.44 730 TRP A O 1
ATOM 5959 N N . GLU A 1 731 ? 9.911 21.233 5.477 1.00 89.19 731 GLU A N 1
ATOM 5960 C CA . GLU A 1 731 ? 11.302 21.715 5.523 1.00 89.19 731 GLU A CA 1
ATOM 5961 C C . GLU A 1 731 ? 11.585 22.778 4.455 1.00 89.19 731 GLU A C 1
ATOM 5963 O O . GLU A 1 731 ? 12.302 23.746 4.721 1.00 89.19 731 GLU A O 1
ATOM 5968 N N . GLU A 1 732 ? 11.022 22.600 3.257 1.00 88.19 732 GLU A N 1
ATOM 5969 C CA . GLU A 1 732 ? 11.160 23.521 2.129 1.00 88.19 732 GLU A CA 1
ATOM 5970 C C . GLU A 1 732 ? 10.568 24.902 2.431 1.00 88.19 732 GLU A C 1
ATOM 5972 O O . GLU A 1 732 ? 11.189 25.910 2.098 1.00 88.19 732 GLU A O 1
ATOM 5977 N N . SER A 1 733 ? 9.415 24.956 3.104 1.00 84.62 733 SER A N 1
ATOM 5978 C CA . SER A 1 733 ? 8.717 26.201 3.444 1.00 84.62 733 SER A CA 1
ATOM 5979 C C . SER A 1 733 ? 9.241 26.906 4.700 1.00 84.62 733 SER A C 1
ATOM 5981 O O . SER A 1 733 ? 8.599 27.823 5.214 1.00 84.62 733 SER A O 1
ATOM 5983 N N . GLY A 1 734 ? 10.377 26.461 5.252 1.00 86.50 734 GLY A N 1
ATOM 5984 C CA . GLY A 1 734 ? 10.897 27.000 6.510 1.00 86.50 734 GLY A CA 1
ATOM 5985 C C . GLY A 1 734 ? 9.931 26.793 7.678 1.00 86.50 734 GLY A C 1
ATOM 5986 O O . GLY A 1 734 ? 9.830 27.650 8.548 1.00 86.50 734 GLY A O 1
ATOM 5987 N N . HIS A 1 735 ? 9.197 25.675 7.667 1.00 88.75 735 HIS A N 1
ATOM 5988 C CA . HIS A 1 735 ? 8.233 25.281 8.698 1.00 88.75 735 HIS A CA 1
ATOM 5989 C C . HIS A 1 735 ? 6.995 26.179 8.801 1.00 88.75 735 HIS A C 1
ATOM 5991 O O . HIS A 1 735 ? 6.294 26.147 9.809 1.00 88.75 735 HIS A O 1
ATOM 5997 N N . THR A 1 736 ? 6.680 26.944 7.756 1.00 88.75 736 THR A N 1
ATOM 5998 C CA . THR A 1 736 ? 5.475 27.789 7.687 1.00 88.75 736 THR A CA 1
ATOM 5999 C C . THR A 1 736 ? 4.520 27.314 6.595 1.00 88.75 736 THR A C 1
ATOM 6001 O O . THR A 1 736 ? 4.927 26.649 5.639 1.00 88.75 736 THR A O 1
ATOM 6004 N N . SER A 1 737 ? 3.230 27.618 6.735 1.00 90.06 737 SER A N 1
ATOM 6005 C CA . SER A 1 737 ? 2.262 27.442 5.655 1.00 90.06 737 SER A CA 1
ATOM 6006 C C . SER A 1 737 ? 2.534 28.530 4.636 1.00 90.06 737 SER A C 1
ATOM 6008 O O . SER A 1 737 ? 2.475 29.716 4.952 1.00 90.06 737 SER A O 1
ATOM 6010 N N . ILE A 1 738 ? 2.839 28.136 3.402 1.00 85.56 738 ILE A N 1
ATOM 6011 C CA . ILE A 1 738 ? 3.105 29.101 2.331 1.00 85.56 738 ILE A CA 1
ATOM 6012 C C . ILE A 1 738 ? 1.890 30.015 2.119 1.00 85.56 738 ILE A C 1
ATOM 6014 O O . ILE A 1 738 ? 2.058 31.213 1.898 1.00 85.56 738 ILE A O 1
ATOM 6018 N N . TYR A 1 739 ? 0.684 29.461 2.265 1.00 90.69 739 TYR A N 1
ATOM 6019 C CA . TYR A 1 739 ? -0.582 30.159 2.070 1.00 90.69 739 TYR A CA 1
ATOM 6020 C C . TYR A 1 739 ? -0.846 31.177 3.175 1.00 90.69 739 TYR A C 1
ATOM 6022 O O . TYR A 1 739 ? -0.870 32.376 2.913 1.00 90.69 739 TYR A O 1
ATOM 6030 N N . SER A 1 740 ? -0.988 30.718 4.418 1.00 87.94 740 SER A N 1
ATOM 6031 C CA . SER A 1 740 ? -1.361 31.593 5.534 1.00 87.94 740 SER A CA 1
ATOM 6032 C C . SER A 1 740 ? -0.183 32.370 6.128 1.00 87.94 740 SER A C 1
ATOM 6034 O O . SER A 1 740 ? -0.388 33.307 6.892 1.00 87.94 740 SER A O 1
ATOM 6036 N N . GLY A 1 741 ? 1.057 31.967 5.836 1.00 85.06 741 GLY A N 1
ATOM 6037 C CA . GLY A 1 741 ? 2.264 32.484 6.486 1.00 85.06 741 GLY A CA 1
ATOM 6038 C C . GLY A 1 741 ? 2.431 32.025 7.938 1.00 85.06 741 GLY A C 1
ATOM 6039 O O . GLY A 1 741 ? 3.436 32.352 8.566 1.00 85.06 741 GLY A O 1
ATOM 6040 N N . LYS A 1 742 ? 1.479 31.257 8.486 1.00 88.69 742 LYS A N 1
ATOM 6041 C CA . LYS A 1 742 ? 1.507 30.818 9.884 1.00 88.69 742 LYS A CA 1
ATOM 6042 C C . LYS A 1 742 ? 2.490 29.658 10.075 1.00 88.69 742 LYS A C 1
ATOM 6044 O O . LYS A 1 742 ? 2.580 28.788 9.203 1.00 88.69 742 LYS A O 1
ATOM 6049 N N . PRO A 1 743 ? 3.203 29.587 11.211 1.00 87.56 743 PRO A N 1
ATOM 6050 C CA . PRO A 1 743 ? 4.035 28.437 11.542 1.00 87.56 743 PRO A CA 1
ATOM 6051 C C . PRO A 1 743 ? 3.224 27.137 11.545 1.00 87.56 743 PRO A C 1
ATOM 6053 O O . PRO A 1 743 ? 2.212 27.015 12.234 1.00 87.56 743 PRO A O 1
ATOM 6056 N N . ILE A 1 744 ? 3.690 26.142 10.791 1.00 82.19 744 ILE A N 1
ATOM 6057 C CA . ILE A 1 744 ? 3.198 24.771 10.890 1.00 82.19 744 ILE A CA 1
ATOM 6058 C C . ILE A 1 744 ? 4.007 24.119 11.991 1.00 82.19 744 ILE A C 1
ATOM 6060 O O . ILE A 1 744 ? 5.179 23.771 11.809 1.00 82.19 744 ILE A O 1
ATOM 6064 N N . GLN A 1 745 ? 3.366 23.934 13.138 1.00 77.75 745 GLN A N 1
ATOM 6065 C CA . GLN A 1 745 ? 4.005 23.269 14.255 1.00 77.75 745 GLN A CA 1
ATOM 6066 C C . GLN A 1 745 ? 4.483 21.888 13.812 1.00 77.75 745 GLN A C 1
ATOM 6068 O O . GLN A 1 745 ? 3.746 21.114 13.197 1.00 77.75 745 GLN A O 1
ATOM 6073 N N . ARG A 1 746 ? 5.723 21.544 14.171 1.00 65.25 746 ARG A N 1
ATOM 6074 C CA . ARG A 1 746 ? 6.363 20.258 13.829 1.00 65.25 746 ARG A CA 1
ATOM 6075 C C . ARG A 1 746 ? 5.542 19.038 14.299 1.00 65.25 746 ARG A C 1
ATOM 6077 O O . ARG A 1 746 ? 5.789 17.889 13.925 1.00 65.25 746 ARG A O 1
ATOM 6084 N N . ALA A 1 747 ? 4.622 19.307 15.207 1.00 57.72 747 ALA A N 1
ATOM 6085 C CA . ALA A 1 747 ? 3.661 18.441 15.838 1.00 57.72 747 ALA A CA 1
ATOM 6086 C C . ALA A 1 747 ? 2.485 18.087 14.893 1.00 57.72 747 ALA A C 1
ATOM 6088 O O . ALA A 1 747 ? 2.075 16.932 14.821 1.00 57.72 747 ALA A O 1
ATOM 6089 N N . ASP A 1 748 ? 2.035 19.045 14.081 1.00 66.56 748 ASP A N 1
ATOM 6090 C CA . ASP A 1 748 ? 0.804 18.957 13.293 1.00 66.56 748 ASP A CA 1
ATOM 6091 C C . ASP A 1 748 ? 1.026 18.576 11.817 1.00 66.56 748 ASP A C 1
ATOM 6093 O O . ASP A 1 748 ? 0.049 18.309 11.116 1.00 66.56 748 ASP A O 1
ATOM 6097 N N . ILE A 1 749 ? 2.281 18.449 11.359 1.00 75.25 749 ILE A N 1
ATOM 6098 C CA . ILE A 1 749 ? 2.659 18.093 9.969 1.00 75.25 749 ILE A CA 1
ATOM 6099 C C . ILE A 1 749 ? 1.900 16.863 9.442 1.00 75.25 749 ILE A C 1
ATOM 6101 O O . ILE A 1 749 ? 1.504 16.819 8.279 1.00 75.25 749 ILE A O 1
ATOM 6105 N N . PHE A 1 750 ? 1.727 15.845 10.290 1.00 74.44 750 PHE A N 1
ATOM 6106 C CA . PHE A 1 750 ? 1.084 14.571 9.940 1.00 74.44 750 PHE A CA 1
ATOM 6107 C C . PHE A 1 750 ? -0.366 14.474 10.417 1.00 74.44 750 PHE A C 1
ATOM 6109 O O . PHE A 1 750 ? -1.007 13.437 10.245 1.00 74.44 750 PHE A O 1
ATOM 6116 N N . SER A 1 751 ? -0.880 15.537 11.032 1.00 70.06 751 SER A N 1
ATOM 6117 C CA . SER A 1 751 ? -2.251 15.580 11.519 1.00 70.06 751 SER A CA 1
ATOM 6118 C C . SER A 1 751 ? -3.240 15.784 10.364 1.00 70.06 751 SER A C 1
ATOM 6120 O O . SER A 1 751 ? -2.874 16.303 9.308 1.00 70.06 751 SER A O 1
ATOM 6122 N N . PRO A 1 752 ? -4.531 15.469 10.565 1.00 64.94 752 PRO A N 1
ATOM 6123 C CA . PRO A 1 752 ? -5.574 15.796 9.597 1.00 64.94 752 PRO A CA 1
ATOM 6124 C C . PRO A 1 752 ? -5.779 17.301 9.368 1.00 64.94 752 PRO A C 1
ATOM 6126 O O . PRO A 1 752 ? -6.535 17.645 8.463 1.00 64.94 752 PRO A O 1
ATOM 6129 N N . LYS A 1 753 ? -5.171 18.184 10.181 1.0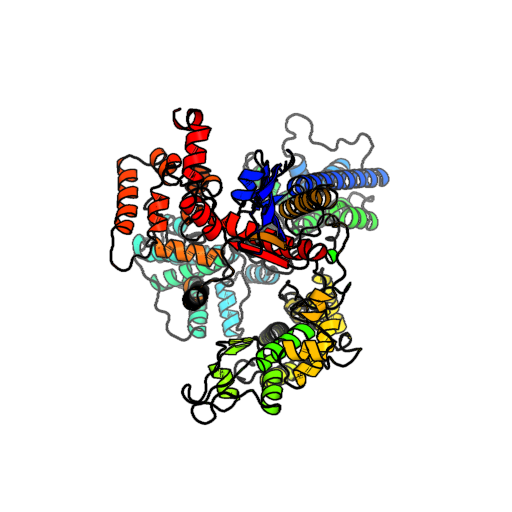0 71.25 753 LYS A N 1
ATOM 6130 C CA . LYS A 1 753 ? -5.305 19.645 10.052 1.00 71.25 753 LYS A CA 1
ATOM 6131 C C . LYS A 1 753 ? -4.597 20.191 8.815 1.00 71.25 753 LYS A C 1
ATOM 6133 O O . LYS A 1 753 ? -5.005 21.235 8.319 1.00 71.25 753 LYS A O 1
ATOM 6138 N N . TYR A 1 754 ? -3.573 19.495 8.325 1.00 80.12 754 TYR A N 1
ATOM 6139 C CA . TYR A 1 754 ? -2.798 19.897 7.158 1.00 80.12 754 TYR A CA 1
ATOM 6140 C C . TYR A 1 754 ? -2.926 18.862 6.047 1.00 80.12 754 TYR A C 1
ATOM 6142 O O . TYR A 1 754 ? -2.997 17.654 6.288 1.00 80.12 754 TYR A O 1
ATOM 6150 N N . ASP A 1 755 ? -2.947 19.338 4.810 1.00 83.88 755 ASP A N 1
ATOM 6151 C CA . ASP A 1 755 ? -2.990 18.490 3.632 1.00 83.88 755 ASP A CA 1
ATOM 6152 C C . ASP A 1 755 ? -1.967 18.946 2.593 1.00 83.88 755 ASP A C 1
ATOM 6154 O O . ASP A 1 755 ? -1.474 20.074 2.620 1.00 83.88 755 ASP A O 1
ATOM 6158 N N . ILE A 1 756 ? -1.622 18.031 1.691 1.00 89.62 756 ILE A N 1
ATOM 6159 C CA . ILE A 1 756 ? -0.828 18.376 0.519 1.00 89.62 756 ILE A CA 1
ATOM 6160 C C . ILE A 1 756 ? -1.789 18.916 -0.533 1.00 89.62 756 ILE A C 1
ATOM 6162 O O . ILE A 1 756 ? -2.614 18.173 -1.081 1.00 89.62 756 ILE A O 1
ATOM 6166 N N . ASP A 1 757 ? -1.666 20.207 -0.805 1.00 92.25 757 ASP A N 1
ATOM 6167 C CA . ASP A 1 757 ? -2.370 20.860 -1.895 1.00 92.25 757 ASP A CA 1
ATOM 6168 C C . ASP A 1 757 ? -1.513 20.905 -3.162 1.00 92.25 757 ASP A C 1
ATOM 6170 O O . ASP A 1 757 ? -0.278 20.951 -3.116 1.00 92.25 757 ASP A O 1
ATOM 6174 N N . HIS A 1 758 ? -2.198 20.879 -4.302 1.00 91.06 758 HIS A N 1
ATOM 6175 C CA . HIS A 1 758 ? -1.619 21.147 -5.606 1.00 91.06 758 HIS A CA 1
ATOM 6176 C C . HIS A 1 758 ? -1.749 22.637 -5.904 1.00 91.06 758 HIS A C 1
ATOM 6178 O O . HIS A 1 758 ? -2.855 23.094 -6.190 1.00 91.06 758 HIS A O 1
ATOM 6184 N N . ILE A 1 759 ? -0.627 23.368 -5.874 1.00 92.69 759 ILE A N 1
ATOM 6185 C CA . ILE A 1 759 ? -0.559 24.834 -6.023 1.00 92.69 759 ILE A CA 1
ATOM 6186 C C . ILE A 1 759 ? -1.434 25.294 -7.186 1.00 92.69 759 ILE A C 1
ATOM 6188 O O . ILE A 1 759 ? -2.333 26.116 -7.021 1.00 92.69 759 ILE A O 1
ATOM 6192 N N . ILE A 1 760 ? -1.202 24.696 -8.348 1.00 86.69 760 ILE A N 1
ATOM 6193 C CA . ILE A 1 760 ? -2.103 24.776 -9.482 1.00 86.69 760 ILE A CA 1
ATOM 6194 C C . ILE A 1 760 ? -2.875 23.458 -9.515 1.00 86.69 760 ILE A C 1
ATOM 6196 O O . ILE A 1 760 ? -2.243 22.392 -9.560 1.00 86.69 760 ILE A O 1
ATOM 6200 N N . PRO A 1 761 ? -4.219 23.495 -9.486 1.00 80.88 761 PRO A N 1
ATOM 6201 C CA . PRO A 1 761 ? -5.043 22.301 -9.505 1.00 80.88 761 PRO A CA 1
ATOM 6202 C C . PRO A 1 761 ? -4.598 21.347 -10.599 1.00 80.88 761 PRO A C 1
ATOM 6204 O O . PRO A 1 761 ? -4.357 21.756 -11.738 1.00 80.88 761 PRO A O 1
ATOM 6207 N N . GLN A 1 762 ? -4.539 20.056 -10.274 1.00 66.06 762 GLN A N 1
ATOM 6208 C CA . GLN A 1 762 ? -4.177 19.045 -11.266 1.00 66.06 762 GLN A CA 1
ATOM 6209 C C . GLN A 1 762 ? -5.058 19.139 -12.508 1.00 66.06 762 GLN A C 1
ATOM 6211 O O . GLN A 1 762 ? -4.547 18.949 -13.595 1.00 66.06 762 GLN A O 1
ATOM 6216 N N . ALA A 1 763 ? -6.338 19.500 -12.361 1.00 61.09 763 ALA A N 1
ATOM 6217 C CA . ALA A 1 763 ? -7.270 19.700 -13.469 1.00 61.09 763 ALA A CA 1
ATOM 6218 C C . ALA A 1 763 ? -6.893 20.840 -14.447 1.00 61.09 763 ALA A C 1
ATOM 6220 O O . ALA A 1 763 ? -7.506 20.929 -15.515 1.00 61.09 763 ALA A O 1
ATOM 6221 N N . LYS A 1 764 ? -5.926 21.697 -14.089 1.00 65.19 764 LYS A N 1
ATOM 6222 C CA . LYS A 1 764 ? -5.439 22.820 -14.901 1.00 65.19 764 LYS A CA 1
ATOM 6223 C C . LYS A 1 764 ? -4.031 22.570 -15.473 1.00 65.19 764 LYS A C 1
ATOM 6225 O O . LYS A 1 764 ? -3.882 22.680 -16.678 1.00 65.19 764 LYS A O 1
ATOM 6230 N N . LEU A 1 765 ? -3.042 22.164 -14.659 1.00 67.31 765 LEU A N 1
ATOM 6231 C CA . LEU A 1 765 ? -1.627 22.016 -15.090 1.00 67.31 765 LEU A CA 1
ATOM 6232 C C . LEU A 1 765 ? -1.102 20.561 -15.127 1.00 67.31 765 LEU A C 1
ATOM 6234 O O . LEU A 1 765 ? 0.020 20.316 -15.549 1.00 67.31 765 LEU A O 1
ATOM 6238 N N . PHE A 1 766 ? -1.876 19.570 -14.672 1.00 58.50 766 PHE A N 1
ATOM 6239 C CA . PHE A 1 766 ? -1.527 18.131 -14.741 1.00 58.50 766 PHE A CA 1
ATOM 6240 C C . PHE A 1 766 ? -0.174 17.722 -14.164 1.00 58.50 766 PHE A C 1
ATOM 6242 O O . PHE A 1 766 ? 0.345 16.637 -14.436 1.00 58.50 766 PHE A O 1
ATOM 6249 N N . ASP A 1 767 ? 0.345 18.552 -13.272 1.00 61.62 767 ASP A N 1
ATOM 6250 C CA . ASP A 1 767 ? 1.613 18.336 -12.622 1.00 61.62 767 ASP A CA 1
ATOM 6251 C C . ASP A 1 767 ? 1.416 17.770 -11.207 1.00 61.62 767 ASP A C 1
ATOM 6253 O O . ASP A 1 767 ? 0.945 18.457 -10.298 1.00 61.62 767 ASP A O 1
ATOM 6257 N N . ASP A 1 768 ? 1.792 16.502 -11.009 1.00 68.88 768 ASP A N 1
ATOM 6258 C CA . ASP A 1 768 ? 1.884 15.871 -9.682 1.00 68.88 768 ASP A CA 1
ATOM 6259 C C . ASP A 1 768 ? 3.315 15.895 -9.108 1.00 68.88 768 ASP A C 1
ATOM 6261 O O . ASP A 1 768 ? 3.608 15.266 -8.081 1.00 68.88 768 ASP A O 1
ATOM 6265 N N . SER A 1 769 ? 4.238 16.601 -9.764 1.00 77.25 769 SER A N 1
ATOM 6266 C CA . SER A 1 769 ? 5.605 16.746 -9.287 1.00 77.25 769 SER A CA 1
ATOM 6267 C C . SER A 1 769 ? 5.633 17.425 -7.924 1.00 77.25 769 SER A C 1
ATOM 6269 O O . SER A 1 769 ? 4.736 18.168 -7.517 1.00 77.25 769 SER A O 1
ATOM 6271 N N . PHE A 1 770 ? 6.728 17.191 -7.210 1.00 83.38 770 PHE A N 1
ATOM 6272 C CA . PHE A 1 770 ? 6.988 17.869 -5.950 1.00 83.38 770 PHE A CA 1
ATOM 6273 C C . PHE A 1 770 ? 6.946 19.401 -6.101 1.00 83.38 770 PHE A C 1
ATOM 6275 O O . PHE A 1 770 ? 6.553 20.083 -5.162 1.00 83.38 770 PHE A O 1
ATOM 6282 N N . SER A 1 771 ? 7.279 19.941 -7.283 1.00 87.88 771 SER A N 1
ATOM 6283 C CA . SER A 1 771 ? 7.284 21.384 -7.553 1.00 87.88 771 SER A CA 1
ATOM 6284 C C . SER A 1 771 ? 5.891 22.026 -7.591 1.00 87.88 771 SER A C 1
ATOM 6286 O O . SER A 1 771 ? 5.799 23.228 -7.386 1.00 87.88 771 SER A O 1
ATOM 6288 N N . ASN A 1 772 ? 4.819 21.251 -7.787 1.00 89.94 772 ASN A N 1
ATOM 6289 C CA . ASN A 1 772 ? 3.436 21.743 -7.763 1.00 89.94 772 ASN A CA 1
ATOM 6290 C C . ASN A 1 772 ? 2.709 21.420 -6.448 1.00 89.94 772 ASN A C 1
ATOM 6292 O O . ASN A 1 772 ? 1.492 21.508 -6.374 1.00 89.94 772 ASN A O 1
ATOM 6296 N N . LYS A 1 773 ? 3.431 21.004 -5.404 1.00 93.50 773 LYS A N 1
ATOM 6297 C CA . LYS A 1 773 ? 2.842 20.626 -4.115 1.00 93.50 773 LYS A CA 1
ATOM 6298 C C . LYS A 1 773 ? 3.244 21.595 -3.015 1.00 93.50 773 LYS A C 1
ATOM 6300 O O . LYS A 1 773 ? 4.399 22.012 -2.971 1.00 93.50 773 LYS A O 1
ATOM 6305 N N . VAL A 1 774 ? 2.330 21.888 -2.100 1.00 93.56 774 VAL A N 1
ATOM 6306 C CA . VAL A 1 774 ? 2.599 22.600 -0.839 1.00 93.56 774 VAL A CA 1
ATOM 6307 C C . VAL A 1 774 ? 1.877 21.918 0.309 1.00 93.56 774 VAL A C 1
ATOM 6309 O O . VAL A 1 774 ? 0.884 21.226 0.101 1.00 93.56 774 VAL A O 1
ATOM 6312 N N . LEU A 1 775 ? 2.398 22.083 1.521 1.00 93.75 775 LEU A N 1
ATOM 6313 C CA . LEU A 1 775 ? 1.690 21.698 2.734 1.00 93.75 775 LEU A CA 1
ATOM 6314 C C . LEU A 1 775 ? 0.914 22.922 3.234 1.00 93.75 775 LEU A C 1
ATOM 6316 O O . LEU A 1 775 ? 1.526 23.952 3.512 1.00 93.75 775 LEU A O 1
ATOM 6320 N N . CYS A 1 776 ? -0.409 22.813 3.332 1.00 91.75 776 CYS A N 1
ATOM 6321 C CA . CYS A 1 776 ? -1.279 23.898 3.789 1.00 91.75 776 CYS A CA 1
ATOM 6322 C C . CYS A 1 776 ? -2.383 23.375 4.710 1.00 91.75 776 CYS A C 1
ATOM 6324 O O . CYS A 1 776 ? -2.577 22.167 4.865 1.00 91.75 776 CYS A O 1
ATOM 6326 N N . GLU A 1 777 ? -3.115 24.289 5.335 1.00 93.25 777 GLU A N 1
ATOM 6327 C CA . GLU A 1 777 ? -4.289 23.993 6.140 1.00 93.25 777 GLU A CA 1
ATOM 6328 C C . GLU A 1 777 ? -5.333 23.251 5.296 1.00 93.25 777 GLU A C 1
ATOM 6330 O O . GLU A 1 777 ? -5.656 23.636 4.170 1.00 93.25 777 GLU A O 1
ATOM 6335 N N . ARG A 1 778 ? -5.886 22.171 5.847 1.00 84.69 778 ARG A N 1
ATOM 6336 C CA . ARG A 1 778 ? -6.856 21.325 5.151 1.00 84.69 778 ARG A CA 1
ATOM 6337 C C . ARG A 1 778 ? -8.125 22.089 4.785 1.00 84.69 778 ARG A C 1
ATOM 6339 O O . ARG A 1 778 ? -8.646 21.882 3.696 1.00 84.69 778 ARG A O 1
ATOM 6346 N N . SER A 1 779 ? -8.606 22.961 5.670 1.00 88.75 779 SER A N 1
ATOM 6347 C CA . SER A 1 779 ? -9.764 23.816 5.389 1.00 88.75 779 SER A CA 1
ATOM 6348 C C . SER A 1 779 ? -9.519 24.698 4.166 1.00 88.75 779 SER A C 1
ATOM 6350 O O . SER A 1 779 ? -10.387 24.804 3.309 1.00 88.75 779 SER A O 1
ATOM 6352 N N . TRP A 1 780 ? -8.312 25.250 4.025 1.00 92.69 780 TRP A N 1
ATOM 6353 C CA . TRP A 1 780 ? -7.956 26.109 2.895 1.00 92.69 780 TRP A CA 1
ATOM 6354 C C . TRP A 1 780 ? -7.812 25.312 1.599 1.00 92.69 780 TRP A C 1
ATOM 6356 O O . TRP A 1 780 ? -8.250 25.775 0.555 1.00 92.69 780 TRP A O 1
ATOM 6366 N N . ASN A 1 781 ? -7.282 24.086 1.663 1.00 89.06 781 ASN A N 1
ATOM 6367 C CA . ASN A 1 781 ? -7.273 23.171 0.517 1.00 89.06 781 ASN A CA 1
ATOM 6368 C C . ASN A 1 781 ? -8.703 22.839 0.040 1.00 89.06 781 ASN A C 1
ATOM 6370 O O . ASN A 1 781 ? -9.007 22.890 -1.151 1.00 89.06 781 ASN A O 1
ATOM 6374 N N . GLU A 1 782 ? -9.603 22.522 0.978 1.00 84.50 782 GLU A N 1
ATOM 6375 C CA . GLU A 1 782 ? -11.007 22.219 0.673 1.00 84.50 782 GLU A CA 1
ATOM 6376 C C . GLU A 1 782 ? -11.743 23.433 0.072 1.00 84.50 782 GLU A C 1
ATOM 6378 O O . GLU A 1 782 ? -12.510 23.260 -0.877 1.00 84.50 782 GLU A O 1
ATOM 6383 N N . GLU A 1 783 ? -11.475 24.646 0.567 1.00 88.94 783 GLU A N 1
ATOM 6384 C CA . GLU A 1 783 ? -12.035 25.902 0.043 1.00 88.94 783 GLU A CA 1
ATOM 6385 C C . GLU A 1 783 ? -11.459 26.310 -1.324 1.00 88.94 78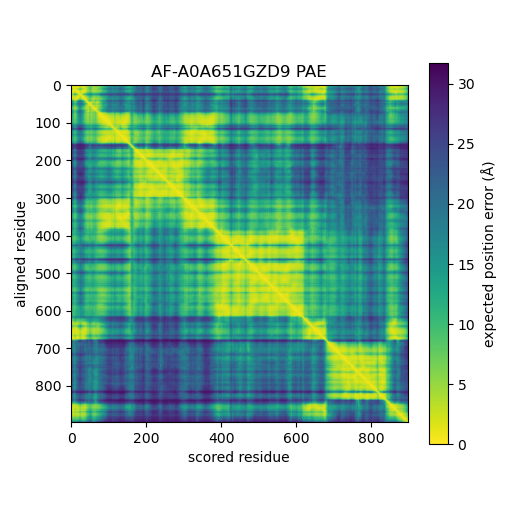3 GLU A C 1
ATOM 6387 O O . GLU A 1 783 ? -12.214 26.763 -2.186 1.00 88.94 783 GLU A O 1
ATOM 6392 N N . LYS A 1 784 ? -10.146 26.143 -1.541 1.00 91.12 784 LYS A N 1
ATOM 6393 C CA . LYS A 1 784 ? -9.458 26.460 -2.806 1.00 91.12 784 LYS A CA 1
ATOM 6394 C C . LYS A 1 784 ? -10.020 25.666 -3.978 1.00 91.12 784 LYS A C 1
ATOM 6396 O O . LYS A 1 784 ? -10.181 26.205 -5.069 1.00 91.12 784 LYS A O 1
ATOM 6401 N N . SER A 1 785 ? -10.359 24.393 -3.764 1.00 86.69 785 SER A N 1
ATOM 6402 C CA . SER A 1 785 ? -11.033 23.559 -4.766 1.00 86.69 785 SER A CA 1
ATOM 6403 C C . SER A 1 785 ? -10.290 23.536 -6.121 1.00 86.69 785 SER A C 1
ATOM 6405 O O . SER A 1 785 ? -9.238 22.905 -6.224 1.00 86.69 785 SER A O 1
ATOM 6407 N N . ASN A 1 786 ? -10.810 24.202 -7.161 1.00 81.25 786 ASN A N 1
ATOM 6408 C CA . ASN A 1 786 ? -10.233 24.250 -8.511 1.00 81.25 786 ASN A CA 1
ATOM 6409 C C . ASN A 1 786 ? -9.590 25.609 -8.866 1.00 81.25 786 ASN A C 1
ATOM 6411 O O . ASN A 1 786 ? -9.273 25.836 -10.038 1.00 81.25 786 ASN A O 1
ATOM 6415 N N . ASP A 1 787 ? -9.368 26.494 -7.897 1.00 86.50 787 ASP A N 1
ATOM 6416 C CA . ASP A 1 787 ? -8.667 27.770 -8.099 1.00 86.50 787 ASP A CA 1
ATOM 6417 C C . ASP A 1 787 ? -7.143 27.564 -8.057 1.00 86.50 787 ASP A C 1
ATOM 6419 O O . ASP A 1 787 ? -6.649 26.636 -7.406 1.00 86.50 787 ASP A O 1
ATOM 6423 N N . THR A 1 788 ? -6.372 28.402 -8.761 1.00 90.75 788 THR A N 1
ATOM 6424 C CA . THR A 1 788 ? -4.914 28.455 -8.531 1.00 90.75 788 THR A CA 1
ATOM 6425 C C . THR A 1 788 ? -4.623 29.020 -7.143 1.00 90.75 788 THR A C 1
ATOM 6427 O O . THR A 1 788 ? -5.465 29.684 -6.539 1.00 90.75 788 THR A O 1
ATOM 6430 N N . ALA A 1 789 ? -3.432 28.746 -6.609 1.00 93.62 789 ALA A N 1
ATOM 6431 C CA . ALA A 1 789 ? -3.025 29.274 -5.311 1.00 93.62 789 ALA A CA 1
ATOM 6432 C C . ALA A 1 789 ? -3.170 30.799 -5.233 1.00 93.62 789 ALA A C 1
ATOM 6434 O O . ALA A 1 789 ? -3.724 31.292 -4.258 1.00 93.62 789 ALA A O 1
ATOM 6435 N N . ILE A 1 790 ? -2.710 31.528 -6.256 1.00 95.31 790 ILE A N 1
ATOM 6436 C CA . ILE A 1 790 ? -2.743 32.992 -6.252 1.00 95.31 790 ILE A CA 1
ATOM 6437 C C . ILE A 1 790 ? -4.177 33.534 -6.268 1.00 95.31 790 ILE A C 1
ATOM 6439 O O . ILE A 1 790 ? -4.497 34.362 -5.427 1.00 95.31 790 ILE A O 1
ATOM 6443 N N . GLU A 1 791 ? -5.060 32.995 -7.114 1.00 94.06 791 GLU A N 1
ATOM 6444 C CA . GLU A 1 791 ? -6.472 33.414 -7.197 1.00 94.06 791 GLU A CA 1
ATOM 6445 C C . GLU A 1 791 ? -7.239 33.123 -5.902 1.00 94.06 791 GLU A C 1
ATOM 6447 O O . GLU A 1 791 ? -8.038 33.932 -5.433 1.00 94.06 791 GLU A O 1
ATOM 6452 N N . PHE A 1 792 ? -6.995 31.955 -5.299 1.00 95.75 792 PHE A N 1
ATOM 6453 C CA . PHE A 1 792 ? -7.608 31.612 -4.021 1.00 95.75 792 PHE A CA 1
ATOM 6454 C C . PHE A 1 792 ? -7.151 32.560 -2.910 1.00 95.75 792 PHE A C 1
ATOM 6456 O O . PHE A 1 792 ? -7.977 33.020 -2.123 1.00 95.75 792 PHE A O 1
ATOM 6463 N N . LEU A 1 793 ? -5.848 32.844 -2.835 1.00 95.12 793 LEU A N 1
ATOM 6464 C CA . LEU A 1 793 ? -5.285 33.691 -1.787 1.00 95.12 793 LEU A CA 1
ATOM 6465 C C . LEU A 1 793 ? -5.679 35.157 -1.959 1.00 95.12 793 LEU A C 1
ATOM 6467 O O . LEU A 1 793 ? -5.981 35.790 -0.957 1.00 95.12 793 LEU A O 1
ATOM 6471 N N . GLU A 1 794 ? -5.762 35.656 -3.191 1.00 94.88 794 GLU A N 1
ATOM 6472 C CA . GLU A 1 794 ? -6.264 37.001 -3.502 1.00 94.88 794 GLU A CA 1
ATOM 6473 C C . GLU A 1 794 ? -7.705 37.192 -3.012 1.00 94.88 794 GLU A C 1
ATOM 6475 O O . GLU A 1 794 ? -8.039 38.211 -2.422 1.00 94.88 794 GLU A O 1
ATOM 6480 N N . ARG A 1 795 ? -8.557 36.172 -3.178 1.00 94.56 795 ARG A N 1
ATOM 6481 C CA . ARG A 1 795 ? -9.947 36.201 -2.699 1.00 94.56 795 ARG A CA 1
ATOM 6482 C C . ARG A 1 795 ? -10.080 36.004 -1.185 1.00 94.56 795 ARG A C 1
ATOM 6484 O O . ARG A 1 795 ? -11.078 36.421 -0.599 1.00 94.56 795 ARG A O 1
ATOM 6491 N N . LYS A 1 796 ? -9.161 35.259 -0.563 1.00 91.69 796 LYS A N 1
ATOM 6492 C CA . LYS A 1 796 ? -9.272 34.821 0.839 1.00 91.69 796 LYS A CA 1
ATOM 6493 C C . LYS A 1 796 ? -8.620 35.786 1.828 1.00 91.69 796 LYS A C 1
ATOM 6495 O O . LYS A 1 796 ? -9.097 35.872 2.959 1.00 91.69 796 LYS A O 1
ATOM 6500 N N . LEU A 1 797 ? -7.511 36.412 1.442 1.00 92.06 797 LEU A N 1
ATOM 6501 C CA . LEU A 1 797 ? -6.682 37.260 2.299 1.00 92.06 797 LEU A CA 1
ATOM 6502 C C . LEU A 1 797 ? -7.064 38.738 2.156 1.00 92.06 797 LEU A C 1
ATOM 6504 O O . LEU A 1 797 ? -7.630 39.139 1.145 1.00 92.06 797 LEU A O 1
ATOM 6508 N N . SER A 1 798 ? -6.725 39.554 3.155 1.00 92.06 798 SER A N 1
ATOM 6509 C CA . SER A 1 798 ? -6.718 41.014 2.986 1.00 92.06 798 SER A CA 1
ATOM 6510 C C . SER A 1 798 ? -5.569 41.462 2.070 1.00 92.06 798 SER A C 1
ATOM 6512 O O . SER A 1 798 ? -4.567 40.754 1.950 1.00 92.06 798 SER A O 1
ATOM 6514 N N . ASP A 1 799 ? -5.656 42.659 1.480 1.00 90.00 799 ASP A N 1
ATOM 6515 C CA . ASP A 1 799 ? -4.628 43.185 0.561 1.00 90.00 799 ASP A CA 1
ATOM 6516 C C . ASP A 1 799 ? -3.214 43.153 1.169 1.00 90.00 799 ASP A C 1
ATOM 6518 O O . ASP A 1 799 ? -2.252 42.727 0.530 1.00 90.00 799 ASP A O 1
ATOM 6522 N N . SER A 1 800 ? -3.085 43.519 2.450 1.00 89.12 800 SER A N 1
ATOM 6523 C CA . SER A 1 800 ? -1.805 43.483 3.171 1.00 89.12 800 SER A CA 1
ATOM 6524 C C . SER A 1 800 ? -1.263 42.056 3.350 1.00 89.12 800 SER A C 1
ATOM 6526 O O . SER A 1 800 ? -0.067 41.804 3.178 1.00 89.12 800 SER A O 1
ATOM 6528 N N . GLU A 1 801 ? -2.133 41.093 3.662 1.00 88.31 801 GLU A N 1
ATOM 6529 C CA . GLU A 1 801 ? -1.755 39.685 3.816 1.00 88.31 801 GLU A CA 1
ATOM 6530 C C . GLU A 1 801 ? -1.400 39.033 2.472 1.00 88.31 801 GLU A C 1
ATOM 6532 O O . GLU A 1 801 ? -0.478 38.211 2.409 1.00 88.31 801 GLU A O 1
ATOM 6537 N N . PHE A 1 802 ? -2.093 39.414 1.396 1.00 92.44 802 PHE A N 1
ATOM 6538 C CA . PHE A 1 802 ? -1.824 38.940 0.042 1.00 92.44 802 PHE A CA 1
ATOM 6539 C C . PHE A 1 802 ? -0.484 39.460 -0.492 1.00 92.44 802 PHE A C 1
ATOM 6541 O O . PHE A 1 802 ? 0.322 38.676 -1.004 1.00 92.44 802 PHE A O 1
ATOM 6548 N N . GLU A 1 803 ? -0.175 40.741 -0.283 1.00 90.50 803 GLU A N 1
ATOM 6549 C CA . GLU A 1 803 ? 1.141 41.298 -0.618 1.00 90.50 803 GLU A CA 1
ATOM 6550 C C . GLU A 1 803 ? 2.258 40.676 0.234 1.00 90.50 803 GLU A C 1
ATOM 6552 O O . GLU A 1 803 ? 3.329 40.343 -0.278 1.00 90.50 803 GLU A O 1
ATOM 6557 N N . SER A 1 804 ? 1.993 40.383 1.513 1.00 87.75 804 SER A N 1
ATOM 6558 C CA . SER A 1 804 ? 2.920 39.616 2.358 1.00 87.75 804 SER A CA 1
ATOM 6559 C C . SER A 1 804 ? 3.178 38.206 1.808 1.00 87.75 804 SER A C 1
ATOM 6561 O O . SER A 1 804 ? 4.319 37.736 1.802 1.00 87.75 804 SER A O 1
ATOM 6563 N N . PHE A 1 805 ? 2.149 37.520 1.298 1.00 91.88 805 PHE A N 1
ATOM 6564 C CA . PHE A 1 805 ? 2.310 36.241 0.603 1.00 91.88 805 PHE A CA 1
ATOM 6565 C C . PHE A 1 805 ? 3.206 36.370 -0.636 1.00 91.88 805 PHE A C 1
ATOM 6567 O O . PHE A 1 805 ? 4.188 35.625 -0.741 1.00 91.88 805 PHE A O 1
ATOM 6574 N N . LYS A 1 806 ? 2.928 37.328 -1.531 1.00 91.62 806 LYS A N 1
ATOM 6575 C CA . LYS A 1 806 ? 3.754 37.559 -2.728 1.00 91.62 806 LYS A CA 1
ATOM 6576 C C . LYS A 1 806 ? 5.202 37.844 -2.348 1.00 91.62 806 LYS A C 1
ATOM 6578 O O . LYS A 1 806 ? 6.102 37.183 -2.862 1.00 91.62 806 LYS A O 1
ATOM 6583 N N . ALA A 1 807 ? 5.432 38.724 -1.373 1.00 86.50 807 ALA A N 1
ATOM 6584 C CA . ALA A 1 807 ? 6.765 39.058 -0.884 1.00 86.50 807 ALA A CA 1
ATOM 6585 C C . ALA A 1 807 ? 7.524 37.828 -0.351 1.00 86.50 807 ALA A C 1
ATOM 6587 O O . ALA A 1 807 ? 8.710 37.658 -0.650 1.00 86.50 807 ALA A O 1
ATOM 6588 N N . ARG A 1 808 ? 6.856 36.919 0.384 1.00 85.06 808 ARG A N 1
ATOM 6589 C CA . ARG A 1 808 ? 7.467 35.649 0.827 1.00 85.06 808 ARG A CA 1
ATOM 6590 C C . ARG A 1 808 ? 7.890 34.785 -0.361 1.00 85.06 808 ARG A C 1
ATOM 6592 O O . ARG A 1 808 ? 9.017 34.289 -0.382 1.00 85.06 808 ARG A O 1
ATOM 6599 N N . VAL A 1 809 ? 7.017 34.610 -1.353 1.00 87.12 809 VAL A N 1
ATOM 6600 C CA . VAL A 1 809 ? 7.313 33.781 -2.534 1.00 87.12 809 VAL A CA 1
ATOM 6601 C C . VAL A 1 809 ? 8.413 34.408 -3.399 1.00 87.12 809 VAL A C 1
ATOM 6603 O O . VAL A 1 809 ? 9.328 33.709 -3.845 1.00 87.12 809 VAL A O 1
ATOM 6606 N N . GLU A 1 810 ? 8.389 35.727 -3.586 1.00 85.25 810 GLU A N 1
ATOM 6607 C CA . GLU A 1 810 ? 9.405 36.470 -4.332 1.00 85.25 810 GLU A CA 1
ATOM 6608 C C . GLU A 1 810 ? 10.776 36.459 -3.658 1.00 85.25 810 GLU A C 1
ATOM 6610 O O . GLU A 1 810 ? 11.792 36.342 -4.349 1.00 85.25 810 GLU A O 1
ATOM 6615 N N . LYS A 1 811 ? 10.830 36.527 -2.321 1.00 81.75 811 LYS A N 1
ATOM 6616 C CA . LYS A 1 811 ? 12.080 36.388 -1.563 1.00 81.75 811 LYS A CA 1
ATOM 6617 C C . LYS A 1 811 ? 12.764 35.062 -1.887 1.00 81.75 811 LYS A C 1
ATOM 6619 O O . LYS A 1 811 ? 13.967 35.037 -2.146 1.00 81.75 811 LYS A O 1
ATOM 6624 N N . HIS A 1 812 ? 11.992 33.976 -1.941 1.00 75.81 812 HIS A N 1
ATOM 6625 C CA . HIS A 1 812 ? 12.503 32.691 -2.406 1.00 75.81 812 HIS A CA 1
ATOM 6626 C C . HIS A 1 812 ? 12.887 32.742 -3.889 1.00 75.81 812 HIS A C 1
ATOM 6628 O O . HIS A 1 812 ? 13.904 32.186 -4.265 1.00 75.81 812 HIS A O 1
ATOM 6634 N N . LEU A 1 813 ? 12.157 33.424 -4.767 1.00 78.31 813 LEU A N 1
ATOM 6635 C CA . LEU A 1 813 ? 12.529 33.480 -6.186 1.00 78.31 813 LEU A CA 1
ATOM 6636 C C . LEU A 1 813 ? 13.869 34.213 -6.443 1.00 78.31 813 LEU A C 1
ATOM 6638 O O . LEU A 1 813 ? 14.621 33.814 -7.340 1.00 78.31 813 LEU A O 1
ATOM 6642 N N . LYS A 1 814 ? 14.160 35.259 -5.655 1.00 73.06 814 LYS A N 1
ATOM 6643 C CA . LYS A 1 814 ? 15.297 36.184 -5.825 1.00 73.06 814 LYS A CA 1
ATOM 6644 C C . LYS A 1 814 ? 16.593 35.743 -5.118 1.00 73.06 814 LYS A C 1
ATOM 6646 O O . LYS A 1 814 ? 17.657 36.251 -5.471 1.00 73.06 814 LYS A O 1
ATOM 6651 N N . SER A 1 815 ? 16.559 34.804 -4.163 1.00 68.56 815 SER A N 1
ATOM 6652 C CA . SER A 1 815 ? 17.774 34.392 -3.436 1.00 68.56 815 SER A CA 1
ATOM 6653 C C . SER A 1 815 ? 18.754 33.593 -4.321 1.00 68.56 815 SER A C 1
ATOM 6655 O O . SER A 1 815 ? 18.365 32.675 -5.051 1.00 68.56 815 SER A O 1
ATOM 6657 N N . LYS A 1 816 ? 20.049 33.952 -4.275 1.00 54.56 816 LYS A N 1
ATOM 6658 C CA . LYS A 1 816 ? 21.139 33.252 -4.990 1.00 54.56 816 LYS A CA 1
ATOM 6659 C C . LYS A 1 816 ? 21.809 32.145 -4.156 1.00 54.56 816 LYS A C 1
ATOM 6661 O O . LYS A 1 816 ? 22.438 31.269 -4.740 1.00 54.56 816 LYS A O 1
ATOM 6666 N N . GLU A 1 817 ? 21.624 32.132 -2.835 1.00 50.94 817 GLU A N 1
ATOM 6667 C CA . GLU A 1 817 ? 22.212 31.148 -1.911 1.00 50.94 817 GLU A CA 1
ATOM 6668 C C . GLU A 1 817 ? 21.162 30.179 -1.336 1.00 50.94 817 GLU A C 1
ATOM 6670 O O . GLU A 1 817 ? 20.058 30.594 -0.979 1.00 50.94 817 GLU A O 1
ATOM 6675 N N . ASN A 1 818 ? 21.524 28.887 -1.263 1.00 53.06 818 ASN A N 1
ATOM 6676 C CA . ASN A 1 818 ? 20.868 27.795 -0.516 1.00 53.06 818 ASN A CA 1
ATOM 6677 C C . ASN A 1 818 ? 19.337 27.860 -0.405 1.00 53.06 818 ASN A C 1
ATOM 6679 O O . ASN A 1 818 ? 18.749 27.738 0.672 1.00 53.06 818 ASN A O 1
ATOM 6683 N N . ASN A 1 819 ? 18.669 28.015 -1.542 1.00 58.78 819 ASN A N 1
ATOM 6684 C CA . ASN A 1 819 ? 17.223 28.088 -1.554 1.00 58.78 819 ASN A CA 1
ATOM 6685 C C . ASN A 1 819 ? 16.615 26.689 -1.395 1.00 58.78 819 ASN A C 1
ATOM 6687 O O . ASN A 1 819 ? 16.783 25.829 -2.262 1.00 58.78 819 ASN A O 1
ATOM 6691 N N . LYS A 1 820 ? 15.909 26.455 -0.283 1.00 71.88 820 LYS A N 1
ATOM 6692 C CA . LYS A 1 820 ? 15.233 25.173 -0.041 1.00 71.88 820 LYS A CA 1
ATOM 6693 C C . LYS A 1 820 ? 14.075 24.940 -1.020 1.00 71.88 820 LYS A C 1
ATOM 6695 O O . LYS A 1 820 ? 13.790 23.784 -1.321 1.00 71.88 820 LYS A O 1
ATOM 6700 N N . MET A 1 821 ? 13.456 26.014 -1.535 1.00 83.25 821 MET A N 1
ATOM 6701 C CA . MET A 1 821 ? 12.315 25.963 -2.454 1.00 83.25 821 MET A CA 1
ATOM 6702 C C . MET A 1 821 ? 12.706 26.186 -3.914 1.00 83.25 821 MET A C 1
ATOM 6704 O O . MET A 1 821 ? 13.425 27.123 -4.253 1.00 83.25 821 MET A O 1
ATOM 6708 N N . SER A 1 822 ? 12.223 25.318 -4.809 1.00 85.56 822 SER A N 1
ATOM 6709 C CA . SER A 1 822 ? 12.582 25.408 -6.234 1.00 85.56 822 SER A CA 1
ATOM 6710 C C . SER A 1 822 ? 11.997 26.658 -6.911 1.00 85.56 822 SER A C 1
ATOM 6712 O O . SER A 1 822 ? 10.829 26.993 -6.709 1.00 85.56 822 SER A O 1
ATOM 6714 N N . LYS A 1 823 ? 12.760 27.293 -7.816 1.00 85.75 823 LYS A N 1
ATOM 6715 C CA . LYS A 1 823 ? 12.276 28.434 -8.625 1.00 85.75 823 LYS A CA 1
ATOM 6716 C C . LYS A 1 823 ? 11.004 28.096 -9.411 1.00 85.75 823 LYS A C 1
ATOM 6718 O O . LYS A 1 823 ? 10.114 28.931 -9.533 1.00 85.75 823 LYS A O 1
ATOM 6723 N N . THR A 1 824 ? 10.895 26.860 -9.900 1.00 85.25 824 THR A N 1
ATOM 6724 C CA . THR A 1 824 ? 9.699 26.351 -10.586 1.00 85.25 824 THR A CA 1
ATOM 6725 C C . THR A 1 824 ? 8.469 26.379 -9.681 1.00 85.25 824 THR A C 1
ATOM 6727 O O . THR A 1 824 ? 7.403 26.793 -10.125 1.00 85.25 824 THR A O 1
ATOM 6730 N N . LYS A 1 825 ? 8.612 25.995 -8.406 1.00 91.69 825 LYS A N 1
ATOM 6731 C CA . LYS A 1 825 ? 7.528 26.063 -7.418 1.00 91.69 825 LYS A CA 1
ATOM 6732 C C . LYS A 1 825 ? 7.094 27.501 -7.143 1.00 91.69 825 LYS A C 1
ATOM 6734 O O . LYS A 1 825 ? 5.901 27.782 -7.176 1.00 91.69 825 LYS A O 1
ATOM 6739 N N . CYS A 1 826 ? 8.050 28.410 -6.941 1.00 90.19 826 CYS A N 1
ATOM 6740 C CA . CYS A 1 826 ? 7.749 29.827 -6.721 1.00 90.19 826 CYS A CA 1
ATOM 6741 C C . CYS A 1 826 ? 6.979 30.443 -7.896 1.00 90.19 826 CYS A C 1
ATOM 6743 O O . CYS A 1 826 ? 6.005 31.151 -7.676 1.00 90.19 826 CYS A O 1
ATOM 6745 N N . ARG A 1 827 ? 7.360 30.126 -9.141 1.00 90.31 827 ARG A N 1
ATOM 6746 C CA . ARG A 1 827 ? 6.614 30.582 -10.326 1.00 90.31 827 ARG A CA 1
ATOM 6747 C C . ARG A 1 827 ? 5.177 30.058 -10.337 1.00 90.31 827 ARG A C 1
ATOM 6749 O O . ARG A 1 827 ? 4.271 30.832 -10.592 1.00 90.31 827 ARG A O 1
ATOM 6756 N N . LYS A 1 828 ? 4.956 28.780 -10.000 1.00 91.25 828 LYS A N 1
ATOM 6757 C CA . LYS A 1 828 ? 3.603 28.187 -9.926 1.00 91.25 828 LYS A CA 1
ATOM 6758 C C . LYS A 1 828 ? 2.735 28.816 -8.839 1.00 91.25 828 LYS A C 1
ATOM 6760 O O . LYS A 1 828 ? 1.534 28.944 -9.024 1.00 91.25 828 LYS A O 1
ATOM 6765 N N . LEU A 1 829 ? 3.335 29.207 -7.714 1.00 93.00 829 LEU A N 1
ATOM 6766 C CA . LEU A 1 829 ? 2.637 29.902 -6.625 1.00 93.00 829 LEU A CA 1
ATOM 6767 C C . LEU A 1 829 ? 2.124 31.286 -7.033 1.00 93.00 829 LEU A C 1
ATOM 6769 O O . LEU A 1 829 ? 1.148 31.741 -6.449 1.00 93.00 829 LEU A O 1
ATOM 6773 N N . LEU A 1 830 ? 2.764 31.920 -8.020 1.00 93.00 830 LEU A N 1
ATOM 6774 C CA . LEU A 1 830 ? 2.428 33.255 -8.523 1.00 93.00 830 LEU A CA 1
ATOM 6775 C C . LEU A 1 830 ? 1.711 33.232 -9.885 1.00 93.00 830 LEU A C 1
ATOM 6777 O O . LEU A 1 830 ? 1.582 34.267 -10.528 1.00 93.00 830 LEU A O 1
ATOM 6781 N N . MET A 1 831 ? 1.282 32.058 -10.349 1.00 90.75 831 MET A N 1
ATOM 6782 C CA . MET A 1 831 ? 0.716 31.868 -11.684 1.00 90.75 831 MET A CA 1
ATOM 6783 C C . MET A 1 831 ? -0.810 31.874 -11.626 1.00 90.75 831 MET A C 1
ATOM 6785 O O . MET A 1 831 ? -1.407 30.996 -10.997 1.00 90.75 831 MET A O 1
ATOM 6789 N N . TYR A 1 832 ? -1.428 32.844 -12.301 1.00 90.25 832 TYR A N 1
ATOM 6790 C CA . TYR A 1 832 ? -2.879 32.894 -12.487 1.00 90.25 832 TYR A CA 1
ATOM 6791 C C . TYR A 1 832 ? -3.332 31.846 -13.498 1.00 90.25 832 TYR A C 1
ATOM 6793 O O . TYR A 1 832 ? -2.543 31.405 -14.332 1.00 90.25 832 TYR A O 1
ATOM 6801 N N . SER A 1 833 ? -4.622 31.490 -13.490 1.00 82.56 833 SER A N 1
ATOM 6802 C CA . SER A 1 833 ? -5.161 30.499 -14.432 1.00 82.56 833 SER A CA 1
ATOM 6803 C C . SER A 1 833 ? -4.943 30.872 -15.895 1.00 82.56 833 SER A C 1
ATOM 6805 O O . SER A 1 833 ? -4.744 29.980 -16.711 1.00 82.56 833 SER A O 1
ATOM 6807 N N . LYS A 1 834 ? -4.974 32.171 -16.215 1.00 81.00 834 LYS A N 1
ATOM 6808 C CA . LYS A 1 834 ? -4.740 32.706 -17.567 1.00 81.00 834 LYS A CA 1
ATOM 6809 C C . LYS A 1 834 ? -3.290 32.556 -18.047 1.00 81.00 834 LYS A C 1
ATOM 6811 O O . LYS A 1 834 ? -3.060 32.527 -19.246 1.00 81.00 834 LYS A O 1
ATOM 6816 N N . ASP A 1 835 ? -2.344 32.456 -17.112 1.00 79.00 835 ASP A N 1
ATOM 6817 C CA . ASP A 1 835 ? -0.902 32.397 -17.380 1.00 79.00 835 ASP A CA 1
ATOM 6818 C C . ASP A 1 835 ? -0.365 30.964 -17.278 1.00 79.00 835 ASP A C 1
ATOM 6820 O O . ASP A 1 835 ? 0.842 30.739 -17.384 1.00 79.00 835 ASP A O 1
ATOM 6824 N N . ILE A 1 836 ? -1.247 29.991 -17.017 1.00 73.50 836 ILE A N 1
ATOM 6825 C CA . ILE A 1 836 ? -0.906 28.574 -17.072 1.00 73.50 836 ILE A CA 1
ATOM 6826 C C . ILE A 1 836 ? -0.524 28.283 -18.523 1.00 73.50 836 ILE A C 1
ATOM 6828 O O . ILE A 1 836 ? -1.394 28.380 -19.389 1.00 73.50 836 ILE A O 1
ATOM 6832 N N . PRO A 1 837 ? 0.744 27.930 -18.809 1.00 62.84 837 PRO A N 1
ATOM 6833 C CA . PRO A 1 837 ? 1.099 27.487 -20.143 1.00 62.84 837 PRO A CA 1
ATOM 6834 C C . PRO A 1 837 ? 0.242 26.266 -20.462 1.00 62.84 837 PRO A C 1
ATOM 6836 O O . PRO A 1 837 ? 0.009 25.438 -19.574 1.00 62.84 837 PRO A O 1
ATOM 6839 N N . ASP A 1 838 ? -0.165 26.105 -21.715 1.00 54.41 838 ASP A N 1
ATOM 6840 C CA . ASP A 1 838 ? -0.726 24.849 -22.215 1.00 54.41 838 ASP A CA 1
ATOM 6841 C C . ASP A 1 838 ? 0.371 23.757 -22.248 1.00 54.41 838 ASP A C 1
ATOM 6843 O O . ASP A 1 838 ? 0.639 23.141 -23.277 1.00 54.41 838 ASP A O 1
ATOM 6847 N N . ASP A 1 839 ? 1.072 23.531 -21.127 1.00 45.69 839 ASP A N 1
ATOM 6848 C CA . ASP A 1 839 ? 2.201 22.614 -20.980 1.00 45.69 839 ASP A CA 1
ATOM 6849 C C . ASP A 1 839 ? 1.680 21.174 -20.837 1.00 45.69 839 ASP A C 1
ATOM 6851 O O . ASP A 1 839 ? 1.652 20.520 -19.795 1.00 45.69 839 ASP A O 1
ATOM 6855 N N . PHE A 1 840 ? 1.224 20.737 -22.000 1.00 47.19 840 PHE A N 1
ATOM 6856 C CA . PHE A 1 840 ? 0.648 19.493 -22.490 1.00 47.19 840 PHE A CA 1
ATOM 6857 C C . PHE A 1 840 ? 1.664 18.335 -22.585 1.00 47.19 840 PHE A C 1
ATOM 6859 O O . PHE A 1 840 ? 1.302 17.163 -22.698 1.00 47.19 840 PHE A O 1
ATOM 6866 N N . ILE A 1 841 ? 2.961 18.651 -22.514 1.00 45.88 841 ILE A N 1
ATOM 6867 C CA . ILE A 1 841 ? 4.026 17.869 -23.150 1.00 45.88 841 ILE A CA 1
ATOM 6868 C C . ILE A 1 841 ? 4.465 16.649 -22.306 1.00 45.88 841 ILE A C 1
ATOM 6870 O O . ILE A 1 841 ? 4.446 15.519 -22.790 1.00 45.88 841 ILE A O 1
ATOM 6874 N N . ASP A 1 842 ? 4.787 16.800 -21.017 1.00 41.41 842 ASP A N 1
ATOM 6875 C CA . ASP A 1 842 ? 5.495 15.768 -20.217 1.00 41.41 842 ASP A CA 1
ATOM 6876 C C . ASP A 1 842 ? 4.722 14.471 -19.905 1.00 41.41 842 ASP A C 1
ATOM 6878 O O . ASP A 1 842 ? 5.301 13.468 -19.448 1.00 41.41 842 ASP A O 1
ATOM 6882 N N . ARG A 1 843 ? 3.404 14.459 -20.117 1.00 43.97 843 ARG A N 1
ATOM 6883 C CA . ARG A 1 843 ? 2.555 13.294 -19.838 1.00 43.97 843 ARG A CA 1
ATOM 6884 C C . ARG A 1 843 ? 2.011 12.634 -21.093 1.00 43.97 843 ARG A C 1
ATOM 6886 O O . ARG A 1 843 ? 2.078 11.405 -21.168 1.00 43.97 843 ARG A O 1
ATOM 6893 N N . GLN A 1 844 ? 1.619 13.422 -22.093 1.00 44.66 844 GLN A N 1
ATOM 6894 C CA . GLN A 1 844 ? 1.445 12.913 -23.448 1.00 44.66 844 GLN A CA 1
ATOM 6895 C C . GLN A 1 844 ? 2.690 12.172 -23.928 1.00 44.66 844 GLN A C 1
ATOM 6897 O O . GLN A 1 844 ? 2.580 11.053 -24.417 1.00 44.66 844 GLN A O 1
ATOM 6902 N N . LEU A 1 845 ? 3.881 12.725 -23.667 1.00 48.03 845 LEU A N 1
ATOM 6903 C CA . LEU A 1 845 ? 5.164 12.121 -24.024 1.00 48.03 845 LEU A CA 1
ATOM 6904 C C . LEU A 1 845 ? 5.291 10.654 -23.578 1.00 48.03 845 LEU A C 1
ATOM 6906 O O . LEU A 1 845 ? 5.708 9.807 -24.364 1.00 48.03 845 LEU A O 1
ATOM 6910 N N . ARG A 1 846 ? 4.903 10.319 -22.341 1.00 49.34 846 ARG A N 1
ATOM 6911 C CA . ARG A 1 846 ? 5.041 8.955 -21.790 1.00 49.34 846 ARG A CA 1
ATOM 6912 C C . ARG A 1 846 ? 3.981 7.976 -22.291 1.00 49.34 846 ARG A C 1
ATOM 6914 O O . ARG A 1 846 ? 4.267 6.786 -22.428 1.00 49.34 846 ARG A O 1
ATOM 6921 N N . GLU A 1 847 ? 2.762 8.443 -22.546 1.00 51.59 847 GLU A N 1
ATOM 6922 C CA . GLU A 1 847 ? 1.670 7.582 -23.017 1.00 51.59 847 GLU A CA 1
ATOM 6923 C C . GLU A 1 847 ? 1.734 7.375 -24.542 1.00 51.59 847 GLU A C 1
ATOM 6925 O O . GLU A 1 847 ? 1.583 6.239 -24.999 1.00 51.59 847 GLU A O 1
ATOM 6930 N N . SER A 1 848 ? 2.123 8.401 -25.308 1.00 57.25 848 SER A N 1
ATOM 6931 C CA . SER A 1 848 ? 2.462 8.305 -26.736 1.00 57.25 848 SER A CA 1
ATOM 6932 C C . SER A 1 848 ? 3.680 7.409 -26.986 1.00 57.25 848 SER A C 1
ATOM 6934 O O . SER A 1 848 ? 3.678 6.627 -27.931 1.00 57.25 848 SER A O 1
ATOM 6936 N N . GLN A 1 849 ? 4.682 7.397 -26.094 1.00 61.75 849 GLN A N 1
ATOM 6937 C CA . GLN A 1 849 ? 5.782 6.416 -26.135 1.00 61.75 849 GLN A CA 1
ATOM 6938 C C . GLN A 1 849 ? 5.299 4.966 -26.017 1.00 61.75 849 GLN A C 1
ATOM 6940 O O . GLN A 1 849 ? 5.809 4.078 -26.702 1.00 61.75 849 GLN A O 1
ATOM 6945 N N . TYR A 1 850 ? 4.345 4.701 -25.121 1.00 67.94 850 TYR A N 1
ATOM 6946 C CA . TYR A 1 850 ? 3.794 3.359 -24.947 1.00 67.94 850 TYR A CA 1
ATOM 6947 C C . TYR A 1 850 ? 2.967 2.929 -26.167 1.00 67.94 850 TYR A C 1
ATOM 6949 O O . TYR A 1 850 ? 3.107 1.786 -26.609 1.00 67.94 850 TYR A O 1
ATOM 6957 N N . ILE A 1 851 ? 2.171 3.846 -26.734 1.00 72.94 851 ILE A N 1
ATOM 6958 C CA . ILE A 1 851 ? 1.443 3.643 -27.997 1.00 72.94 851 ILE A CA 1
ATOM 6959 C C . ILE A 1 851 ? 2.434 3.319 -29.118 1.00 72.94 851 ILE A C 1
ATOM 6961 O O . ILE A 1 851 ? 2.302 2.273 -29.744 1.00 72.94 851 ILE A O 1
ATOM 6965 N N . ALA A 1 852 ? 3.469 4.140 -29.307 1.00 73.50 852 ALA A N 1
ATOM 6966 C CA . ALA A 1 852 ? 4.450 3.975 -30.376 1.00 73.50 852 ALA A CA 1
ATOM 6967 C C . ALA A 1 852 ? 5.235 2.655 -30.271 1.00 73.50 852 ALA A C 1
ATOM 6969 O O . ALA A 1 852 ? 5.368 1.941 -31.261 1.00 73.50 852 ALA A O 1
ATOM 6970 N N . ARG A 1 853 ? 5.678 2.250 -29.067 1.00 75.25 853 ARG A N 1
ATOM 6971 C CA . ARG A 1 853 ? 6.336 0.940 -28.868 1.00 75.25 853 ARG A CA 1
ATOM 6972 C C . ARG A 1 853 ? 5.418 -0.233 -29.209 1.00 75.25 853 ARG A C 1
ATOM 6974 O O . ARG A 1 853 ? 5.872 -1.226 -29.771 1.00 75.25 853 ARG A O 1
ATOM 6981 N N . LYS A 1 854 ? 4.136 -0.155 -28.838 1.00 82.44 854 LYS A N 1
ATOM 6982 C CA . LYS A 1 854 ? 3.163 -1.208 -29.160 1.00 82.44 854 LYS A CA 1
ATOM 6983 C C . LYS A 1 854 ? 2.801 -1.214 -30.641 1.00 82.44 854 LYS A C 1
ATOM 6985 O O . LYS A 1 854 ? 2.724 -2.293 -31.219 1.00 82.44 854 LYS A O 1
ATOM 6990 N N . ALA A 1 855 ? 2.656 -0.041 -31.246 1.00 86.19 855 ALA A N 1
ATOM 6991 C CA . ALA A 1 855 ? 2.460 0.117 -32.677 1.00 86.19 855 ALA A CA 1
ATOM 6992 C C . ALA A 1 855 ? 3.625 -0.486 -33.466 1.00 86.19 855 ALA A C 1
ATOM 6994 O O . ALA A 1 855 ? 3.381 -1.288 -34.355 1.00 86.19 855 ALA A O 1
ATOM 6995 N N . HIS A 1 856 ? 4.875 -0.200 -33.084 1.00 85.50 856 HIS A N 1
ATOM 6996 C CA . HIS A 1 856 ? 6.070 -0.771 -33.719 1.00 85.50 856 HIS A CA 1
ATOM 6997 C C . HIS A 1 856 ? 6.022 -2.305 -33.768 1.00 85.50 856 HIS A C 1
ATOM 6999 O O . HIS A 1 856 ? 6.203 -2.897 -34.829 1.00 85.50 856 HIS A O 1
ATOM 7005 N N . GLY A 1 857 ? 5.677 -2.950 -32.648 1.00 84.25 857 GLY A N 1
ATOM 7006 C CA . GLY A 1 857 ? 5.513 -4.406 -32.593 1.00 84.25 857 GLY A CA 1
ATOM 7007 C C . GLY A 1 857 ? 4.435 -4.941 -33.545 1.00 84.25 857 GLY A C 1
ATOM 7008 O O . GLY A 1 857 ? 4.685 -5.918 -34.242 1.00 84.25 857 GLY A O 1
ATOM 7009 N N . ILE A 1 858 ? 3.274 -4.279 -33.605 1.00 89.12 858 ILE A N 1
ATOM 7010 C CA . ILE A 1 858 ? 2.141 -4.665 -34.467 1.00 89.12 858 ILE A CA 1
ATOM 7011 C C . ILE A 1 858 ? 2.488 -4.464 -35.950 1.00 89.12 858 ILE A C 1
ATOM 7013 O O . ILE A 1 858 ? 2.261 -5.344 -36.773 1.00 89.12 858 ILE A O 1
ATOM 7017 N N . LEU A 1 859 ? 3.071 -3.318 -36.303 1.00 90.88 859 LEU A N 1
ATOM 7018 C CA . LEU A 1 859 ? 3.403 -2.957 -37.684 1.00 90.88 859 LEU A CA 1
ATOM 7019 C C . LEU A 1 859 ? 4.459 -3.898 -38.289 1.00 90.88 859 LEU A C 1
ATOM 7021 O O . LEU A 1 859 ? 4.390 -4.213 -39.478 1.00 90.88 859 LEU A O 1
ATOM 7025 N N . ASN A 1 860 ? 5.369 -4.431 -37.465 1.00 88.56 860 ASN A N 1
ATOM 7026 C CA . ASN A 1 860 ? 6.334 -5.451 -37.887 1.00 88.56 860 ASN A CA 1
ATOM 7027 C C . ASN A 1 860 ? 5.684 -6.778 -38.335 1.00 88.56 860 ASN A C 1
ATOM 7029 O O . ASN A 1 860 ? 6.386 -7.659 -38.833 1.00 88.56 860 ASN A O 1
ATOM 7033 N N . GLU A 1 861 ? 4.382 -6.994 -38.119 1.00 88.38 861 GLU A N 1
ATOM 7034 C CA . GLU A 1 861 ? 3.677 -8.178 -38.635 1.00 88.38 861 GLU A CA 1
ATOM 7035 C C . GLU A 1 861 ? 3.362 -8.070 -40.134 1.00 88.38 861 GLU A C 1
ATOM 7037 O O . GLU A 1 861 ? 3.242 -9.099 -40.798 1.00 88.38 861 GLU A O 1
ATOM 7042 N N . VAL A 1 862 ? 3.259 -6.854 -40.681 1.00 90.38 862 VAL A N 1
ATOM 7043 C CA . VAL A 1 862 ? 2.919 -6.607 -42.097 1.00 90.38 862 VAL A CA 1
ATOM 7044 C C . VAL A 1 862 ? 4.057 -5.990 -42.905 1.00 90.38 862 VAL A C 1
ATOM 7046 O O . VAL A 1 862 ? 4.045 -6.075 -44.132 1.00 90.38 862 VAL A O 1
ATOM 7049 N N . VAL A 1 863 ? 5.065 -5.424 -42.243 1.00 90.12 863 VAL A N 1
ATOM 7050 C CA . VAL A 1 863 ? 6.254 -4.842 -42.874 1.00 90.12 863 VAL A CA 1
ATOM 7051 C C . VAL A 1 863 ? 7.521 -5.299 -42.159 1.00 90.12 863 VAL A C 1
ATOM 7053 O O . VAL A 1 863 ? 7.507 -5.544 -40.958 1.00 90.12 863 VAL A O 1
ATOM 7056 N N . ARG A 1 864 ? 8.632 -5.418 -42.899 1.00 86.19 864 ARG A N 1
ATOM 7057 C CA . ARG A 1 864 ? 9.935 -5.824 -42.335 1.00 86.19 864 ARG A CA 1
ATOM 7058 C C . ARG A 1 864 ? 10.693 -4.677 -41.676 1.00 86.19 864 ARG A C 1
ATOM 7060 O O . ARG A 1 864 ? 11.460 -4.924 -40.752 1.00 86.19 864 ARG A O 1
ATOM 7067 N N . ASN A 1 865 ? 10.504 -3.452 -42.165 1.00 87.69 865 ASN A N 1
ATOM 7068 C CA . ASN A 1 865 ? 11.207 -2.277 -41.674 1.00 87.69 865 ASN A CA 1
ATOM 7069 C C . ASN A 1 865 ? 10.233 -1.235 -41.115 1.00 87.69 865 ASN A C 1
ATOM 7071 O O . ASN A 1 865 ? 9.537 -0.549 -41.866 1.00 87.69 865 ASN A O 1
ATOM 7075 N N . VAL A 1 866 ? 10.198 -1.117 -39.788 1.00 88.31 866 VAL A N 1
ATOM 7076 C CA . VAL A 1 866 ? 9.482 -0.040 -39.100 1.00 88.31 866 VAL A CA 1
ATOM 7077 C C . VAL A 1 866 ? 10.499 0.907 -38.476 1.00 88.31 866 VAL A C 1
ATOM 7079 O O . VAL A 1 866 ? 11.129 0.578 -37.465 1.00 88.31 866 VAL A O 1
ATOM 7082 N N . THR A 1 867 ? 10.640 2.086 -39.075 1.00 85.00 867 THR A N 1
ATOM 7083 C CA . THR A 1 867 ? 11.608 3.102 -38.666 1.00 85.00 867 THR A CA 1
ATOM 7084 C C . THR A 1 867 ? 10.953 4.093 -37.706 1.00 85.00 867 THR A C 1
ATOM 7086 O O . THR A 1 867 ? 10.008 4.791 -38.084 1.00 85.00 867 THR A O 1
ATOM 7089 N N . PRO A 1 868 ? 11.432 4.202 -36.459 1.00 79.38 868 PRO A N 1
ATOM 7090 C CA . PRO A 1 868 ? 10.983 5.250 -35.561 1.00 79.38 868 PRO A CA 1
ATOM 7091 C C . PRO A 1 868 ? 11.669 6.592 -35.870 1.00 79.38 868 PRO A C 1
ATOM 7093 O O . PRO A 1 868 ? 12.896 6.669 -35.919 1.00 79.38 868 PRO A O 1
ATOM 7096 N N . THR A 1 869 ? 10.886 7.661 -35.988 1.00 72.50 869 THR A N 1
ATOM 7097 C CA . THR A 1 869 ? 11.346 9.061 -36.075 1.00 72.50 869 THR A CA 1
ATOM 7098 C C . THR A 1 869 ? 11.076 9.785 -34.755 1.00 72.50 869 THR A C 1
ATOM 7100 O O . THR A 1 869 ? 10.297 9.303 -33.945 1.00 72.50 869 THR A O 1
ATOM 7103 N N . ILE A 1 870 ? 11.729 10.919 -34.482 1.00 68.44 870 ILE A N 1
ATOM 7104 C CA . ILE A 1 870 ? 11.511 11.704 -33.254 1.00 68.44 870 ILE A CA 1
ATOM 7105 C C . ILE A 1 870 ? 10.801 13.012 -33.594 1.00 68.44 870 ILE A C 1
ATOM 7107 O O . ILE A 1 870 ? 11.227 13.684 -34.528 1.00 68.44 870 ILE A O 1
ATOM 7111 N N . GLY A 1 871 ? 9.818 13.428 -32.788 1.00 66.94 871 GLY A N 1
ATOM 7112 C CA . GLY A 1 871 ? 9.067 14.671 -33.027 1.00 66.94 871 GLY A CA 1
ATOM 7113 C C . GLY A 1 871 ? 9.921 15.932 -33.179 1.00 66.94 871 GLY A C 1
ATOM 7114 O O . GLY A 1 871 ? 9.680 16.756 -34.042 1.00 66.94 871 GLY A O 1
ATOM 7115 N N . ARG A 1 872 ? 11.048 16.040 -32.461 1.00 63.31 872 ARG A N 1
ATOM 7116 C CA . ARG A 1 872 ? 11.985 17.166 -32.656 1.00 63.31 872 ARG A CA 1
ATOM 7117 C C . ARG A 1 872 ? 12.574 17.218 -34.075 1.00 63.31 872 ARG A C 1
ATOM 7119 O O . ARG A 1 872 ? 12.916 18.295 -34.549 1.00 63.31 872 ARG A O 1
ATOM 7126 N N . ILE A 1 873 ? 12.753 16.063 -34.717 1.00 70.50 873 ILE A N 1
ATOM 7127 C CA . ILE A 1 873 ? 13.253 15.986 -36.094 1.00 70.50 873 ILE A CA 1
ATOM 7128 C C . ILE A 1 873 ? 12.149 16.430 -37.054 1.00 70.50 873 ILE A C 1
ATOM 7130 O O . ILE A 1 873 ? 12.429 17.231 -37.935 1.00 70.50 873 ILE A O 1
ATOM 7134 N N . THR A 1 874 ? 10.906 15.974 -36.867 1.00 76.19 874 THR A N 1
ATOM 7135 C CA . THR A 1 874 ? 9.776 16.402 -37.710 1.00 76.19 874 THR A CA 1
ATOM 7136 C C . THR A 1 874 ? 9.441 17.878 -37.513 1.00 76.19 874 THR A C 1
ATOM 7138 O O . THR A 1 874 ? 9.143 18.556 -38.487 1.00 76.19 874 THR A O 1
ATOM 7141 N N . ASP A 1 875 ? 9.542 18.407 -36.294 1.00 68.19 875 ASP A N 1
ATOM 7142 C CA . ASP A 1 875 ? 9.391 19.837 -35.995 1.00 68.19 875 ASP A CA 1
ATOM 7143 C C . ASP A 1 875 ? 10.458 20.668 -36.703 1.00 68.19 875 ASP A C 1
ATOM 7145 O O . ASP A 1 875 ? 10.133 21.632 -37.388 1.00 68.19 875 ASP A O 1
ATOM 7149 N N . ARG A 1 876 ? 11.728 20.257 -36.598 1.00 70.50 876 ARG A N 1
ATOM 7150 C CA . ARG A 1 876 ? 12.831 20.944 -37.273 1.00 70.50 876 ARG A CA 1
ATOM 7151 C C . ARG A 1 876 ? 12.690 20.895 -38.793 1.00 70.50 876 ARG A C 1
ATOM 7153 O O . ARG A 1 876 ? 12.880 21.912 -39.432 1.00 70.50 876 ARG A O 1
ATOM 7160 N N . LEU A 1 877 ? 12.336 19.744 -39.368 1.00 79.81 877 LEU A N 1
ATOM 7161 C CA . LEU A 1 877 ? 12.116 19.634 -40.813 1.00 79.81 877 LEU A CA 1
ATOM 7162 C C . LEU A 1 877 ? 10.939 20.500 -41.276 1.00 79.81 877 LEU A C 1
ATOM 7164 O O . LEU A 1 877 ? 11.016 21.098 -42.338 1.00 79.81 877 LEU A O 1
ATOM 7168 N N . ARG A 1 878 ? 9.863 20.603 -40.483 1.00 80.50 878 ARG A N 1
ATOM 7169 C CA . ARG A 1 878 ? 8.732 21.497 -40.784 1.00 80.50 878 ARG A CA 1
ATOM 7170 C C . ARG A 1 878 ? 9.139 22.971 -40.803 1.00 80.50 878 ARG A C 1
ATOM 7172 O O . ARG A 1 878 ? 8.615 23.710 -41.631 1.00 80.50 878 ARG A O 1
ATOM 7179 N N . ASP A 1 879 ? 10.039 23.366 -39.907 1.00 72.25 879 ASP A N 1
ATOM 7180 C CA . ASP A 1 879 ? 10.607 24.716 -39.828 1.00 72.25 879 ASP A CA 1
ATOM 7181 C C . ASP A 1 879 ? 11.580 24.985 -40.989 1.00 72.25 879 ASP A C 1
ATOM 7183 O O . ASP A 1 879 ? 11.381 25.920 -41.758 1.00 72.25 879 ASP A O 1
ATOM 7187 N N . ASP A 1 880 ? 12.553 24.089 -41.200 1.00 77.31 880 ASP A N 1
ATOM 7188 C CA . ASP A 1 880 ? 13.538 24.164 -42.290 1.00 77.31 880 ASP A CA 1
ATOM 7189 C C . ASP A 1 880 ? 12.852 24.179 -43.678 1.00 77.31 880 ASP A C 1
ATOM 7191 O O . ASP A 1 880 ? 13.339 24.817 -44.609 1.00 77.31 880 ASP A O 1
ATOM 7195 N N . TRP A 1 881 ? 11.711 23.493 -43.830 1.00 85.94 881 TRP A N 1
ATOM 7196 C CA . TRP A 1 881 ? 10.896 23.483 -45.055 1.00 85.94 881 TRP A CA 1
ATOM 7197 C C . TRP A 1 881 ? 9.843 24.598 -45.118 1.00 85.94 881 TRP A C 1
ATOM 7199 O O . TRP A 1 881 ? 9.037 24.605 -46.047 1.00 85.94 881 TRP A O 1
ATOM 7209 N N . GLN A 1 882 ? 9.810 25.507 -44.138 1.00 83.00 882 GLN A N 1
ATOM 7210 C CA . GLN A 1 882 ? 8.873 26.639 -44.051 1.00 83.00 882 GLN A CA 1
ATOM 7211 C C . GLN A 1 882 ? 7.385 26.248 -44.107 1.00 83.00 882 GLN A C 1
ATOM 7213 O O . GLN A 1 882 ? 6.510 27.076 -44.358 1.00 83.00 882 GLN A O 1
ATOM 7218 N N . ILE A 1 883 ? 7.058 24.986 -43.812 1.00 82.50 883 ILE A N 1
ATOM 7219 C CA . ILE A 1 883 ? 5.678 24.477 -43.848 1.00 82.50 883 ILE A CA 1
ATOM 7220 C C . ILE A 1 883 ? 4.817 25.205 -42.813 1.00 82.50 883 ILE A C 1
ATOM 7222 O O . ILE A 1 883 ? 3.625 25.409 -43.026 1.00 82.50 883 ILE A O 1
ATOM 7226 N N . VAL A 1 884 ? 5.414 25.604 -41.688 1.00 72.19 884 VAL A N 1
ATOM 7227 C CA . VAL A 1 884 ? 4.716 26.322 -40.616 1.00 72.19 884 VAL A CA 1
ATOM 7228 C C . VAL A 1 884 ? 4.185 27.667 -41.104 1.00 72.19 884 VAL A C 1
ATOM 7230 O O . VAL A 1 884 ? 3.045 28.009 -40.797 1.00 72.19 884 VAL A O 1
ATOM 7233 N N . ASP A 1 885 ? 4.977 28.406 -41.874 1.00 73.88 885 ASP A N 1
ATOM 7234 C CA . ASP A 1 885 ? 4.601 29.737 -42.343 1.00 73.88 885 ASP A CA 1
ATOM 7235 C C . ASP A 1 885 ? 3.620 29.654 -43.515 1.00 73.88 885 ASP A C 1
ATOM 7237 O O . ASP A 1 885 ? 2.577 30.302 -43.467 1.00 73.88 885 ASP A O 1
ATOM 7241 N N . VAL A 1 886 ? 3.828 28.720 -44.450 1.00 79.94 886 VAL A N 1
ATOM 7242 C CA . VAL A 1 886 ? 2.855 28.416 -45.518 1.00 79.94 886 VAL A CA 1
ATOM 7243 C C . VAL A 1 886 ? 1.486 28.027 -44.943 1.00 79.94 886 VAL A C 1
ATOM 7245 O O . VAL A 1 886 ? 0.444 28.454 -45.434 1.00 79.94 886 VAL A O 1
ATOM 7248 N N . MET A 1 887 ? 1.448 27.237 -43.865 1.00 72.62 887 MET A N 1
ATOM 7249 C CA . MET A 1 887 ? 0.187 26.854 -43.217 1.00 72.62 887 MET A CA 1
ATOM 7250 C C . MET A 1 887 ? -0.511 28.023 -42.511 1.00 72.62 887 MET A C 1
ATOM 7252 O O . MET A 1 887 ? -1.744 28.024 -42.440 1.00 72.62 887 MET A O 1
ATOM 7256 N N . LYS A 1 888 ? 0.241 28.998 -41.982 1.00 73.56 888 LYS A N 1
ATOM 7257 C CA . LYS A 1 888 ? -0.327 30.234 -41.418 1.00 73.56 888 LYS A CA 1
ATOM 7258 C C . LYS A 1 888 ? -0.902 31.114 -42.521 1.00 73.56 888 LYS A C 1
ATOM 7260 O O . LYS A 1 888 ? -2.022 31.586 -42.371 1.00 73.56 888 LYS A O 1
ATOM 7265 N N . GLU A 1 889 ? -0.181 31.272 -43.629 1.00 78.62 889 GLU A N 1
ATOM 7266 C CA . GLU A 1 889 ? -0.626 32.029 -44.806 1.00 78.62 889 GLU A CA 1
ATOM 7267 C C . GLU A 1 889 ? -1.917 31.450 -45.398 1.00 78.62 889 GLU A C 1
ATOM 7269 O O . GLU A 1 889 ? -2.881 32.176 -45.626 1.00 78.62 889 GLU A O 1
ATOM 7274 N N . LEU A 1 890 ? -1.995 30.125 -45.557 1.00 78.19 890 LEU A N 1
ATOM 7275 C CA . LEU A 1 890 ? -3.195 29.448 -46.065 1.00 78.19 890 LEU A CA 1
ATOM 7276 C C . LEU A 1 890 ? -4.412 29.549 -45.130 1.00 78.19 890 LEU A C 1
ATOM 7278 O O . LEU A 1 890 ? -5.533 29.304 -45.568 1.00 78.19 890 LEU A O 1
ATOM 7282 N N . ASN A 1 891 ? -4.211 29.877 -43.851 1.00 70.88 891 ASN A N 1
ATOM 7283 C CA . ASN A 1 891 ? -5.274 30.023 -42.853 1.00 70.88 891 ASN A CA 1
ATOM 7284 C C . ASN A 1 891 ? -5.336 31.446 -42.278 1.00 70.88 891 ASN A C 1
ATOM 7286 O O . ASN A 1 891 ? -5.799 31.620 -41.149 1.00 70.88 891 ASN A O 1
ATOM 7290 N N . TRP A 1 892 ? -4.861 32.448 -43.025 1.00 69.31 892 TRP A N 1
ATOM 7291 C CA . TRP A 1 892 ? -4.667 33.812 -42.525 1.00 69.31 892 TRP A CA 1
ATOM 7292 C C . TRP A 1 892 ? -5.925 34.409 -41.876 1.00 69.31 892 TRP A C 1
ATOM 7294 O O . TRP A 1 892 ? -5.841 34.976 -40.793 1.00 69.31 892 TRP A O 1
ATOM 7304 N N . GLU A 1 893 ? -7.110 34.156 -42.444 1.00 75.12 893 GLU A N 1
ATOM 7305 C CA . GLU A 1 893 ? -8.409 34.600 -41.900 1.00 75.12 893 GLU A CA 1
ATOM 7306 C C . GLU A 1 893 ? -8.680 34.138 -40.456 1.00 75.12 893 GLU A C 1
ATOM 7308 O O . GLU A 1 893 ? -9.437 34.771 -39.728 1.00 75.12 893 GLU A O 1
ATOM 7313 N N . LYS A 1 894 ? -8.070 33.029 -40.021 1.00 68.31 894 LYS A N 1
ATOM 7314 C CA . LYS A 1 894 ? -8.201 32.490 -38.660 1.00 68.31 894 LYS A CA 1
ATOM 7315 C C . LYS A 1 894 ? -7.176 33.078 -37.683 1.00 68.31 894 LYS A C 1
ATOM 7317 O O . LYS A 1 894 ? -7.338 32.912 -36.478 1.00 68.31 894 LYS A O 1
ATOM 7322 N N . TYR A 1 895 ? -6.104 33.678 -38.198 1.00 56.06 895 TYR A N 1
ATOM 7323 C CA . TYR A 1 895 ? -5.023 34.289 -37.418 1.00 56.06 895 TYR A CA 1
ATOM 7324 C C . TYR A 1 895 ? -5.142 35.820 -37.331 1.00 56.06 895 TYR A C 1
ATOM 7326 O O . TYR A 1 895 ? -4.514 36.412 -36.458 1.00 56.06 895 TYR A O 1
ATOM 7334 N N . ASP A 1 896 ? -5.940 36.434 -38.209 1.00 54.91 896 ASP A N 1
ATOM 7335 C CA . ASP A 1 896 ? -6.240 37.875 -38.251 1.00 54.91 896 ASP A CA 1
ATOM 7336 C C . ASP A 1 896 ? -7.487 38.269 -37.413 1.00 54.91 896 ASP A C 1
ATOM 7338 O O . ASP A 1 896 ? -7.821 39.447 -37.303 1.00 54.91 896 ASP A O 1
ATOM 7342 N N . ALA A 1 897 ? -8.174 37.288 -36.806 1.00 44.41 897 ALA A N 1
ATOM 7343 C CA . ALA A 1 897 ? -9.336 37.450 -35.915 1.00 44.41 897 ALA A CA 1
ATOM 7344 C C . ALA A 1 897 ? -8.988 37.090 -34.465 1.00 44.41 897 ALA A C 1
ATOM 7346 O O . ALA A 1 897 ? -9.516 37.766 -33.548 1.00 44.41 897 ALA A O 1
#

Secondary structure (DSSP, 8-state):
-EEEEEEEE-SSEEEEEEEEE-SSTT---EEEEEEEEE----S--EEE-TT--EEE-SSHHHHHHTT-EEESSHHHHHHHHHHHHHHHHHHHHHHHHHHHHHTTSS-TT---S--STT-TTHHHHHHHHHTTS---HHHHHHHHHHHHH---B----SS--TTS------HHHHHHHHHTT--HHHHHHHHHHTT---PPP--HHHHHHHHHHHHHHHHHH-TTTS-HHHHHHHTT--HHHHHHHIIIII--------S-HHHHHHHHHHHHHHTTTSPPPHHHHHHHHHHHHHHHHHH-SHHHHHHHHHHHHHHTT--HHHHHHHHHHH-TT---TT---BHHHHHHHHHHHHHHHTTT-TT--HHHHHIIIIIIIS--PPPPP-GGGSPBPSSSTTPBPPBTTSHHHHHHHHHHHHHT-EEEETTTEEEEPPHHHHHHHHHHHTTSSEEEHHHHHHHTT--STTTEEES-SEEE--HHHHHHHHHHHHHHHHTT---TT---HHHHHHHHHHHHHHTT---GGG-----SSSTTGGGSHHHHHHHHHHH---HHHHHHHHHHHH---HHHHHHHHT------B-SS-HHHHHHHHHHHHTT--HHHHHHHTT--SS-PPPHHHHHHPPPPSSPPPPPTTSSS-HHHHHHHHHHHHHHHHHHT-TTT-S-SEEEEEE-S-S---HHHHHHHHHHHHHHHHHHHHHHHHHHHHS--SS--HHHHHHHHHHHHTTTB-TTT--B--TTTTTSTTEEEEESS-HHHH---SGGGEEEEEHHHHHHHTTS-HHHHHHHHS-HHHHHHHHHHHHHHHH--S--SS-HHHHHHHT--GGG-----HHHHHHHHHHHHHHHHHHHTTT-SEEEEEEHHHHHHHHHHTTHHHHHHHTTHHHH--

pLDDT: mean 83.3, std 13.37, range [32.44, 97.56]